Protein 6KST (pdb70)

Solvent-accessible surface area: 28276 Å² total; per-residue (Å²): 140,48,54,0,0,0,2,0,2,4,86,0,1,18,30,43,41,13,57,1,92,69,10,50,12,71,40,1,30,12,0,0,0,0,19,0,39,21,139,108,10,62,9,45,28,12,11,84,9,0,1,63,20,27,60,57,0,3,71,26,4,97,155,7,53,187,69,58,124,93,1,58,2,0,0,0,0,1,0,135,73,75,0,31,20,0,2,83,0,0,29,60,90,130,19,28,131,114,0,1,64,13,0,10,56,10,1,118,153,25,26,8,7,0,0,0,1,4,1,13,13,0,42,73,25,24,17,190,88,20,135,72,89,107,94,0,72,83,11,2,21,76,1,2,89,21,0,16,84,20,0,60,84,5,5,165,80,53,74,120,118,5,19,0,0,0,1,0,50,3,28,60,101,1,38,65,15,5,25,3,87,112,0,5,185,15,2,32,1,0,0,0,17,0,12,65,7,2,0,37,152,18,173,24,0,0,3,2,6,11,23,46,49,11,102,49,31,118,48,114,82,26,44,148,54,57,2,0,22,26,3,0,94,28,0,42,192,21,37,2,52,32,86,40,0,0,1,0,0,1,0,13,0,32,0,1,42,32,5,54,46,45,178,86,62,0,3,10,30,100,22,72,36,106,5,34,11,28,61,90,82,3,39,1,10,4,32,30,0,43,146,57,4,37,95,88,180,52,2,114,63,53,58,14,96,68,0,60,7,1,12,0,10,2,83,94,2,6,0,0,0,3,9,6,9,48,82,2,0,81,51,2,0,64,30,0,80,88,86,39,3,1,0,0,0,0,57,11,5,0,1,1,89,152,35,47,0,1,52,37,0,8,108,47,12,40,200,78,9,91,53,70,108,37,57,0,0,0,3,0,1,3,88,0,0,17,28,42,60,15,54,1,92,68,11,47,12,72,56,2,30,11,0,0,0,0,20,0,39,20,136,108,21,59,9,44,29,14,10,83,14,0,0,64,19,28,59,58,1,4,72,26,4,96,152,8,56,184,73,59,123,91,1,58,1,0,1,0,0,1,0,136,72,73,1,31,22,0,0,76,2,0,32,53,91,125,24,27,129,110,0,0,66,13,0,12,57,10,1,118,150,26,26,7,8,0,0,0,2,4,1,13,13,1,40,73,26,22,17,190,79,18,107,66,85,106,94,0,75,84,11,1,21,78,2,2,97,22,0,13,86,18,0,70,100,5,5,186,79,52,74,114,112,5,22,0,0,0,0,0,52,5,30,62,98,1,37,66,14,6,30,4,69,108,0,4,190,21,0,30,2,0,0,0,18,0,13,64,8,2,0,39,150,18,175,30,0,0,3,2,7,11,21,48,54,14,101,60,30,126,61,125,77,21,45,154,49,51,2,0,21,26,4,0,95,26,1,42,192,23,34,3,54,30,90,42,0,0,0,0,0,1,1,14,0,34,0,1,44,32,4,55,46,44,177,85,58,0,4,16,38,96,23,71,38,108,4,22,10,24,60,91,85,4,40,1,9,6,32,26,1,37,155,38,2,56,94,110,105,39,4,121,74,56,57,13,91,71,0,57,8,1,13,0,10,0,84,80,2,6,0,0,0,3,10,6,9,48,81,3,0,81,49,0,0,63,35,0,48,98,95,35,4,1,0,0,0,0,56,11,4,0,0,2,91,154,32,47,0,1,56,40,0,7,101,18,5,32,160

Foldseek 3Di:
DAFEEFEDELCCVPPVVCALLLDPQLLGQEYEYPAFAADP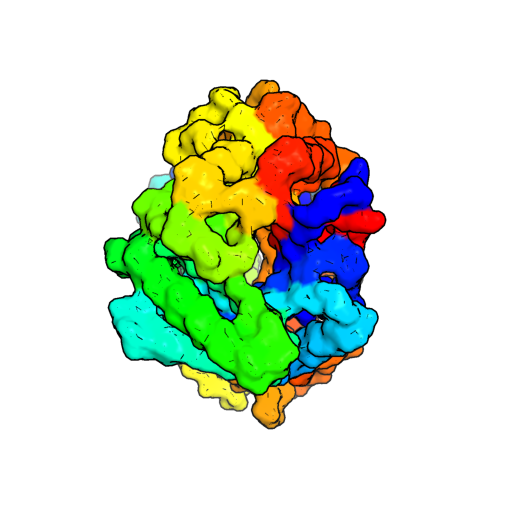LETHRPDQCRDCHNVPSLVSVQVVCVVPVSYAYAHEYAAQPRQQNVQVCLPDPVSLLRHLLRRLVVCVVSVHQAYEYERQAEADGGDPSHDYDLCSQVSVQVSLVSNLVSQVVSCVVVVHHHFYEYEAELDLVRLVSYQLQRRLVSHQAYEYQQFCLDAQVDQAAAARAQAAFDPVQDDPPSDGQSHQVSSLVSSVVSHNPQQRYAGEFEQKKFKFWAFDCPVPLRHNGGGDGFPPDDPDTGIHQNQCCVPDADCHDQWYWDADPVSRFIWTARNVGRMIMHHHDPSSLVVVLVVSVVSNHRAYYYDHDSSHSVCPVSVSRSVSRPD/DQPDDAFFEEFEDEQCCVPPVVCALVLDPQLLGQEYEYPAFAADPLETHRPDQCRDCDPVPSLVSVQVVCVVPVSYAYAHEYAAQPRQQNVAVCLPDPVSLLRHLVRQLVVCVVRVHQAYEYERQAEQDGGDPSHDYDLCSQVSVLVSLVSNLVSQVVSCVVVVHHHAYEYEAELDLVRLVSYQLQRSLVRHQAYEYQQFCLDAQVDQADEARAQAAFDPVQDDPPNDRCSHQVSSLVSSVVSNNPQQRYAGEFEQKKFKFWAQDCPVPLRHRGGGDGFPPDDPDTGIHQNQCCVVAPDCHPQWYWDADPVSRFIWIHRNVTRMIMHHHDPSSLVVVLVCSVVVNHRAYYYDHDSSHSVCPVSNSRSVSHHD

Nearest PDB structures (foldseek):
  6kxl-assembly2_B  TM=1.001E+00  e=2.683E-81  Chitiniphilus shinanonensis
  6kxn-assembly2_B  TM=1.002E+00  e=4.126E-81  Chitiniphilus shinanonensis
  6kxm-assembly2_B  TM=1.001E+00  e=2.388E-79  Chitiniphilus shinanonensis
  1itx-assembly1_A  TM=9.751E-01  e=5.792E-53  Niallia circulans
  5gzt-assembly1_B  TM=8.803E-01  e=6.454E-39  Paenibacillus sp. FPU-7

Secondary structure (DSSP, 8-state):
--EEEEEEEGGGGTTT---GGG--GGG-SEEEEEEEEEETTEEE-S-TTTSSSTT-HHHHHHHHHHH-TT-EEEEEEE-SSS-TTHHHHTSSHHHHHHHHHHHHHHHHHHT-SEEEEE-S-SSS-S-TT----TTHHHHHHHHHHHHHHHHHHHHHHHTS--EEEEEEESSTHHHHTS-HHHHGGG-SEEEEE---SS-TTSSB---SS-SS--TT---TT--TT-SHHHHHHHHHHTT--GGGEEEEEESEEEEESS---TTTTTTT-B--SB---SSBTTEEEHHHIIIIITTBTTEEEEEETTTTEEEEEETTTTEEEE---HHHHHHHHHHHHHHT--EEEEE-GGG-TT-HHHHHHHHHH--/--SSS--EEEEEEEGGGGTTT---GGG--GGG-SEEEEEEEEEETTEEEES-TTTSSSTT-HHHHHHHHHHH-TT-EEEEEEETTTS-TTHHHHTSSHHHHHHHHHHHHHHHHHHT-SEEEEE-S-SSS-S-TT----TTHHHHHHHHHHHHHHHHHHHHHHHTS--EEEEEEESSTHHHHTS-HHHHTTT-SEEEEE---SS-TTSSB---SS-SS--TT--BTTB-TT-SHHHHHHHHHHTT--GGGEEEEEESEEEEESS---TTTTTTT-B--SB---SSBTTEEEHHHIIIIITT-TTEEEEEETTTTEEEEEETTT--EEE---HHHHHHHHHHHHHHT--EEEEE-GGG-TT-HHHHHHHHHH--

InterPro domains:
  IPR001223 Glycoside hydrolase family 18, catalytic domain [PF00704] (42-391)
  IPR001223 Glycoside hydrolase family 18, catalytic domain [PS51910] (41-407)
  IPR001579 Glycosyl hydrolase family 18, active site [PS01095] (151-159)
  IPR011583 Chitinase II/V-like, catalytic domain [SM00636] (41-391)
  IPR017853 Glycoside hydrolase superfamily [SSF51445] (32-394)
  IPR029070 Chitinase insertion domain superfamily [G3DSA:3.10.50.10] (294-362)
  IPR029070 Chitinase insertion domain superfamily [SSF54556] (291-362)
  IPR050314 Glycosyl hydrolase family 18 [PTHR11177] (39-394)

Organism: NCBI:txid553088

Radius of gyration: 28.3 Å; Cα contacts (8 Å, |Δi|>4): 1835; chains: 2; bounding box: 66×50×90 Å

Sequence (739 aa):
SYRVVAYYISWGAYGRSYFPSDIDYSKVTHINYAFANIKKDGEVVVGDPGVDDGGKNNFTALRKAKKAHPHLRNLLISSVGGWSWSSGFSDAAATPEARKRFADSAVAFIRKKYGFDGVDIDDWEYPVEGGAENMKHRPEDKQNYTLLTRRSSLREEALDTAGKADGKYYELTTAVWGNDKFIANTEMDKVSRRDFDFINVMSYDFNGTWNKFSGHNAPFVNDPAYDDKPGIGGKKTFNVVSAVEAYLKKAGVPADKLVVGVPLYGYSWKGCAAGEERNGEYQDCNGKGRGTWEDGNLDFTDIEKNLLNKKGFKRYWNDTAKAAYLYNAETGEFVTYEDPQALKIKLDYIKSSKGLGGAMYWEITADRKQQTLVNLIADDELLTGGSGGSYRVVAYYISWGAYGRSYFPSDIDYSKVTHINYAFANIKDDGEVVVGDPGVDDGGKNNFTALRKAKKAHPHLRNLLISSVGGWSWSSGFSDAAATPEEARKRFADSAVAFIRKYGFDGVDIDDWEYPVEGGAENMKHRPEDKQNYTLLTRSSLREALDTAGKADGKYYELTTAVWGNDKFIANTEMDKVSSRDFDFIINVMSYDFNGTWNKFSGHNAPFVNDPAYDKPGIGKTFNVVSAVEAYLKAGVPADKLVVGVPLYGYSWKGCAAGERNGEYQDCNGKGRGTWEDGNLDFTDIEKNLLLNKKKGFKRYWNDTAKAAYLYNAETGEFVTYEDPQALKIKLDYIKSKGLGGAMYWEITADRKQTLVNLIADELLT

B-factor: mean 15.96, std 9.5, range [7.23, 70.88]

Structure (mmCIF, N/CA/C/O backbone):
data_6KST
#
_entry.id   6KST
#
_cell.length_a   69.189
_cell.length_b   81.547
_cell.length_c   130.012
_cell.angle_alpha   90.000
_cell.angle_beta   90.000
_cell.angle_gamma   90.000
#
_symmetry.space_group_name_H-M   'P 21 21 21'
#
loop_
_entity.id
_entity.type
_entity.pdbx_description
1 polymer 'Family 18 chitinase'
2 non-polymer GLYCEROL
3 non-polymer 'SULFATE ION'
4 non-polymer 1,2-ETHANEDIOL
5 non-polymer 2-METHOXYETHANOL
6 non-polymer 'CHLORIDE ION'
7 water water
#
loop_
_atom_site.group_PDB
_atom_site.id
_atom_site.type_symbol
_atom_site.label_atom_id
_atom_site.label_alt_id
_atom_site.label_comp_id
_atom_site.label_asym_id
_atom_site.label_entity_id
_atom_site.label_seq_id
_atom_site.pdbx_PDB_ins_code
_atom_site.Cartn_x
_atom_site.Cartn_y
_atom_site.Cartn_z
_atom_site.occupancy
_atom_site.B_iso_or_equiv
_atom_site.auth_seq_id
_atom_site.auth_comp_id
_atom_site.auth_asym_id
_atom_site.auth_atom_id
_atom_site.pdbx_PDB_model_num
ATOM 1 N N . SER A 1 6 ? -12.093 16.054 -42.831 1.00 34.92 40 SER A N 1
ATOM 2 C CA . SER A 1 6 ? -11.369 14.749 -42.732 1.00 32.41 40 SER A CA 1
ATOM 3 C C . SER A 1 6 ? -12.086 13.781 -41.779 1.00 26.93 40 SER A C 1
ATOM 4 O O . SER A 1 6 ? -11.983 12.559 -41.999 1.00 36.06 40 SER A O 1
ATOM 7 N N . TYR A 1 7 ? -12.741 14.293 -40.736 1.00 15.17 41 TYR A N 1
ATOM 8 C CA . TYR A 1 7 ? -13.245 13.445 -39.613 1.00 12.01 41 TYR A CA 1
ATOM 9 C C . TYR A 1 7 ? -14.768 13.410 -39.554 1.00 11.52 41 TYR A C 1
ATOM 10 O O . TYR A 1 7 ? -15.455 14.422 -39.749 1.00 14.13 41 TYR A O 1
ATOM 19 N N . ARG A 1 8 ? -15.250 12.218 -39.222 1.00 9.62 42 ARG A N 1
ATOM 20 C CA . ARG A 1 8 ? -16.689 12.003 -38.958 1.00 9.13 42 ARG A CA 1
ATOM 21 C C . ARG A 1 8 ? -16.990 12.218 -37.481 1.00 9.31 42 ARG A C 1
ATOM 22 O O . ARG A 1 8 ? -16.115 11.955 -36.626 1.00 9.72 42 ARG A O 1
ATOM 30 N N . VAL A 1 9 ? -18.213 12.663 -37.220 1.00 9.05 43 VAL A N 1
ATOM 31 C CA . VAL A 1 9 ? -18.768 12.659 -35.837 1.00 9.10 43 VAL A CA 1
ATOM 32 C C . VAL A 1 9 ? -20.122 11.974 -35.912 1.00 8.62 43 VAL A C 1
ATOM 33 O O . VAL A 1 9 ? -21.060 12.530 -36.488 1.00 9.22 43 VAL A O 1
ATOM 37 N N . VAL A 1 10 ? -20.153 10.764 -35.375 1.00 8.42 44 VAL A N 1
ATOM 38 C CA . VAL A 1 10 ? -21.316 9.843 -35.523 1.00 8.73 44 VAL A CA 1
ATOM 39 C C . VAL A 1 10 ? -22.037 9.754 -34.186 1.00 8.78 44 VAL A C 1
ATOM 40 O O . VAL A 1 10 ? -21.506 9.148 -33.254 1.00 9.70 44 VAL A O 1
ATOM 44 N N . ALA A 1 11 ? -23.199 10.374 -34.106 1.00 8.65 45 ALA A N 1
ATOM 45 C CA . ALA A 1 11 ? -23.989 10.394 -32.848 1.00 8.85 45 ALA A CA 1
ATOM 46 C C . ALA A 1 11 ? -25.123 9.380 -32.929 1.00 8.70 45 ALA A C 1
ATOM 47 O O . ALA A 1 11 ? -25.938 9.456 -33.841 1.00 9.40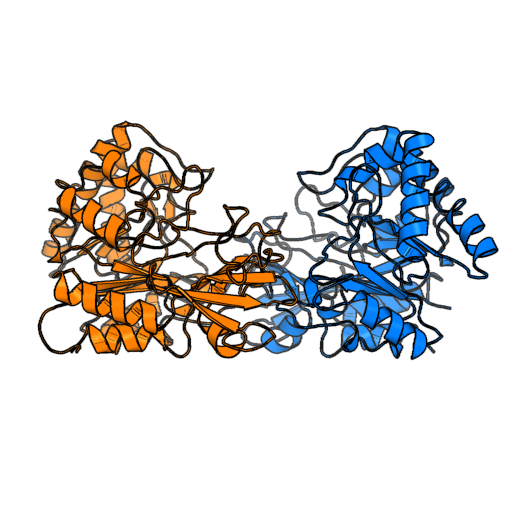 45 ALA A O 1
ATOM 49 N N . TYR A 1 12 ? -25.180 8.466 -31.969 1.00 8.48 46 TYR A N 1
ATOM 50 C CA . TYR A 1 12 ? -26.411 7.648 -31.787 1.00 8.65 46 TYR A CA 1
ATOM 51 C C . TYR A 1 12 ? -27.500 8.497 -31.124 1.00 8.44 46 TYR A C 1
ATOM 52 O O . TYR A 1 12 ? -27.246 9.156 -30.106 1.00 9.86 46 TYR A O 1
ATOM 61 N N . TYR A 1 13 ? -28.678 8.475 -31.738 1.00 8.34 47 TYR A N 1
ATOM 62 C CA . TYR A 1 13 ? -29.938 8.978 -31.129 1.00 8.57 47 TYR A CA 1
ATOM 63 C C . TYR A 1 13 ? -30.823 7.785 -30.798 1.00 8.61 47 TYR A C 1
ATOM 64 O O . TYR A 1 13 ? -31.071 6.973 -31.686 1.00 9.56 47 TYR A O 1
ATOM 73 N N . ILE A 1 14 ? -31.275 7.724 -29.549 1.00 9.13 48 ILE A N 1
ATOM 74 C CA . ILE A 1 14 ? -32.121 6.597 -29.048 1.00 9.14 48 ILE A CA 1
ATOM 75 C C . ILE A 1 14 ? -33.598 6.944 -29.241 1.00 8.94 48 ILE A C 1
ATOM 76 O O . ILE A 1 14 ? -34.046 8.018 -28.807 1.00 9.69 48 ILE A O 1
ATOM 81 N N . SER A 1 15 ? -34.343 6.056 -29.883 1.00 8.83 49 SER A N 1
ATOM 82 C CA . SER A 1 15 ? -35.786 6.318 -30.151 1.00 9.52 49 SER A CA 1
ATOM 83 C C . SER A 1 15 ? -36.513 6.629 -28.836 1.00 9.21 49 SER A C 1
ATOM 84 O O . SER A 1 15 ? -37.403 7.485 -28.812 1.00 9.55 49 SER A O 1
ATOM 87 N N . TRP A 1 16 ? -36.108 5.952 -27.768 1.00 9.13 50 TRP A N 1
ATOM 88 C CA . TRP A 1 16 ? -36.772 6.063 -26.440 1.00 9.49 50 TRP A CA 1
ATOM 89 C C . TRP A 1 16 ? -36.387 7.379 -25.758 1.00 9.43 50 TRP A C 1
ATOM 90 O O . TRP A 1 16 ? -36.964 7.682 -24.704 1.00 10.19 50 TRP A O 1
ATOM 101 N N . GLY A 1 17 ? -35.531 8.185 -26.387 1.00 9.13 51 GLY A N 1
ATOM 102 C CA . GLY A 1 17 ? -35.370 9.583 -25.938 1.00 9.16 51 GLY A CA 1
ATOM 103 C C . GLY A 1 17 ? -36.702 10.316 -25.933 1.00 9.38 51 GLY A C 1
ATOM 104 O O . GLY A 1 17 ? -36.882 11.258 -25.139 1.00 10.30 51 GLY A O 1
ATOM 105 N N . ALA A 1 18 ? -37.609 9.909 -26.809 1.00 9.49 52 ALA A N 1
ATOM 106 C CA . ALA A 1 18 ? -38.933 10.568 -27.003 1.00 10.49 52 ALA A CA 1
ATOM 107 C C . ALA A 1 18 ? -39.950 10.175 -25.919 1.00 10.05 52 ALA A C 1
ATOM 108 O O . ALA A 1 18 ? -41.117 10.594 -26.037 1.00 10.82 52 ALA A O 1
ATOM 110 N N . TYR A 1 19 ? -39.531 9.430 -24.894 1.00 9.94 53 TYR A N 1
ATOM 111 C CA . TYR A 1 19 ? -40.393 9.131 -23.712 1.00 10.10 53 TYR A CA 1
ATOM 112 C C . TYR A 1 19 ? -40.014 10.060 -22.548 1.00 9.36 53 TYR A C 1
ATOM 113 O O . TYR A 1 19 ? -39.956 11.281 -22.754 1.00 10.68 53 TYR A O 1
ATOM 122 N N . GLY A 1 20 ? -39.753 9.504 -21.365 1.00 10.08 54 GLY A N 1
ATOM 123 C CA . GLY A 1 20 ? -39.502 10.312 -20.151 1.00 11.34 54 GLY A CA 1
ATOM 124 C C . GLY A 1 20 ? -38.306 11.235 -20.299 1.00 10.87 54 GLY A C 1
ATOM 125 O O . GLY A 1 20 ? -38.296 12.304 -19.687 1.00 12.47 54 GLY A O 1
ATOM 126 N N . ARG A 1 21 ? -37.306 10.844 -21.079 1.00 10.18 55 ARG A N 1
ATOM 127 C CA . ARG A 1 21 ? -36.137 11.743 -21.321 1.00 10.61 55 ARG A CA 1
ATOM 128 C C . ARG A 1 21 ? -36.565 13.051 -21.998 1.00 10.64 55 ARG A C 1
ATOM 129 O O . ARG A 1 21 ? -35.863 14.062 -21.844 1.00 11.74 55 ARG A O 1
ATOM 137 N N . SER A 1 22 ? -37.662 13.022 -22.748 1.00 10.69 56 SER A N 1
ATOM 138 C CA . SER A 1 22 ? -38.194 14.220 -23.464 1.00 11.14 56 SER A CA 1
ATOM 139 C C . SER A 1 22 ? -37.061 14.866 -24.272 1.00 10.06 56 SER A C 1
ATOM 140 O O . SER A 1 22 ? -36.948 16.101 -24.274 1.00 12.30 56 SER A O 1
ATOM 143 N N . TYR A 1 23 ? -36.266 14.047 -24.946 1.00 10.51 57 TYR A N 1
ATOM 144 C CA . TYR A 1 23 ? -35.203 14.526 -25.868 1.00 11.06 57 TYR A CA 1
ATOM 145 C C . TYR A 1 23 ? -35.549 13.990 -27.246 1.00 10.01 57 TYR A C 1
ATOM 146 O O . TYR A 1 23 ? -35.461 12.769 -27.463 1.00 10.88 57 TYR A O 1
ATOM 155 N N . PHE A 1 24 ? -35.985 14.890 -28.111 1.00 10.75 58 PHE A N 1
ATOM 156 C CA . PHE A 1 24 ? -36.508 14.555 -29.462 1.00 10.80 58 PHE A CA 1
ATOM 157 C C . PHE A 1 24 ? -35.461 14.904 -30.506 1.00 10.10 58 PHE A C 1
ATOM 158 O O . PHE A 1 24 ? -34.520 15.642 -30.216 1.00 10.07 58 PHE A O 1
ATOM 166 N N . PRO A 1 25 ? -35.588 14.439 -31.767 1.00 10.77 59 PRO A N 1
ATOM 167 C CA . PRO A 1 25 ? -34.620 14.862 -32.782 1.00 10.88 59 PRO A CA 1
ATOM 168 C C . PRO A 1 25 ? -34.539 16.391 -32.941 1.00 11.05 59 PRO A C 1
ATOM 169 O O . PRO A 1 25 ? -33.483 16.907 -33.275 1.00 12.17 59 PRO A O 1
ATOM 173 N N . SER A 1 26 ? -35.634 17.100 -32.679 1.00 11.07 60 SER A N 1
ATOM 174 C CA . SER A 1 26 ? -35.622 18.593 -32.751 1.00 12.65 60 SER A CA 1
ATOM 175 C C . SER A 1 26 ? -34.611 19.184 -31.750 1.00 11.70 60 SER A C 1
ATOM 176 O O . SER A 1 26 ? -34.208 20.339 -31.933 1.00 13.14 60 SER A O 1
ATOM 179 N N . ASP A 1 27 ? -34.260 18.441 -30.703 1.00 11.60 61 ASP A N 1
ATOM 180 C CA . ASP A 1 27 ? -33.332 18.910 -29.633 1.00 12.72 61 ASP A CA 1
ATOM 181 C C . ASP A 1 27 ? -31.869 18.771 -30.060 1.00 12.09 61 ASP A C 1
ATOM 182 O O . ASP A 1 27 ? -31.007 19.384 -29.418 1.00 13.65 61 ASP A O 1
ATOM 187 N N . ILE A 1 28 ? -31.598 17.992 -31.100 1.00 11.48 62 ILE A N 1
ATOM 188 C CA . ILE A 1 28 ? -30.190 17.772 -31.557 1.00 11.23 62 ILE A CA 1
ATOM 189 C C . ILE A 1 28 ? -29.637 19.062 -32.169 1.00 12.00 62 ILE A C 1
ATOM 190 O O . ILE A 1 28 ? -30.344 19.706 -32.962 1.00 13.29 62 ILE A O 1
ATOM 195 N N . ASP A 1 29 ? -28.393 19.390 -31.830 1.00 13.05 63 ASP A N 1
ATOM 196 C CA . ASP A 1 29 ? -27.646 20.447 -32.566 1.00 13.79 63 ASP A CA 1
ATOM 197 C C . ASP A 1 29 ? -26.907 19.762 -33.719 1.00 12.66 63 ASP A C 1
ATOM 198 O O . ASP A 1 29 ? -25.793 19.235 -33.515 1.00 12.31 63 ASP A O 1
ATOM 203 N N . TYR A 1 30 ? -27.519 19.776 -34.896 1.00 12.16 64 TYR A N 1
ATOM 204 C CA . TYR A 1 30 ? -27.000 19.014 -36.068 1.00 12.53 64 TYR A CA 1
ATOM 205 C C . TYR A 1 30 ? -25.675 19.598 -36.564 1.00 11.72 64 TYR A C 1
ATOM 206 O O . TYR A 1 30 ? -24.974 18.898 -37.314 1.00 12.80 64 TYR A O 1
ATOM 215 N N . SER A 1 31 ? -25.342 20.824 -36.166 1.00 12.42 65 SER A N 1
ATOM 216 C CA . SER A 1 31 ? -24.018 21.426 -36.515 1.00 12.42 65 SER A CA 1
ATOM 217 C C . SER A 1 31 ? -22.878 20.654 -35.834 1.00 11.64 65 SER A C 1
ATOM 218 O O . SER A 1 31 ? -21.718 20.804 -36.256 1.00 13.62 65 SER A O 1
ATOM 221 N N . LYS A 1 32 ? -23.199 19.863 -34.813 1.00 11.14 66 LYS A N 1
ATOM 222 C CA . LYS A 1 32 ? -22.154 19.188 -33.984 1.00 11.36 66 LYS A CA 1
ATOM 223 C C . LYS A 1 32 ? -21.846 17.779 -34.497 1.00 10.39 66 LYS A C 1
ATOM 224 O O . LYS A 1 32 ? -20.988 17.128 -33.901 1.00 10.92 66 LYS A O 1
ATOM 230 N N . VAL A 1 33 ? -22.488 17.355 -35.580 1.00 10.07 67 VAL A N 1
ATOM 231 C CA . VAL A 1 33 ? -22.357 15.942 -36.058 1.00 9.62 67 VAL A CA 1
ATOM 232 C C . VAL A 1 33 ? -22.162 15.921 -37.568 1.00 9.82 67 VAL A C 1
ATOM 233 O O . VAL A 1 33 ? -22.520 16.890 -38.248 1.00 10.51 67 VAL A O 1
ATOM 237 N N . THR A 1 34 ? -21.650 14.803 -38.060 1.00 10.15 68 THR A N 1
ATOM 238 C CA . THR A 1 34 ? -21.734 14.484 -39.516 1.00 9.95 68 THR A CA 1
ATOM 239 C C . THR A 1 34 ? -22.871 13.491 -39.765 1.00 9.90 68 THR A C 1
ATOM 240 O O . THR A 1 34 ? -23.513 13.565 -40.824 1.00 9.96 68 THR A O 1
ATOM 244 N N . HIS A 1 35 ? -23.098 12.603 -38.807 1.00 9.31 69 HIS A N 1
ATOM 245 C CA . HIS A 1 35 ? -24.060 11.483 -38.955 1.00 9.21 69 HIS A CA 1
ATOM 246 C C . HIS A 1 35 ? -24.891 11.306 -37.696 1.00 9.04 69 HIS A C 1
ATOM 247 O O . HIS A 1 35 ? -24.341 11.431 -36.594 1.00 9.60 69 HIS A O 1
ATOM 254 N N . ILE A 1 36 ? -26.167 11.007 -37.891 1.00 8.95 70 ILE A N 1
ATOM 255 C CA . ILE A 1 36 ? -27.014 10.465 -36.790 1.00 8.74 70 ILE A CA 1
ATOM 256 C C . ILE A 1 36 ? -27.290 9.007 -37.118 1.00 8.80 70 ILE A C 1
ATOM 257 O O . ILE A 1 36 ? -27.773 8.725 -38.229 1.00 9.71 70 ILE A O 1
ATOM 262 N N . ASN A 1 37 ? -27.011 8.132 -36.154 1.00 8.88 71 ASN A N 1
ATOM 263 C CA . ASN A 1 37 ? -27.455 6.719 -36.210 1.00 8.82 71 ASN A CA 1
ATOM 264 C C . ASN A 1 37 ? -28.698 6.594 -35.344 1.00 8.48 71 ASN A C 1
ATOM 265 O O . ASN A 1 37 ? -28.626 6.868 -34.130 1.00 9.44 71 ASN A O 1
ATOM 270 N N . TYR A 1 38 ? -29.798 6.166 -35.949 1.00 8.38 72 TYR A N 1
ATOM 271 C CA . TYR A 1 38 ? -31.077 6.012 -35.212 1.00 8.13 72 TYR A CA 1
ATOM 272 C C . TYR A 1 38 ? -31.159 4.621 -34.602 1.00 7.83 72 TYR A C 1
ATOM 273 O O . TYR A 1 38 ? -31.248 3.630 -35.331 1.00 9.04 72 TYR A O 1
ATOM 282 N N . ALA A 1 39 ? -31.137 4.589 -33.275 1.00 8.50 73 ALA A N 1
ATOM 283 C CA . ALA A 1 39 ? -31.213 3.322 -32.504 1.00 8.57 73 ALA A CA 1
ATOM 284 C C . ALA A 1 39 ? -32.655 3.110 -32.056 1.00 8.65 73 ALA A C 1
ATOM 285 O O . ALA A 1 39 ? -33.144 3.880 -31.240 1.00 9.65 73 ALA A O 1
ATOM 287 N N . PHE A 1 40 ? -33.375 2.107 -32.570 1.00 8.68 74 PHE A N 1
ATOM 288 C CA . PHE A 1 40 ? -32.947 1.059 -33.486 1.00 8.50 74 PHE A CA 1
ATOM 289 C C . PHE A 1 40 ? -34.131 0.635 -34.353 1.00 8.55 74 PHE A C 1
ATOM 290 O O . PHE A 1 40 ? -35.295 0.877 -33.976 1.00 8.99 74 PHE A O 1
ATOM 298 N N . ALA A 1 41 ? -33.823 -0.060 -35.443 1.00 8.64 75 ALA A N 1
ATOM 299 C CA . ALA A 1 41 ? -34.797 -0.932 -36.142 1.00 9.17 75 ALA A CA 1
ATOM 300 C C . ALA A 1 41 ? -34.649 -2.361 -35.607 1.00 8.99 75 ALA A C 1
ATOM 301 O O . ALA A 1 41 ? -33.552 -2.755 -35.171 1.00 9.30 75 ALA A O 1
ATOM 303 N N . ASN A 1 42 ? -35.752 -3.097 -35.612 1.00 8.77 76 ASN A N 1
ATOM 304 C CA . ASN A 1 42 ? -35.779 -4.513 -35.173 1.00 9.09 76 ASN A CA 1
ATOM 305 C C . ASN A 1 42 ? -35.708 -5.408 -36.415 1.00 9.31 76 ASN A C 1
ATOM 306 O O . ASN A 1 42 ? -35.707 -4.901 -37.561 1.00 9.39 76 ASN A O 1
ATOM 311 N N . ILE A 1 43 ? -35.666 -6.714 -36.175 1.00 9.49 77 ILE A N 1
ATOM 312 C CA . ILE A 1 43 ? -35.767 -7.733 -37.256 1.00 9.94 77 ILE A CA 1
ATOM 313 C C . ILE A 1 43 ? -36.972 -8.601 -36.926 1.00 10.35 77 ILE A C 1
ATOM 314 O O . ILE A 1 43 ? -37.063 -9.089 -35.779 1.00 10.89 77 ILE A O 1
ATOM 319 N N . LYS A 1 44 ? -37.865 -8.763 -37.891 1.00 10.63 78 LYS A N 1
ATOM 320 C CA A LYS A 1 44 ? -39.035 -9.675 -37.740 0.60 11.90 78 LYS A CA 1
ATOM 321 C CA B LYS A 1 44 ? -39.023 -9.682 -37.737 0.40 11.82 78 LYS A CA 1
ATOM 322 C C . LYS A 1 44 ? -39.160 -10.521 -39.006 1.00 11.16 78 LYS A C 1
ATOM 323 O O . LYS A 1 44 ? -39.173 -9.938 -40.096 1.00 11.20 78 LYS A O 1
ATOM 334 N N . ASP A 1 45 ? -39.235 -11.835 -38.833 1.00 11.49 79 ASP A N 1
ATOM 335 C CA . ASP A 1 45 ? -39.356 -12.768 -39.989 1.00 12.31 79 ASP A CA 1
ATOM 336 C C . ASP A 1 45 ? -38.317 -12.382 -41.050 1.00 10.97 79 ASP A C 1
ATOM 337 O O . ASP A 1 45 ? -38.666 -12.294 -42.248 1.00 12.09 79 ASP A O 1
ATOM 342 N N . GLY A 1 46 ? -37.081 -12.153 -40.608 1.00 10.44 80 GLY A N 1
ATOM 343 C CA . GLY A 1 46 ? -35.942 -11.966 -41.536 1.00 10.68 80 GLY A CA 1
ATOM 344 C C . GLY A 1 46 ? -35.905 -10.613 -42.226 1.00 10.11 80 GLY A C 1
ATOM 345 O O . GLY A 1 46 ? -35.080 -10.449 -43.136 1.00 10.81 80 GLY A O 1
ATOM 346 N N . GLU A 1 47 ? -36.727 -9.658 -41.785 1.00 9.75 81 GLU A N 1
ATOM 347 C CA . GLU A 1 47 ? -36.791 -8.308 -42.408 1.00 9.97 81 GLU A CA 1
ATOM 348 C C . GLU A 1 47 ? -36.532 -7.233 -41.364 1.00 10.12 81 GLU A C 1
ATOM 349 O O . GLU A 1 47 ? -36.970 -7.347 -40.214 1.00 10.21 81 GLU A O 1
ATOM 355 N N . VAL A 1 48 ? -35.894 -6.168 -41.822 1.00 9.44 82 VAL A N 1
ATOM 356 C CA . VAL A 1 48 ? -35.775 -4.912 -41.031 1.00 9.45 82 VAL A CA 1
ATOM 357 C C . VAL A 1 48 ? -37.181 -4.334 -40.859 1.00 9.91 82 VAL A C 1
ATOM 358 O O . VAL A 1 48 ? -37.877 -4.135 -41.867 1.00 11.06 82 VAL A O 1
ATOM 362 N N . VAL A 1 49 ? -37.565 -4.060 -39.618 1.00 9.76 83 VAL A N 1
ATOM 363 C CA . VAL A 1 49 ? -38.916 -3.500 -39.310 1.00 9.87 83 VAL A CA 1
ATOM 364 C C . VAL A 1 49 ? -38.782 -2.316 -38.354 1.00 9.28 83 VAL A C 1
ATOM 365 O O . VAL A 1 49 ? -37.799 -2.205 -37.603 1.00 9.40 83 VAL A O 1
ATOM 369 N N . VAL A 1 50 ? -39.810 -1.489 -38.362 1.00 10.04 84 VAL A N 1
ATOM 370 C CA . VAL A 1 50 ? -39.888 -0.364 -37.394 1.00 10.32 84 VAL A CA 1
ATOM 371 C C . VAL A 1 50 ? -39.762 -0.912 -35.967 1.00 10.52 84 VAL A C 1
ATOM 372 O O . VAL A 1 50 ? -40.504 -1.853 -35.599 1.00 11.67 84 VAL A O 1
ATOM 376 N N . GLY A 1 51 ? -38.854 -0.323 -35.189 1.00 9.90 85 GLY A N 1
ATOM 377 C CA . GLY A 1 51 ? -38.589 -0.798 -33.812 1.00 10.53 85 GLY A CA 1
ATOM 378 C C . GLY A 1 51 ? -39.715 -0.443 -32.862 1.00 10.33 85 GLY A C 1
ATOM 379 O O . GLY A 1 51 ? -40.077 -1.276 -32.006 1.00 11.84 85 GLY A O 1
ATOM 380 N N . ASP A 1 52 ? -40.233 0.775 -32.991 1.00 10.31 86 ASP A N 1
ATOM 381 C CA . ASP A 1 52 ? -41.194 1.304 -31.992 1.00 10.00 86 ASP A CA 1
ATOM 382 C C . ASP A 1 52 ? -42.168 2.234 -32.694 1.00 10.21 86 ASP A C 1
ATOM 383 O O . ASP A 1 52 ? -41.906 3.427 -32.854 1.00 10.83 86 ASP A O 1
ATOM 388 N N . PRO A 1 53 ? -43.340 1.717 -33.105 1.00 10.86 87 PRO A N 1
ATOM 389 C CA . PRO A 1 53 ? -44.354 2.550 -33.755 1.00 11.60 87 PRO A CA 1
ATOM 390 C C . PRO A 1 53 ? -44.880 3.736 -32.934 1.00 11.36 87 PRO A C 1
ATOM 391 O O . PRO A 1 53 ? -45.495 4.613 -33.517 1.00 12.85 87 PRO A O 1
ATOM 395 N N . GLY A 1 54 ? -44.664 3.725 -31.618 1.00 11.02 88 GLY A N 1
ATOM 396 C CA . GLY A 1 54 ? -45.111 4.836 -30.743 1.00 11.18 88 GLY A CA 1
ATOM 397 C C . GLY A 1 54 ? -44.276 6.092 -30.904 1.00 10.93 88 GLY A C 1
ATOM 398 O O . GLY A 1 54 ? -44.757 7.180 -30.515 1.00 12.00 88 GLY A O 1
ATOM 399 N N . VAL A 1 55 ? -43.053 5.956 -31.415 1.00 10.01 89 VAL A N 1
ATOM 400 C CA . VAL A 1 55 ? -42.140 7.138 -31.542 1.00 10.68 89 VAL A CA 1
ATOM 401 C C . VAL A 1 55 ? -41.426 7.203 -32.893 1.00 10.02 89 VAL A C 1
ATOM 402 O O . VAL A 1 55 ? -40.878 8.278 -33.185 1.00 10.52 89 VAL A O 1
ATOM 406 N N . ASP A 1 56 ? -41.432 6.141 -33.696 1.00 10.03 90 ASP A N 1
ATOM 407 C CA . ASP A 1 56 ? -40.580 6.108 -34.917 1.00 9.43 90 ASP A CA 1
ATOM 408 C C . ASP A 1 56 ? -41.348 6.724 -36.094 1.00 9.62 90 ASP A C 1
ATOM 409 O O . ASP A 1 56 ? -41.117 7.921 -36.429 1.00 10.62 90 ASP A O 1
ATOM 414 N N . ASP A 1 57 ? -42.275 5.945 -36.652 1.00 10.88 91 ASP A N 1
ATOM 415 C CA . ASP A 1 57 ? -43.042 6.320 -37.872 1.00 12.13 91 ASP A CA 1
ATOM 416 C C . ASP A 1 57 ? -44.449 6.783 -37.488 1.00 11.78 91 ASP A C 1
ATOM 417 O O . ASP A 1 57 ? -45.270 6.992 -38.389 1.00 14.09 91 ASP A O 1
ATOM 422 N N . GLY A 1 58 ? -44.703 6.925 -36.193 1.00 11.71 92 GLY A N 1
ATOM 423 C CA . GLY A 1 58 ? -46.014 7.363 -35.679 1.00 12.61 92 GLY A CA 1
ATOM 424 C C . GLY A 1 58 ? -45.848 7.967 -34.307 1.00 11.89 92 GLY A C 1
ATOM 425 O O . GLY A 1 58 ? -44.701 8.054 -33.825 1.00 11.82 92 GLY A O 1
ATOM 426 N N . GLY A 1 59 ? -46.958 8.367 -33.700 1.00 12.30 93 GLY A N 1
ATOM 427 C CA . GLY A 1 59 ? -46.934 8.909 -32.326 1.00 12.98 93 GLY A CA 1
ATOM 428 C C . GLY A 1 59 ? -46.093 10.172 -32.241 1.00 12.28 93 GLY A C 1
ATOM 429 O O . GLY A 1 59 ? -46.498 11.200 -32.803 1.00 14.27 93 GLY A O 1
ATOM 430 N N . LYS A 1 60 ? -44.939 10.110 -31.579 1.00 11.79 94 LYS A N 1
ATOM 431 C CA . LYS A 1 60 ? -44.034 11.300 -31.493 1.00 12.19 94 LYS A CA 1
ATOM 432 C C . LYS A 1 60 ? -43.336 11.560 -32.838 1.00 11.96 94 LYS A C 1
ATOM 433 O O . LYS A 1 60 ? -42.801 12.657 -33.018 1.00 12.66 94 LYS A O 1
ATOM 439 N N . ASN A 1 61 ? -43.368 10.611 -33.769 1.00 11.32 95 ASN A N 1
ATOM 440 C CA . ASN A 1 61 ? -42.943 10.879 -35.177 1.00 11.37 95 ASN A CA 1
ATOM 441 C C . ASN A 1 61 ? -41.492 11.383 -35.219 1.00 11.37 95 ASN A C 1
ATOM 442 O O . ASN A 1 61 ? -41.185 12.383 -35.871 1.00 11.17 95 ASN A O 1
ATOM 447 N N . ASN A 1 62 ? -40.593 10.647 -34.592 1.00 10.19 96 ASN A N 1
ATOM 448 C CA . ASN A 1 62 ? -39.144 10.972 -34.674 1.00 10.35 96 ASN A CA 1
ATOM 449 C C . ASN A 1 62 ? -38.670 10.958 -36.130 1.00 10.53 96 ASN A C 1
ATOM 450 O O . ASN A 1 62 ? -37.793 11.767 -36.464 1.00 10.69 96 ASN A O 1
ATOM 455 N N . PHE A 1 63 ? -39.169 10.045 -36.957 1.00 9.94 97 PHE A N 1
ATOM 456 C CA . PHE A 1 63 ? -38.683 9.984 -38.368 1.00 9.98 97 PHE A CA 1
ATOM 457 C C . PHE A 1 63 ? -39.019 11.285 -39.109 1.00 10.36 97 PHE A C 1
ATOM 458 O O . PHE A 1 63 ? -38.184 11.786 -39.871 1.00 10.36 97 PHE A O 1
ATOM 466 N N . THR A 1 64 ? -40.223 11.810 -38.908 1.00 10.66 98 THR A N 1
ATOM 467 C CA . THR A 1 64 ? -40.616 13.112 -39.526 1.00 11.55 98 THR A CA 1
ATOM 468 C C . THR A 1 64 ? -39.593 14.183 -39.127 1.00 10.55 98 THR A C 1
ATOM 469 O O . THR A 1 64 ? -39.168 14.976 -39.983 1.00 11.74 98 THR A O 1
ATOM 473 N N . ALA A 1 65 ? -39.225 14.197 -37.853 1.00 10.86 99 ALA A N 1
ATOM 474 C CA . ALA A 1 65 ? -38.313 15.224 -37.283 1.00 11.58 99 ALA A CA 1
ATOM 475 C C . ALA A 1 65 ? -36.921 15.070 -37.909 1.00 10.54 99 ALA A C 1
ATOM 476 O O . ALA A 1 65 ? -36.268 16.080 -38.188 1.00 11.41 99 ALA A O 1
ATOM 478 N N . LEU A 1 66 ? -36.479 13.835 -38.133 1.00 10.42 100 LEU A N 1
ATOM 479 C CA . LEU A 1 66 ? -35.139 13.631 -38.754 1.00 10.18 100 LEU A CA 1
ATOM 480 C C . LEU A 1 66 ? -35.154 14.067 -40.221 1.00 10.24 100 LEU A C 1
ATOM 481 O O . LEU A 1 66 ? -34.136 14.620 -40.688 1.00 10.96 100 LEU A O 1
ATOM 486 N N . ARG A 1 67 ? -36.268 13.861 -40.922 1.00 10.67 101 ARG A N 1
ATOM 487 C CA . ARG A 1 67 ? -36.359 14.331 -42.333 1.00 11.41 101 ARG A CA 1
ATOM 488 C C . ARG A 1 67 ? -36.348 15.859 -42.354 1.00 11.82 101 ARG A C 1
ATOM 489 O O . ARG A 1 67 ? -35.741 16.427 -43.267 1.00 12.77 101 ARG A O 1
ATOM 497 N N . LYS A 1 68 ? -37.028 16.482 -41.393 1.00 10.77 102 LYS A N 1
ATOM 498 C CA . LYS A 1 68 ? -37.017 17.968 -41.257 1.00 12.22 102 LYS A CA 1
ATOM 499 C C . LYS A 1 68 ? -35.568 18.437 -41.072 1.00 11.65 102 LYS A C 1
ATOM 500 O O . LYS A 1 68 ? -35.136 19.407 -41.706 1.00 13.02 102 LYS A O 1
ATOM 506 N N . ALA A 1 69 ? -34.836 17.758 -40.203 1.00 11.41 103 ALA A N 1
ATOM 507 C CA . ALA A 1 69 ? -33.411 18.093 -39.932 1.00 12.34 103 ALA A CA 1
ATOM 508 C C . ALA A 1 69 ? -32.585 17.984 -41.223 1.00 11.62 103 ALA A C 1
ATOM 509 O O . ALA A 1 69 ? -31.755 18.874 -41.471 1.00 13.04 103 ALA A O 1
ATOM 511 N N . LYS A 1 70 ? -32.810 16.945 -42.029 1.00 12.32 104 LYS A N 1
ATOM 512 C CA . LYS A 1 70 ? -32.059 16.799 -43.311 1.00 12.74 104 LYS A CA 1
ATOM 513 C C . LYS A 1 70 ? -32.328 17.989 -44.234 1.00 15.00 104 LYS A C 1
ATOM 514 O O . LYS A 1 70 ? -31.389 18.412 -44.931 1.00 14.91 104 LYS A O 1
ATOM 520 N N . LYS A 1 71 ? -33.567 18.476 -44.274 1.00 14.78 105 LYS A N 1
ATOM 521 C CA . LYS A 1 71 ? -33.920 19.622 -45.167 1.00 17.11 105 LYS A CA 1
ATOM 522 C C . LYS A 1 71 ? -33.204 20.882 -44.663 1.00 16.44 105 LYS A C 1
ATOM 523 O O . LYS A 1 71 ? -32.722 21.671 -45.494 1.00 20.08 105 LYS A O 1
ATOM 529 N N . ALA A 1 72 ? -33.112 21.034 -43.345 1.00 14.39 106 ALA A N 1
ATOM 530 C CA . ALA A 1 72 ? -32.538 22.244 -42.690 1.00 16.30 106 ALA A CA 1
ATOM 531 C C . ALA A 1 72 ? -31.007 22.193 -42.727 1.00 15.70 106 ALA A C 1
ATOM 532 O O . ALA A 1 72 ? -30.365 23.248 -42.644 1.00 17.80 106 ALA A O 1
ATOM 534 N N . HIS A 1 73 ? -30.460 20.982 -42.821 1.00 14.48 107 HIS A N 1
ATOM 535 C CA . HIS A 1 73 ? -28.990 20.717 -42.735 1.00 14.61 107 HIS A CA 1
ATOM 536 C C . HIS A 1 73 ? -28.554 19.811 -43.879 1.00 13.74 107 HIS A C 1
ATOM 537 O O . HIS A 1 73 ? -28.447 18.599 -43.708 1.00 14.37 107 HIS A O 1
ATOM 544 N N . PRO A 1 74 ? -28.302 20.368 -45.085 1.00 15.30 108 PRO A N 1
ATOM 545 C CA . PRO A 1 74 ? -27.922 19.546 -46.233 1.00 15.43 108 PRO A CA 1
ATOM 546 C C . PRO A 1 74 ? -26.701 18.645 -45.989 1.00 15.02 108 PRO A C 1
ATOM 547 O O . PRO A 1 74 ? -26.611 17.645 -46.666 1.00 18.36 108 PRO A O 1
ATOM 551 N N . HIS A 1 75 ? -25.823 18.999 -45.046 1.00 13.98 109 HIS A N 1
ATOM 552 C CA . HIS A 1 75 ? -24.598 18.190 -44.733 1.00 14.74 109 HIS A CA 1
ATOM 553 C C . HIS A 1 75 ? -25.001 16.850 -44.111 1.00 13.61 109 HIS A C 1
ATOM 554 O O . HIS A 1 75 ? -24.242 15.856 -44.219 1.00 15.67 109 HIS A O 1
ATOM 561 N N . LEU A 1 76 ? -26.151 16.844 -43.445 1.00 12.48 110 LEU A N 1
ATOM 562 C CA . LEU A 1 76 ? -26.500 15.747 -42.498 1.00 11.25 110 LEU A CA 1
ATOM 563 C C . LEU A 1 76 ? -26.733 14.423 -43.233 1.00 11.68 110 LEU A C 1
ATOM 564 O O . LEU A 1 76 ? -27.401 14.408 -44.275 1.00 11.63 110 LEU A O 1
ATOM 569 N N . ARG A 1 77 ? -26.228 13.338 -42.646 1.00 10.36 111 ARG A N 1
ATOM 570 C CA . ARG A 1 77 ? -26.549 11.958 -43.089 1.00 10.31 111 ARG A CA 1
ATOM 571 C C . ARG A 1 77 ? -27.178 11.225 -41.916 1.00 8.62 111 ARG A C 1
ATOM 572 O O . ARG A 1 77 ? -26.574 11.213 -40.842 1.00 10.45 111 ARG A O 1
ATOM 580 N N . ASN A 1 78 ? -28.370 10.684 -42.140 1.00 9.47 112 ASN A N 1
ATOM 581 C CA . ASN A 1 78 ? -29.088 9.883 -41.111 1.00 9.10 112 ASN A CA 1
ATOM 582 C C . ASN A 1 78 ? -29.090 8.412 -41.514 1.00 8.95 112 ASN A C 1
ATOM 583 O O . ASN A 1 78 ? -29.518 8.104 -42.635 1.00 10.01 112 ASN A O 1
ATOM 588 N N . LEU A 1 79 ? -28.648 7.553 -40.609 1.00 8.77 113 LEU A N 1
ATOM 589 C CA A LEU A 1 79 ? -28.633 6.090 -40.862 0.80 8.88 113 LEU A CA 1
ATOM 590 C CA B LEU A 1 79 ? -28.609 6.085 -40.856 0.20 8.87 113 LEU A CA 1
ATOM 591 C C . LEU A 1 79 ? -29.573 5.403 -39.881 1.00 9.05 113 LEU A C 1
ATOM 592 O O . LEU A 1 79 ? -29.678 5.858 -38.729 1.00 9.97 113 LEU A O 1
ATOM 601 N N . ILE A 1 80 ? -30.218 4.339 -40.346 1.00 8.40 114 ILE A N 1
ATOM 602 C CA . ILE A 1 80 ? -30.999 3.471 -39.419 1.00 8.23 114 ILE A CA 1
ATOM 603 C C . ILE A 1 80 ? -30.044 2.417 -38.860 1.00 8.02 114 ILE A C 1
ATOM 604 O O . ILE A 1 80 ? -29.392 1.698 -39.646 1.00 8.86 114 ILE A O 1
ATOM 609 N N A SER A 1 81 ? -29.940 2.365 -37.542 0.50 7.97 115 SER A N 1
ATOM 610 N N B SER A 1 81 ? -29.933 2.351 -37.533 0.50 8.31 115 SER A N 1
ATOM 611 C CA A SER A 1 81 ? -29.168 1.288 -36.873 0.50 8.04 115 SER A CA 1
ATOM 612 C CA B SER A 1 81 ? -29.150 1.279 -36.848 0.50 8.76 115 SER A CA 1
ATOM 613 C C A SER A 1 81 ? -30.090 0.090 -36.657 0.50 8.28 115 SER A C 1
ATOM 614 C C B SER A 1 81 ? -30.049 0.070 -36.596 0.50 8.70 115 SER A C 1
ATOM 615 O O A SER A 1 81 ? -31.168 0.268 -36.067 0.50 8.40 115 SER A O 1
ATOM 616 O O B SER A 1 81 ? -31.022 0.197 -35.842 0.50 8.86 115 SER A O 1
ATOM 621 N N . VAL A 1 82 ? -29.697 -1.066 -37.189 1.00 8.75 116 VAL A N 1
ATOM 622 C CA . VAL A 1 82 ? -30.483 -2.321 -37.036 1.00 8.90 116 VAL A CA 1
ATOM 623 C C . VAL A 1 82 ? -29.834 -3.138 -35.929 1.00 8.90 116 VAL A C 1
ATOM 624 O O . VAL A 1 82 ? -28.630 -3.422 -36.025 1.00 9.23 116 VAL A O 1
ATOM 628 N N . GLY A 1 83 ? -30.647 -3.565 -34.967 1.00 9.33 117 GLY A N 1
ATOM 629 C CA . GLY A 1 83 ? -30.199 -4.546 -33.961 1.00 9.77 117 GLY A CA 1
ATOM 630 C C . GLY A 1 83 ? -29.927 -3.892 -32.622 1.00 9.69 117 GLY A C 1
ATOM 631 O O . GLY A 1 83 ? -30.891 -3.448 -31.974 1.00 11.86 117 GLY A O 1
ATOM 632 N N . GLY A 1 84 ? -28.658 -3.850 -32.229 1.00 9.44 118 GLY A N 1
ATOM 633 C CA . GLY A 1 84 ? -28.270 -3.464 -30.862 1.00 9.69 118 GLY A CA 1
ATOM 634 C C . GLY A 1 84 ? -28.341 -4.631 -29.896 1.00 10.31 118 GLY A C 1
ATOM 635 O O . GLY A 1 84 ? -28.611 -5.773 -30.293 1.00 11.40 118 GLY A O 1
ATOM 636 N N . TRP A 1 85 ? -28.116 -4.346 -28.626 1.00 12.88 119 TRP A N 1
ATOM 637 C CA . TRP A 1 85 ? -27.972 -5.424 -27.613 1.00 12.48 119 TRP A CA 1
ATOM 638 C C . TRP A 1 85 ? -29.229 -6.292 -27.563 1.00 13.37 119 TRP A C 1
ATOM 639 O O . TRP A 1 85 ? -29.104 -7.528 -27.540 1.00 14.29 119 TRP A O 1
ATOM 650 N N . SER A 1 86 ? -30.396 -5.662 -27.541 1.00 13.14 120 SER A N 1
ATOM 651 C CA . SER A 1 86 ? -31.688 -6.366 -27.282 1.00 14.43 120 SER A CA 1
ATOM 652 C C . SER A 1 86 ? -32.274 -7.007 -28.553 1.00 12.84 120 SER A C 1
ATOM 653 O O . SER A 1 86 ? -32.999 -8.014 -28.422 1.00 14.38 120 SER A O 1
ATOM 656 N N . TRP A 1 87 ? -31.975 -6.456 -29.733 1.00 11.83 121 TRP A N 1
ATOM 657 C CA . TRP A 1 87 ? -32.683 -6.840 -30.999 1.00 11.19 121 TRP A CA 1
ATOM 658 C C . TRP A 1 87 ? -31.728 -7.459 -32.022 1.00 10.29 121 TRP A C 1
ATOM 659 O O . TRP A 1 87 ? -31.955 -7.295 -33.231 1.00 11.43 121 TRP A O 1
ATOM 670 N N . SER A 1 88 ? -30.715 -8.176 -31.554 1.00 9.93 122 SER A N 1
ATOM 671 C CA . SER A 1 88 ? -29.746 -8.834 -32.482 1.00 9.12 122 SER A CA 1
ATOM 672 C C . SER A 1 88 ? -30.129 -10.291 -32.781 1.00 9.43 122 SER A C 1
ATOM 673 O O . SER A 1 88 ? -29.454 -10.895 -33.620 1.00 10.21 122 SER A O 1
ATOM 676 N N . SER A 1 89 ? -31.176 -10.829 -32.155 1.00 9.93 123 SER A N 1
ATOM 677 C CA . SER A 1 89 ? -31.458 -12.298 -32.221 1.00 9.98 123 SER A CA 1
ATOM 678 C C . SER A 1 89 ? -31.805 -12.773 -33.644 1.00 10.12 123 SER A C 1
ATOM 679 O O . SER A 1 89 ? -31.685 -13.979 -33.879 1.00 12.02 123 SER A O 1
ATOM 682 N N . GLY A 1 90 ? -32.213 -11.882 -34.555 1.00 9.87 124 GLY A N 1
ATOM 683 C CA . GLY A 1 90 ? -32.603 -12.285 -35.928 1.00 10.09 124 GLY A CA 1
ATOM 684 C C . GLY A 1 90 ? -31.442 -12.317 -36.913 1.00 9.14 124 GLY A C 1
ATOM 685 O O . GLY A 1 90 ? -31.630 -12.793 -38.042 1.00 9.87 124 GLY A O 1
ATOM 686 N N . PHE A 1 91 ? -30.276 -11.793 -36.553 1.00 8.79 125 PHE A N 1
ATOM 687 C CA . PHE A 1 91 ? -29.184 -11.640 -37.557 1.00 8.31 125 PHE A CA 1
ATOM 688 C C . PHE A 1 91 ? -28.695 -13.002 -38.057 1.00 9.02 125 PHE A C 1
ATOM 689 O O . PHE A 1 91 ? -28.414 -13.138 -39.252 1.00 9.20 125 PHE A O 1
ATOM 697 N N . SER A 1 92 ? -28.487 -13.952 -37.152 1.00 8.46 126 SER A N 1
ATOM 698 C CA . SER A 1 92 ? -27.841 -15.242 -37.537 1.00 8.50 126 SER A CA 1
ATOM 699 C C . SER A 1 92 ? -28.657 -15.921 -38.651 1.00 8.57 126 SER A C 1
ATOM 700 O O . SER A 1 92 ? -28.084 -16.377 -39.659 1.00 9.57 126 SER A O 1
ATOM 703 N N . ASP A 1 93 ? -29.969 -15.944 -38.480 1.00 8.74 127 ASP A N 1
ATOM 704 C CA . ASP A 1 93 ? -30.885 -16.514 -39.509 1.00 9.52 127 ASP A CA 1
ATOM 705 C C . ASP A 1 93 ? -30.862 -15.651 -40.778 1.00 9.32 127 ASP A C 1
ATOM 706 O O . ASP A 1 93 ? -30.841 -16.201 -41.892 1.00 10.12 127 ASP A O 1
ATOM 711 N N . ALA A 1 94 ? -30.903 -14.333 -40.624 1.00 9.13 128 ALA A N 1
ATOM 712 C CA . ALA A 1 94 ? -30.970 -13.411 -41.795 1.00 9.12 128 ALA A CA 1
ATOM 713 C C . ALA A 1 94 ? -29.729 -13.585 -42.685 1.00 9.00 128 ALA A C 1
ATOM 714 O O . ALA A 1 94 ? -29.796 -13.372 -43.916 1.00 10.07 128 ALA A O 1
ATOM 716 N N . ALA A 1 95 ? -28.609 -13.926 -42.063 1.00 8.54 129 ALA A N 1
ATOM 717 C CA . ALA A 1 95 ? -27.297 -13.995 -42.756 1.00 8.91 129 ALA A CA 1
ATOM 718 C C . ALA A 1 95 ? -27.001 -15.390 -43.324 1.00 9.37 129 ALA A C 1
ATOM 719 O O . ALA A 1 95 ? -25.987 -15.532 -44.032 1.00 10.07 129 ALA A O 1
ATOM 721 N N . ALA A 1 96 ? -27.820 -16.390 -43.018 1.00 8.97 130 ALA A N 1
ATOM 722 C CA . ALA A 1 96 ? -27.376 -17.811 -43.100 1.00 9.43 130 ALA A CA 1
ATOM 723 C C . ALA A 1 96 ? -27.474 -18.397 -44.514 1.00 9.64 130 ALA A C 1
ATOM 724 O O . ALA A 1 96 ? -26.832 -19.435 -44.759 1.00 10.42 130 ALA A O 1
ATOM 726 N N . THR A 1 97 ? -28.301 -17.825 -45.381 1.00 10.27 131 THR A N 1
ATOM 727 C CA . THR A 1 97 ? -28.515 -18.370 -46.759 1.00 10.75 131 THR A CA 1
ATOM 728 C C . THR A 1 97 ? -28.584 -17.223 -47.745 1.00 10.45 131 THR A C 1
ATOM 729 O O . THR A 1 97 ? -28.905 -16.097 -47.372 1.00 10.85 131 THR A O 1
ATOM 733 N N . PRO A 1 98 ? -28.315 -17.459 -49.046 1.00 11.11 132 PRO A N 1
ATOM 734 C CA . PRO A 1 98 ? -28.472 -16.387 -50.029 1.00 11.85 132 PRO A CA 1
ATOM 735 C C . PRO A 1 98 ? -29.894 -15.801 -50.024 1.00 10.41 132 PRO A C 1
ATOM 736 O O . PRO A 1 98 ? -30.055 -14.580 -50.126 1.00 11.55 132 PRO A O 1
ATOM 740 N N . GLU A 1 99 ? -30.888 -16.678 -49.866 1.00 11.66 133 GLU A N 1
ATOM 741 C CA . GLU A 1 99 ? -32.311 -16.237 -49.898 1.00 11.59 133 GLU A CA 1
ATOM 742 C C . GLU A 1 99 ? -32.599 -15.355 -48.681 1.00 10.69 133 GLU A C 1
ATOM 743 O O . GLU A 1 99 ? -33.239 -14.287 -48.824 1.00 11.15 133 GLU A O 1
ATOM 749 N N . ALA A 1 100 ? -32.108 -15.746 -47.515 1.00 10.85 134 ALA A N 1
ATOM 750 C CA . ALA A 1 100 ? -32.323 -14.933 -46.284 1.00 9.85 134 ALA A CA 1
ATOM 751 C C . ALA A 1 100 ? -31.606 -13.587 -46.431 1.00 9.61 134 ALA A C 1
ATOM 752 O O . ALA A 1 100 ? -32.154 -12.533 -46.046 1.00 9.80 134 ALA A O 1
ATOM 754 N N . ARG A 1 101 ? -30.399 -13.600 -46.980 1.00 9.57 135 ARG A N 1
ATOM 755 C CA . ARG A 1 101 ? -29.620 -12.334 -47.088 1.00 9.62 135 ARG A CA 1
ATOM 756 C C . ARG A 1 101 ? -30.320 -11.368 -48.039 1.00 9.94 135 ARG A C 1
ATOM 757 O O . ARG A 1 101 ? -30.364 -10.151 -47.752 1.00 10.33 135 ARG A O 1
ATOM 765 N N . LYS A 1 102 ? -30.827 -11.884 -49.152 1.00 11.44 136 LYS A N 1
ATOM 766 C CA . LYS A 1 102 ? -31.537 -11.027 -50.137 1.00 11.60 136 LYS A CA 1
ATOM 767 C C . LYS A 1 102 ? -32.824 -10.489 -49.505 1.00 10.59 136 LYS A C 1
ATOM 768 O O . LYS A 1 102 ? -33.120 -9.302 -49.670 1.00 10.55 136 LYS A O 1
ATOM 774 N N . ARG A 1 103 ? -33.577 -11.335 -48.815 1.00 10.70 137 ARG A N 1
ATOM 775 C CA . ARG A 1 103 ? -34.814 -10.877 -48.119 1.00 10.32 137 ARG A CA 1
ATOM 776 C C . ARG A 1 103 ? -34.476 -9.739 -47.145 1.00 9.71 137 ARG A C 1
ATOM 777 O O . ARG A 1 103 ? -35.176 -8.709 -47.108 1.00 10.38 137 ARG A O 1
ATOM 785 N N . PHE A 1 104 ? -33.419 -9.935 -46.369 1.00 9.68 138 PHE A N 1
ATOM 786 C CA . PHE A 1 104 ? -32.993 -8.924 -45.366 1.00 9.19 138 PHE A CA 1
ATOM 787 C C . PHE A 1 104 ? -32.568 -7.635 -46.076 1.00 8.79 138 PHE A C 1
ATOM 788 O O . PHE A 1 104 ? -33.023 -6.519 -45.743 1.00 9.07 138 PHE A O 1
ATOM 796 N N . ALA A 1 105 ? -31.695 -7.774 -47.064 1.00 9.14 139 ALA A N 1
ATOM 797 C CA . ALA A 1 105 ? -31.119 -6.601 -47.768 1.00 9.27 139 ALA A CA 1
ATOM 798 C C . ALA A 1 105 ? -32.242 -5.818 -48.453 1.00 8.84 139 ALA A C 1
ATOM 799 O O . ALA A 1 105 ? -32.265 -4.578 -48.364 1.00 9.20 139 ALA A O 1
ATOM 801 N N . ASP A 1 106 ? -33.158 -6.508 -49.121 1.00 9.69 140 ASP A N 1
ATOM 802 C CA . ASP A 1 106 ? -34.272 -5.811 -49.824 1.00 9.68 140 ASP A CA 1
ATOM 803 C C . ASP A 1 106 ? -35.139 -5.067 -48.802 1.00 9.00 140 ASP A C 1
ATOM 804 O O . ASP A 1 106 ? -35.607 -3.956 -49.093 1.00 9.71 140 ASP A O 1
ATOM 809 N N . SER A 1 107 ? -35.336 -5.646 -47.625 1.00 9.31 141 SER A N 1
ATOM 810 C CA . SER A 1 107 ? -36.152 -4.993 -46.558 1.00 9.70 141 SER A CA 1
ATOM 811 C C . SER A 1 107 ? -35.425 -3.752 -46.018 1.00 9.85 141 SER A C 1
ATOM 812 O O . SER A 1 107 ? -36.093 -2.755 -45.637 1.00 9.52 141 SER A O 1
ATOM 815 N N . ALA A 1 108 ? -34.096 -3.786 -45.988 1.00 9.03 142 ALA A N 1
ATOM 816 C CA . ALA A 1 108 ? -33.293 -2.627 -45.511 1.00 9.13 142 ALA A CA 1
ATOM 817 C C . ALA A 1 108 ? -33.435 -1.456 -46.493 1.00 8.75 142 ALA A C 1
ATOM 818 O O . ALA A 1 108 ? -33.638 -0.298 -46.078 1.00 8.99 142 ALA A O 1
ATOM 820 N N . VAL A 1 109 ? -33.325 -1.755 -47.778 1.00 9.15 143 VAL A N 1
ATOM 821 C CA . VAL A 1 109 ? -33.525 -0.736 -48.855 1.00 9.13 143 VAL A CA 1
ATOM 822 C C . VAL A 1 109 ? -34.947 -0.177 -48.749 1.00 8.86 143 VAL A C 1
ATOM 823 O O . VAL A 1 109 ? -35.126 1.052 -48.795 1.00 9.03 143 VAL A O 1
ATOM 827 N N . ALA A 1 110 ? -35.928 -1.052 -48.599 1.00 9.24 144 ALA A N 1
ATOM 828 C CA . ALA A 1 110 ? -37.347 -0.608 -48.544 1.00 9.14 144 ALA A CA 1
ATOM 829 C C . ALA A 1 110 ? -37.536 0.333 -47.346 1.00 9.13 144 ALA A C 1
ATOM 830 O O . ALA A 1 110 ? -38.240 1.352 -47.453 1.00 9.84 144 ALA A O 1
ATOM 832 N N . PHE A 1 111 ? -36.889 -0.001 -46.243 1.00 9.25 145 PHE A N 1
ATOM 833 C CA . PHE A 1 111 ? -37.007 0.785 -44.986 1.00 8.90 145 PHE A CA 1
ATOM 834 C C . PHE A 1 111 ? -36.432 2.192 -45.186 1.00 9.12 145 PHE A C 1
ATOM 835 O O . PHE A 1 111 ? -37.091 3.204 -44.841 1.00 9.30 145 PHE A O 1
ATOM 843 N N . ILE A 1 112 ? -35.211 2.280 -45.715 1.00 8.76 146 ILE A N 1
ATOM 844 C CA . ILE A 1 112 ? -34.572 3.630 -45.808 1.00 8.85 146 ILE A CA 1
ATOM 845 C C . ILE A 1 112 ? -35.321 4.477 -46.839 1.00 8.54 146 ILE A C 1
ATOM 846 O O . ILE A 1 112 ? -35.419 5.702 -46.633 1.00 9.03 146 ILE A O 1
ATOM 851 N N . ARG A 1 113 ? -35.858 3.858 -47.893 1.00 8.97 147 ARG A N 1
ATOM 852 C CA . ARG A 1 113 ? -36.659 4.634 -48.880 1.00 8.87 147 ARG A CA 1
ATOM 853 C C . ARG A 1 113 ? -37.926 5.166 -48.219 1.00 8.69 147 ARG A C 1
ATOM 854 O O . ARG A 1 113 ? -38.241 6.368 -48.365 1.00 9.74 147 ARG A O 1
ATOM 862 N N A LYS A 1 114 ? -38.627 4.305 -47.489 0.50 9.23 148 LYS A N 1
ATOM 863 N N B LYS A 1 114 ? -38.642 4.286 -47.519 0.50 9.71 148 LYS A N 1
ATOM 864 C CA A LYS A 1 114 ? -39.965 4.679 -46.952 0.50 9.05 148 LYS A CA 1
ATOM 865 C CA B LYS A 1 114 ? -39.962 4.646 -46.922 0.50 9.87 148 LYS A CA 1
ATOM 866 C C A LYS A 1 114 ? -39.845 5.719 -45.832 0.50 9.50 148 LYS A C 1
ATOM 867 C C B LYS A 1 114 ? -39.793 5.773 -45.897 0.50 9.72 148 LYS A C 1
ATOM 868 O O A LYS A 1 114 ? -40.781 6.527 -45.670 0.50 10.31 148 LYS A O 1
ATOM 869 O O B LYS A 1 114 ? -40.617 6.707 -45.894 0.50 10.42 148 LYS A O 1
ATOM 880 N N . TYR A 1 115 ? -38.753 5.686 -45.069 1.00 9.53 149 TYR A N 1
ATOM 881 C CA . TYR A 1 115 ? -38.617 6.573 -43.873 1.00 9.64 149 TYR A CA 1
ATOM 882 C C . TYR A 1 115 ? -37.590 7.692 -44.070 1.00 9.66 149 TYR A C 1
ATOM 883 O O . TYR A 1 115 ? -37.485 8.551 -43.178 1.00 11.22 149 TYR A O 1
ATOM 892 N N . GLY A 1 116 ? -36.899 7.731 -45.207 1.00 10.18 150 GLY A N 1
ATOM 893 C CA . GLY A 1 116 ? -36.054 8.898 -45.559 1.00 10.36 150 GLY A CA 1
ATOM 894 C C . GLY A 1 116 ? -34.668 8.843 -44.946 1.00 9.57 150 GLY A C 1
ATOM 895 O O . GLY A 1 116 ? -34.084 9.896 -44.668 1.00 10.81 150 GLY A O 1
ATOM 896 N N . PHE A 1 117 ? -34.141 7.642 -44.772 1.00 9.15 151 PHE A N 1
ATOM 897 C CA . PHE A 1 117 ? -32.748 7.461 -44.287 1.00 9.44 151 PHE A CA 1
ATOM 898 C C . PHE A 1 117 ? -31.759 7.396 -45.449 1.00 9.05 151 PHE A C 1
ATOM 899 O O . PHE A 1 117 ? -32.107 7.033 -46.589 1.00 10.23 151 PHE A O 1
ATOM 907 N N . ASP A 1 118 ? -30.508 7.661 -45.102 1.00 8.68 152 ASP A N 1
ATOM 908 C CA . ASP A 1 118 ? -29.382 7.736 -46.071 1.00 9.33 152 ASP A CA 1
ATOM 909 C C . ASP A 1 118 ? -28.522 6.479 -46.032 1.00 9.19 152 ASP A C 1
ATOM 910 O O . ASP A 1 118 ? -27.492 6.443 -46.728 1.00 10.89 152 ASP A O 1
ATOM 915 N N . GLY A 1 119 ? -28.907 5.496 -45.230 1.00 9.44 153 GLY A N 1
ATOM 916 C CA . GLY A 1 119 ? -28.138 4.251 -45.175 1.00 9.20 153 GLY A CA 1
ATOM 917 C C . GLY A 1 119 ? -28.444 3.475 -43.933 1.00 9.19 153 GLY A C 1
ATOM 918 O O . GLY A 1 119 ? -29.419 3.793 -43.226 1.00 8.89 153 GLY A O 1
ATOM 919 N N . VAL A 1 120 ? -27.640 2.438 -43.748 1.00 8.90 154 VAL A N 1
ATOM 920 C CA . VAL A 1 120 ? -27.895 1.347 -42.768 1.00 8.68 154 VAL A CA 1
ATOM 921 C C . VAL A 1 120 ? -26.650 1.131 -41.927 1.00 8.30 154 VAL A C 1
ATOM 922 O O . VAL A 1 120 ? -25.567 0.976 -42.506 1.00 8.83 154 VAL A O 1
ATOM 926 N N . ASP A 1 121 ? -26.855 1.089 -40.615 1.00 8.26 155 ASP A N 1
ATOM 927 C CA . ASP A 1 121 ? -25.794 0.732 -39.638 1.00 8.19 155 ASP A CA 1
ATOM 928 C C . ASP A 1 121 ? -26.148 -0.640 -39.064 1.00 8.48 155 ASP A C 1
ATOM 929 O O . ASP A 1 121 ? -27.225 -0.787 -38.464 1.00 9.63 155 ASP A O 1
ATOM 934 N N . ILE A 1 122 ? -25.253 -1.606 -39.227 1.00 8.38 156 ILE A N 1
ATOM 935 C CA . ILE A 1 122 ? -25.484 -2.991 -38.725 1.00 8.54 156 ILE A CA 1
ATOM 936 C C . ILE A 1 122 ? -24.883 -3.115 -37.325 1.00 7.89 156 ILE A C 1
ATOM 937 O O . ILE A 1 122 ? -23.651 -3.094 -37.182 1.00 8.62 156 ILE A O 1
ATOM 942 N N A ASP A 1 123 ? -25.748 -3.212 -36.319 0.60 7.85 157 ASP A N 1
ATOM 943 N N B ASP A 1 123 ? -25.761 -3.263 -36.331 0.40 8.19 157 ASP A N 1
ATOM 944 C CA A ASP A 1 123 ? -25.297 -3.334 -34.904 0.60 8.01 157 ASP A CA 1
ATOM 945 C CA B ASP A 1 123 ? -25.364 -3.357 -34.894 0.40 8.53 157 ASP A CA 1
ATOM 946 C C A ASP A 1 123 ? -25.621 -4.768 -34.455 0.60 7.94 157 ASP A C 1
ATOM 947 C C B ASP A 1 123 ? -25.596 -4.785 -34.401 0.40 8.33 157 ASP A C 1
ATOM 948 O O A ASP A 1 123 ? -26.612 -4.977 -33.718 0.60 8.37 157 ASP A O 1
ATOM 949 O O B ASP A 1 123 ? -26.446 -4.997 -33.508 0.40 8.62 157 ASP A O 1
ATOM 958 N N . TRP A 1 124 ? -24.856 -5.723 -34.984 1.00 8.06 158 TRP A N 1
ATOM 959 C CA . TRP A 1 124 ? -25.027 -7.166 -34.685 1.00 8.03 158 TRP A CA 1
ATOM 960 C C . TRP A 1 124 ? -24.198 -7.493 -33.444 1.00 8.08 158 TRP A C 1
ATOM 961 O O . TRP A 1 124 ? -22.948 -7.458 -33.531 1.00 8.98 158 TRP A O 1
ATOM 972 N N . GLU A 1 125 ? -24.879 -7.788 -32.332 1.00 8.46 159 GLU A N 1
ATOM 973 C CA . GLU A 1 125 ? -24.182 -8.013 -31.038 1.00 8.69 159 GLU A CA 1
ATOM 974 C C . GLU A 1 125 ? -24.421 -9.442 -30.562 1.00 8.41 159 GLU A C 1
ATOM 975 O O . GLU A 1 125 ? -25.428 -9.694 -29.904 1.00 9.55 159 GLU A O 1
ATOM 981 N N . TYR A 1 126 ? -23.531 -10.400 -30.858 1.00 9.62 160 TYR A N 1
ATOM 982 C CA . TYR A 1 126 ? -22.352 -10.319 -31.713 1.00 9.57 160 TYR A CA 1
ATOM 983 C C . TYR A 1 126 ? -22.269 -11.622 -32.498 1.00 9.42 160 TYR A C 1
ATOM 984 O O . TYR A 1 126 ? -22.779 -12.650 -32.044 1.00 9.55 160 TYR A O 1
ATOM 993 N N . PRO A 1 127 ? -21.604 -11.660 -33.673 1.00 9.03 161 PRO A N 1
ATOM 994 C CA . PRO A 1 127 ? -21.470 -12.920 -34.403 1.00 9.18 161 PRO A CA 1
ATOM 995 C C . PRO A 1 127 ? -20.750 -13.996 -33.578 1.00 9.10 161 PRO A C 1
ATOM 996 O O . PRO A 1 127 ? -19.783 -13.714 -32.900 1.00 9.45 161 PRO A O 1
ATOM 1000 N N . VAL A 1 128 ? -21.256 -15.224 -33.693 1.00 8.99 162 VAL A N 1
ATOM 1001 C CA . VAL A 1 128 ? -20.649 -16.495 -33.165 1.00 9.94 162 VAL A CA 1
ATOM 1002 C C . VAL A 1 128 ? -20.863 -16.616 -31.652 1.00 10.14 162 VAL A C 1
ATOM 1003 O O . VAL A 1 128 ? -21.305 -17.693 -31.201 1.00 10.69 162 VAL A O 1
ATOM 1007 N N . GLU A 1 129 ? -20.499 -15.590 -30.891 1.00 10.37 163 GLU A N 1
ATOM 1008 C CA . GLU A 1 129 ? -20.670 -15.633 -29.416 1.00 11.69 163 GLU A CA 1
ATOM 1009 C C . GLU A 1 129 ? -20.787 -14.217 -28.874 1.00 11.24 163 GLU A C 1
ATOM 1010 O O . GLU A 1 129 ? -20.243 -13.268 -29.484 1.00 12.24 163 GLU A O 1
ATOM 1016 N N . GLY A 1 130 ? -21.469 -14.112 -27.742 1.00 11.11 164 GLY A N 1
ATOM 1017 C CA . GLY A 1 130 ? -21.625 -12.814 -27.066 1.00 11.13 164 GLY A CA 1
ATOM 1018 C C . GLY A 1 130 ? -22.966 -12.187 -27.355 1.00 11.14 164 GLY A C 1
ATOM 1019 O O . GLY A 1 130 ? -23.591 -12.458 -28.400 1.00 11.46 164 GLY A O 1
ATOM 1020 N N . GLY A 1 131 ? -23.379 -11.338 -26.429 1.00 11.74 165 GLY A N 1
ATOM 1021 C CA . GLY A 1 131 ? -24.642 -10.599 -26.559 1.00 12.02 165 GLY A CA 1
ATOM 1022 C C . GLY A 1 131 ? -25.628 -10.965 -25.475 1.00 11.57 165 GLY A C 1
ATOM 1023 O O . GLY A 1 131 ? -25.250 -11.587 -24.473 1.00 13.31 165 GLY A O 1
ATOM 1024 N N . ALA A 1 132 ? -26.871 -10.584 -25.702 1.00 11.65 166 ALA A N 1
ATOM 1025 C CA . ALA A 1 132 ? -27.959 -10.691 -24.699 1.00 12.39 166 ALA A CA 1
ATOM 1026 C C . ALA A 1 132 ? -28.302 -12.164 -24.442 1.00 13.64 166 ALA A C 1
ATOM 1027 O O . ALA A 1 132 ? -27.927 -13.057 -25.248 1.00 14.51 166 ALA A O 1
ATOM 1029 N N . GLU A 1 133 ? -29.066 -12.398 -23.380 1.00 15.71 167 GLU A N 1
ATOM 1030 C CA . GLU A 1 133 ? -29.515 -13.774 -23.020 1.00 17.67 167 GLU A CA 1
ATOM 1031 C C . GLU A 1 133 ? -30.307 -14.392 -24.190 1.00 18.11 167 GLU A C 1
ATOM 1032 O O . GLU A 1 133 ? -30.159 -15.609 -24.419 1.00 23.20 167 GLU A O 1
ATOM 1038 N N . ASN A 1 134 ? -31.106 -13.578 -24.892 1.00 18.65 168 ASN A N 1
ATOM 1039 C CA . ASN A 1 134 ? -32.009 -14.035 -25.998 1.00 20.31 168 ASN A CA 1
ATOM 1040 C C . ASN A 1 134 ? -31.220 -14.193 -27.307 1.00 16.84 168 ASN A C 1
ATOM 1041 O O . ASN A 1 134 ? -31.816 -14.634 -28.300 1.00 17.25 168 ASN A O 1
ATOM 1046 N N . MET A 1 135 ? -29.922 -13.884 -27.311 1.00 12.86 169 MET A N 1
ATOM 1047 C CA . MET A 1 135 ? -29.166 -13.827 -28.597 1.00 12.01 169 MET A CA 1
ATOM 1048 C C . MET A 1 135 ? -29.057 -15.225 -29.229 1.00 11.88 169 MET A C 1
ATOM 1049 O O . MET A 1 135 ? -29.019 -16.249 -28.500 1.00 13.45 169 MET A O 1
ATOM 1054 N N . LYS A 1 136 ? -29.049 -15.255 -30.561 1.00 10.72 170 LYS A N 1
ATOM 1055 C CA . LYS A 1 136 ? -28.930 -16.517 -31.346 1.00 10.52 170 LYS A CA 1
ATOM 1056 C C . LYS A 1 136 ? -27.633 -16.456 -32.149 1.00 9.63 170 LYS A C 1
ATOM 1057 O O . LYS A 1 136 ? -27.304 -15.400 -32.686 1.00 10.64 170 LYS A O 1
ATOM 1063 N N . HIS A 1 137 ? -26.936 -17.571 -32.218 1.00 10.41 171 HIS A N 1
ATOM 1064 C CA . HIS A 1 137 ? -25.640 -17.667 -32.933 1.00 10.63 171 HIS A CA 1
ATOM 1065 C C . HIS A 1 137 ? -25.543 -18.960 -33.727 1.00 10.87 171 HIS A C 1
ATOM 1066 O O . HIS A 1 137 ? -26.276 -19.923 -33.445 1.00 11.81 171 HIS A O 1
ATOM 1073 N N . ARG A 1 138 ? -24.587 -18.986 -34.643 1.00 10.31 172 ARG A N 1
ATOM 1074 C CA . ARG A 1 138 ? -24.114 -20.265 -35.229 1.00 10.20 172 ARG A CA 1
ATOM 1075 C C . ARG A 1 138 ? -22.668 -20.060 -35.649 1.00 9.77 172 ARG A C 1
ATOM 1076 O O . ARG A 1 138 ? -22.255 -18.915 -35.880 1.00 10.36 172 ARG A O 1
ATOM 1084 N N . PRO A 1 139 ? -21.863 -21.144 -35.747 1.00 10.29 173 PRO A N 1
ATOM 1085 C CA . PRO A 1 139 ? -20.454 -20.971 -36.109 1.00 10.63 173 PRO A CA 1
ATOM 1086 C C . PRO A 1 139 ? -20.277 -20.268 -37.464 1.00 10.48 173 PRO A C 1
ATOM 1087 O O . PRO A 1 139 ? -19.331 -19.506 -37.648 1.00 11.69 173 PRO A O 1
ATOM 1091 N N . GLU A 1 140 ? -21.222 -20.510 -38.367 1.00 10.03 174 GLU A N 1
ATOM 1092 C CA . GLU A 1 140 ? -21.175 -19.938 -39.743 1.00 9.73 174 GLU A CA 1
ATOM 1093 C C . GLU A 1 140 ? -21.321 -18.404 -39.711 1.00 9.36 174 GLU A C 1
ATOM 1094 O O . GLU A 1 140 ? -21.040 -17.764 -40.733 1.00 9.65 174 GLU A O 1
ATOM 1100 N N . ASP A 1 141 ? -21.729 -17.812 -38.583 1.00 8.80 175 ASP A N 1
ATOM 1101 C CA . ASP A 1 141 ? -21.833 -16.330 -38.477 1.00 9.03 175 ASP A CA 1
ATOM 1102 C C . ASP A 1 141 ? -20.521 -15.675 -38.923 1.00 9.26 175 ASP A C 1
ATOM 1103 O O . ASP A 1 141 ? -20.576 -14.544 -39.426 1.00 9.95 175 ASP A O 1
ATOM 1108 N N . LYS A 1 142 ? -19.374 -16.308 -38.671 1.00 10.21 176 LYS A N 1
ATOM 1109 C CA . LYS A 1 142 ? -18.065 -15.655 -38.975 1.00 11.10 176 LYS A CA 1
ATOM 1110 C C . LYS A 1 142 ? -18.002 -15.307 -40.466 1.00 9.88 176 LYS A C 1
ATOM 1111 O O . LYS A 1 142 ? -17.644 -14.169 -40.816 1.00 12.30 176 LYS A O 1
ATOM 1117 N N . GLN A 1 143 ? -18.338 -16.267 -41.315 1.00 9.97 177 GLN A N 1
ATOM 1118 C CA . GLN A 1 143 ? -18.344 -16.032 -42.787 1.00 11.57 177 GLN A CA 1
ATOM 1119 C C . GLN A 1 143 ? -19.632 -15.293 -43.190 1.00 9.73 177 GLN A C 1
ATOM 1120 O O . GLN A 1 143 ? -19.605 -14.469 -44.127 1.00 11.25 177 GLN A O 1
ATOM 1126 N N . ASN A 1 144 ? -20.729 -15.541 -42.482 1.00 9.06 178 ASN A N 1
ATOM 1127 C CA . ASN A 1 144 ? -22.054 -15.009 -42.908 1.00 9.15 178 ASN A CA 1
ATOM 1128 C C . ASN A 1 144 ? -22.134 -13.498 -42.661 1.00 9.19 178 ASN A C 1
ATOM 1129 O O . ASN A 1 144 ? -22.863 -12.820 -43.403 1.00 9.76 178 ASN A O 1
ATOM 1134 N N . TYR A 1 145 ? -21.407 -12.984 -41.673 1.00 8.59 179 TYR A N 1
ATOM 1135 C CA . TYR A 1 145 ? -21.318 -11.508 -41.459 1.00 8.71 179 TYR A CA 1
ATOM 1136 C C . TYR A 1 145 ? -20.764 -10.868 -42.744 1.00 8.73 179 TYR A C 1
ATOM 1137 O O . TYR A 1 145 ? -21.271 -9.844 -43.220 1.00 9.25 179 TYR A O 1
ATOM 1146 N N . THR A 1 146 ? -19.730 -11.472 -43.321 1.00 9.56 180 THR A N 1
ATOM 1147 C CA . THR A 1 146 ? -19.135 -10.997 -44.608 1.00 10.16 180 THR A CA 1
ATOM 1148 C C . THR A 1 146 ? -20.195 -11.029 -45.714 1.00 8.85 180 THR A C 1
ATOM 1149 O O . THR A 1 146 ? -20.341 -10.058 -46.479 1.00 9.45 180 THR A O 1
ATOM 1153 N N . LEU A 1 147 ? -20.891 -12.157 -45.819 1.00 8.97 181 LEU A N 1
ATOM 1154 C CA . LEU A 1 147 ? -21.864 -12.362 -46.928 1.00 8.81 181 LEU A CA 1
ATOM 1155 C C . LEU A 1 147 ? -23.072 -11.438 -46.772 1.00 9.08 181 LEU A C 1
ATOM 1156 O O . LEU A 1 147 ? -23.554 -10.923 -47.789 1.00 9.72 181 LEU A O 1
ATOM 1161 N N . LEU A 1 148 ? -23.583 -11.285 -45.553 1.00 9.07 182 LEU A N 1
ATOM 1162 C CA . LEU A 1 148 ? -24.729 -10.354 -45.347 1.00 9.49 182 LEU A CA 1
ATOM 1163 C C . LEU A 1 148 ? -24.318 -8.928 -45.725 1.00 9.33 182 LEU A C 1
ATOM 1164 O O . LEU A 1 148 ? -25.090 -8.224 -46.394 1.00 9.61 182 LEU A O 1
ATOM 1169 N N . THR A 1 149 ? -23.124 -8.530 -45.308 1.00 8.83 183 THR A N 1
ATOM 1170 C CA . THR A 1 149 ? -22.617 -7.165 -45.613 1.00 9.24 183 THR A CA 1
ATOM 1171 C C . THR A 1 149 ? -22.552 -6.983 -47.137 1.00 9.18 183 THR A C 1
ATOM 1172 O O . THR A 1 149 ? -22.966 -5.932 -47.657 1.00 9.68 183 THR A O 1
ATOM 1176 N N A ARG A 1 150 ? -22.013 -7.986 -47.831 0.60 9.66 184 ARG A N 1
ATOM 1177 N N B ARG A 1 150 ? -22.081 -8.008 -47.848 0.40 10.10 184 ARG A N 1
ATOM 1178 C CA A ARG A 1 150 ? -21.872 -7.937 -49.317 0.60 9.60 184 ARG A CA 1
ATOM 1179 C CA B ARG A 1 150 ? -21.933 -7.889 -49.327 0.40 10.38 184 ARG A CA 1
ATOM 1180 C C A ARG A 1 150 ? -23.261 -7.752 -49.941 0.60 9.19 184 ARG A C 1
ATOM 1181 C C B ARG A 1 150 ? -23.334 -7.822 -49.961 0.40 9.19 184 ARG A C 1
ATOM 1182 O O A ARG A 1 150 ? -23.441 -6.908 -50.833 0.60 9.86 184 ARG A O 1
ATOM 1183 O O B ARG A 1 150 ? -23.539 -6.998 -50.867 0.40 9.54 184 ARG A O 1
ATOM 1198 N N A SER A 1 151 ? -24.219 -8.535 -49.449 0.40 9.36 185 SER A N 1
ATOM 1199 N N B SER A 1 151 ? -24.288 -8.620 -49.478 0.60 8.27 185 SER A N 1
ATOM 1200 C CA A SER A 1 151 ? -25.623 -8.552 -49.966 0.40 10.00 185 SER A CA 1
ATOM 1201 C CA B SER A 1 151 ? -25.682 -8.543 -50.004 0.60 8.19 185 SER A CA 1
ATOM 1202 C C A SER A 1 151 ? -26.273 -7.180 -49.758 0.40 9.65 185 SER A C 1
ATOM 1203 C C B SER A 1 151 ? -26.226 -7.125 -49.795 0.60 8.77 185 SER A C 1
ATOM 1204 O O A SER A 1 151 ? -27.021 -6.721 -50.640 0.40 9.25 185 SER A O 1
ATOM 1205 O O B SER A 1 151 ? -26.805 -6.544 -50.738 0.60 9.47 185 SER A O 1
ATOM 1210 N N . LEU A 1 152 ? -26.034 -6.589 -48.589 1.00 9.09 186 LEU A N 1
ATOM 1211 C CA . LEU A 1 152 ? -26.505 -5.210 -48.293 1.00 8.79 186 LEU A CA 1
ATOM 1212 C C . LEU A 1 152 ? -25.836 -4.200 -49.231 1.00 8.70 186 LEU A C 1
ATOM 1213 O O . LEU A 1 152 ? -26.534 -3.327 -49.780 1.00 9.78 186 LEU A O 1
ATOM 1218 N N . ARG A 1 153 ? -24.519 -4.280 -49.370 1.00 8.49 187 ARG A N 1
ATOM 1219 C CA . ARG A 1 153 ? -23.784 -3.275 -50.185 1.00 9.49 187 ARG A CA 1
ATOM 1220 C C . ARG A 1 153 ? -24.274 -3.343 -51.636 1.00 9.37 187 ARG A C 1
ATOM 1221 O O . ARG A 1 153 ? -24.466 -2.287 -52.271 1.00 10.17 187 ARG A O 1
ATOM 1229 N N A GLU A 1 154 ? -24.487 -4.555 -52.150 0.50 9.63 188 GLU A N 1
ATOM 1230 N N B GLU A 1 154 ? -24.481 -4.559 -52.146 0.50 9.85 188 GLU A N 1
ATOM 1231 C CA A GLU A 1 154 ? -24.954 -4.715 -53.559 0.50 9.80 188 GLU A CA 1
ATOM 1232 C CA B GLU A 1 154 ? -24.952 -4.735 -53.552 0.50 10.20 188 GLU A CA 1
ATOM 1233 C C A GLU A 1 154 ? -26.367 -4.140 -53.706 0.50 9.46 188 GLU A C 1
ATOM 1234 C C B GLU A 1 154 ? -26.357 -4.135 -53.696 0.50 9.58 188 GLU A C 1
ATOM 1235 O O A GLU A 1 154 ? -26.622 -3.427 -54.689 0.50 10.22 188 GLU A O 1
ATOM 1236 O O B GLU A 1 154 ? -26.589 -3.385 -54.657 0.50 10.41 188 GLU A O 1
ATOM 1247 N N . ALA A 1 155 ? -27.253 -4.443 -52.760 1.00 9.41 189 ALA A N 1
ATOM 1248 C CA . ALA A 1 155 ? -28.654 -3.938 -52.803 1.00 9.31 189 ALA A CA 1
ATOM 1249 C C . ALA A 1 155 ? -28.669 -2.406 -52.699 1.00 9.19 189 ALA A C 1
ATOM 1250 O O . ALA A 1 155 ? -29.440 -1.732 -53.428 1.00 9.92 189 ALA A O 1
ATOM 1252 N N . LEU A 1 156 ? -27.828 -1.870 -51.815 1.00 9.21 190 LEU A N 1
ATOM 1253 C CA . LEU A 1 156 ? -27.769 -0.392 -51.614 1.00 8.85 190 LEU A CA 1
ATOM 1254 C C . LEU A 1 156 ? -27.144 0.298 -52.835 1.00 9.11 190 LEU A C 1
ATOM 1255 O O . LEU A 1 156 ? -27.565 1.412 -53.160 1.00 10.28 190 LEU A O 1
ATOM 1260 N N . ASP A 1 157 ? -26.151 -0.326 -53.468 1.00 10.42 191 ASP A N 1
ATOM 1261 C CA . ASP A 1 157 ? -25.563 0.209 -54.728 1.00 11.40 191 ASP A CA 1
ATOM 1262 C C . ASP A 1 157 ? -26.657 0.308 -55.793 1.00 10.50 191 ASP A C 1
ATOM 1263 O O . ASP A 1 157 ? -26.808 1.359 -56.443 1.00 11.18 191 ASP A O 1
ATOM 1268 N N . THR A 1 158 ? -27.375 -0.789 -55.983 1.00 10.21 192 THR A N 1
ATOM 1269 C CA . THR A 1 158 ? -28.443 -0.874 -57.020 1.00 10.81 192 THR A CA 1
ATOM 1270 C C . THR A 1 158 ? -29.520 0.178 -56.719 1.00 10.33 192 THR A C 1
ATOM 1271 O O . THR A 1 158 ? -29.954 0.905 -57.637 1.00 11.18 192 THR A O 1
ATOM 1275 N N . ALA A 1 159 ? -29.940 0.264 -55.465 1.00 10.09 193 ALA A N 1
ATOM 1276 C CA . ALA A 1 159 ? -31.021 1.209 -55.071 1.00 9.94 193 ALA A CA 1
ATOM 1277 C C . ALA A 1 159 ? -30.543 2.653 -55.241 1.00 9.57 193 ALA A C 1
ATOM 1278 O O . ALA A 1 159 ? -31.312 3.487 -55.738 1.00 10.32 193 ALA A O 1
ATOM 1280 N N . GLY A 1 160 ? -29.292 2.926 -54.878 1.00 9.84 194 GLY A N 1
ATOM 1281 C CA . GLY A 1 160 ? -28.745 4.293 -55.028 1.00 10.59 194 GLY A CA 1
ATOM 1282 C C . GLY A 1 160 ? -28.734 4.728 -56.484 1.00 11.49 194 GLY A C 1
ATOM 1283 O O . GLY A 1 160 ? -29.097 5.882 -56.781 1.00 12.79 194 GLY A O 1
ATOM 1284 N N . LYS A 1 161 ? -28.352 3.819 -57.380 1.00 12.34 195 LYS A N 1
ATOM 1285 C CA . LYS A 1 161 ? -28.352 4.149 -58.832 1.00 13.77 195 LYS A CA 1
ATOM 1286 C C . LYS A 1 161 ? -29.782 4.449 -59.285 1.00 13.68 195 LYS A C 1
ATOM 1287 O O . LYS A 1 161 ? -29.978 5.421 -60.035 1.00 15.91 195 LYS A O 1
ATOM 1293 N N . ALA A 1 162 ? -30.742 3.652 -58.824 1.00 13.11 196 ALA A N 1
ATOM 1294 C CA . ALA A 1 162 ? -32.170 3.845 -59.197 1.00 14.11 196 ALA A CA 1
ATOM 1295 C C . ALA A 1 162 ? -32.651 5.202 -58.672 1.00 13.67 196 ALA A C 1
ATOM 1296 O O . ALA A 1 162 ? -33.411 5.895 -59.368 1.00 16.59 196 ALA A O 1
ATOM 1298 N N . ASP A 1 163 ? -32.190 5.567 -57.479 1.00 11.91 197 ASP A N 1
ATOM 1299 C CA . ASP A 1 163 ? -32.778 6.698 -56.703 1.00 12.22 197 ASP A CA 1
ATOM 1300 C C . ASP A 1 163 ? -31.987 7.997 -56.891 1.00 12.82 197 ASP A C 1
ATOM 1301 O O . ASP A 1 163 ? -32.456 9.032 -56.405 1.00 14.51 197 ASP A O 1
ATOM 1306 N N . GLY A 1 164 ? -30.840 7.938 -57.566 1.00 13.02 198 GLY A N 1
ATOM 1307 C CA . GLY A 1 164 ? -29.979 9.134 -57.749 1.00 14.14 198 GLY A CA 1
ATOM 1308 C C . GLY A 1 164 ? -29.426 9.626 -56.419 1.00 13.53 198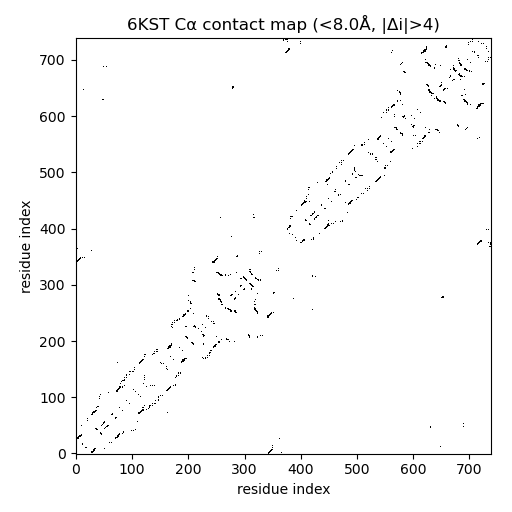 GLY A C 1
ATOM 1309 O O . GLY A 1 164 ? -29.323 10.855 -56.207 1.00 17.11 198 GLY A O 1
ATOM 1310 N N . LYS A 1 165 ? -29.066 8.668 -55.566 1.00 13.03 199 LYS A N 1
ATOM 1311 C CA . LYS A 1 165 ? -28.566 8.931 -54.186 1.00 14.84 199 LYS A CA 1
ATOM 1312 C C . LYS A 1 165 ? -27.418 7.971 -53.915 1.00 12.10 199 LYS A C 1
ATOM 1313 O O . LYS A 1 165 ? -27.379 6.884 -54.528 1.00 13.44 199 LYS A O 1
ATOM 1319 N N . TYR A 1 166 ? -26.557 8.331 -52.977 1.00 12.07 200 TYR A N 1
ATOM 1320 C CA . TYR A 1 166 ? -25.600 7.356 -52.396 1.00 12.24 200 TYR A CA 1
ATOM 1321 C C . TYR A 1 166 ? -26.099 6.939 -51.016 1.00 11.51 200 TYR A C 1
ATOM 1322 O O . TYR A 1 166 ? -26.382 7.800 -50.172 1.00 13.01 200 TYR A O 1
ATOM 1331 N N . TYR A 1 167 ? -26.209 5.632 -50.813 1.00 10.08 201 TYR A N 1
ATOM 1332 C CA . TYR A 1 167 ? -26.599 5.060 -49.499 1.00 10.77 201 TYR A CA 1
ATOM 1333 C C . TYR A 1 167 ? -25.365 4.481 -48.810 1.00 10.17 201 TYR A C 1
ATOM 1334 O O . TYR A 1 167 ? -24.607 3.702 -49.422 1.00 11.91 201 TYR A O 1
ATOM 1343 N N . GLU A 1 168 ? -25.189 4.856 -47.550 1.00 9.53 202 GLU A N 1
ATOM 1344 C CA . GLU A 1 168 ? -24.047 4.371 -46.730 1.00 9.52 202 GLU A CA 1
ATOM 1345 C C . GLU A 1 168 ? -24.408 3.045 -46.066 1.00 9.12 202 GLU A C 1
ATOM 1346 O O . GLU A 1 168 ? -25.601 2.773 -45.799 1.00 9.74 202 GLU A O 1
ATOM 1352 N N . LEU A 1 169 ? -23.363 2.284 -45.775 1.00 8.62 203 LEU A N 1
ATOM 1353 C CA . LEU A 1 169 ? -23.477 1.014 -45.021 1.00 7.98 203 LEU A CA 1
ATOM 1354 C C . LEU A 1 169 ? -22.373 1.021 -43.980 1.00 8.10 203 LEU A C 1
ATOM 1355 O O . LEU A 1 169 ? -21.197 1.118 -44.360 1.00 8.79 203 LEU A O 1
ATOM 1360 N N . THR A 1 170 ? -22.761 0.950 -42.715 1.00 8.03 204 THR A N 1
ATOM 1361 C CA . THR A 1 170 ? -21.776 0.984 -41.602 1.00 8.05 204 THR A CA 1
ATOM 1362 C C . THR A 1 170 ? -22.068 -0.157 -40.640 1.00 7.64 204 THR A C 1
ATOM 1363 O O . THR A 1 170 ? -23.053 -0.902 -40.823 1.00 8.58 204 THR A O 1
ATOM 1367 N N . THR A 1 171 ? -21.222 -0.271 -39.634 1.00 8.27 205 THR A N 1
ATOM 1368 C CA . THR A 1 171 ? -21.424 -1.293 -38.582 1.00 8.38 205 THR A CA 1
ATOM 1369 C C . THR A 1 171 ? -20.861 -0.774 -37.269 1.00 8.21 205 THR A C 1
ATOM 1370 O O . THR A 1 171 ? -19.940 0.068 -37.300 1.00 9.43 205 THR A O 1
ATOM 1374 N N . ALA A 1 172 ? -21.462 -1.242 -36.185 1.00 8.28 206 ALA A N 1
ATOM 1375 C CA . ALA A 1 172 ? -20.919 -1.102 -34.813 1.00 9.04 206 ALA A CA 1
ATOM 1376 C C . ALA A 1 172 ? -20.244 -2.415 -34.428 1.00 9.32 206 ALA A C 1
ATOM 1377 O O . ALA A 1 172 ? -20.891 -3.480 -34.527 1.00 10.43 206 ALA A O 1
ATOM 1379 N N . VAL A 1 173 ? -18.986 -2.344 -34.002 1.00 8.96 207 VAL A N 1
ATOM 1380 C CA . VAL A 1 173 ? -18.208 -3.576 -33.670 1.00 9.29 207 VAL A CA 1
ATOM 1381 C C . VAL A 1 173 ? -17.810 -3.551 -32.196 1.00 8.59 207 VAL A C 1
ATOM 1382 O O . VAL A 1 173 ? -17.574 -2.488 -31.613 1.00 9.18 207 VAL A O 1
ATOM 1386 N N . TRP A 1 174 ? -17.747 -4.738 -31.618 1.00 9.05 208 TRP A N 1
ATOM 1387 C CA . TRP A 1 174 ? -17.437 -4.920 -30.175 1.00 8.77 208 TRP A CA 1
ATOM 1388 C C . TRP A 1 174 ? -16.062 -4.345 -29.842 1.00 8.83 208 TRP A C 1
ATOM 1389 O O . TRP A 1 174 ? -15.113 -4.528 -30.621 1.00 9.77 208 TRP A O 1
ATOM 1400 N N . GLY A 1 175 ? -15.949 -3.748 -28.664 1.00 8.64 209 GLY A N 1
ATOM 1401 C CA . GLY A 1 175 ? -14.613 -3.378 -28.143 1.00 10.54 209 GLY A CA 1
ATOM 1402 C C . GLY A 1 175 ? -13.776 -4.593 -27.777 1.00 10.54 209 GLY A C 1
ATOM 1403 O O . GLY A 1 175 ? -12.549 -4.462 -27.667 1.00 12.31 209 GLY A O 1
ATOM 1404 N N . ASN A 1 176 ? -14.443 -5.727 -27.556 1.00 10.46 210 ASN A N 1
ATOM 1405 C CA . ASN A 1 176 ? -13.808 -7.018 -27.191 1.00 12.04 210 ASN A CA 1
ATOM 1406 C C . ASN A 1 176 ? -13.226 -7.651 -28.455 1.00 11.73 210 ASN A C 1
ATOM 1407 O O . ASN A 1 176 ? -13.989 -7.868 -29.408 1.00 11.71 210 ASN A O 1
ATOM 1412 N N . ASP A 1 177 ? -11.949 -8.032 -28.423 1.00 12.99 211 ASP A N 1
ATOM 1413 C CA . ASP A 1 177 ? -11.265 -8.563 -29.643 1.00 13.36 211 ASP A CA 1
ATOM 1414 C C . ASP A 1 177 ? -11.770 -9.977 -29.994 1.00 11.80 211 ASP A C 1
ATOM 1415 O O . ASP A 1 177 ? -11.391 -10.480 -31.068 1.00 12.66 211 ASP A O 1
ATOM 1420 N N . LYS A 1 178 ? -12.639 -10.580 -29.177 1.00 11.75 212 LYS A N 1
ATOM 1421 C CA . LYS A 1 178 ? -13.366 -11.813 -29.609 1.00 12.60 212 LYS A CA 1
ATOM 1422 C C . LYS A 1 178 ? -14.085 -11.540 -30.935 1.00 10.87 212 LYS A C 1
ATOM 1423 O O . LYS A 1 178 ? -14.184 -12.441 -31.768 1.00 11.46 212 LYS A O 1
ATOM 1429 N N . PHE A 1 179 ? -14.593 -10.326 -31.124 1.00 10.42 213 PHE A N 1
ATOM 1430 C CA . PHE A 1 179 ? -15.336 -9.983 -32.371 1.00 9.90 213 PHE A CA 1
ATOM 1431 C C . PHE A 1 179 ? -14.441 -10.226 -33.592 1.00 9.72 213 PHE A C 1
ATOM 1432 O O . PHE A 1 179 ? -14.916 -10.725 -34.610 1.00 9.88 213 PHE A O 1
ATOM 1440 N N . ILE A 1 180 ? -13.167 -9.872 -33.475 1.00 10.15 214 ILE A N 1
ATOM 1441 C CA . ILE A 1 180 ? -12.192 -9.990 -34.604 1.00 9.82 214 ILE A CA 1
ATOM 1442 C C . ILE A 1 180 ? -11.933 -11.473 -34.892 1.00 10.01 214 ILE A C 1
ATOM 1443 O O . ILE A 1 180 ? -11.813 -11.863 -36.076 1.00 10.86 214 ILE A O 1
ATOM 1448 N N . ALA A 1 181 ? -11.840 -12.286 -33.842 1.00 10.01 215 ALA A N 1
ATOM 1449 C CA . ALA A 1 181 ? -11.669 -13.756 -33.994 1.00 10.77 215 ALA A CA 1
ATOM 1450 C C . ALA A 1 181 ? -12.900 -14.370 -34.676 1.00 10.84 215 ALA A C 1
ATOM 1451 O O . ALA A 1 181 ? -12.770 -15.422 -35.322 1.00 12.65 215 ALA A O 1
ATOM 1453 N N . ASN A 1 182 ? -14.054 -13.723 -34.519 1.00 11.17 216 ASN A N 1
ATOM 1454 C CA . ASN A 1 182 ? -15.374 -14.280 -34.940 1.00 11.55 216 ASN A CA 1
ATOM 1455 C C . ASN A 1 182 ? -15.909 -13.609 -36.203 1.00 10.10 216 ASN A C 1
ATOM 1456 O O . ASN A 1 182 ? -17.089 -13.839 -36.555 1.00 10.60 216 ASN A O 1
ATOM 1461 N N . THR A 1 183 ? -15.069 -12.820 -36.857 1.00 9.56 217 THR A N 1
ATOM 1462 C CA . THR A 1 183 ? -15.439 -12.131 -38.126 1.00 9.82 217 THR A CA 1
ATOM 1463 C C . THR A 1 183 ? -14.238 -12.130 -39.062 1.00 9.78 217 THR A C 1
ATOM 1464 O O . THR A 1 183 ? -13.154 -12.612 -38.666 1.00 11.85 217 THR A O 1
ATOM 1468 N N . GLU A 1 184 ? -14.457 -11.620 -40.265 1.00 9.99 218 GLU A N 1
ATOM 1469 C CA . GLU A 1 184 ? -13.381 -11.463 -41.277 1.00 10.06 218 GLU A CA 1
ATOM 1470 C C . GLU A 1 184 ? -13.232 -9.970 -41.585 1.00 10.50 218 GLU A C 1
ATOM 1471 O O . GLU A 1 184 ? -13.672 -9.513 -42.664 1.00 11.75 218 GLU A O 1
ATOM 1477 N N . MET A 1 185 ? -12.663 -9.211 -40.656 1.00 10.20 219 MET A N 1
ATOM 1478 C CA . MET A 1 185 ? -12.670 -7.730 -40.810 1.00 11.48 219 MET A CA 1
ATOM 1479 C C . MET A 1 185 ? -11.859 -7.334 -42.057 1.00 12.20 219 MET A C 1
ATOM 1480 O O . MET A 1 185 ? -12.180 -6.292 -42.672 1.00 14.85 219 MET A O 1
ATOM 1485 N N . ASP A 1 186 ? -10.864 -8.146 -42.427 1.00 13.21 220 ASP A N 1
ATOM 1486 C CA . ASP A 1 186 ? -10.007 -7.900 -43.629 1.00 15.38 220 ASP A CA 1
ATOM 1487 C C . ASP A 1 186 ? -10.798 -8.126 -44.921 1.00 16.08 220 ASP A C 1
ATOM 1488 O O . ASP A 1 186 ? -10.395 -7.568 -45.965 1.00 15.21 220 ASP A O 1
ATOM 1493 N N . LYS A 1 187 ? -11.853 -8.941 -44.865 1.00 15.79 221 LYS A N 1
ATOM 1494 C CA . LYS A 1 187 ? -12.673 -9.213 -46.085 1.00 15.94 221 LYS A CA 1
ATOM 1495 C C . LYS A 1 187 ? -13.852 -8.243 -46.175 1.00 15.93 221 LYS A C 1
ATOM 1496 O O . LYS A 1 187 ? -14.228 -7.885 -47.308 1.00 17.71 221 LYS A O 1
ATOM 1502 N N . VAL A 1 188 ? -14.440 -7.884 -45.032 1.00 15.46 222 VAL A N 1
ATOM 1503 C CA . VAL A 1 188 ? -15.748 -7.157 -44.990 1.00 16.02 222 VAL A CA 1
ATOM 1504 C C . VAL A 1 188 ? -15.531 -5.633 -44.958 1.00 14.09 222 VAL A C 1
ATOM 1505 O O . VAL A 1 188 ? -16.432 -4.890 -45.396 1.00 15.56 222 VAL A O 1
ATOM 1509 N N . SER A 1 189 ? -14.368 -5.166 -44.504 1.00 12.59 223 SER A N 1
ATOM 1510 C CA . SER A 1 189 ? -14.103 -3.698 -44.396 1.00 12.88 223 SER A CA 1
ATOM 1511 C C . SER A 1 189 ? -14.395 -2.989 -45.723 1.00 13.16 223 SER A C 1
ATOM 1512 O O . SER A 1 189 ? -14.955 -1.869 -45.690 1.00 15.14 223 SER A O 1
ATOM 1515 N N A ARG A 1 190 ? -14.076 -3.642 -46.843 0.50 12.79 224 ARG A N 1
ATOM 1516 N N B ARG A 1 190 ? -14.059 -3.617 -46.854 0.50 12.11 224 ARG A N 1
ATOM 1517 C CA A ARG A 1 190 ? -14.209 -3.008 -48.193 0.50 13.92 224 ARG A CA 1
ATOM 1518 C CA B ARG A 1 190 ? -14.211 -2.924 -48.171 0.50 12.36 224 ARG A CA 1
ATOM 1519 C C A ARG A 1 190 ? -15.666 -2.634 -48.497 0.50 12.12 224 ARG A C 1
ATOM 1520 C C B ARG A 1 190 ? -15.675 -2.515 -48.389 0.50 11.24 224 ARG A C 1
ATOM 1521 O O A ARG A 1 190 ? -15.875 -1.815 -49.402 0.50 13.76 224 ARG A O 1
ATOM 1522 O O B ARG A 1 190 ? -15.901 -1.507 -49.071 0.50 11.87 224 ARG A O 1
ATOM 1537 N N . ASP A 1 191 ? -16.630 -3.239 -47.804 1.00 10.34 225 ASP A N 1
ATOM 1538 C CA . ASP A 1 191 ? -18.072 -2.975 -48.070 1.00 10.67 225 ASP A CA 1
ATOM 1539 C C . ASP A 1 191 ? -18.694 -2.013 -47.063 1.00 11.16 225 ASP A C 1
ATOM 1540 O O . ASP A 1 191 ? -19.836 -1.600 -47.283 1.00 13.80 225 ASP A O 1
ATOM 1545 N N . PHE A 1 192 ? -17.981 -1.679 -46.003 1.00 10.50 226 PHE A N 1
ATOM 1546 C CA . PHE A 1 192 ? -18.472 -0.660 -45.038 1.00 10.30 226 PHE A CA 1
ATOM 1547 C C . PHE A 1 192 ? -17.868 0.701 -45.362 1.00 10.13 226 PHE A C 1
ATOM 1548 O O . PHE A 1 192 ? -16.656 0.799 -45.589 1.00 11.10 226 PHE A O 1
ATOM 1556 N N . ASP A 1 193 ? -18.692 1.742 -45.361 1.00 9.94 227 ASP A N 1
ATOM 1557 C CA . ASP A 1 193 ? -18.166 3.121 -45.552 1.00 10.34 227 ASP A CA 1
ATOM 1558 C C . ASP A 1 193 ? -17.271 3.487 -44.367 1.00 10.40 227 ASP A C 1
ATOM 1559 O O . ASP A 1 193 ? -16.250 4.163 -44.554 1.00 11.16 227 ASP A O 1
ATOM 1564 N N . PHE A 1 194 ? -17.670 3.056 -43.182 1.00 9.14 228 PHE A N 1
ATOM 1565 C CA . PHE A 1 194 ? -16.845 3.234 -41.959 1.00 9.25 228 PHE A CA 1
ATOM 1566 C C . PHE A 1 194 ? -17.339 2.236 -40.918 1.00 9.02 228 PHE A C 1
ATOM 1567 O O . PHE A 1 194 ? -18.430 1.631 -41.066 1.00 10.06 228 PHE A O 1
ATOM 1575 N N . ILE A 1 195 ? -16.509 2.079 -39.901 1.00 9.20 229 ILE A N 1
ATOM 1576 C CA . ILE A 1 195 ? -16.689 1.029 -38.861 1.00 9.26 229 ILE A CA 1
ATOM 1577 C C . ILE A 1 195 ? -16.650 1.737 -37.509 1.00 9.23 229 ILE A C 1
ATOM 1578 O O . ILE A 1 195 ? -15.613 2.353 -37.180 1.00 10.06 229 ILE A O 1
ATOM 1583 N N . ASN A 1 196 ? -17.764 1.675 -36.785 1.00 8.76 230 ASN A N 1
ATOM 1584 C CA . ASN A 1 196 ? -17.902 2.350 -35.470 1.00 9.55 230 ASN A CA 1
ATOM 1585 C C . ASN A 1 196 ? -17.427 1.389 -34.386 1.00 8.79 230 ASN A C 1
ATOM 1586 O O . ASN A 1 196 ? -18.149 0.434 -34.051 1.00 9.39 230 ASN A O 1
ATOM 1591 N N . VAL A 1 197 ? -16.226 1.613 -33.874 1.00 9.13 231 VAL A N 1
ATOM 1592 C CA . VAL A 1 197 ? -15.664 0.718 -32.822 1.00 9.60 231 VAL A CA 1
ATOM 1593 C C . VAL A 1 197 ? -16.264 1.113 -31.472 1.00 8.72 231 VAL A C 1
ATOM 1594 O O . VAL A 1 197 ? -16.083 2.258 -31.040 1.00 8.99 231 VAL A O 1
ATOM 1598 N N . MET A 1 198 ? -16.974 0.188 -30.833 1.00 9.36 232 MET A N 1
ATOM 1599 C CA . MET A 1 198 ? -17.600 0.465 -29.512 1.00 9.55 232 MET A CA 1
ATOM 1600 C C . MET A 1 198 ? -16.521 0.295 -28.439 1.00 9.45 232 MET A C 1
ATOM 1601 O O . MET A 1 198 ? -16.537 -0.670 -27.665 1.00 9.25 232 MET A O 1
ATOM 1606 N N . SER A 1 199 ? -15.607 1.259 -28.425 1.00 9.24 233 SER A N 1
ATOM 1607 C CA . SER A 1 199 ? -14.425 1.304 -27.513 1.00 9.69 233 SER A CA 1
ATOM 1608 C C . SER A 1 199 ? -14.854 1.817 -26.128 1.00 8.82 233 SER A C 1
ATOM 1609 O O . SER A 1 199 ? -14.346 2.840 -25.635 1.00 9.96 233 SER A O 1
ATOM 1612 N N . TYR A 1 200 ? -15.799 1.095 -25.544 1.00 9.45 234 TYR A N 1
ATOM 1613 C CA . TYR A 1 200 ? -16.391 1.379 -24.210 1.00 8.90 234 TYR A CA 1
ATOM 1614 C C . TYR A 1 200 ? -17.044 0.079 -23.748 1.00 8.74 234 TYR A C 1
ATOM 1615 O O . TYR A 1 200 ? -16.913 -0.954 -24.428 1.00 9.52 234 TYR A O 1
ATOM 1624 N N . ASP A 1 201 ? -17.743 0.132 -22.621 1.00 9.38 235 ASP A N 1
ATOM 1625 C CA . ASP A 1 201 ? -18.322 -1.098 -22.001 1.00 9.36 235 ASP A CA 1
ATOM 1626 C C . ASP A 1 201 ? -17.199 -2.096 -21.693 1.00 9.19 235 ASP A C 1
ATOM 1627 O O . ASP A 1 201 ? -17.436 -3.316 -21.690 1.00 9.94 235 ASP A O 1
ATOM 1632 N N . PHE A 1 202 ? -16.008 -1.606 -21.378 1.00 9.58 236 PHE A N 1
ATOM 1633 C CA . PHE A 1 202 ? -14.880 -2.519 -21.033 1.00 9.66 236 PHE A CA 1
ATOM 1634 C C . PHE A 1 202 ? -15.044 -3.052 -19.613 1.00 9.62 236 PHE A C 1
ATOM 1635 O O . PHE A 1 202 ? -14.574 -4.163 -19.326 1.00 10.70 236 PHE A O 1
ATOM 1643 N N . ASN A 1 203 ? -15.679 -2.262 -18.757 1.00 9.60 237 ASN A N 1
ATOM 1644 C CA . ASN A 1 203 ? -15.961 -2.642 -17.346 1.00 10.19 237 ASN A CA 1
ATOM 1645 C C . ASN A 1 203 ? -17.302 -2.040 -16.959 1.00 9.28 237 ASN A C 1
ATOM 1646 O O . ASN A 1 203 ? -17.670 -0.997 -17.503 1.00 10.75 237 ASN A O 1
ATOM 1651 N N . GLY A 1 204 ? -17.967 -2.680 -16.012 1.00 10.43 238 GLY A N 1
ATOM 1652 C CA . GLY A 1 204 ? -19.322 -2.290 -15.594 1.00 10.56 238 GLY A CA 1
ATOM 1653 C C . GLY A 1 204 ? -19.824 -3.261 -14.555 1.00 10.26 238 GLY A C 1
ATOM 1654 O O . GLY A 1 204 ? -19.032 -4.110 -14.072 1.00 10.51 238 GLY A O 1
ATOM 1655 N N . THR A 1 205 ? -21.100 -3.157 -14.221 1.00 10.19 239 THR A N 1
ATOM 1656 C CA . THR A 1 205 ? -21.639 -3.795 -12.983 1.00 10.35 239 THR A CA 1
ATOM 1657 C C . THR A 1 205 ? -21.907 -5.290 -13.183 1.00 11.21 239 THR A C 1
ATOM 1658 O O . THR A 1 205 ? -22.305 -5.934 -12.202 1.00 12.31 239 THR A O 1
ATOM 1662 N N . TRP A 1 206 ? -21.632 -5.821 -14.372 1.00 11.02 240 TRP A N 1
ATOM 1663 C CA . TRP A 1 206 ? -21.470 -7.290 -14.562 1.00 11.50 240 TRP A CA 1
ATOM 1664 C C . TRP A 1 206 ? -20.301 -7.789 -13.705 1.00 11.61 240 TRP A C 1
ATOM 1665 O O . TRP A 1 206 ? -20.274 -8.990 -13.365 1.00 13.97 240 TRP A O 1
ATOM 1676 N N . ASN A 1 207 ? -19.357 -6.905 -13.393 1.00 11.61 241 ASN A N 1
ATOM 1677 C CA . ASN A 1 207 ? -18.286 -7.184 -12.398 1.00 12.26 241 ASN A CA 1
ATOM 1678 C C . ASN A 1 207 ? -18.752 -6.699 -11.031 1.00 11.23 241 ASN A C 1
ATOM 1679 O O . ASN A 1 207 ? -19.358 -5.622 -10.963 1.00 11.47 241 ASN A O 1
ATOM 1684 N N A LYS A 1 208 ? -18.447 -7.456 -9.976 0.60 11.41 242 LYS A N 1
ATOM 1685 N N B LYS A 1 208 ? -18.447 -7.456 -9.976 0.40 11.55 242 LYS A N 1
ATOM 1686 C CA . LYS A 1 208 ? -18.821 -7.041 -8.591 1.00 11.57 242 LYS A CA 1
ATOM 1687 C C . LYS A 1 208 ? -17.825 -5.999 -8.065 1.00 11.05 242 LYS A C 1
ATOM 1688 O O . LYS A 1 208 ? -18.102 -5.383 -7.016 1.00 11.95 242 LYS A O 1
ATOM 1694 N N . PHE A 1 209 ? -16.719 -5.836 -8.779 1.00 10.82 243 PHE A N 1
ATOM 1695 C CA . PHE A 1 209 ? -15.655 -4.845 -8.453 1.00 10.48 243 PHE A CA 1
ATOM 1696 C C . PHE A 1 209 ? -15.694 -3.690 -9.455 1.00 10.38 243 PHE A C 1
ATOM 1697 O O . PHE A 1 209 ? -16.137 -3.879 -10.603 1.00 10.08 243 PHE A O 1
ATOM 1705 N N . SER A 1 210 ? -15.185 -2.546 -9.015 1.00 9.96 244 SER A N 1
ATOM 1706 C CA . SER A 1 210 ? -15.164 -1.307 -9.837 1.00 9.36 244 SER A CA 1
ATOM 1707 C C . SER A 1 210 ? -14.050 -1.334 -10.888 1.00 9.70 244 SER A C 1
ATOM 1708 O O . SER A 1 210 ? -13.045 -2.062 -10.758 1.00 10.59 244 SER A O 1
ATOM 1711 N N . GLY A 1 211 ? -14.227 -0.487 -11.886 1.00 9.55 245 GLY A N 1
ATOM 1712 C CA . GLY A 1 211 ? -13.259 -0.342 -12.983 1.00 9.17 245 GLY A CA 1
ATOM 1713 C C . GLY A 1 211 ? -13.738 0.708 -13.948 1.00 8.75 245 GLY A C 1
ATOM 1714 O O . GLY A 1 211 ? -14.805 1.306 -13.725 1.00 9.96 245 GLY A O 1
ATOM 1715 N N . HIS A 1 212 ? -12.967 0.921 -14.993 1.00 8.46 246 HIS A N 1
ATOM 1716 C CA . HIS A 1 212 ? -13.209 2.038 -15.945 1.00 8.53 246 HIS A CA 1
ATOM 1717 C C . HIS A 1 212 ? -13.989 1.565 -17.164 1.00 8.14 246 HIS A C 1
ATOM 1718 O O . HIS A 1 212 ? -13.623 0.550 -17.777 1.00 9.17 246 HIS A O 1
ATOM 1725 N N . ASN A 1 213 ? -15.014 2.318 -17.532 1.00 8.45 247 ASN A N 1
ATOM 1726 C CA . ASN A 1 213 ? -15.814 1.973 -18.732 1.00 9.00 247 ASN A CA 1
ATOM 1727 C C . ASN A 1 213 ? -14.954 2.064 -19.998 1.00 8.82 247 ASN A C 1
ATOM 1728 O O . ASN A 1 213 ? -15.120 1.237 -20.922 1.00 9.04 247 ASN A O 1
ATOM 1733 N N . ALA A 1 214 ? -14.065 3.052 -20.067 1.00 8.52 248 ALA A N 1
ATOM 1734 C CA . ALA A 1 214 ? -13.328 3.325 -21.329 1.00 8.90 248 ALA A CA 1
ATOM 1735 C C . ALA A 1 214 ? -11.922 3.826 -21.039 1.00 8.31 248 ALA A C 1
ATOM 1736 O O . ALA A 1 214 ? -11.543 4.922 -21.458 1.00 8.76 248 ALA A O 1
ATOM 1738 N N . PRO A 1 215 ? -11.086 3.021 -20.355 1.00 8.53 249 PRO A N 1
ATOM 1739 C CA . PRO A 1 215 ? -9.709 3.426 -20.107 1.00 8.88 249 PRO A CA 1
ATOM 1740 C C . PRO A 1 215 ? -8.998 3.549 -21.459 1.00 8.93 249 PRO A C 1
ATOM 1741 O O . PRO A 1 215 ? -9.259 2.783 -22.379 1.00 9.16 249 PRO A O 1
ATOM 1745 N N . PHE A 1 216 ? -8.141 4.551 -21.562 1.00 8.93 250 PHE A N 1
ATOM 1746 C CA . PHE A 1 216 ? -7.430 4.834 -22.841 1.00 8.47 250 PHE A CA 1
ATOM 1747 C C . PHE A 1 216 ? -6.439 3.712 -23.167 1.00 8.53 250 PHE A C 1
ATOM 1748 O O . PHE A 1 216 ? -6.374 3.269 -24.327 1.00 9.77 250 PHE A O 1
ATOM 1756 N N . VAL A 1 217 ? -5.649 3.330 -22.172 1.00 9.33 251 VAL A N 1
ATOM 1757 C CA . VAL A 1 217 ? -4.640 2.244 -22.331 1.00 9.75 251 VAL A CA 1
ATOM 1758 C C . VAL A 1 217 ? -4.762 1.286 -21.158 1.00 9.48 251 VAL A C 1
ATOM 1759 O O . VAL A 1 217 ? -5.438 1.596 -20.162 1.00 10.15 251 VAL A O 1
ATOM 1763 N N . ASN A 1 218 ? -4.110 0.145 -21.307 1.00 9.41 252 ASN A N 1
ATOM 1764 C CA . ASN A 1 218 ? -4.062 -0.872 -20.230 1.00 9.93 252 ASN A CA 1
ATOM 1765 C C . ASN A 1 218 ? -3.438 -0.288 -18.960 1.00 9.98 252 ASN A C 1
ATOM 1766 O O . ASN A 1 218 ? -2.366 0.332 -19.025 1.00 10.51 252 ASN A O 1
ATOM 1771 N N . ASP A 1 219 ? -4.088 -0.545 -17.832 1.00 10.19 253 ASP A N 1
ATOM 1772 C CA . ASP A 1 219 ? -3.507 -0.242 -16.496 1.00 10.44 253 ASP A CA 1
ATOM 1773 C C . ASP A 1 219 ? -3.129 -1.561 -15.842 1.00 10.33 253 ASP A C 1
ATOM 1774 O O . ASP A 1 219 ? -4.009 -2.296 -15.394 1.00 10.96 253 ASP A O 1
ATOM 1779 N N . PRO A 1 220 ? -1.830 -1.929 -15.778 1.00 10.74 254 PRO A N 1
ATOM 1780 C CA . PRO A 1 220 ? -1.461 -3.198 -15.144 1.00 10.87 254 PRO A CA 1
ATOM 1781 C C . PRO A 1 220 ? -1.779 -3.305 -13.644 1.00 10.76 254 PRO A C 1
ATOM 1782 O O . PRO A 1 220 ? -1.775 -4.412 -13.112 1.00 12.41 254 PRO A O 1
ATOM 1786 N N . ALA A 1 221 ? -2.105 -2.178 -13.012 1.00 10.86 255 ALA A N 1
ATOM 1787 C CA . ALA A 1 221 ? -2.573 -2.164 -11.596 1.00 11.23 255 ALA A CA 1
ATOM 1788 C C . ALA A 1 221 ? -3.969 -2.788 -11.494 1.00 11.60 255 ALA A C 1
ATOM 1789 O O . ALA A 1 221 ? -4.361 -3.194 -10.392 1.00 13.19 255 ALA A O 1
ATOM 1791 N N . TYR A 1 222 ? -4.698 -2.812 -12.604 1.00 10.42 256 TYR A N 1
ATOM 1792 C CA . TYR A 1 222 ? -6.042 -3.446 -12.677 1.00 10.42 256 TYR A CA 1
ATOM 1793 C C . TYR A 1 222 ? -5.834 -4.925 -12.980 1.00 10.43 256 TYR A C 1
ATOM 1794 O O . TYR A 1 222 ? -5.512 -5.281 -14.120 1.00 13.64 256 TYR A O 1
ATOM 1803 N N . ASP A 1 223 ? -5.965 -5.753 -11.955 1.00 10.64 257 ASP A N 1
ATOM 1804 C CA A ASP A 1 223 ? -5.613 -7.202 -12.045 0.60 11.43 257 ASP A CA 1
ATOM 1805 C CA B ASP A 1 223 ? -5.625 -7.203 -12.061 0.40 11.46 257 ASP A CA 1
ATOM 1806 C C . ASP A 1 223 ? -6.733 -8.062 -11.454 1.00 14.07 257 ASP A C 1
ATOM 1807 O O . ASP A 1 223 ? -6.431 -9.004 -10.716 1.00 18.93 257 ASP A O 1
ATOM 1816 N N . LYS A 1 224 ? -7.961 -7.783 -11.844 1.00 16.93 258 LYS A N 1
ATOM 1817 C CA . LYS A 1 224 ? -9.144 -8.562 -11.386 1.00 16.79 258 LYS A CA 1
ATOM 1818 C C . LYS A 1 224 ? -9.343 -9.780 -12.277 1.00 18.35 258 LYS A C 1
ATOM 1819 O O . LYS A 1 224 ? -8.893 -9.800 -13.418 1.00 20.27 258 LYS A O 1
ATOM 1825 N N . PRO A 1 225 ? -10.043 -10.826 -11.781 1.00 20.19 259 PRO A N 1
ATOM 1826 C CA . PRO A 1 225 ? -10.120 -12.102 -12.499 1.00 20.77 259 PRO A CA 1
ATOM 1827 C C . PRO A 1 225 ? -10.731 -12.029 -13.904 1.00 19.85 259 PRO A C 1
ATOM 1828 O O . PRO A 1 225 ? -11.831 -11.532 -14.046 1.00 22.99 259 PRO A O 1
ATOM 1832 N N . GLY A 1 226 ? -9.957 -12.501 -14.887 1.00 20.29 260 GLY A N 1
ATOM 1833 C CA . GLY A 1 226 ? -10.410 -12.749 -16.280 1.00 22.73 260 GLY A CA 1
ATOM 1834 C C . GLY A 1 226 ? -10.467 -11.491 -17.128 1.00 20.90 260 GLY A C 1
ATOM 1835 O O . GLY A 1 226 ? -10.939 -11.574 -18.280 1.00 23.59 260 GLY A O 1
ATOM 1836 N N . ILE A 1 227 ? -10.029 -10.358 -16.585 1.00 20.59 261 ILE A N 1
ATOM 1837 C CA . ILE A 1 227 ? -10.111 -9.064 -17.335 1.00 19.27 261 ILE A CA 1
ATOM 1838 C C . ILE A 1 227 ? -8.684 -8.669 -17.725 1.00 19.24 261 ILE A C 1
ATOM 1839 O O . ILE A 1 227 ? -7.954 -8.088 -16.912 1.00 21.18 261 ILE A O 1
ATOM 1844 N N A GLY A 1 228 ? -8.344 -8.969 -18.969 0.75 15.74 262 GLY A N 1
ATOM 1845 N N B GLY A 1 228 ? -8.304 -9.010 -18.960 0.25 16.31 262 GLY A N 1
ATOM 1846 C CA A GLY A 1 228 ? -6.952 -8.913 -19.444 0.75 13.76 262 GLY A CA 1
ATOM 1847 C CA B GLY A 1 228 ? -6.889 -9.053 -19.419 0.25 13.68 262 GLY A CA 1
ATOM 1848 C C A GLY A 1 228 ? -6.603 -7.570 -20.038 0.75 13.10 262 GLY A C 1
ATOM 1849 C C B GLY A 1 228 ? -6.283 -7.684 -19.678 0.25 12.69 262 GLY A C 1
ATOM 1850 O O A GLY A 1 228 ? -7.399 -6.587 -19.965 0.75 13.71 262 GLY A O 1
ATOM 1851 O O B GLY A 1 228 ? -6.490 -6.764 -18.861 0.25 11.02 262 GLY A O 1
ATOM 1852 N N . LYS A 1 229 ? -5.495 -7.573 -20.751 1.00 13.52 263 LYS A N 1
ATOM 1853 C CA A LYS A 1 229 ? -4.714 -6.337 -21.030 0.50 12.82 263 LYS A CA 1
ATOM 1854 C CA B LYS A 1 229 ? -4.712 -6.338 -21.037 0.50 12.98 263 LYS A CA 1
ATOM 1855 C C . LYS A 1 229 ? -5.268 -5.645 -22.283 1.00 11.18 263 LYS A C 1
ATOM 1856 O O . LYS A 1 229 ? -4.728 -4.609 -22.636 1.00 12.30 263 LYS A O 1
ATOM 1867 N N . THR A 1 230 ? -6.307 -6.196 -22.907 1.00 10.15 264 THR A N 1
ATOM 1868 C CA . THR A 1 230 ? -6.836 -5.623 -24.186 1.00 10.75 264 THR A CA 1
ATOM 1869 C C . THR A 1 230 ? -8.147 -4.857 -23.982 1.00 10.08 264 THR A C 1
ATOM 1870 O O . THR A 1 230 ? -8.690 -4.356 -24.977 1.00 10.75 264 THR A O 1
ATOM 1874 N N . PHE A 1 231 ? -8.609 -4.748 -22.743 1.00 9.78 265 PHE A N 1
ATOM 1875 C CA . PHE A 1 231 ? -9.903 -4.079 -22.403 1.00 11.09 265 PHE A CA 1
ATOM 1876 C C . PHE A 1 231 ? -9.687 -2.565 -22.261 1.00 10.18 265 PHE A C 1
ATOM 1877 O O . PHE A 1 231 ? -9.868 -1.980 -21.174 1.00 10.50 265 PHE A O 1
ATOM 1885 N N . ASN A 1 232 ? -9.286 -1.927 -23.359 1.00 9.11 266 ASN A N 1
ATOM 1886 C CA . ASN A 1 232 ? -8.977 -0.471 -23.355 1.00 9.23 266 ASN A CA 1
ATOM 1887 C C . ASN A 1 232 ? -9.027 0.052 -24.790 1.00 8.48 266 ASN A C 1
ATOM 1888 O O . ASN A 1 232 ? -8.983 -0.746 -25.746 1.00 10.05 266 ASN A O 1
ATOM 1893 N N . VAL A 1 233 ? -9.131 1.370 -24.922 1.00 8.95 267 VAL A N 1
ATOM 1894 C CA . VAL A 1 233 ? -9.377 2.007 -26.255 1.00 8.98 267 VAL A CA 1
ATOM 1895 C C . VAL A 1 233 ? -8.227 1.716 -27.227 1.00 9.74 267 VAL A C 1
ATOM 1896 O O . VAL A 1 233 ? -8.500 1.295 -28.364 1.00 10.15 267 VAL A O 1
ATOM 1900 N N . VAL A 1 234 ? -6.993 1.961 -26.811 1.00 9.68 268 VAL A N 1
ATOM 1901 C CA . VAL A 1 234 ? -5.832 1.805 -27.741 1.00 9.88 268 VAL A CA 1
ATOM 1902 C C . VAL A 1 234 ? -5.732 0.332 -28.171 1.00 9.78 268 VAL A C 1
ATOM 1903 O O . VAL A 1 234 ? -5.508 0.053 -29.364 1.00 9.99 268 VAL A O 1
ATOM 1907 N N . SER A 1 235 ? -5.872 -0.603 -27.239 1.00 9.65 269 SER A N 1
ATOM 1908 C CA . SER A 1 235 ? -5.822 -2.047 -27.614 1.00 9.24 269 SER A CA 1
ATOM 1909 C C . SER A 1 235 ? -6.892 -2.343 -28.673 1.00 9.18 269 SER A C 1
ATOM 1910 O O . SER A 1 235 ? -6.598 -3.054 -29.652 1.00 10.07 269 SER A O 1
ATOM 1913 N N . ALA A 1 236 ? -8.110 -1.842 -28.476 1.00 9.27 270 ALA A N 1
ATOM 1914 C CA . ALA A 1 236 ? -9.217 -2.132 -29.428 1.00 10.16 270 ALA A CA 1
ATOM 1915 C C . ALA A 1 236 ? -8.875 -1.531 -30.801 1.00 9.33 270 ALA A C 1
ATOM 1916 O O . ALA A 1 236 ? -9.022 -2.220 -31.833 1.00 10.10 270 ALA A O 1
ATOM 1918 N N . VAL A 1 237 ? -8.433 -0.275 -30.817 1.00 9.86 271 VAL A N 1
ATOM 1919 C CA . VAL A 1 237 ? -8.092 0.405 -32.106 1.00 9.62 271 VAL A CA 1
ATOM 1920 C C . VAL A 1 237 ? -6.979 -0.388 -32.802 1.00 9.64 271 VAL A C 1
ATOM 1921 O O . VAL A 1 237 ? -7.110 -0.700 -34.000 1.00 10.36 271 VAL A O 1
ATOM 1925 N N . GLU A 1 238 ? -5.905 -0.684 -32.073 1.00 9.82 272 GLU A N 1
ATOM 1926 C CA . GLU A 1 238 ? -4.750 -1.411 -32.677 1.00 9.92 272 GLU A CA 1
ATOM 1927 C C . GLU A 1 238 ? -5.213 -2.774 -33.207 1.00 9.83 272 GLU A C 1
ATOM 1928 O O . GLU A 1 238 ? -4.727 -3.208 -34.272 1.00 10.31 272 GLU A O 1
ATOM 1934 N N . ALA A 1 239 ? -6.114 -3.435 -32.485 1.00 9.78 273 ALA A N 1
ATOM 1935 C CA . ALA A 1 239 ? -6.587 -4.784 -32.898 1.00 9.85 273 ALA A CA 1
ATOM 1936 C C . ALA A 1 239 ? -7.353 -4.674 -34.223 1.00 9.60 273 ALA A C 1
ATOM 1937 O O . ALA A 1 239 ? -7.135 -5.493 -35.134 1.00 9.98 273 ALA A O 1
ATOM 1939 N N . TYR A 1 240 ? -8.222 -3.675 -34.348 1.00 9.59 274 TYR A N 1
ATOM 1940 C CA . TYR A 1 240 ? -9.018 -3.521 -35.601 1.00 9.45 274 TYR A CA 1
ATOM 1941 C C . TYR A 1 240 ? -8.097 -3.109 -36.758 1.00 9.35 274 TYR A C 1
ATOM 1942 O O . TYR A 1 240 ? -8.290 -3.603 -37.882 1.00 10.19 274 TYR A O 1
ATOM 1951 N N . LEU A 1 241 ? -7.115 -2.244 -36.499 1.00 8.86 275 LEU A N 1
ATOM 1952 C CA . LEU A 1 241 ? -6.151 -1.879 -37.576 1.00 9.57 275 LEU A CA 1
ATOM 1953 C C . LEU A 1 241 ? -5.413 -3.140 -38.036 1.00 10.30 275 LEU A C 1
ATOM 1954 O O . LEU A 1 241 ? -5.287 -3.366 -39.240 1.00 11.02 275 LEU A O 1
ATOM 1959 N N . LYS A 1 242 ? -4.926 -3.932 -37.093 1.00 9.83 276 LYS A N 1
ATOM 1960 C CA A LYS A 1 242 ? -4.147 -5.160 -37.428 0.60 10.81 276 LYS A CA 1
ATOM 1961 C CA B LYS A 1 242 ? -4.154 -5.170 -37.414 0.40 10.50 276 LYS A CA 1
ATOM 1962 C C . LYS A 1 242 ? -5.045 -6.134 -38.205 1.00 10.77 276 LYS A C 1
ATOM 1963 O O . LYS A 1 242 ? -4.528 -6.853 -39.085 1.00 12.19 276 LYS A O 1
ATOM 1974 N N . ALA A 1 243 ? -6.334 -6.144 -37.886 1.00 10.70 277 ALA A N 1
ATOM 1975 C CA . ALA A 1 243 ? -7.318 -7.067 -38.520 1.00 11.15 277 ALA A CA 1
ATOM 1976 C C . ALA A 1 243 ? -7.692 -6.588 -39.929 1.00 10.75 277 ALA A C 1
ATOM 1977 O O . ALA A 1 243 ? -8.436 -7.309 -40.607 1.00 12.98 277 ALA A O 1
ATOM 1979 N N . GLY A 1 244 ? -7.218 -5.407 -40.344 1.00 11.04 278 GLY A N 1
ATOM 1980 C CA . GLY A 1 244 ? -7.401 -4.925 -41.735 1.00 10.68 278 GLY A CA 1
ATOM 1981 C C . GLY A 1 244 ? -8.446 -3.836 -41.879 1.00 10.58 278 GLY A C 1
ATOM 1982 O O . GLY A 1 244 ? -8.772 -3.497 -43.025 1.00 11.09 278 GLY A O 1
ATOM 1983 N N . VAL A 1 245 ? -8.953 -3.277 -40.780 1.00 10.02 279 VAL A N 1
ATOM 1984 C CA . VAL A 1 245 ? -9.788 -2.040 -40.903 1.00 9.51 279 VAL A CA 1
ATOM 1985 C C . VAL A 1 245 ? -8.866 -0.882 -41.267 1.00 9.59 279 VAL A C 1
ATOM 1986 O O . VAL A 1 245 ? -7.956 -0.585 -40.503 1.00 10.67 279 VAL A O 1
ATOM 1990 N N . PRO A 1 246 ? -9.031 -0.210 -42.428 1.00 9.69 280 PRO A N 1
ATOM 1991 C CA . PRO A 1 246 ? -8.165 0.919 -42.746 1.00 10.09 280 PRO A CA 1
ATOM 1992 C C . PRO A 1 246 ? -8.396 2.067 -41.757 1.00 9.56 280 PRO A C 1
ATOM 1993 O O . PRO A 1 246 ? -9.524 2.321 -41.378 1.00 9.36 280 PRO A O 1
ATOM 1997 N N . ALA A 1 247 ? -7.315 2.734 -41.378 1.00 9.59 281 ALA A N 1
ATOM 1998 C CA . ALA A 1 247 ? -7.358 3.824 -40.363 1.00 10.07 281 ALA A CA 1
ATOM 1999 C C . ALA A 1 247 ? -8.486 4.814 -40.680 1.00 9.71 281 ALA A C 1
ATOM 2000 O O . ALA A 1 247 ? -9.250 5.173 -39.784 1.00 9.41 281 ALA A O 1
ATOM 2002 N N . ASP A 1 248 ? -8.590 5.224 -41.939 1.00 9.48 282 ASP A N 1
ATOM 2003 C CA . ASP A 1 248 ? -9.553 6.285 -42.346 1.00 10.01 282 ASP A CA 1
ATOM 2004 C C . ASP A 1 248 ? -11.006 5.832 -42.159 1.00 9.63 282 ASP A C 1
ATOM 2005 O O . ASP A 1 248 ? -11.889 6.709 -42.140 1.00 10.48 282 ASP A O 1
ATOM 2010 N N . LYS A 1 249 ? -11.242 4.522 -42.031 1.00 8.99 283 LYS A N 1
ATOM 2011 C CA . LYS A 1 249 ? -12.622 3.987 -41.819 1.00 9.57 283 LYS A CA 1
ATOM 2012 C C . LYS A 1 249 ? -12.901 3.726 -40.339 1.00 9.36 283 LYS A C 1
ATOM 2013 O O . LYS A 1 249 ? -14.050 3.379 -40.029 1.00 10.21 283 LYS A O 1
ATOM 2019 N N . LEU A 1 250 ? -11.887 3.821 -39.480 1.00 9.04 284 LEU A N 1
ATOM 2020 C CA . LEU A 1 250 ? -12.024 3.352 -38.070 1.00 9.56 284 LEU A CA 1
ATOM 2021 C C . LEU A 1 250 ? -12.485 4.530 -37.217 1.00 9.08 284 LEU A C 1
ATOM 2022 O O . LEU A 1 250 ? -11.711 5.468 -37.016 1.00 9.83 284 LEU A O 1
ATOM 2027 N N . VAL A 1 251 ? -13.734 4.471 -36.770 1.00 8.61 285 VAL A N 1
ATOM 2028 C CA . VAL A 1 251 ? -14.348 5.568 -35.974 1.00 8.83 285 VAL A CA 1
ATOM 2029 C C . VAL A 1 251 ? -14.335 5.140 -34.507 1.00 8.59 285 VAL A C 1
ATOM 2030 O O . VAL A 1 251 ? -14.777 4.017 -34.191 1.00 9.33 285 VAL A O 1
ATOM 2034 N N . VAL A 1 252 ? -13.803 6.001 -33.648 1.00 8.61 286 VAL A N 1
ATOM 2035 C CA . VAL A 1 252 ? -13.557 5.642 -32.221 1.00 9.34 286 VAL A CA 1
ATOM 2036 C C . VAL A 1 252 ? -14.775 6.002 -31.375 1.00 8.26 286 VAL A C 1
ATOM 2037 O O . VAL A 1 252 ? -15.136 7.184 -31.294 1.00 9.55 286 VAL A O 1
ATOM 2041 N N . GLY A 1 253 ? -15.362 4.997 -30.747 1.00 8.50 287 GLY A N 1
ATOM 2042 C CA . GLY A 1 253 ? -16.532 5.176 -29.873 1.00 9.08 287 GLY A CA 1
ATOM 2043 C C . GLY A 1 253 ? -16.180 5.787 -28.532 1.00 8.59 287 GLY A C 1
ATOM 2044 O O . GLY A 1 253 ? -15.129 5.441 -27.927 1.00 8.96 287 GLY A O 1
ATOM 2045 N N . VAL A 1 254 ? -17.081 6.646 -28.071 1.00 8.77 288 VAL A N 1
ATOM 2046 C CA . VAL A 1 254 ? -16.968 7.376 -26.774 1.00 9.11 288 VAL A CA 1
ATOM 2047 C C . VAL A 1 254 ? -18.297 7.253 -26.047 1.00 8.48 288 VAL A C 1
ATOM 2048 O O . VAL A 1 254 ? -19.337 7.428 -26.678 1.00 9.23 288 VAL A O 1
ATOM 2052 N N . PRO A 1 255 ? -18.308 6.991 -24.719 1.00 8.40 289 PRO A N 1
ATOM 2053 C CA . PRO A 1 255 ? -19.561 6.943 -23.975 1.00 8.26 289 PRO A CA 1
ATOM 2054 C C . PRO A 1 255 ? -19.929 8.308 -23.389 1.00 8.54 289 PRO A C 1
ATOM 2055 O O . PRO A 1 255 ? -19.070 8.980 -22.815 1.00 9.11 289 PRO A O 1
ATOM 2059 N N . LEU A 1 256 ? -21.203 8.670 -23.516 1.00 8.18 290 LEU A N 1
ATOM 2060 C CA . LEU A 1 256 ? -21.732 9.913 -22.862 1.00 8.87 290 LEU A CA 1
ATOM 2061 C C . LEU A 1 256 ? -22.536 9.570 -21.601 1.00 9.21 290 LEU A C 1
ATOM 2062 O O . LEU A 1 256 ? -23.234 10.448 -21.060 1.00 10.02 290 LEU A O 1
ATOM 2067 N N . TYR A 1 257 ? -22.435 8.320 -21.173 1.00 8.88 291 TYR A N 1
ATOM 2068 C CA . TYR A 1 257 ? -23.020 7.798 -19.906 1.00 9.11 291 TYR A CA 1
ATOM 2069 C C . TYR A 1 257 ? -21.868 7.363 -19.002 1.00 8.85 291 TYR A C 1
ATOM 2070 O O . TYR A 1 257 ? -20.717 7.267 -19.477 1.00 9.50 291 TYR A O 1
ATOM 2079 N N . GLY A 1 258 ? -22.196 7.075 -17.748 1.00 8.64 292 GLY A N 1
ATOM 2080 C CA . GLY A 1 258 ? -21.257 6.452 -16.802 1.00 8.71 292 GLY A CA 1
ATOM 2081 C C . GLY A 1 258 ? -21.896 5.263 -16.133 1.00 8.34 292 GLY A C 1
ATOM 2082 O O . GLY A 1 258 ? -23.133 5.116 -16.190 1.00 8.76 292 GLY A O 1
ATOM 2083 N N . TYR A 1 259 ? -21.069 4.464 -15.491 1.00 8.10 293 TYR A N 1
ATOM 2084 C CA . TYR A 1 259 ? -21.560 3.324 -14.677 1.00 8.63 293 TYR A CA 1
ATOM 2085 C C . TYR A 1 259 ? -21.215 3.601 -13.219 1.00 8.69 293 TYR A C 1
ATOM 2086 O O . TYR A 1 259 ? -20.188 4.229 -12.920 1.00 9.81 293 TYR A O 1
ATOM 2095 N N . SER A 1 260 ? -22.068 3.104 -12.339 1.00 9.15 294 SER A N 1
ATOM 2096 C CA . SER A 1 260 ? -21.859 3.268 -10.881 1.00 8.97 294 SER A CA 1
ATOM 2097 C C . SER A 1 260 ? -22.052 1.955 -10.138 1.00 9.09 294 SER A C 1
ATOM 2098 O O . SER A 1 260 ? -22.905 1.135 -10.526 1.00 9.24 294 SER A O 1
ATOM 2101 N N . TRP A 1 261 ? -21.271 1.842 -9.075 1.00 8.96 295 TRP A N 1
ATOM 2102 C CA . TRP A 1 261 ? -21.401 0.781 -8.043 1.00 9.53 295 TRP A CA 1
ATOM 2103 C C . TRP A 1 261 ? -21.682 1.456 -6.703 1.00 9.72 295 TRP A C 1
ATOM 2104 O O . TRP A 1 261 ? -21.310 2.636 -6.547 1.00 10.21 295 TRP A O 1
ATOM 2115 N N . LYS A 1 262 ? -22.265 0.722 -5.758 1.00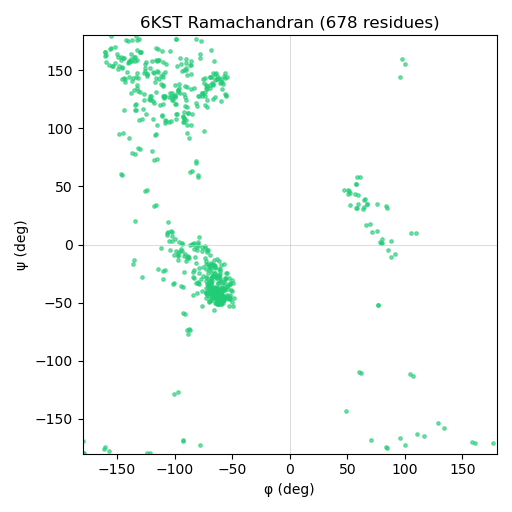 9.90 296 LYS A N 1
ATOM 2116 C CA . LYS A 1 262 ? -22.384 1.207 -4.357 1.00 10.35 296 LYS A CA 1
ATOM 2117 C C . LYS A 1 262 ? -21.549 0.320 -3.433 1.00 10.31 296 LYS A C 1
ATOM 2118 O O . LYS A 1 262 ? -21.271 -0.846 -3.785 1.00 10.52 296 LYS A O 1
ATOM 2124 N N . GLY A 1 263 ? -21.203 0.849 -2.262 1.00 11.10 297 GLY A N 1
ATOM 2125 C CA . GLY A 1 263 ? -20.573 0.033 -1.202 1.00 11.70 297 GLY A CA 1
ATOM 2126 C C . GLY A 1 263 ? -19.211 -0.502 -1.616 1.00 11.56 297 GLY A C 1
ATOM 2127 O O . GLY A 1 263 ? -18.817 -1.593 -1.160 1.00 12.65 297 GLY A O 1
ATOM 2128 N N . CYS A 1 264 ? -18.498 0.238 -2.459 1.00 11.76 298 CYS A N 1
ATOM 2129 C CA . CYS A 1 264 ? -17.097 -0.120 -2.814 1.00 11.87 298 CYS A CA 1
ATOM 2130 C C . CYS A 1 264 ? -16.186 0.186 -1.627 1.00 12.21 298 CYS A C 1
ATOM 2131 O O . CYS A 1 264 ? -16.235 1.300 -1.081 1.00 12.69 298 CYS A O 1
ATOM 2134 N N . ALA A 1 265 ? -15.352 -0.776 -1.267 1.00 12.15 299 ALA A N 1
ATOM 2135 C CA . ALA A 1 265 ? -14.255 -0.535 -0.303 1.00 12.99 299 ALA A CA 1
ATOM 2136 C C . ALA A 1 265 ? -13.394 0.612 -0.848 1.00 12.49 299 ALA A C 1
ATOM 2137 O O . ALA A 1 265 ? -13.245 0.726 -2.080 1.00 12.75 299 ALA A O 1
ATOM 2139 N N . ALA A 1 266 ? -12.818 1.425 0.032 1.00 12.88 300 ALA A N 1
ATOM 2140 C CA . ALA A 1 266 ? -11.882 2.501 -0.396 1.00 13.72 300 ALA A CA 1
ATOM 2141 C C . ALA A 1 266 ? -10.562 1.869 -0.846 1.00 13.55 300 ALA A C 1
ATOM 2142 O O . ALA A 1 266 ? -9.990 2.307 -1.863 1.00 14.00 300 ALA A O 1
ATOM 2144 N N . GLY A 1 267 ? -10.098 0.868 -0.099 1.00 14.04 301 GLY A N 1
ATOM 2145 C CA . GLY A 1 267 ? -8.718 0.379 -0.272 1.00 15.68 301 GLY A CA 1
ATOM 2146 C C . GLY A 1 267 ? -7.748 1.550 -0.202 1.00 15.74 301 GLY A C 1
ATOM 2147 O O . GLY A 1 267 ? -8.006 2.520 0.553 1.00 16.55 301 GLY A O 1
ATOM 2148 N N A GLU A 1 268 ? -6.678 1.496 -0.989 0.70 16.16 302 GLU A N 1
ATOM 2149 N N B GLU A 1 268 ? -6.654 1.483 -0.967 0.30 16.14 302 GLU A N 1
ATOM 2150 C CA A GLU A 1 268 ? -5.717 2.636 -1.051 0.70 16.74 302 GLU A CA 1
ATOM 2151 C CA B GLU A 1 268 ? -5.686 2.624 -1.067 0.30 16.89 302 GLU A CA 1
ATOM 2152 C C A GLU A 1 268 ? -5.842 3.319 -2.416 0.70 15.56 302 GLU A C 1
ATOM 2153 C C B GLU A 1 268 ? -5.861 3.362 -2.397 0.30 15.61 302 GLU A C 1
ATOM 2154 O O A GLU A 1 268 ? -4.870 3.965 -2.845 0.70 16.86 302 GLU A O 1
ATOM 2155 O O B GLU A 1 268 ? -4.929 4.091 -2.785 0.30 16.33 302 GLU A O 1
ATOM 2166 N N . ARG A 1 269 ? -7.012 3.191 -3.051 1.00 14.76 303 ARG A N 1
ATOM 2167 C CA . ARG A 1 269 ? -7.245 3.788 -4.397 1.00 13.29 303 ARG A CA 1
ATOM 2168 C C . ARG A 1 269 ? -8.554 4.578 -4.448 1.00 12.55 303 ARG A C 1
ATOM 2169 O O . ARG A 1 269 ? -9.047 4.794 -5.558 1.00 12.46 303 ARG A O 1
ATOM 2177 N N . ASN A 1 270 ? -9.095 5.007 -3.308 1.00 12.59 304 ASN A N 1
ATOM 2178 C CA . ASN A 1 270 ? -10.359 5.803 -3.310 1.00 13.21 304 ASN A CA 1
ATOM 2179 C C . ASN A 1 270 ? -11.424 5.058 -4.136 1.00 12.44 304 ASN A C 1
ATOM 2180 O O . ASN A 1 270 ? -12.115 5.682 -4.959 1.00 12.45 304 ASN A O 1
ATOM 2185 N N . GLY A 1 271 ? -11.548 3.753 -3.903 1.00 11.63 305 GLY A N 1
ATOM 2186 C CA . GLY A 1 271 ? -12.662 2.942 -4.452 1.00 11.57 305 GLY A CA 1
ATOM 2187 C C . GLY A 1 271 ? -12.364 2.290 -5.792 1.00 10.73 305 GLY A C 1
ATOM 2188 O O . GLY A 1 271 ? -13.175 1.474 -6.232 1.00 11.37 305 GLY A O 1
ATOM 2189 N N . GLU A 1 272 ? -11.242 2.629 -6.422 1.00 10.73 306 GLU A N 1
ATOM 2190 C CA . GLU A 1 272 ? -10.882 2.122 -7.778 1.00 10.33 306 GLU A CA 1
ATOM 2191 C C . GLU A 1 272 ? -10.380 0.675 -7.698 1.00 9.76 306 GLU A C 1
ATOM 2192 O O . GLU A 1 272 ? -9.436 0.403 -6.922 1.00 11.05 306 GLU A O 1
ATOM 2198 N N . TYR A 1 273 ? -10.968 -0.208 -8.509 1.00 10.33 307 TYR A N 1
ATOM 2199 C CA . TYR A 1 273 ? -10.576 -1.645 -8.623 1.00 10.98 307 TYR A CA 1
ATOM 2200 C C . TYR A 1 273 ? -10.832 -2.356 -7.289 1.00 10.98 307 TYR A C 1
ATOM 2201 O O . TYR A 1 273 ? -10.050 -3.223 -6.862 1.00 13.84 307 TYR A O 1
ATOM 2210 N N . GLN A 1 274 ? -11.933 -1.992 -6.643 1.00 10.60 308 GLN A N 1
ATOM 2211 C CA . GLN A 1 274 ? -12.264 -2.517 -5.292 1.00 11.25 308 GLN A CA 1
ATOM 2212 C C . GLN A 1 274 ? -13.545 -3.342 -5.362 1.00 10.93 308 GLN A C 1
ATOM 2213 O O . GLN A 1 274 ? -14.355 -3.152 -6.290 1.00 11.41 308 GLN A O 1
ATOM 2219 N N . ASP A 1 275 ? -13.720 -4.216 -4.382 1.00 11.15 309 ASP A N 1
ATOM 2220 C CA . ASP A 1 275 ? -14.963 -5.020 -4.274 1.00 11.15 309 ASP A CA 1
ATOM 2221 C C . ASP A 1 275 ? -16.114 -4.113 -3.838 1.00 11.33 309 ASP A C 1
ATOM 2222 O O . ASP A 1 275 ? -15.952 -3.336 -2.878 1.00 12.27 309 ASP A O 1
ATOM 2227 N N . CYS A 1 276 ? -17.242 -4.243 -4.519 1.00 10.75 310 CYS A N 1
ATOM 2228 C CA . CYS A 1 276 ? -18.439 -3.401 -4.245 1.00 10.42 310 CYS A CA 1
ATOM 2229 C C . CYS A 1 276 ? -19.661 -4.254 -3.873 1.00 10.88 310 CYS A C 1
ATOM 2230 O O . CYS A 1 276 ? -19.570 -5.493 -3.820 1.00 12.12 310 CYS A O 1
ATOM 2233 N N . ASN A 1 277 ? -20.769 -3.557 -3.623 1.00 11.07 311 ASN A N 1
ATOM 2234 C CA . ASN A 1 277 ? -22.041 -4.165 -3.154 1.00 11.64 311 ASN A CA 1
ATOM 2235 C C . ASN A 1 277 ? -23.176 -3.793 -4.112 1.00 10.92 311 ASN A C 1
ATOM 2236 O O . ASN A 1 277 ? -24.272 -3.437 -3.645 1.00 12.57 311 ASN A O 1
ATOM 2241 N N . GLY A 1 278 ? -22.923 -3.940 -5.408 1.00 10.45 312 GLY A N 1
ATOM 2242 C CA . GLY A 1 278 ? -23.991 -3.839 -6.421 1.00 10.32 312 GLY A CA 1
ATOM 2243 C C . GLY A 1 278 ? -24.020 -2.487 -7.111 1.00 10.25 312 GLY A C 1
ATOM 2244 O O . GLY A 1 278 ? -23.079 -1.690 -6.960 1.00 10.19 312 GLY A O 1
ATOM 2245 N N . LYS A 1 279 ? -25.053 -2.270 -7.916 1.00 10.26 313 LYS A N 1
ATOM 2246 C CA . LYS A 1 279 ? -25.193 -1.023 -8.714 1.00 10.21 313 LYS A CA 1
ATOM 2247 C C . LYS A 1 279 ? -25.323 0.196 -7.802 1.00 9.61 313 LYS A C 1
ATOM 2248 O O . LYS A 1 279 ? -25.972 0.114 -6.748 1.00 11.37 313 LYS A O 1
ATOM 2254 N N . GLY A 1 280 ? -24.753 1.309 -8.252 1.00 10.14 314 GLY A N 1
ATOM 2255 C CA . GLY A 1 280 ? -24.916 2.601 -7.564 1.00 9.86 314 GLY A CA 1
ATOM 2256 C C . GLY A 1 280 ? -26.077 3.390 -8.134 1.00 9.53 314 GLY A C 1
ATOM 2257 O O . GLY A 1 280 ? -26.846 2.868 -8.958 1.00 9.62 314 GLY A O 1
ATOM 2258 N N . ARG A 1 281 ? -26.167 4.654 -7.754 1.00 9.68 315 ARG A N 1
ATOM 2259 C CA . ARG A 1 281 ? -27.280 5.502 -8.254 1.00 9.78 315 ARG A CA 1
ATOM 2260 C C . ARG A 1 281 ? -27.165 5.661 -9.772 1.00 9.48 315 ARG A C 1
ATOM 2261 O O . ARG A 1 281 ? -26.042 5.713 -10.321 1.00 10.02 315 ARG A O 1
ATOM 2269 N N . GLY A 1 282 ? -28.322 5.769 -10.409 1.00 9.60 316 GLY A N 1
ATOM 2270 C CA . GLY A 1 282 ? -28.383 6.013 -11.856 1.00 10.02 316 GLY A CA 1
ATOM 2271 C C . GLY A 1 282 ? -29.368 7.105 -12.185 1.00 10.32 316 GLY A C 1
ATOM 2272 O O . GLY A 1 282 ? -30.018 7.657 -11.278 1.00 12.02 316 GLY A O 1
ATOM 2273 N N . THR A 1 283 ? -29.477 7.399 -13.465 1.00 10.02 317 THR A N 1
ATOM 2274 C CA . THR A 1 283 ? -30.433 8.423 -13.961 1.00 10.39 317 THR A CA 1
ATOM 2275 C C . THR A 1 283 ? -31.757 7.716 -14.253 1.00 10.49 317 THR A C 1
ATOM 2276 O O . THR A 1 283 ? -32.707 7.850 -13.456 1.00 13.19 317 THR A O 1
ATOM 2280 N N . TRP A 1 284 ? -31.786 6.946 -15.333 1.00 10.41 318 TRP A N 1
ATOM 2281 C CA . TRP A 1 284 ? -33.050 6.306 -15.805 1.00 11.16 318 TRP A CA 1
ATOM 2282 C C . TRP A 1 284 ? -33.155 4.864 -15.315 1.00 11.24 318 TRP A C 1
ATOM 2283 O O . TRP A 1 284 ? -34.251 4.300 -15.388 1.00 12.29 318 TRP A O 1
ATOM 2294 N N . GLU A 1 285 ? -32.054 4.322 -14.811 1.00 10.34 319 GLU A N 1
ATOM 2295 C CA . GLU A 1 285 ? -32.013 2.959 -14.221 1.00 10.54 319 GLU A CA 1
ATOM 2296 C C . GLU A 1 285 ? -30.822 2.941 -13.275 1.00 10.74 319 GLU A C 1
ATOM 2297 O O . GLU A 1 285 ? -29.881 3.731 -13.472 1.00 10.89 319 GLU A O 1
ATOM 2303 N N . ASP A 1 286 ? -30.868 2.077 -12.276 1.00 10.10 320 ASP A N 1
ATOM 2304 C CA . ASP A 1 286 ? -29.720 1.965 -11.341 1.00 9.62 320 ASP A CA 1
ATOM 2305 C C . ASP A 1 286 ? -28.435 1.710 -12.134 1.00 9.16 320 ASP A C 1
ATOM 2306 O O . ASP A 1 286 ? -28.451 0.951 -13.115 1.00 10.08 320 ASP A O 1
ATOM 2311 N N . GLY A 1 287 ? -27.337 2.288 -11.663 1.00 8.78 321 GLY A N 1
ATOM 2312 C CA . GLY A 1 287 ? -25.986 1.911 -12.131 1.00 9.72 321 GLY A CA 1
ATOM 2313 C C . GLY A 1 287 ? -25.595 2.530 -13.455 1.00 8.81 321 GLY A C 1
ATOM 2314 O O . GLY A 1 287 ? -24.486 2.250 -13.921 1.00 9.35 321 GLY A O 1
ATOM 2315 N N . ASN A 1 288 ? -26.464 3.347 -14.046 1.00 8.98 322 ASN A N 1
ATOM 2316 C CA . ASN A 1 288 ? -26.177 3.987 -15.355 1.00 9.23 322 ASN A CA 1
ATOM 2317 C C . ASN A 1 288 ? -26.554 5.458 -15.236 1.00 8.77 322 ASN A C 1
ATOM 2318 O O . ASN A 1 288 ? -27.735 5.734 -14.980 1.00 9.87 322 ASN A O 1
ATOM 2323 N N . LEU A 1 289 ? -25.562 6.339 -15.343 1.00 8.51 323 LEU A N 1
ATOM 2324 C CA . LEU A 1 289 ? -25.771 7.801 -15.203 1.00 8.53 323 LEU A CA 1
ATOM 2325 C C . LEU A 1 289 ? -25.601 8.492 -16.546 1.00 8.97 323 LEU A C 1
ATOM 2326 O O . LEU A 1 289 ? -24.608 8.242 -17.237 1.00 9.46 323 LEU A O 1
ATOM 2331 N N . ASP A 1 290 ? -26.498 9.419 -16.846 1.00 8.97 324 ASP A N 1
ATOM 2332 C CA . ASP A 1 290 ? -26.230 10.356 -17.963 1.00 9.55 324 ASP A CA 1
ATOM 2333 C C . ASP A 1 290 ? -25.062 11.264 -17.566 1.00 8.37 324 ASP A C 1
ATOM 2334 O O . ASP A 1 290 ? -24.996 11.698 -16.392 1.00 9.78 324 ASP A O 1
ATOM 2339 N N . PHE A 1 291 ? -24.211 11.628 -18.519 1.00 9.28 325 PHE A N 1
ATOM 2340 C CA . PHE A 1 291 ? -23.212 12.700 -18.246 1.00 9.69 325 PHE A CA 1
ATOM 2341 C C . PHE A 1 291 ? -23.900 13.944 -17.654 1.00 10.01 325 PHE A C 1
ATOM 2342 O O . PHE A 1 291 ? -23.350 14.572 -16.732 1.00 10.76 325 PHE A O 1
ATOM 2350 N N . THR A 1 292 ? -25.083 14.291 -18.150 1.00 10.28 326 THR A N 1
ATOM 2351 C CA . THR A 1 292 ? -25.793 15.517 -17.668 1.00 10.92 326 THR A CA 1
ATOM 2352 C C . THR A 1 292 ? -25.929 15.462 -16.139 1.00 11.29 326 THR A C 1
ATOM 2353 O O . THR A 1 292 ? -25.703 16.469 -15.436 1.00 11.79 326 THR A O 1
ATOM 2357 N N . ASP A 1 293 ? -26.317 14.294 -15.658 1.00 10.98 327 ASP A N 1
ATOM 2358 C CA . ASP A 1 293 ? -26.605 14.039 -14.219 1.00 11.16 327 ASP A CA 1
ATOM 2359 C C . ASP A 1 293 ? -25.297 14.085 -13.421 1.00 11.03 327 ASP A C 1
ATOM 2360 O O . ASP A 1 293 ? -25.225 14.778 -12.399 1.00 11.20 327 ASP A O 1
ATOM 2365 N N . ILE A 1 294 ? -24.281 13.383 -13.903 1.00 10.82 328 ILE A N 1
ATOM 2366 C CA . ILE A 1 294 ? -22.928 13.447 -13.270 1.00 10.64 328 ILE A CA 1
ATOM 2367 C C . ILE A 1 294 ? -22.494 14.910 -13.146 1.00 11.52 328 ILE A C 1
ATOM 2368 O O . ILE A 1 294 ? -22.072 15.333 -12.057 1.00 11.91 328 ILE A O 1
ATOM 2373 N N . GLU A 1 295 ? -22.540 15.633 -14.259 1.00 11.16 329 GLU A N 1
ATOM 2374 C CA . GLU A 1 295 ? -22.069 17.046 -14.319 1.00 10.97 329 GLU A CA 1
ATOM 2375 C C . GLU A 1 295 ? -22.858 17.915 -13.331 1.00 11.87 329 GLU A C 1
ATOM 2376 O O . GLU A 1 295 ? -22.241 18.738 -12.623 1.00 13.89 329 GLU A O 1
ATOM 2382 N N . LYS A 1 296 ? -24.175 17.745 -13.281 1.00 12.33 330 LYS A N 1
ATOM 2383 C CA . LYS A 1 296 ? -25.022 18.650 -12.451 1.00 13.47 330 LYS A CA 1
ATOM 2384 C C . LYS A 1 296 ? -24.895 18.280 -10.969 1.00 13.44 330 LYS A C 1
ATOM 2385 O O . LYS A 1 296 ? -24.859 19.191 -10.131 1.00 15.00 330 LYS A O 1
ATOM 2391 N N . ASN A 1 297 ? -24.856 16.983 -10.669 1.00 13.50 331 ASN A N 1
ATOM 2392 C CA . ASN A 1 297 ? -25.160 16.469 -9.301 1.00 13.89 331 ASN A CA 1
ATOM 2393 C C . ASN A 1 297 ? -23.956 15.830 -8.611 1.00 12.25 331 ASN A C 1
ATOM 2394 O O . ASN A 1 297 ? -24.008 15.719 -7.372 1.00 13.28 331 ASN A O 1
ATOM 2399 N N . LEU A 1 298 ? -22.934 15.399 -9.355 1.00 11.55 332 LEU A N 1
ATOM 2400 C CA . LEU A 1 298 ? -21.899 14.506 -8.744 1.00 12.35 332 LEU A CA 1
ATOM 2401 C C . LEU A 1 298 ? -20.464 14.994 -8.953 1.00 12.63 332 LEU A C 1
ATOM 2402 O O . LEU A 1 298 ? -19.624 14.624 -8.126 1.00 13.38 332 LEU A O 1
ATOM 2407 N N . LEU A 1 299 ? -20.163 15.728 -10.024 1.00 13.33 333 LEU A N 1
ATOM 2408 C CA . LEU A 1 299 ? -18.734 15.917 -10.426 1.00 14.55 333 LEU A CA 1
ATOM 2409 C C . LEU A 1 299 ? -18.073 16.906 -9.451 1.00 14.96 333 LEU A C 1
ATOM 2410 O O . LEU A 1 299 ? -18.239 18.142 -9.618 1.00 16.97 333 LEU A O 1
ATOM 2415 N N . ASN A 1 300 ? -17.354 16.376 -8.453 1.00 14.72 334 ASN A N 1
ATOM 2416 C CA . ASN A 1 300 ? -16.790 17.197 -7.337 1.00 15.51 334 ASN A CA 1
ATOM 2417 C C . ASN A 1 300 ? -17.943 17.909 -6.617 1.00 16.42 334 ASN A C 1
ATOM 2418 O O . ASN A 1 300 ? -17.816 19.113 -6.275 1.00 18.61 334 ASN A O 1
ATOM 2423 N N . LYS A 1 301 ? -19.030 17.169 -6.401 1.00 17.22 335 LYS A N 1
ATOM 2424 C CA . LYS A 1 301 ? -20.273 17.718 -5.794 1.00 18.61 335 LYS A CA 1
ATOM 2425 C C . LYS A 1 301 ? -20.846 16.693 -4.822 1.00 16.82 335 LYS A C 1
ATOM 2426 O O . LYS A 1 301 ? -20.733 15.481 -5.098 1.00 15.92 335 LYS A O 1
ATOM 2432 N N . LYS A 1 302 ? -21.427 17.181 -3.728 1.00 19.96 336 LYS A N 1
ATOM 2433 C CA . LYS A 1 302 ? -22.348 16.365 -2.881 1.00 21.41 336 LYS A CA 1
ATOM 2434 C C . LYS A 1 302 ? -21.644 15.084 -2.404 1.00 19.77 336 LYS A C 1
ATOM 2435 O O . LYS A 1 302 ? -22.264 13.996 -2.433 1.00 22.25 336 LYS A O 1
ATOM 2441 N N . GLY A 1 303 ? -20.388 15.222 -1.977 1.00 19.04 337 GLY A N 1
ATOM 2442 C CA . GLY A 1 303 ? -19.630 14.111 -1.350 1.00 18.16 337 GLY A CA 1
ATOM 2443 C C . GLY A 1 303 ? -18.948 13.191 -2.347 1.00 16.81 337 GLY A C 1
ATOM 2444 O O . GLY A 1 303 ? -18.226 12.285 -1.902 1.00 18.70 337 GLY A O 1
ATOM 2445 N N . PHE A 1 304 ? -19.183 13.410 -3.640 1.00 14.38 338 PHE A N 1
ATOM 2446 C CA . PHE A 1 304 ? -18.444 12.708 -4.727 1.00 13.10 338 PHE A CA 1
ATOM 2447 C C . PHE A 1 304 ? -17.215 13.539 -5.083 1.00 14.41 338 PHE A C 1
ATOM 2448 O O . PHE A 1 304 ? -17.372 14.736 -5.364 1.00 17.27 338 PHE A O 1
ATOM 2456 N N . LYS A 1 305 ? -16.043 12.911 -5.014 1.00 12.12 339 LYS A N 1
ATOM 2457 C CA . LYS A 1 305 ? -14.745 13.556 -5.354 1.00 11.94 339 LYS A CA 1
ATOM 2458 C C . LYS A 1 305 ? -14.185 12.931 -6.635 1.00 11.03 339 LYS A C 1
ATOM 2459 O O . LYS A 1 305 ? -14.243 11.695 -6.791 1.00 11.11 339 LYS A O 1
ATOM 2465 N N . ARG A 1 306 ? -13.652 13.788 -7.499 1.00 11.87 340 ARG A N 1
ATOM 2466 C CA . ARG A 1 306 ? -13.011 13.353 -8.764 1.00 11.42 340 ARG A CA 1
ATOM 2467 C C . ARG A 1 306 ? -11.566 12.934 -8.505 1.00 11.19 340 ARG A C 1
ATOM 2468 O O . ARG A 1 306 ? -10.818 13.654 -7.828 1.00 12.43 340 ARG A O 1
ATOM 2476 N N . TYR A 1 307 ? -11.206 11.801 -9.085 1.00 11.57 341 TYR A N 1
ATOM 2477 C CA . TYR A 1 307 ? -9.805 11.304 -9.101 1.00 11.22 341 TYR A CA 1
ATOM 2478 C C . TYR A 1 307 ? -9.404 11.039 -10.541 1.00 10.40 341 TYR A C 1
ATOM 2479 O O . TYR A 1 307 ? -10.264 10.736 -11.374 1.00 11.15 341 TYR A O 1
ATOM 2488 N N . TRP A 1 308 ? -8.107 11.097 -10.788 1.00 10.56 342 TRP A N 1
ATOM 2489 C CA . TRP A 1 308 ? -7.539 10.836 -12.132 1.00 10.48 342 TRP A CA 1
ATOM 2490 C C . TRP A 1 308 ? -6.535 9.697 -12.040 1.00 10.48 342 TRP A C 1
ATOM 2491 O O . TRP A 1 308 ? -5.600 9.790 -11.232 1.00 12.19 342 TRP A O 1
ATOM 2502 N N . ASN A 1 309 ? -6.741 8.671 -12.859 1.00 10.27 343 ASN A N 1
ATOM 2503 C CA . ASN A 1 309 ? -5.746 7.586 -13.024 1.00 10.53 343 ASN A CA 1
ATOM 2504 C C . ASN A 1 309 ? -4.845 7.952 -14.201 1.00 9.97 343 ASN A C 1
ATOM 2505 O O . ASN A 1 309 ? -5.334 7.946 -15.346 1.00 10.69 343 ASN A O 1
ATOM 2510 N N . ASP A 1 310 ? -3.584 8.274 -13.913 1.00 10.23 344 ASP A N 1
ATOM 2511 C CA . ASP A 1 310 ? -2.664 8.809 -14.958 1.00 11.14 344 ASP A CA 1
ATOM 2512 C C . ASP A 1 310 ? -2.003 7.688 -15.762 1.00 11.47 344 ASP A C 1
ATOM 2513 O O . ASP A 1 310 ? -1.183 8.000 -16.656 1.00 13.26 344 ASP A O 1
ATOM 2518 N N . THR A 1 311 ? -2.324 6.434 -15.457 1.00 11.19 345 THR A N 1
ATOM 2519 C CA . THR A 1 311 ? -1.891 5.284 -16.313 1.00 11.66 345 THR A CA 1
ATOM 2520 C C . THR A 1 311 ? -2.999 4.999 -17.327 1.00 10.84 345 THR A C 1
ATOM 2521 O O . THR A 1 311 ? -2.747 5.053 -18.542 1.00 12.73 345 THR A O 1
ATOM 2525 N N . ALA A 1 312 ? -4.186 4.701 -16.816 1.00 10.25 346 ALA A N 1
ATOM 2526 C CA . ALA A 1 312 ? -5.378 4.416 -17.656 1.00 10.97 346 ALA A CA 1
ATOM 2527 C C . ALA A 1 312 ? -5.778 5.648 -18.472 1.00 10.39 346 ALA A C 1
ATOM 2528 O O . ALA A 1 312 ? -6.440 5.483 -19.501 1.00 12.18 346 ALA A O 1
ATOM 2530 N N . LYS A 1 313 ? -5.445 6.836 -17.965 1.00 10.05 347 LYS A N 1
ATOM 2531 C CA . LYS A 1 313 ? -5.932 8.155 -18.489 1.00 10.45 347 LYS A CA 1
ATOM 2532 C C . LYS A 1 313 ? -7.463 8.172 -18.421 1.00 9.66 347 LYS A C 1
ATOM 2533 O O . LYS A 1 313 ? -8.147 8.331 -19.445 1.00 11.29 347 LYS A O 1
ATOM 2539 N N . ALA A 1 314 ? -7.968 7.978 -17.215 1.00 9.67 348 ALA A N 1
ATOM 2540 C CA . ALA A 1 314 ? -9.425 7.952 -16.951 1.00 9.30 348 ALA A CA 1
ATOM 2541 C C . ALA A 1 314 ? -9.717 8.610 -15.612 1.00 9.21 348 ALA A C 1
ATOM 2542 O O . ALA A 1 314 ? -8.939 8.453 -14.653 1.00 10.00 348 ALA A O 1
ATOM 2544 N N . ALA A 1 315 ? -10.824 9.330 -15.572 1.00 9.06 349 ALA A N 1
ATOM 2545 C CA . ALA A 1 315 ? -11.308 9.941 -14.314 1.00 9.35 349 ALA A CA 1
ATOM 2546 C C . ALA A 1 315 ? -12.381 9.072 -13.681 1.00 8.74 349 ALA A C 1
ATOM 2547 O O . ALA A 1 315 ? -13.100 8.356 -14.390 1.00 9.55 349 ALA A O 1
ATOM 2549 N N . TYR A 1 316 ? -12.500 9.180 -12.371 1.00 9.60 350 TYR A N 1
ATOM 2550 C CA . TYR A 1 316 ? -13.599 8.504 -11.643 1.00 9.27 350 TYR A CA 1
ATOM 2551 C C . TYR A 1 316 ? -14.061 9.386 -10.498 1.00 9.30 350 TYR A C 1
ATOM 2552 O O . TYR A 1 316 ? -13.311 10.272 -10.045 1.00 10.53 350 TYR A O 1
ATOM 2561 N N . LEU A 1 317 ? -15.266 9.105 -10.029 1.00 9.36 351 LEU A N 1
ATOM 2562 C CA . LEU A 1 317 ? -15.786 9.766 -8.806 1.00 9.83 351 LEU A CA 1
ATOM 2563 C C . LEU A 1 317 ? -15.900 8.727 -7.703 1.00 9.84 351 LEU A C 1
ATOM 2564 O O . LEU A 1 317 ? -16.250 7.570 -7.983 1.00 10.19 351 LEU A O 1
ATOM 2569 N N . TYR A 1 318 ? -15.643 9.148 -6.477 1.00 10.55 352 TYR A N 1
ATOM 2570 C CA . TYR A 1 318 ? -15.873 8.257 -5.311 1.00 10.69 352 TYR A CA 1
ATOM 2571 C C . TYR A 1 318 ? -16.512 9.062 -4.194 1.00 11.09 352 TYR A C 1
ATOM 2572 O O . TYR A 1 318 ? -16.012 10.151 -3.864 1.00 12.47 352 TYR A O 1
ATOM 2581 N N . ASN A 1 319 ? -17.591 8.508 -3.654 1.00 11.35 353 ASN A N 1
ATOM 2582 C CA . ASN A 1 319 ? -18.253 9.047 -2.441 1.00 11.44 353 ASN A CA 1
ATOM 2583 C C . ASN A 1 319 ? -17.848 8.145 -1.281 1.00 11.82 353 ASN A C 1
ATOM 2584 O O . ASN A 1 319 ? -18.329 7.014 -1.221 1.00 12.96 353 ASN A O 1
ATOM 2589 N N . ALA A 1 320 ? -16.973 8.627 -0.408 1.00 11.95 354 ALA A N 1
ATOM 2590 C CA . ALA A 1 320 ? -16.431 7.780 0.689 1.00 13.51 354 ALA A CA 1
ATOM 2591 C C . ALA A 1 320 ? -17.545 7.407 1.683 1.00 14.47 354 ALA A C 1
ATOM 2592 O O . ALA A 1 320 ? -17.456 6.336 2.328 1.00 15.31 354 ALA A O 1
ATOM 2594 N N . GLU A 1 321 ? -18.572 8.249 1.789 1.00 13.50 355 GLU A N 1
ATOM 2595 C CA . GLU A 1 321 ? -19.683 8.029 2.763 1.00 15.41 355 GLU A CA 1
ATOM 2596 C C . GLU A 1 321 ? -20.509 6.805 2.338 1.00 14.95 355 GLU A C 1
ATOM 2597 O O . GLU A 1 321 ? -20.810 5.953 3.191 1.00 17.52 355 GLU A O 1
ATOM 2603 N N . THR A 1 322 ? -20.860 6.728 1.056 1.00 14.13 356 THR A N 1
ATOM 2604 C CA . THR A 1 322 ? -21.751 5.655 0.511 1.00 14.43 356 THR A CA 1
ATOM 2605 C C . THR A 1 322 ? -20.946 4.555 -0.183 1.00 12.79 356 THR A C 1
ATOM 2606 O O . THR A 1 322 ? -21.543 3.534 -0.573 1.00 14.03 356 THR A O 1
ATOM 2610 N N . GLY A 1 323 ? -19.650 4.773 -0.382 1.00 12.30 357 GLY A N 1
ATOM 2611 C CA . GLY A 1 323 ? -18.823 3.848 -1.186 1.00 11.80 357 GLY A CA 1
ATOM 2612 C C . GLY A 1 323 ? -19.232 3.822 -2.651 1.00 10.84 357 GLY A C 1
ATOM 2613 O O . GLY A 1 323 ? -18.817 2.893 -3.366 1.00 11.61 357 GLY A O 1
ATOM 2614 N N . GLU A 1 324 ? -19.984 4.819 -3.117 1.00 10.84 358 GLU A N 1
ATOM 2615 C CA . GLU A 1 324 ? -20.385 4.834 -4.550 1.00 10.41 358 GLU A CA 1
ATOM 2616 C C . GLU A 1 324 ? -19.198 5.263 -5.411 1.00 9.99 358 GLU A C 1
ATOM 2617 O O . GLU A 1 324 ? -18.544 6.286 -5.118 1.00 11.12 358 GLU A O 1
ATOM 2623 N N . PHE A 1 325 ? -18.952 4.469 -6.446 1.00 9.90 359 PHE A N 1
ATOM 2624 C CA . PHE A 1 325 ? -17.866 4.692 -7.437 1.00 10.08 359 PHE A CA 1
ATOM 2625 C C . PHE A 1 325 ? -18.517 4.946 -8.795 1.00 9.67 359 PHE A C 1
ATOM 2626 O O . PHE A 1 325 ? -19.405 4.153 -9.188 1.00 9.79 359 PHE A O 1
ATOM 2634 N N . VAL A 1 326 ? -18.079 6.000 -9.482 1.00 8.64 360 VAL A N 1
ATOM 2635 C CA . VAL A 1 326 ? -18.604 6.315 -10.842 1.00 8.61 360 VAL A CA 1
ATOM 2636 C C . VAL A 1 326 ? -17.464 6.326 -11.846 1.00 8.29 360 VAL A C 1
ATOM 2637 O O . VAL A 1 326 ? -16.486 7.056 -11.637 1.00 9.71 360 VAL A O 1
ATOM 2641 N N . THR A 1 327 ? -17.616 5.517 -12.886 1.00 8.43 361 THR A N 1
ATOM 2642 C CA . THR A 1 327 ? -16.760 5.623 -14.093 1.00 7.97 361 THR A CA 1
ATOM 2643 C C . THR A 1 327 ? -17.516 6.444 -15.132 1.00 7.96 361 THR A C 1
ATOM 2644 O O . THR A 1 327 ? -18.701 6.203 -15.348 1.00 8.55 361 THR A O 1
ATOM 2648 N N . TYR A 1 328 ? -16.854 7.435 -15.712 1.00 8.28 362 TYR A N 1
ATOM 2649 C CA . TYR A 1 328 ? -17.501 8.314 -16.719 1.00 8.83 362 TYR A CA 1
ATOM 2650 C C . TYR A 1 328 ? -16.417 8.900 -17.611 1.00 8.61 362 TYR A C 1
ATOM 2651 O O . TYR A 1 328 ? -15.226 8.779 -17.273 1.00 9.03 362 TYR A O 1
ATOM 2660 N N . GLU A 1 329 ? -16.845 9.527 -18.700 1.00 8.60 363 GLU A N 1
ATOM 2661 C CA . GLU A 1 329 ? -15.901 10.126 -19.676 1.00 8.82 363 GLU A CA 1
ATOM 2662 C C . GLU A 1 329 ? -15.648 11.586 -19.301 1.00 9.29 363 GLU A C 1
ATOM 2663 O O . GLU A 1 329 ? -16.538 12.429 -19.466 1.00 10.13 363 GLU A O 1
ATOM 2669 N N . ASP A 1 330 ? -14.465 11.836 -18.756 1.00 9.32 364 ASP A N 1
ATOM 2670 C CA . ASP A 1 330 ? -14.080 13.216 -18.381 1.00 9.62 364 ASP A CA 1
ATOM 2671 C C . ASP A 1 330 ? -13.473 13.921 -19.590 1.00 9.53 364 ASP A C 1
ATOM 2672 O O . ASP A 1 330 ? -12.751 13.302 -20.373 1.00 9.95 364 ASP A O 1
ATOM 2677 N N . PRO A 1 331 ? -13.668 15.255 -19.745 1.00 10.43 365 PRO A N 1
ATOM 2678 C CA . PRO A 1 331 ? -12.972 15.990 -20.810 1.00 10.49 365 PRO A CA 1
ATOM 2679 C C . PRO A 1 331 ? -11.459 15.744 -20.891 1.00 9.65 365 PRO A C 1
ATOM 2680 O O . PRO A 1 331 ? -10.924 15.763 -21.997 1.00 11.33 365 PRO A O 1
ATOM 2684 N N . GLN A 1 332 ? -10.796 15.519 -19.753 1.00 9.92 366 GLN A N 1
ATOM 2685 C CA . GLN A 1 332 ? -9.323 15.279 -19.774 1.00 11.33 366 GLN A CA 1
ATOM 2686 C C . GLN A 1 332 ? -9.023 14.017 -20.595 1.00 10.73 366 GLN A C 1
ATOM 2687 O O . GLN A 1 332 ? -8.053 14.002 -21.367 1.00 11.49 366 GLN A O 1
ATOM 2693 N N . ALA A 1 333 ? -9.811 12.966 -20.391 1.00 9.49 367 ALA A N 1
ATOM 2694 C CA . ALA A 1 333 ? -9.649 11.681 -21.129 1.00 9.18 367 ALA A CA 1
ATOM 2695 C C . ALA A 1 333 ? -10.056 11.877 -22.593 1.00 9.78 367 ALA A C 1
ATOM 2696 O O . ALA A 1 333 ? -9.367 11.381 -23.512 1.00 10.39 367 ALA A O 1
ATOM 2698 N N . LEU A 1 334 ? -11.173 12.566 -22.804 1.00 9.05 368 LEU A N 1
ATOM 2699 C CA . LEU A 1 334 ? -11.719 12.700 -24.184 1.00 10.70 368 LEU A CA 1
ATOM 2700 C C . LEU A 1 334 ? -10.739 13.494 -25.056 1.00 10.20 368 LEU A C 1
ATOM 2701 O O . LEU A 1 334 ? -10.564 13.152 -26.243 1.00 10.20 368 LEU A O 1
ATOM 2706 N N . LYS A 1 335 ? -10.094 14.514 -24.493 1.00 10.19 369 LYS A N 1
ATOM 2707 C CA . LYS A 1 335 ? -9.102 15.294 -25.289 1.00 10.94 369 LYS A CA 1
ATOM 2708 C C . LYS A 1 335 ? -7.963 14.370 -25.749 1.00 10.93 369 LYS A C 1
ATOM 2709 O O . LYS A 1 335 ? -7.489 14.515 -26.891 1.00 11.02 369 LYS A O 1
ATOM 2715 N N . ILE A 1 336 ? -7.513 13.465 -24.883 1.00 10.03 370 ILE A N 1
ATOM 2716 C CA . ILE A 1 336 ? -6.428 12.499 -25.240 1.00 10.83 370 ILE A CA 1
ATOM 2717 C C . ILE A 1 336 ? -6.909 11.633 -26.413 1.00 10.00 370 ILE A C 1
ATOM 2718 O O . ILE A 1 336 ? -6.134 11.394 -27.356 1.00 10.36 370 ILE A O 1
ATOM 2723 N N . LYS A 1 337 ? -8.166 11.204 -26.372 1.00 9.69 371 LYS A N 1
ATOM 2724 C CA . LYS A 1 337 ? -8.710 10.324 -27.445 1.00 9.78 371 LYS A CA 1
ATOM 2725 C C . LYS A 1 337 ? -8.833 11.091 -28.764 1.00 9.51 371 LYS A C 1
ATOM 2726 O O . LYS A 1 337 ? -8.534 10.520 -29.827 1.00 10.41 371 LYS A O 1
ATOM 2732 N N . LEU A 1 338 ? -9.214 12.358 -28.692 1.00 9.64 372 LEU A N 1
ATOM 2733 C CA . LEU A 1 338 ? -9.381 13.161 -29.936 1.00 10.23 372 LEU A CA 1
ATOM 2734 C C . LEU A 1 338 ? -8.011 13.439 -30.558 1.00 9.65 372 LEU A C 1
ATOM 2735 O O . LEU A 1 338 ? -7.879 13.344 -31.798 1.00 11.20 372 LEU A O 1
ATOM 2740 N N . ASP A 1 339 ? -7.007 13.709 -29.728 1.00 10.35 373 ASP A N 1
ATOM 2741 C CA . ASP A 1 339 ? -5.622 13.863 -30.258 1.00 11.41 373 ASP A CA 1
ATOM 2742 C C . ASP A 1 339 ? -5.172 12.544 -30.901 1.00 10.80 373 ASP A C 1
ATOM 2743 O O . ASP A 1 339 ? -4.475 12.573 -31.928 1.00 11.79 373 ASP A O 1
ATOM 2748 N N . TYR A 1 340 ? -5.525 11.421 -30.284 1.00 10.72 374 TYR A N 1
ATOM 2749 C CA . TYR A 1 340 ? -5.117 10.073 -30.768 1.00 10.62 374 TYR A CA 1
ATOM 2750 C C . TYR A 1 340 ? -5.744 9.791 -32.136 1.00 9.86 374 TYR A C 1
ATOM 2751 O O . TYR A 1 340 ? -5.059 9.282 -33.039 1.00 10.43 374 TYR A O 1
ATOM 2760 N N . ILE A 1 341 ? -7.027 10.100 -32.278 1.00 10.09 375 ILE A N 1
ATOM 2761 C CA . ILE A 1 341 ? -7.730 9.996 -33.596 1.00 10.83 375 ILE A CA 1
ATOM 2762 C C . ILE A 1 341 ? -6.908 10.715 -34.669 1.00 9.80 375 ILE A C 1
ATOM 2763 O O . ILE A 1 341 ? -6.705 10.171 -35.766 1.00 10.86 375 ILE A O 1
ATOM 2768 N N . LYS A 1 342 ? -6.492 11.943 -34.382 1.00 10.37 376 LYS A N 1
ATOM 2769 C CA . LYS A 1 342 ? -5.745 12.753 -35.391 1.00 10.77 376 LYS A CA 1
ATOM 2770 C C . LYS A 1 342 ? -4.371 12.130 -35.664 1.00 11.02 376 LYS A C 1
ATOM 2771 O O . LYS A 1 342 ? -3.944 12.058 -36.830 1.00 12.04 376 LYS A O 1
ATOM 2777 N N A SER A 1 343 ? -3.700 11.680 -34.603 0.30 11.04 377 SER A N 1
ATOM 2778 N N B SER A 1 343 ? -3.702 11.699 -34.600 0.70 10.80 377 SER A N 1
ATOM 2779 C CA A SER A 1 343 ? -2.299 11.153 -34.671 0.30 11.57 377 SER A CA 1
ATOM 2780 C CA B SER A 1 343 ? -2.314 11.153 -34.679 0.70 11.86 377 SER A CA 1
ATOM 2781 C C A SER A 1 343 ? -2.242 9.853 -35.489 0.30 11.47 377 SER A C 1
ATOM 2782 C C B SER A 1 343 ? -2.281 9.894 -35.561 0.70 11.64 377 SER A C 1
ATOM 2783 O O A SER A 1 343 ? -1.200 9.599 -36.134 0.30 12.04 377 SER A O 1
ATOM 2784 O O B SER A 1 343 ? -1.317 9.722 -36.343 0.70 12.82 377 SER A O 1
ATOM 2789 N N . LYS A 1 344 ? -3.318 9.061 -35.444 1.00 11.29 378 LYS A N 1
ATOM 2790 C CA . LYS A 1 344 ? -3.385 7.738 -36.138 1.00 12.16 378 LYS A CA 1
ATOM 2791 C C . LYS A 1 344 ? -4.101 7.850 -37.492 1.00 11.15 378 LYS A C 1
ATOM 2792 O O . LYS A 1 344 ? -4.162 6.834 -38.210 1.00 12.09 378 LYS A O 1
ATOM 2798 N N . GLY A 1 345 ? -4.624 9.024 -37.843 1.00 10.75 379 GLY A N 1
ATOM 2799 C CA . GLY A 1 345 ? -5.369 9.188 -39.113 1.00 11.46 379 GLY A CA 1
ATOM 2800 C C . GLY A 1 345 ? -6.677 8.419 -39.101 1.00 10.09 379 GLY A C 1
ATOM 2801 O O . GLY A 1 345 ? -7.096 7.881 -40.157 1.00 10.92 379 GLY A O 1
ATOM 2802 N N . LEU A 1 346 ? -7.324 8.351 -37.942 1.00 9.44 380 LEU A N 1
ATOM 2803 C CA . LEU A 1 346 ? -8.574 7.557 -37.822 1.00 9.73 380 LEU A CA 1
ATOM 2804 C C . LEU A 1 346 ? -9.759 8.319 -38.431 1.00 9.04 380 LEU A C 1
ATOM 2805 O O . LEU A 1 346 ? -9.609 9.477 -38.886 1.00 10.95 380 LEU A O 1
ATOM 2810 N N . GLY A 1 347 ? -10.908 7.649 -38.470 1.00 9.64 381 GLY A N 1
ATOM 2811 C CA . GLY A 1 347 ? -12.077 8.110 -39.250 1.00 10.11 381 GLY A CA 1
ATOM 2812 C C . GLY A 1 347 ? -12.910 9.152 -38.531 1.00 10.39 381 GLY A C 1
ATOM 2813 O O . GLY A 1 347 ? -13.818 9.709 -39.169 1.00 10.92 381 GLY A O 1
ATOM 2814 N N . GLY A 1 348 ? -12.636 9.363 -37.243 1.00 9.51 382 GLY A N 1
ATOM 2815 C CA . GLY A 1 348 ? -13.379 10.323 -36.404 1.00 9.56 382 GLY A CA 1
ATOM 2816 C C . GLY A 1 348 ? -13.848 9.673 -35.123 1.00 9.16 382 GLY A C 1
ATOM 2817 O O . GLY A 1 348 ? -13.212 8.702 -34.666 1.00 9.72 382 GLY A O 1
ATOM 2818 N N . ALA A 1 349 ? -14.928 10.201 -34.565 1.00 8.44 383 ALA A N 1
ATOM 2819 C CA . ALA A 1 349 ? -15.484 9.752 -33.266 1.00 9.04 383 ALA A CA 1
ATOM 2820 C C . ALA A 1 349 ? -16.950 9.381 -33.444 1.00 8.56 383 ALA A C 1
ATOM 2821 O O . ALA A 1 349 ? -17.659 9.981 -34.280 1.00 9.25 383 ALA A O 1
ATOM 2823 N N . MET A 1 350 ? -17.362 8.424 -32.630 1.00 8.85 384 MET A N 1
ATOM 2824 C CA . MET A 1 350 ? -18.780 8.023 -32.509 1.00 8.77 384 MET A CA 1
ATOM 2825 C C . MET A 1 350 ? -19.147 8.109 -31.032 1.00 7.79 384 MET A C 1
ATOM 2826 O O . MET A 1 350 ? -18.259 7.948 -30.181 1.00 9.04 384 MET A O 1
ATOM 2831 N N . TYR A 1 351 ? -20.406 8.360 -30.718 1.00 8.07 385 TYR A N 1
ATOM 2832 C CA . TYR A 1 351 ? -20.793 8.334 -29.285 1.00 8.60 385 TYR A CA 1
ATOM 2833 C C . TYR A 1 351 ? -22.187 7.769 -29.061 1.00 8.57 385 TYR A C 1
ATOM 2834 O O . TYR A 1 351 ? -23.117 7.970 -29.856 1.00 8.48 385 TYR A O 1
ATOM 2843 N N . TRP A 1 352 ? -22.258 7.048 -27.945 1.00 8.52 386 TRP A N 1
ATOM 2844 C CA . TRP A 1 352 ? -23.518 6.530 -27.348 1.00 8.11 386 TRP A CA 1
ATOM 2845 C C . TRP A 1 352 ? -23.772 7.286 -26.054 1.00 8.05 386 TRP A C 1
ATOM 2846 O O . TRP A 1 352 ? -22.998 7.120 -25.119 1.00 8.73 386 TRP A O 1
ATOM 2857 N N . GLU A 1 353 ? -24.795 8.147 -25.969 1.00 9.32 387 GLU A N 1
ATOM 2858 C CA . GLU A 1 353 ? -25.727 8.539 -27.014 1.00 8.82 387 GLU A CA 1
ATOM 2859 C C . GLU A 1 353 ? -26.082 10.007 -26.741 1.00 9.07 387 GLU A C 1
ATOM 2860 O O . GLU A 1 353 ? -25.855 10.487 -25.603 1.00 10.00 387 GLU A O 1
ATOM 2866 N N . ILE A 1 354 ? -26.599 10.705 -27.746 1.00 8.89 388 ILE A N 1
ATOM 2867 C CA . ILE A 1 354 ? -26.599 12.202 -27.728 1.00 9.00 388 ILE A CA 1
ATOM 2868 C C . ILE A 1 354 ? -27.522 12.763 -26.636 1.00 9.37 388 ILE A C 1
ATOM 2869 O O . ILE A 1 354 ? -27.287 13.919 -26.210 1.00 10.43 388 ILE A O 1
ATOM 2874 N N . THR A 1 355 ? -28.537 12.018 -26.199 1.00 9.96 389 THR A N 1
ATOM 2875 C CA . THR A 1 355 ? -29.490 12.578 -25.190 1.00 10.38 389 THR A CA 1
ATOM 2876 C C . THR A 1 355 ? -28.808 12.709 -23.827 1.00 10.11 389 THR A C 1
ATOM 2877 O O . THR A 1 355 ? -29.324 13.445 -22.970 1.00 10.08 389 THR A O 1
ATOM 2881 N N . ALA A 1 356 ? -27.679 12.040 -23.631 1.00 9.48 390 ALA A N 1
ATOM 2882 C CA . ALA A 1 356 ? -27.078 11.858 -22.279 1.00 9.81 390 ALA A CA 1
ATOM 2883 C C . ALA A 1 356 ? -26.175 13.037 -21.885 1.00 9.97 390 ALA A C 1
ATOM 2884 O O . ALA A 1 356 ? -25.631 13.012 -20.763 1.00 10.34 390 ALA A O 1
ATOM 2886 N N . ASP A 1 357 ? -26.029 14.032 -22.759 1.00 10.50 391 ASP A N 1
ATOM 2887 C CA . ASP A 1 357 ? -25.150 15.211 -22.502 1.00 10.38 391 ASP A CA 1
ATOM 2888 C C . ASP A 1 357 ? -25.903 16.492 -22.884 1.00 10.90 391 ASP A C 1
ATOM 2889 O O . ASP A 1 357 ? -25.641 17.041 -23.969 1.00 11.58 391 ASP A O 1
ATOM 2894 N N . ARG A 1 358 ? -26.823 16.947 -22.032 1.00 11.53 392 ARG A N 1
ATOM 2895 C CA . ARG A 1 358 ? -27.765 18.043 -22.422 1.00 12.87 392 ARG A CA 1
ATOM 2896 C C . ARG A 1 358 ? -27.023 19.377 -22.568 1.00 12.46 392 ARG A C 1
ATOM 2897 O O . ARG A 1 358 ? -27.447 20.188 -23.396 1.00 14.48 392 ARG A O 1
ATOM 2905 N N . LYS A 1 359 ? -25.965 19.599 -21.788 1.00 12.33 393 LYS A N 1
ATOM 2906 C CA . LYS A 1 359 ? -25.184 20.870 -21.890 1.00 13.86 393 LYS A CA 1
ATOM 2907 C C . LYS A 1 359 ? -24.172 20.775 -23.037 1.00 13.09 393 LYS A C 1
ATOM 2908 O O . LYS A 1 359 ? -23.495 21.762 -23.289 1.00 13.43 393 LYS A O 1
ATOM 2914 N N . GLN A 1 360 ? -24.084 19.610 -23.682 1.00 12.11 394 GLN A N 1
ATOM 2915 C CA A GLN A 1 360 ? -23.170 19.374 -24.841 0.70 13.38 394 GLN A CA 1
ATOM 2916 C CA B GLN A 1 360 ? -23.171 19.379 -24.844 0.30 13.17 394 GLN A CA 1
ATOM 2917 C C . GLN A 1 360 ? -21.716 19.627 -24.425 1.00 11.97 394 GLN A C 1
ATOM 2918 O O . GLN A 1 360 ? -20.918 20.087 -25.262 1.00 12.40 394 GLN A O 1
ATOM 2929 N N . THR A 1 361 ? -21.374 19.292 -23.193 1.00 11.71 395 THR A N 1
ATOM 2930 C CA . THR A 1 361 ? -19.968 19.442 -22.714 1.00 13.22 395 THR A CA 1
ATOM 2931 C C . THR A 1 361 ? -19.032 18.546 -23.544 1.00 12.30 395 THR A C 1
ATOM 2932 O O . THR A 1 361 ? -17.985 19.008 -24.039 1.00 13.92 395 THR A O 1
ATOM 2936 N N . LEU A 1 362 ? -19.384 17.273 -23.667 1.00 10.57 396 LEU A N 1
ATOM 2937 C CA . LEU A 1 362 ? -18.553 16.309 -24.453 1.00 10.39 396 LEU A CA 1
ATOM 2938 C C . LEU A 1 362 ? -18.861 16.488 -25.946 1.00 10.68 396 LEU A C 1
ATOM 2939 O O . LEU A 1 362 ? -17.933 16.487 -26.767 1.00 11.13 396 LEU A O 1
ATOM 2944 N N . VAL A 1 363 ? -20.136 16.656 -26.271 1.00 10.22 397 VAL A N 1
ATOM 2945 C CA . VAL A 1 363 ? -20.577 16.875 -27.680 1.00 10.66 397 VAL A CA 1
ATOM 2946 C C . VAL A 1 363 ? -19.779 18.036 -28.286 1.00 10.27 397 VAL A C 1
ATOM 2947 O O . VAL A 1 363 ? -19.288 17.914 -29.426 1.00 11.02 397 VAL A O 1
ATOM 2951 N N . ASN A 1 364 ? -19.653 19.143 -27.558 1.00 11.14 398 ASN A N 1
ATOM 2952 C CA . ASN A 1 364 ? -19.005 20.360 -28.122 1.00 11.77 398 ASN A CA 1
ATOM 2953 C C . ASN A 1 364 ? -17.494 20.149 -28.240 1.00 11.56 398 ASN A C 1
ATOM 2954 O O . ASN A 1 364 ? -16.895 20.641 -29.210 1.00 12.15 398 ASN A O 1
ATOM 2959 N N . LEU A 1 365 ? -16.888 19.457 -27.278 1.00 11.23 399 LEU A N 1
ATOM 2960 C CA . LEU A 1 365 ? -15.422 19.193 -27.352 1.00 12.07 399 LEU A CA 1
ATOM 2961 C C . LEU A 1 365 ? -15.139 18.359 -28.609 1.00 11.12 399 LEU A C 1
ATOM 2962 O O . LEU A 1 365 ? -14.184 18.656 -29.337 1.00 11.41 399 LEU A O 1
ATOM 2967 N N . ILE A 1 366 ? -15.928 17.310 -28.836 1.00 10.29 400 ILE A N 1
ATOM 2968 C CA . ILE A 1 366 ? -15.726 16.434 -30.034 1.00 10.67 400 ILE A CA 1
ATOM 2969 C C . ILE A 1 366 ? -15.880 17.279 -31.310 1.00 11.10 400 ILE A C 1
ATOM 2970 O O . ILE A 1 366 ? -15.013 17.202 -32.199 1.00 11.63 400 ILE A O 1
ATOM 2975 N N . ALA A 1 367 ? -16.945 18.065 -31.395 1.00 11.47 401 ALA A N 1
ATOM 2976 C CA . ALA A 1 367 ? -17.213 18.891 -32.608 1.00 12.08 401 ALA A CA 1
ATOM 2977 C C . ALA A 1 367 ? -16.087 19.913 -32.805 1.00 12.53 401 ALA A C 1
ATOM 2978 O O . ALA A 1 367 ? -15.611 20.101 -33.939 1.00 13.44 401 ALA A O 1
ATOM 2980 N N . ASP A 1 368 ? -15.670 20.560 -31.725 1.00 12.71 402 ASP A N 1
ATOM 2981 C CA A ASP A 1 368 ? -14.609 21.610 -31.782 0.60 14.21 402 ASP A CA 1
ATOM 2982 C CA B ASP A 1 368 ? -14.624 21.619 -31.815 0.40 13.97 402 ASP A CA 1
ATOM 2983 C C . ASP A 1 368 ? -13.306 21.005 -32.311 1.00 13.84 402 ASP A C 1
ATOM 2984 O O . ASP A 1 368 ? -12.632 21.634 -33.134 1.00 16.13 402 ASP A O 1
ATOM 2993 N N . GLU A 1 369 ? -12.977 19.809 -31.850 1.00 12.41 403 GLU A N 1
ATOM 2994 C CA . GLU A 1 369 ? -11.671 19.188 -32.208 1.00 13.51 403 GLU A CA 1
ATOM 2995 C C . GLU A 1 369 ? -11.703 18.577 -33.613 1.00 12.22 403 GLU A C 1
ATOM 2996 O O . GLU A 1 369 ? -10.643 18.601 -34.261 1.00 14.10 403 GLU A O 1
ATOM 3002 N N . LEU A 1 370 ? -12.844 18.033 -34.057 1.00 11.72 404 LEU A N 1
ATOM 3003 C CA . LEU A 1 370 ? -12.856 17.194 -35.296 1.00 11.46 404 LEU A CA 1
ATOM 3004 C C . LEU A 1 370 ? -13.522 17.885 -36.483 1.00 12.85 404 LEU A C 1
ATOM 3005 O O . LEU A 1 370 ? -13.237 17.468 -37.622 1.00 14.95 404 LEU A O 1
ATOM 3010 N N . LEU A 1 371 ? -14.377 18.878 -36.241 1.00 12.58 405 LEU A N 1
ATOM 3011 C CA . LEU A 1 371 ? -15.139 19.521 -37.353 1.00 15.48 405 LEU A CA 1
ATOM 3012 C C . LEU A 1 371 ? -14.596 20.942 -37.602 1.00 21.35 405 LEU A C 1
ATOM 3013 O O . LEU A 1 371 ? -14.080 21.577 -36.666 1.00 23.63 405 LEU A O 1
ATOM 3018 N N . THR A 1 372 ? -14.657 21.379 -38.854 1.00 26.01 406 THR A N 1
ATOM 3019 C CA . THR A 1 372 ? -14.183 22.716 -39.358 1.00 32.80 406 THR A CA 1
ATOM 3020 C C . THR A 1 372 ? -14.179 22.710 -40.886 1.00 39.32 406 THR A C 1
ATOM 3021 O O . THR A 1 372 ? -14.149 21.647 -41.504 1.00 46.02 406 THR A O 1
ATOM 3026 N N . GLY B 1 1 ? -64.156 13.408 9.240 1.00 36.13 35 GLY B N 1
ATOM 3027 C CA . GLY B 1 1 ? -62.713 13.606 8.927 1.00 34.04 35 GLY B CA 1
ATOM 3028 C C . GLY B 1 1 ? -61.819 12.778 9.833 1.00 32.75 35 GLY B C 1
ATOM 3029 O O . GLY B 1 1 ? -62.226 11.657 10.201 1.00 33.09 35 GLY B O 1
ATOM 3030 N N . GLY B 1 2 ? -60.658 13.334 10.197 1.00 32.68 36 GLY B N 1
ATOM 3031 C CA . GLY B 1 2 ? -59.595 12.618 10.948 1.00 30.43 36 GLY B CA 1
ATOM 3032 C C . GLY B 1 2 ? -59.889 12.501 12.434 1.00 31.14 36 GLY B C 1
ATOM 3033 O O . GLY B 1 2 ? -59.288 11.628 13.094 1.00 30.46 36 GLY B O 1
ATOM 3034 N N . SER B 1 3 ? -60.776 13.358 12.933 1.00 29.46 37 SER B N 1
ATOM 3035 C CA . SER B 1 3 ? -61.201 13.367 14.368 1.00 26.59 37 SER B CA 1
ATOM 3036 C C . SER B 1 3 ? -62.140 12.184 14.631 1.00 26.37 37 SER B C 1
ATOM 3037 O O . SER B 1 3 ? -62.998 11.890 13.768 1.00 31.10 37 SER B O 1
ATOM 3040 N N . GLY B 1 4 ? -61.960 11.529 15.777 1.00 21.33 38 GLY B N 1
ATOM 3041 C CA . GLY B 1 4 ? -62.812 10.393 16.185 1.00 18.70 38 GLY B CA 1
ATOM 3042 C C . GLY B 1 4 ? -62.200 9.058 15.811 1.00 18.12 38 GLY B C 1
ATOM 3043 O O . GLY B 1 4 ? -61.523 8.955 14.764 1.00 19.31 38 GLY B O 1
ATOM 3044 N N . GLY B 1 5 ? -62.411 8.070 16.672 1.00 16.79 39 GLY B N 1
ATOM 3045 C CA . GLY B 1 5 ? -61.887 6.715 16.439 1.00 17.22 39 GLY B CA 1
ATOM 3046 C C . GLY B 1 5 ? -60.381 6.679 16.585 1.00 17.23 39 GLY B C 1
ATOM 3047 O O . GLY B 1 5 ? -59.772 7.649 17.104 1.00 18.90 39 GLY B O 1
ATOM 3048 N N . SER B 1 6 ? -59.820 5.567 16.150 1.00 17.53 40 SER B N 1
ATOM 3049 C CA . SER B 1 6 ? -58.369 5.263 16.264 1.00 16.98 40 SER B CA 1
ATOM 3050 C C . SER B 1 6 ? -57.918 4.506 15.023 1.00 14.60 40 SER B C 1
ATOM 3051 O O . SER B 1 6 ? -58.412 3.391 14.798 1.00 16.52 40 SER B O 1
ATOM 3054 N N . TYR B 1 7 ? -57.030 5.124 14.254 1.00 11.72 41 TYR B N 1
ATOM 3055 C CA . TYR B 1 7 ? -56.520 4.547 12.981 1.00 11.02 41 TYR B CA 1
ATOM 3056 C C . TYR B 1 7 ? -55.009 4.683 12.907 1.00 11.17 41 TYR B C 1
ATOM 3057 O O . TYR B 1 7 ? -54.444 5.701 13.336 1.00 12.71 41 TYR B O 1
ATOM 3066 N N . ARG B 1 8 ? -54.396 3.667 12.315 1.00 9.68 42 ARG B N 1
ATOM 3067 C CA . ARG B 1 8 ? -52.934 3.678 12.071 1.00 9.16 42 ARG B CA 1
ATOM 3068 C C . ARG B 1 8 ? -52.645 4.294 10.706 1.00 8.76 42 ARG B C 1
ATOM 3069 O O . ARG B 1 8 ? -53.477 4.195 9.779 1.00 9.17 42 ARG B O 1
ATOM 3077 N N . VAL B 1 9 ? -51.466 4.887 10.603 1.00 8.63 43 VAL B N 1
ATOM 3078 C CA . VAL B 1 9 ? -50.905 5.295 9.289 1.00 8.60 43 VAL B CA 1
ATOM 3079 C C . VAL B 1 9 ? -49.478 4.780 9.239 1.00 8.90 43 VAL B C 1
ATOM 3080 O O . VAL B 1 9 ? -48.603 5.292 9.970 1.00 9.24 43 VAL B O 1
ATOM 3084 N N . VAL B 1 10 ? -49.312 3.743 8.435 1.00 8.77 44 VAL B N 1
ATOM 3085 C CA . VAL B 1 10 ? -48.062 2.932 8.410 1.00 8.67 44 VAL B CA 1
ATOM 3086 C C . VAL B 1 10 ? -47.309 3.252 7.124 1.00 8.45 44 VAL B C 1
ATOM 3087 O O . VAL B 1 10 ? -47.744 2.825 6.042 1.00 9.43 44 VAL B O 1
ATOM 3091 N N . ALA B 1 11 ? -46.218 4.003 7.246 1.00 8.44 45 ALA B N 1
ATOM 3092 C CA . ALA B 1 11 ? -45.440 4.427 6.061 1.00 8.34 45 ALA B CA 1
ATOM 3093 C C . ALA B 1 11 ? -44.194 3.568 5.916 1.00 8.64 45 ALA B C 1
ATOM 3094 O O . ALA B 1 11 ? -43.387 3.520 6.852 1.00 9.62 45 ALA B O 1
ATOM 3096 N N . TYR B 1 12 ? -44.024 2.931 4.764 1.00 8.88 46 TYR B N 1
ATOM 3097 C CA . TYR B 1 12 ? -42.718 2.295 4.441 1.00 9.08 46 TYR B CA 1
ATOM 3098 C C . TYR B 1 12 ? -41.717 3.372 4.041 1.00 8.97 46 TYR B C 1
ATOM 3099 O O . TYR B 1 12 ? -42.033 4.246 3.210 1.00 9.89 46 TYR B O 1
ATOM 3108 N N . TYR B 1 13 ? -40.545 3.301 4.661 1.00 8.74 47 TYR B N 1
ATOM 3109 C CA . TYR B 1 13 ? -39.357 4.071 4.221 1.00 9.20 47 TYR B CA 1
ATOM 3110 C C . TYR B 1 13 ? -38.352 3.080 3.644 1.00 8.73 47 TYR B C 1
ATOM 3111 O O . TYR B 1 13 ? -38.015 2.106 4.321 1.00 9.97 47 TYR B O 1
ATOM 3120 N N . ILE B 1 14 ? -37.888 3.352 2.428 1.00 9.32 48 ILE B N 1
ATOM 3121 C CA . ILE B 1 14 ? -36.926 2.461 1.714 1.00 9.83 48 ILE B CA 1
ATOM 3122 C C . ILE B 1 14 ? -35.497 2.922 2.014 1.00 9.10 48 ILE B C 1
ATOM 3123 O O . ILE B 1 14 ? -35.178 4.105 1.821 1.00 9.01 48 ILE B O 1
ATOM 3128 N N . SER B 1 15 ? -34.637 1.998 2.421 1.00 9.11 49 SER B N 1
ATOM 3129 C CA . SER B 1 15 ? -33.237 2.357 2.777 1.00 9.59 49 SER B CA 1
ATOM 3130 C C . SER B 1 15 ? -32.560 3.037 1.584 1.00 9.61 49 SER B C 1
ATOM 3131 O O . SER B 1 15 ? -31.772 3.986 1.785 1.00 10.57 49 SER B O 1
ATOM 3134 N N . TRP B 1 16 ? -32.865 2.548 0.383 1.00 9.19 50 TRP B N 1
ATOM 3135 C CA . TRP B 1 16 ? -32.215 3.053 -0.861 1.00 9.43 50 TRP B CA 1
ATOM 3136 C C . TRP B 1 16 ? -32.754 4.444 -1.243 1.00 9.63 50 TRP B C 1
ATOM 3137 O O . TRP B 1 16 ? -32.214 5.042 -2.189 1.00 10.48 50 TRP B O 1
ATOM 3148 N N . GLY B 1 17 ? -33.724 4.976 -0.496 1.00 9.61 51 GLY B N 1
ATOM 3149 C CA . GLY B 1 17 ? -34.070 6.411 -0.590 1.00 9.71 51 GLY B CA 1
ATOM 3150 C C . GLY B 1 17 ? -32.844 7.293 -0.408 1.00 9.67 51 GLY B C 1
ATOM 3151 O O . GLY B 1 17 ? -32.808 8.413 -0.962 1.00 10.64 51 GLY B O 1
ATOM 3152 N N . ALA B 1 18 ? -31.865 6.799 0.348 1.00 10.02 52 ALA B N 1
ATOM 3153 C CA . ALA B 1 18 ? -30.666 7.585 0.749 1.00 10.59 52 ALA B CA 1
ATOM 3154 C C . ALA B 1 18 ? -29.629 7.661 -0.384 1.00 10.58 52 ALA B C 1
ATOM 3155 O O . ALA B 1 18 ? -28.583 8.307 -0.172 1.00 11.99 52 ALA B O 1
ATOM 3157 N N . TYR B 1 19 ? -29.916 7.080 -1.550 1.00 10.6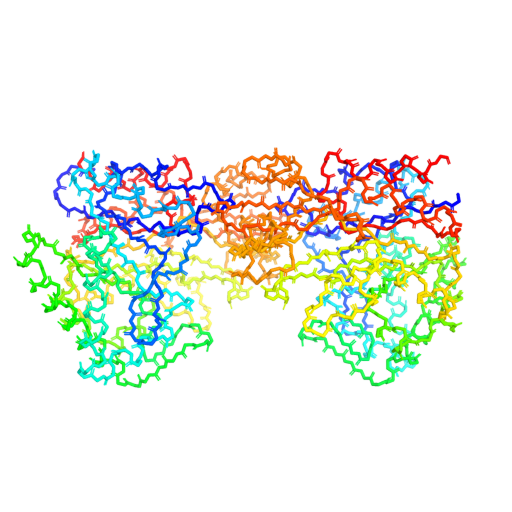1 53 TYR B N 1
ATOM 3158 C CA . TYR B 1 19 ? -29.010 7.178 -2.739 1.00 11.08 53 TYR B CA 1
ATOM 3159 C C . TYR B 1 19 ? -29.512 8.303 -3.656 1.00 10.42 53 TYR B C 1
ATOM 3160 O O . TYR B 1 19 ? -29.708 9.428 -3.163 1.00 11.62 53 TYR B O 1
ATOM 3169 N N . GLY B 1 20 ? -29.729 8.015 -4.940 1.00 11.11 54 GLY B N 1
ATOM 3170 C CA . GLY B 1 20 ? -30.074 9.071 -5.917 1.00 11.69 54 GLY B CA 1
ATOM 3171 C C . GLY B 1 20 ? -31.392 9.764 -5.602 1.00 10.78 54 GLY B C 1
ATOM 3172 O O . GLY B 1 20 ? -31.550 10.958 -5.949 1.00 11.13 54 GLY B O 1
ATOM 3173 N N . ARG B 1 21 ? -32.319 9.066 -4.951 1.00 10.08 55 ARG B N 1
ATOM 3174 C CA . ARG B 1 21 ? -33.588 9.718 -4.527 1.00 10.47 55 ARG B CA 1
ATOM 3175 C C . ARG B 1 21 ? -33.313 10.858 -3.539 1.00 10.54 55 ARG B C 1
ATOM 3176 O O . ARG B 1 21 ? -34.151 11.767 -3.426 1.00 10.71 55 ARG B O 1
ATOM 3184 N N . SER B 1 22 ? -32.203 10.795 -2.810 1.00 10.65 56 SER B N 1
ATOM 3185 C CA . SER B 1 22 ? -31.815 11.882 -1.859 1.00 11.46 56 SER B CA 1
ATOM 3186 C C . SER B 1 22 ? -32.982 12.179 -0.910 1.00 11.33 56 SER B C 1
ATOM 3187 O O . SER B 1 22 ? -33.287 13.363 -0.654 1.00 13.11 56 SER B O 1
ATOM 3190 N N . TYR B 1 23 ? -33.610 11.128 -0.403 1.00 10.96 57 TYR B N 1
ATOM 3191 C CA . TYR B 1 23 ? -34.725 11.251 0.576 1.00 10.24 57 TYR B CA 1
ATOM 3192 C C . TYR B 1 23 ? -34.346 10.420 1.799 1.00 9.95 57 TYR B C 1
ATOM 3193 O O . TYR B 1 23 ? -34.233 9.189 1.693 1.00 10.78 57 TYR B O 1
ATOM 3202 N N . PHE B 1 24 ? -34.101 11.111 2.901 1.00 10.99 58 PHE B N 1
ATOM 3203 C CA . PHE B 1 24 ? -33.546 10.533 4.156 1.00 11.13 58 PHE B CA 1
ATOM 3204 C C . PHE B 1 24 ? -34.615 10.543 5.234 1.00 10.97 58 PHE B C 1
ATOM 3205 O O . PHE B 1 24 ? -35.648 11.195 5.080 1.00 11.08 58 PHE B O 1
ATOM 3213 N N . PRO B 1 25 ? -34.423 9.826 6.362 1.00 10.95 59 PRO B N 1
ATOM 3214 C CA . PRO B 1 25 ? -35.389 9.954 7.454 1.00 11.43 59 PRO B CA 1
ATOM 3215 C C . PRO B 1 25 ? -35.594 11.406 7.910 1.00 11.89 59 PRO B C 1
ATOM 3216 O O . PRO B 1 25 ? -36.677 11.735 8.346 1.00 12.76 59 PRO B O 1
ATOM 3220 N N . SER B 1 26 ? -34.571 12.241 7.762 1.00 12.48 60 SER B N 1
ATOM 3221 C CA . SER B 1 26 ? -34.658 13.693 8.104 1.00 13.15 60 SER B CA 1
ATOM 3222 C C . SER B 1 26 ? -35.739 14.393 7.265 1.00 13.10 60 SER B C 1
ATOM 3223 O O . SER B 1 26 ? -36.232 15.454 7.686 1.00 15.85 60 SER B O 1
ATOM 3226 N N . ASP B 1 27 ? -36.121 13.810 6.130 1.00 12.56 61 ASP B N 1
ATOM 3227 C CA . ASP B 1 27 ? -37.122 14.430 5.211 1.00 12.83 61 ASP B CA 1
ATOM 3228 C C . ASP B 1 27 ? -38.546 14.007 5.563 1.00 12.80 61 ASP B C 1
ATOM 3229 O O . ASP B 1 27 ? -39.483 14.571 4.991 1.00 13.77 61 ASP B O 1
ATOM 3234 N N . ILE B 1 28 ? -38.691 13.006 6.420 1.00 12.43 62 ILE B N 1
ATOM 3235 C CA . ILE B 1 28 ? -40.053 12.469 6.733 1.00 12.67 62 ILE B CA 1
ATOM 3236 C C . ILE B 1 28 ? -40.810 13.475 7.594 1.00 13.33 62 ILE B C 1
ATOM 3237 O O . ILE B 1 28 ? -40.235 14.026 8.551 1.00 13.97 62 ILE B O 1
ATOM 3242 N N . ASP B 1 29 ? -42.073 13.679 7.249 1.00 14.03 63 ASP B N 1
ATOM 3243 C CA . ASP B 1 29 ? -43.008 14.453 8.104 1.00 14.91 63 ASP B CA 1
ATOM 3244 C C . ASP B 1 29 ? -43.653 13.507 9.123 1.00 12.61 63 ASP B C 1
ATOM 3245 O O . ASP B 1 29 ? -44.674 12.883 8.800 1.00 12.20 63 ASP B O 1
ATOM 3250 N N . TYR B 1 30 ? -43.053 13.369 10.303 1.00 13.00 64 TYR B N 1
ATOM 3251 C CA . TYR B 1 30 ? -43.468 12.304 11.269 1.00 12.54 64 TYR B CA 1
ATOM 3252 C C . TYR B 1 30 ? -44.863 12.602 11.839 1.00 12.86 64 TYR B C 1
ATOM 3253 O O . TYR B 1 30 ? -45.512 11.664 12.347 1.00 13.75 64 TYR B O 1
ATOM 3262 N N . SER B 1 31 ? -45.331 13.847 11.718 1.00 13.23 65 SER B N 1
ATOM 3263 C CA . SER B 1 31 ? -46.712 14.227 12.153 1.00 13.02 65 SER B CA 1
ATOM 3264 C C . SER B 1 31 ? -47.761 13.504 11.295 1.00 12.06 65 SER B C 1
ATOM 3265 O O . SER B 1 31 ? -48.935 13.452 11.704 1.00 13.46 65 SER B O 1
ATOM 3268 N N . LYS B 1 32 ? -47.350 13.000 10.132 1.00 11.20 66 LYS B N 1
ATOM 3269 C CA . LYS B 1 32 ? -48.301 12.420 9.136 1.00 10.81 66 LYS B CA 1
ATOM 3270 C C . LYS B 1 32 ? -48.437 10.901 9.306 1.00 10.18 66 LYS B C 1
ATOM 3271 O O . LYS B 1 32 ? -49.185 10.293 8.530 1.00 10.91 66 LYS B O 1
ATOM 3277 N N . VAL B 1 33 ? -47.745 10.310 10.277 1.00 10.23 67 VAL B N 1
ATOM 3278 C CA . VAL B 1 33 ? -47.715 8.819 10.407 1.00 10.00 67 VAL B CA 1
ATOM 3279 C C . VAL B 1 33 ? -47.920 8.420 11.861 1.00 9.53 67 VAL B C 1
ATOM 3280 O O . VAL B 1 33 ? -47.655 9.227 12.758 1.00 10.70 67 VAL B O 1
ATOM 3284 N N . THR B 1 34 ? -48.289 7.163 12.062 1.00 9.34 68 THR B N 1
ATOM 3285 C CA . THR B 1 34 ? -48.175 6.511 13.402 1.00 9.83 68 THR B CA 1
ATOM 3286 C C . THR B 1 34 ? -46.936 5.623 13.432 1.00 9.16 68 THR B C 1
ATOM 3287 O O . THR B 1 34 ? -46.305 5.501 14.502 1.00 10.07 68 THR B O 1
ATOM 3291 N N . HIS B 1 35 ? -46.611 5.024 12.293 1.00 9.04 69 HIS B N 1
ATOM 3292 C CA . HIS B 1 35 ? -45.518 4.023 12.212 1.00 9.36 69 HIS B CA 1
ATOM 3293 C C . HIS B 1 35 ? -44.663 4.267 10.977 1.00 8.99 69 HIS B C 1
ATOM 3294 O O . HIS B 1 35 ? -45.222 4.608 9.919 1.00 9.40 69 HIS B O 1
ATOM 3301 N N . ILE B 1 36 ? -43.361 4.051 11.130 1.00 8.61 70 ILE B N 1
ATOM 3302 C CA . ILE B 1 36 ? -42.439 3.881 9.970 1.00 9.27 70 ILE B CA 1
ATOM 3303 C C . ILE B 1 36 ? -42.016 2.421 9.947 1.00 9.09 70 ILE B C 1
ATOM 3304 O O . ILE B 1 36 ? -41.504 1.934 10.965 1.00 9.83 70 ILE B O 1
ATOM 3309 N N . ASN B 1 37 ? -42.209 1.780 8.802 1.00 8.46 71 ASN B N 1
ATOM 3310 C CA . ASN B 1 37 ? -41.626 0.441 8.546 1.00 8.91 71 ASN B CA 1
ATOM 3311 C C . ASN B 1 37 ? -40.364 0.631 7.717 1.00 8.64 71 ASN B C 1
ATOM 3312 O O . ASN B 1 37 ? -40.449 1.212 6.632 1.00 9.65 71 ASN B O 1
ATOM 3317 N N . TYR B 1 38 ? -39.231 0.186 8.241 1.00 8.91 72 TYR B N 1
ATOM 3318 C CA . TYR B 1 38 ? -37.935 0.343 7.532 1.00 8.85 72 TYR B CA 1
ATOM 3319 C C . TYR B 1 38 ? -37.702 -0.849 6.612 1.00 8.93 72 TYR B C 1
ATOM 3320 O O . TYR B 1 38 ? -37.519 -1.990 7.091 1.00 9.64 72 TYR B O 1
ATOM 3329 N N . ALA B 1 39 ? -37.715 -0.575 5.314 1.00 8.88 73 ALA B N 1
ATOM 3330 C CA . ALA B 1 39 ? -37.508 -1.616 4.273 1.00 9.16 73 ALA B CA 1
ATOM 3331 C C . ALA B 1 39 ? -36.050 -1.550 3.834 1.00 9.09 73 ALA B C 1
ATOM 3332 O O . ALA B 1 39 ? -35.651 -0.537 3.252 1.00 10.14 73 ALA B O 1
ATOM 3334 N N . PHE B 1 40 ? -35.226 -2.571 4.120 1.00 8.82 74 PHE B N 1
ATOM 3335 C CA . PHE B 1 40 ? -35.533 -3.857 4.742 1.00 8.72 74 PHE B CA 1
ATOM 3336 C C . PHE B 1 40 ? -34.315 -4.330 5.536 1.00 9.41 74 PHE B C 1
ATOM 3337 O O . PHE B 1 40 ? -33.186 -3.882 5.281 1.00 10.12 74 PHE B O 1
ATOM 3345 N N . ALA B 1 41 ? -34.555 -5.265 6.447 1.00 9.44 75 ALA B N 1
ATOM 3346 C CA . ALA B 1 41 ? -33.502 -6.178 6.959 1.00 9.50 75 ALA B CA 1
ATOM 3347 C C . ALA B 1 41 ? -33.479 -7.446 6.109 1.00 10.05 75 ALA B C 1
ATOM 3348 O O . ALA B 1 41 ? -34.523 -7.832 5.553 1.00 10.49 75 ALA B O 1
ATOM 3350 N N . ASN B 1 42 ? -32.298 -8.042 6.005 1.00 9.97 76 ASN B N 1
ATOM 3351 C CA . ASN B 1 42 ? -32.112 -9.319 5.271 1.00 10.78 76 ASN B CA 1
ATOM 3352 C C . ASN B 1 42 ? -32.093 -10.467 6.286 1.00 10.79 76 ASN B C 1
ATOM 3353 O O . ASN B 1 42 ? -32.194 -10.206 7.511 1.00 11.44 76 ASN B O 1
ATOM 3358 N N . ILE B 1 43 ? -31.994 -11.688 5.771 1.00 11.64 77 ILE B N 1
ATOM 3359 C CA . ILE B 1 43 ? -31.788 -12.902 6.615 1.00 12.30 77 ILE B CA 1
ATOM 3360 C C . ILE B 1 43 ? -30.478 -13.530 6.155 1.00 13.28 77 ILE B C 1
ATOM 3361 O O . ILE B 1 43 ? -30.316 -13.746 4.939 1.00 14.56 77 ILE B O 1
ATOM 3366 N N . LYS B 1 44 ? -29.582 -13.794 7.102 1.00 13.38 78 LYS B N 1
ATOM 3367 C CA . LYS B 1 44 ? -28.317 -14.511 6.792 1.00 14.32 78 LYS B CA 1
ATOM 3368 C C . LYS B 1 44 ? -28.114 -15.579 7.857 1.00 14.34 78 LYS B C 1
ATOM 3369 O O . LYS B 1 44 ? -28.171 -15.245 9.052 1.00 14.58 78 LYS B O 1
ATOM 3375 N N A ASP B 1 45 ? -27.895 -16.819 7.408 0.50 14.45 79 ASP B N 1
ATOM 3376 N N B ASP B 1 45 ? -27.894 -16.821 7.418 0.50 14.54 79 ASP B N 1
ATOM 3377 C CA A ASP B 1 45 ? -27.707 -18.014 8.290 0.50 15.91 79 ASP B CA 1
ATOM 3378 C CA B ASP B 1 45 ? -27.689 -17.984 8.334 0.50 16.25 79 ASP B CA 1
ATOM 3379 C C A ASP B 1 45 ? -28.803 -18.032 9.370 0.50 15.21 79 ASP B C 1
ATOM 3380 C C B ASP B 1 45 ? -28.804 -17.999 9.391 0.50 15.40 79 ASP B C 1
ATOM 3381 O O A ASP B 1 45 ? -28.493 -18.299 10.548 0.50 15.24 79 ASP B O 1
ATOM 3382 O O B ASP B 1 45 ? -28.506 -18.208 10.583 0.50 15.70 79 ASP B O 1
ATOM 3391 N N . GLY B 1 46 ? -30.040 -17.744 8.957 1.00 14.26 80 GLY B N 1
ATOM 3392 C CA . GLY B 1 46 ? -31.236 -17.858 9.825 1.00 14.77 80 GLY B CA 1
ATOM 3393 C C . GLY B 1 46 ? -31.411 -16.712 10.798 1.00 13.77 80 GLY B C 1
ATOM 3394 O O . GLY B 1 46 ? -32.241 -16.845 11.713 1.00 14.74 80 GLY B O 1
ATOM 3395 N N . GLU B 1 47 ? -30.673 -15.621 10.602 1.00 12.44 81 GLU B N 1
ATOM 3396 C CA . GLU B 1 47 ? -30.749 -14.461 11.531 1.00 12.68 81 GLU B CA 1
ATOM 3397 C C . GLU B 1 47 ? -31.101 -13.185 10.773 1.00 12.67 81 GLU B C 1
ATOM 3398 O O . GLU B 1 47 ? -30.685 -13.025 9.603 1.00 12.90 81 GLU B O 1
ATOM 3404 N N . VAL B 1 48 ? -31.834 -12.309 11.452 1.00 11.71 82 VAL B N 1
ATOM 3405 C CA . VAL B 1 48 ? -32.123 -10.932 10.955 1.00 11.40 82 VAL B CA 1
ATOM 3406 C C . VAL B 1 48 ? -30.806 -10.159 10.927 1.00 11.92 82 VAL B C 1
ATOM 3407 O O . VAL B 1 48 ? -30.120 -10.121 11.962 1.00 12.77 82 VAL B O 1
ATOM 3411 N N . VAL B 1 49 ? -30.461 -9.594 9.773 1.00 11.31 83 VAL B N 1
ATOM 3412 C CA . VAL B 1 49 ? -29.166 -8.867 9.613 1.00 11.53 83 VAL B CA 1
ATOM 3413 C C . VAL B 1 49 ? -29.420 -7.546 8.892 1.00 11.01 83 VAL B C 1
ATOM 3414 O O . VAL B 1 49 ? -30.422 -7.407 8.157 1.00 10.91 83 VAL B O 1
ATOM 3418 N N . VAL B 1 50 ? -28.489 -6.624 9.076 1.00 11.57 84 VAL B N 1
ATOM 3419 C CA . VAL B 1 50 ? -28.514 -5.322 8.352 1.00 11.28 84 VAL B CA 1
ATOM 3420 C C . VAL B 1 50 ? -28.576 -5.588 6.843 1.00 11.03 84 VAL B C 1
ATOM 3421 O O . VAL B 1 50 ? -27.734 -6.337 6.318 1.00 12.03 84 VAL B O 1
ATOM 3425 N N . GLY B 1 51 ? -29.538 -4.962 6.172 1.00 10.74 85 GLY B N 1
ATOM 3426 C CA . GLY B 1 51 ? -29.711 -5.115 4.707 1.00 10.87 85 GLY B CA 1
ATOM 3427 C C . GLY B 1 51 ? -28.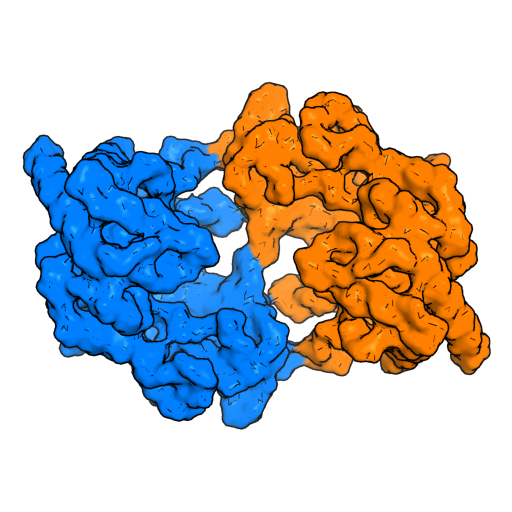641 -4.395 3.904 1.00 11.41 85 GLY B C 1
ATOM 3428 O O . GLY B 1 51 ? -28.182 -4.939 2.878 1.00 12.78 85 GLY B O 1
ATOM 3429 N N . ASP B 1 52 ? -28.289 -3.181 4.318 1.00 10.94 86 ASP B N 1
ATOM 3430 C CA . ASP B 1 52 ? -27.366 -2.336 3.507 1.00 10.90 86 ASP B CA 1
ATOM 3431 C C . ASP B 1 52 ? -26.481 -1.526 4.441 1.00 11.23 86 ASP B C 1
ATOM 3432 O O . ASP B 1 52 ? -26.871 -0.456 4.913 1.00 11.42 86 ASP B O 1
ATOM 3437 N N . PRO B 1 53 ? -25.255 -2.004 4.738 1.00 12.15 87 PRO B N 1
ATOM 3438 C CA . PRO B 1 53 ? -24.356 -1.271 5.631 1.00 12.95 87 PRO B CA 1
ATOM 3439 C C . PRO B 1 53 ? -23.956 0.127 5.143 1.00 12.64 87 PRO B C 1
ATOM 3440 O O . PRO B 1 53 ? -23.428 0.893 5.920 1.00 14.16 87 PRO B O 1
ATOM 3444 N N . GLY B 1 54 ? -24.200 0.419 3.869 1.00 11.99 88 GLY B N 1
ATOM 3445 C CA . GLY B 1 54 ? -23.836 1.728 3.285 1.00 12.76 88 GLY B CA 1
ATOM 3446 C C . GLY B 1 54 ? -24.781 2.832 3.705 1.00 11.75 88 GLY B C 1
ATOM 3447 O O . GLY B 1 54 ? -24.400 4.013 3.590 1.00 13.63 88 GLY B O 1
ATOM 3448 N N . VAL B 1 55 ? -25.980 2.470 4.164 1.00 10.90 89 VAL B N 1
ATOM 3449 C CA . VAL B 1 55 ? -27.009 3.503 4.528 1.00 11.18 89 VAL B CA 1
ATOM 3450 C C . VAL B 1 55 ? -27.712 3.189 5.851 1.00 10.65 89 VAL B C 1
ATOM 3451 O O . VAL B 1 55 ? -28.383 4.096 6.360 1.00 11.65 89 VAL B O 1
ATOM 3455 N N . ASP B 1 56 ? -27.635 1.959 6.354 1.00 10.17 90 ASP B N 1
ATOM 3456 C CA . ASP B 1 56 ? -28.474 1.550 7.517 1.00 10.16 90 ASP B CA 1
ATOM 3457 C C . ASP B 1 56 ? -27.754 1.933 8.817 1.00 10.64 90 ASP B C 1
ATOM 3458 O O . ASP B 1 56 ? -28.148 2.945 9.456 1.00 11.20 90 ASP B O 1
ATOM 3463 N N . ASP B 1 57 ? -26.700 1.185 9.144 1.00 10.94 91 ASP B N 1
ATOM 3464 C CA . ASP B 1 57 ? -25.932 1.349 10.414 1.00 11.60 91 ASP B CA 1
ATOM 3465 C C . ASP B 1 57 ? -24.576 1.996 10.141 1.00 11.69 91 ASP B C 1
ATOM 3466 O O . ASP B 1 57 ? -23.723 2.016 11.042 1.00 14.30 91 ASP B O 1
ATOM 3471 N N . GLY B 1 58 ? -24.393 2.477 8.922 1.00 11.41 92 GLY B N 1
ATOM 3472 C CA . GLY B 1 58 ? -23.155 3.164 8.513 1.00 11.63 92 GLY B CA 1
ATOM 3473 C C . GLY B 1 58 ? -23.440 4.096 7.357 1.00 11.64 92 GLY B C 1
ATOM 3474 O O . GLY B 1 58 ? -24.605 4.160 6.923 1.00 11.30 92 GLY B O 1
ATOM 3475 N N . GLY B 1 59 ? -22.415 4.798 6.884 1.00 12.85 93 GLY B N 1
ATOM 3476 C CA . GLY B 1 59 ? -22.545 5.684 5.709 1.00 13.13 93 GLY B CA 1
ATOM 3477 C C . GLY B 1 59 ? -23.568 6.779 5.944 1.00 12.49 93 GLY B C 1
ATOM 3478 O O . GLY B 1 59 ? -23.301 7.678 6.753 1.00 14.07 93 GLY B O 1
ATOM 3479 N N . LYS B 1 60 ? -24.714 6.713 5.271 1.00 12.11 94 LYS B N 1
ATOM 3480 C CA . LYS B 1 60 ? -25.788 7.724 5.504 1.00 12.63 94 LYS B CA 1
ATOM 3481 C C . LYS B 1 60 ? -26.414 7.566 6.899 1.00 12.41 94 LYS B C 1
ATOM 3482 O O . LYS B 1 60 ? -27.084 8.505 7.343 1.00 13.02 94 LYS B O 1
ATOM 3488 N N . ASN B 1 61 ? -26.269 6.404 7.543 1.00 11.65 95 ASN B N 1
ATOM 3489 C CA . ASN B 1 61 ? -26.696 6.235 8.967 1.00 11.68 95 ASN B CA 1
ATOM 3490 C C . ASN B 1 61 ? -28.186 6.570 9.120 1.00 10.64 95 ASN B C 1
ATOM 3491 O O . ASN B 1 61 ? -28.576 7.374 10.005 1.00 11.45 95 ASN B O 1
ATOM 3496 N N . ASN B 1 62 ? -29.010 5.942 8.297 1.00 9.67 96 ASN B N 1
ATOM 3497 C CA . ASN B 1 62 ? -30.484 6.095 8.426 1.00 10.34 96 ASN B CA 1
ATOM 3498 C C . ASN B 1 62 ? -30.959 5.658 9.817 1.00 9.99 96 ASN B C 1
ATOM 3499 O O . ASN B 1 62 ? -31.930 6.242 10.333 1.00 10.47 96 ASN B O 1
ATOM 3504 N N . PHE B 1 63 ? -30.342 4.646 10.414 1.00 10.09 97 PHE B N 1
ATOM 3505 C CA . PHE B 1 63 ? -30.812 4.183 11.753 1.00 10.17 97 PHE B CA 1
ATOM 3506 C C . PHE B 1 63 ? -30.613 5.278 12.806 1.00 10.16 97 PHE B C 1
ATOM 3507 O O . PHE B 1 63 ? -31.502 5.474 13.655 1.00 10.81 97 PHE B O 1
ATOM 3515 N N . THR B 1 64 ? -29.451 5.921 12.805 1.00 10.45 98 THR B N 1
ATOM 3516 C CA . THR B 1 64 ? -29.198 7.066 13.733 1.00 10.85 98 THR B CA 1
ATOM 3517 C C . THR B 1 64 ? -30.299 8.123 13.547 1.00 11.11 98 THR B C 1
ATOM 3518 O O . THR B 1 64 ? -30.816 8.655 14.546 1.00 11.28 98 THR B O 1
ATOM 3522 N N . ALA B 1 65 ? -30.644 8.404 12.297 1.00 10.99 99 ALA B N 1
ATOM 3523 C CA . ALA B 1 65 ? -31.642 9.452 11.951 1.00 11.79 99 ALA B CA 1
ATOM 3524 C C . ALA B 1 65 ? -33.027 9.053 12.484 1.00 11.15 99 ALA B C 1
ATOM 3525 O O . ALA B 1 65 ? -33.750 9.918 12.978 1.00 11.75 99 ALA B O 1
ATOM 3527 N N . LEU B 1 66 ? -33.364 7.768 12.428 1.00 10.75 100 LEU B N 1
ATOM 3528 C CA . LEU B 1 66 ? -34.688 7.293 12.934 1.00 10.84 100 LEU B CA 1
ATOM 3529 C C . LEU B 1 66 ? -34.727 7.358 14.468 1.00 10.52 100 LEU B C 1
ATOM 3530 O O . LEU B 1 66 ? -35.791 7.696 15.027 1.00 10.59 100 LEU B O 1
ATOM 3535 N N . ARG B 1 67 ? -33.600 7.098 15.135 1.00 10.24 101 ARG B N 1
ATOM 3536 C CA . ARG B 1 67 ? -33.551 7.228 16.621 1.00 10.71 101 ARG B CA 1
ATOM 3537 C C . ARG B 1 67 ? -33.721 8.710 16.991 1.00 10.75 101 ARG B C 1
ATOM 3538 O O . ARG B 1 67 ? -34.427 9.018 17.970 1.00 11.86 101 ARG B O 1
ATOM 3546 N N . LYS B 1 68 ? -33.080 9.591 16.228 1.00 11.33 102 LYS B N 1
ATOM 3547 C CA . LYS B 1 68 ? -33.221 11.066 16.415 1.00 12.19 102 LYS B CA 1
ATOM 3548 C C . LYS B 1 68 ? -34.697 11.454 16.255 1.00 11.69 102 LYS B C 1
ATOM 3549 O O . LYS B 1 68 ? -35.223 12.212 17.081 1.00 13.33 102 LYS B O 1
ATOM 3555 N N . ALA B 1 69 ? -35.355 10.901 15.249 1.00 11.79 103 ALA B N 1
ATOM 3556 C CA . ALA B 1 69 ? -36.792 11.190 14.986 1.00 12.84 103 ALA B CA 1
ATOM 3557 C C . ALA B 1 69 ? -37.639 10.752 16.191 1.00 11.82 103 ALA B C 1
ATOM 3558 O O . ALA B 1 69 ? -38.557 11.496 16.604 1.00 13.15 103 ALA B O 1
ATOM 3560 N N . LYS B 1 70 ? -37.343 9.572 16.738 1.00 11.93 104 LYS B N 1
ATOM 3561 C CA . LYS B 1 70 ? -38.104 9.044 17.910 1.00 13.42 104 LYS B CA 1
ATOM 3562 C C . LYS B 1 70 ? -37.995 10.001 19.098 1.00 13.52 104 LYS B C 1
ATOM 3563 O O . LYS B 1 70 ? -38.998 10.167 19.814 1.00 14.83 104 LYS B O 1
ATOM 3569 N N . LYS B 1 71 ? -36.815 10.583 19.303 1.00 14.76 105 LYS B N 1
ATOM 3570 C CA . LYS B 1 71 ? -36.600 11.510 20.449 1.00 17.24 105 LYS B CA 1
ATOM 3571 C C . LYS B 1 71 ? -37.430 12.783 20.236 1.00 16.41 105 LYS B C 1
ATOM 3572 O O . LYS B 1 71 ? -38.038 13.276 21.201 1.00 18.97 105 LYS B O 1
ATOM 3578 N N . ALA B 1 72 ? -37.489 13.249 18.992 1.00 15.65 106 ALA B N 1
ATOM 3579 C CA . ALA B 1 72 ? -38.207 14.496 18.596 1.00 16.89 106 ALA B CA 1
ATOM 3580 C C . ALA B 1 72 ? -39.723 14.255 18.568 1.00 16.34 106 ALA B C 1
ATOM 3581 O O . ALA B 1 72 ? -40.488 15.223 18.756 1.00 20.28 106 ALA B O 1
ATOM 3583 N N . HIS B 1 73 ? -40.119 13.004 18.337 1.00 15.29 107 HIS B N 1
ATOM 3584 C CA . HIS B 1 73 ? -41.548 12.604 18.149 1.00 16.09 107 HIS B CA 1
ATOM 3585 C C . HIS B 1 73 ? -41.900 11.417 19.035 1.00 15.52 107 HIS B C 1
ATOM 3586 O O . HIS B 1 73 ? -41.893 10.274 18.577 1.00 15.54 107 HIS B O 1
ATOM 3593 N N . PRO B 1 74 ? -42.222 11.649 20.327 1.00 17.01 108 PRO B N 1
ATOM 3594 C CA . PRO B 1 74 ? -42.546 10.553 21.242 1.00 18.00 108 PRO B CA 1
ATOM 3595 C C . PRO B 1 74 ? -43.668 9.624 20.762 1.00 15.74 108 PRO B C 1
ATOM 3596 O O . PRO B 1 74 ? -43.669 8.469 21.162 1.00 17.65 108 PRO B O 1
ATOM 3600 N N . HIS B 1 75 ? -44.562 10.112 19.896 1.00 14.62 109 HIS B N 1
ATOM 3601 C CA . HIS B 1 75 ? -45.668 9.258 19.351 1.00 14.57 109 HIS B CA 1
ATOM 3602 C C . HIS B 1 75 ? -45.103 8.159 18.445 1.00 13.39 109 HIS B C 1
ATOM 3603 O O . HIS B 1 75 ? -45.747 7.104 18.294 1.00 14.30 109 HIS B O 1
ATOM 3610 N N . LEU B 1 76 ? -43.961 8.429 17.823 1.00 12.59 110 LEU B N 1
ATOM 3611 C CA . LEU B 1 76 ? -43.504 7.625 16.657 1.00 12.31 110 LEU B CA 1
ATOM 3612 C C . LEU B 1 76 ? -43.160 6.195 17.077 1.00 12.12 110 LEU B C 1
ATOM 3613 O O . LEU B 1 76 ? -42.477 6.005 18.096 1.00 12.88 110 LEU B O 1
ATOM 3618 N N . ARG B 1 77 ? -43.584 5.240 16.259 1.00 10.66 111 ARG B N 1
ATOM 3619 C CA . ARG B 1 77 ? -43.152 3.826 16.399 1.00 10.85 111 ARG B CA 1
ATOM 3620 C C . ARG B 1 77 ? -42.424 3.438 15.118 1.00 9.77 111 ARG B C 1
ATOM 3621 O O . ARG B 1 77 ? -43.027 3.559 14.043 1.00 10.98 111 ARG B O 1
ATOM 3629 N N . ASN B 1 78 ? -41.183 2.984 15.257 1.00 9.66 112 ASN B N 1
ATOM 3630 C CA . ASN B 1 78 ? -40.372 2.552 14.091 1.00 10.23 112 ASN B CA 1
ATOM 3631 C C . ASN B 1 78 ? -40.217 1.038 14.144 1.00 10.09 112 ASN B C 1
ATOM 3632 O O . ASN B 1 78 ? -39.777 0.509 15.181 1.00 11.49 112 ASN B O 1
ATOM 3637 N N A LEU B 1 79 ? -40.585 0.358 13.059 0.50 9.64 113 LEU B N 1
ATOM 3638 N N B LEU B 1 79 ? -40.550 0.363 13.044 0.50 9.31 113 LEU B N 1
ATOM 3639 C CA A LEU B 1 79 ? -40.464 -1.128 12.987 0.50 9.84 113 LEU B CA 1
ATOM 3640 C CA B LEU B 1 79 ? -40.437 -1.123 12.977 0.50 9.51 113 LEU B CA 1
ATOM 3641 C C A LEU B 1 79 ? -39.423 -1.471 11.922 0.50 9.67 113 LEU B C 1
ATOM 3642 C C B LEU B 1 79 ? -39.451 -1.504 11.884 0.50 9.38 113 LEU B C 1
ATOM 3643 O O A LEU B 1 79 ? -39.319 -0.723 10.934 0.50 10.29 113 LEU B O 1
ATOM 3644 O O B LEU B 1 79 ? -39.470 -0.871 10.816 0.50 9.44 113 LEU B O 1
ATOM 3653 N N . ILE B 1 80 ? -38.667 -2.550 12.134 1.00 9.34 114 ILE B N 1
ATOM 3654 C CA . ILE B 1 80 ? -37.794 -3.104 11.058 1.00 9.15 114 ILE B CA 1
ATOM 3655 C C . ILE B 1 80 ? -38.624 -4.090 10.237 1.00 8.88 114 ILE B C 1
ATOM 3656 O O . ILE B 1 80 ? -39.186 -5.046 10.805 1.00 9.41 114 ILE B O 1
ATOM 3661 N N A SER B 1 81 ? -38.667 -3.879 8.925 0.50 9.05 115 SER B N 1
ATOM 3662 N N B SER B 1 81 ? -38.722 -3.846 8.933 0.50 8.86 115 SER B N 1
ATOM 3663 C CA A SER B 1 81 ? -39.345 -4.821 7.992 0.50 9.67 115 SER B CA 1
ATOM 3664 C CA B SER B 1 81 ? -39.338 -4.825 7.996 0.50 9.07 115 SER B CA 1
ATOM 3665 C C A SER B 1 81 ? -38.327 -5.842 7.480 0.50 9.29 115 SER B C 1
ATOM 3666 C C B SER B 1 81 ? -38.271 -5.835 7.581 0.50 9.03 115 SER B C 1
ATOM 3667 O O A SER B 1 81 ? -37.370 -5.445 6.793 0.50 8.79 115 SER B O 1
ATOM 3668 O O B SER B 1 81 ? -37.206 -5.414 7.100 0.50 9.74 115 SER B O 1
ATOM 3673 N N . VAL B 1 82 ? -38.563 -7.116 7.785 1.00 9.34 116 VAL B N 1
ATOM 3674 C CA . VAL B 1 82 ? -37.635 -8.221 7.411 1.00 9.68 116 VAL B CA 1
ATOM 3675 C C . VAL B 1 82 ? -38.175 -8.877 6.150 1.00 9.60 116 VAL B C 1
ATOM 3676 O O . VAL B 1 82 ? -39.337 -9.328 6.171 1.00 10.34 116 VAL B O 1
ATOM 3680 N N . GLY B 1 83 ? -37.334 -8.947 5.125 1.00 10.11 117 GLY B N 1
ATOM 3681 C CA . GLY B 1 83 ? -37.648 -9.717 3.907 1.00 10.72 117 GLY B CA 1
ATOM 3682 C C . GLY B 1 83 ? -37.982 -8.822 2.740 1.00 10.81 117 GLY B C 1
ATOM 3683 O O . GLY B 1 83 ? -37.087 -8.113 2.258 1.00 11.73 117 GLY B O 1
ATOM 3684 N N . GLY B 1 84 ? -39.236 -8.868 2.304 1.00 10.52 118 GLY B N 1
ATOM 3685 C CA . GLY B 1 84 ? -39.653 -8.220 1.048 1.00 11.10 118 GLY B CA 1
ATOM 3686 C C . GLY B 1 84 ? -39.394 -9.100 -0.147 1.00 12.14 118 GLY B C 1
ATOM 3687 O O . GLY B 1 84 ? -38.980 -10.262 0.028 1.00 13.20 118 GLY B O 1
ATOM 3688 N N . TRP B 1 85 ? -39.643 -8.561 -1.330 1.00 15.97 119 TRP B N 1
ATOM 3689 C CA . TRP B 1 85 ? -39.652 -9.403 -2.558 1.00 16.02 119 TRP B CA 1
ATOM 3690 C C . TRP B 1 85 ? -38.290 -10.087 -2.728 1.00 17.97 119 TRP B C 1
ATOM 3691 O O . TRP B 1 85 ? -38.264 -11.289 -3.030 1.00 21.09 119 TRP B O 1
ATOM 3702 N N . SER B 1 86 ? -37.212 -9.329 -2.544 1.00 17.80 120 SER B N 1
ATOM 3703 C CA . SER B 1 86 ? -35.817 -9.752 -2.893 1.00 20.01 120 SER B CA 1
ATOM 3704 C C . SER B 1 86 ? -35.191 -10.634 -1.803 1.00 17.58 120 SER B C 1
ATOM 3705 O O . SER B 1 86 ? -34.384 -11.526 -2.152 1.00 19.69 120 SER B O 1
ATOM 3708 N N . TRP B 1 87 ? -35.547 -10.390 -0.541 1.00 15.34 121 TRP B N 1
ATOM 3709 C CA . TRP B 1 87 ? -34.826 -10.971 0.634 1.00 15.21 121 TRP B CA 1
ATOM 3710 C C . TRP B 1 87 ? -35.719 -11.907 1.459 1.00 13.30 121 TRP B C 1
ATOM 3711 O O . TRP B 1 87 ? -35.503 -12.017 2.683 1.00 14.22 121 TRP B O 1
ATOM 3722 N N . SER B 1 88 ? -36.621 -12.634 0.809 1.00 14.05 122 SER B N 1
ATOM 3723 C CA . SER B 1 88 ? -37.516 -13.596 1.526 1.00 13.42 122 SER B CA 1
ATOM 3724 C C . SER B 1 88 ? -36.962 -15.029 1.508 1.00 14.76 122 SER B C 1
ATOM 3725 O O . SER B 1 88 ? -37.568 -15.894 2.156 1.00 15.82 122 SER B O 1
ATOM 3728 N N . SER B 1 89 ? -35.865 -15.278 0.796 1.00 16.00 123 SER B N 1
ATOM 3729 C CA . SER B 1 89 ? -35.434 -16.681 0.493 1.00 16.96 123 SER B CA 1
ATOM 3730 C C . SER B 1 89 ? -35.012 -17.436 1.768 1.00 15.74 123 SER B C 1
ATOM 3731 O O . SER B 1 89 ? -34.988 -18.675 1.712 1.00 18.25 123 SER B O 1
ATOM 3734 N N . GLY B 1 90 ? -34.717 -16.731 2.869 1.00 15.24 124 GLY B N 1
ATOM 3735 C CA . GLY B 1 90 ? -34.312 -17.384 4.141 1.00 14.97 124 GLY B CA 1
ATOM 3736 C C . GLY B 1 90 ? -35.468 -17.775 5.050 1.00 13.57 124 GLY B C 1
ATOM 3737 O O . GLY B 1 90 ? -35.224 -18.484 6.031 1.00 14.02 124 GLY B O 1
ATOM 3738 N N . PHE B 1 91 ? -36.683 -17.312 4.781 1.00 12.88 125 PHE B N 1
ATOM 3739 C CA . PHE B 1 91 ? -37.806 -17.508 5.750 1.00 11.93 125 PHE B CA 1
ATOM 3740 C C . PHE B 1 91 ? -38.146 -18.994 5.934 1.00 12.83 125 PHE B C 1
ATOM 3741 O O . PHE B 1 91 ? -38.390 -19.439 7.075 1.00 14.07 125 PHE B O 1
ATOM 3749 N N . SER B 1 92 ? -38.265 -19.730 4.840 1.00 12.92 126 SER B N 1
ATOM 3750 C CA . SER B 1 92 ? -38.779 -21.130 4.918 1.00 13.29 126 SER B CA 1
ATOM 3751 C C . SER B 1 92 ? -37.917 -21.937 5.903 1.00 13.51 126 SER B C 1
ATOM 3752 O O . SER B 1 92 ? -38.476 -22.627 6.796 1.00 14.43 126 SER B O 1
ATOM 3755 N N . ASP B 1 93 ? -36.597 -21.812 5.776 1.00 13.54 127 ASP B N 1
ATOM 3756 C CA . ASP B 1 93 ? -35.645 -22.531 6.677 1.00 15.61 127 ASP B CA 1
ATOM 3757 C C . ASP B 1 93 ? -35.680 -21.957 8.100 1.00 14.83 127 ASP B C 1
ATOM 3758 O O . ASP B 1 93 ? -35.637 -22.747 9.056 1.00 16.98 127 ASP B O 1
ATOM 3763 N N . ALA B 1 94 ? -35.734 -20.631 8.235 1.00 13.66 128 ALA B N 1
ATOM 3764 C CA . ALA B 1 94 ? -35.763 -19.965 9.571 1.00 13.82 128 ALA B CA 1
ATOM 3765 C C . ALA B 1 94 ? -36.994 -20.411 10.375 1.00 13.26 128 ALA B C 1
ATOM 3766 O O . ALA B 1 94 ? -36.938 -20.392 11.620 1.00 15.21 128 ALA B O 1
ATOM 3768 N N . ALA B 1 95 ? -38.076 -20.771 9.678 1.00 12.50 129 ALA B N 1
ATOM 3769 C CA . ALA B 1 95 ? -39.385 -21.092 10.319 1.00 13.02 129 ALA B CA 1
ATOM 3770 C C . ALA B 1 95 ? -39.543 -22.594 10.597 1.00 14.40 129 ALA B C 1
ATOM 3771 O O . ALA B 1 95 ? -40.556 -22.983 11.227 1.00 14.45 129 ALA B O 1
ATOM 3773 N N . ALA B 1 96 ? -38.589 -23.413 10.154 1.00 14.79 130 ALA B N 1
ATOM 3774 C CA . ALA B 1 96 ? -38.819 -24.864 9.884 1.00 15.65 130 ALA B CA 1
ATOM 3775 C C . ALA B 1 96 ? -38.690 -25.726 11.146 1.00 15.55 130 ALA B C 1
ATOM 3776 O O . ALA B 1 96 ? -39.218 -26.843 11.132 1.00 19.00 130 ALA B O 1
ATOM 3778 N N . THR B 1 97 ? -37.960 -25.275 12.160 1.00 17.32 131 THR B N 1
ATOM 3779 C CA . THR B 1 97 ? -37.724 -26.080 13.410 1.00 18.02 131 THR B CA 1
ATOM 3780 C C . THR B 1 97 ? -37.841 -25.200 14.648 1.00 17.40 131 THR B C 1
ATOM 3781 O O . THR B 1 97 ? -37.685 -23.991 14.529 1.00 16.23 131 THR B O 1
ATOM 3785 N N . PRO B 1 98 ? -38.084 -25.739 15.870 1.00 17.89 132 PRO B N 1
ATOM 3786 C CA . PRO B 1 98 ? -38.072 -24.879 17.057 1.00 19.57 132 PRO B CA 1
ATOM 3787 C C . PRO B 1 98 ? -36.736 -24.142 17.228 1.00 18.35 132 PRO B C 1
ATOM 3788 O O . PRO B 1 98 ? -36.741 -22.991 17.586 1.00 17.29 132 PRO B O 1
ATOM 3792 N N . GLU B 1 99 ? -35.634 -24.819 16.922 1.00 17.21 133 GLU B N 1
ATOM 3793 C CA A GLU B 1 99 ? -34.266 -24.230 17.075 0.60 18.18 133 GLU B CA 1
ATOM 3794 C CA B GLU B 1 99 ? -34.263 -24.242 17.068 0.40 17.27 133 GLU B CA 1
ATOM 3795 C C . GLU B 1 99 ? -34.100 -23.077 16.076 1.00 17.19 133 GLU B C 1
ATOM 3796 O O . GLU B 1 99 ? -33.624 -22.001 16.480 1.00 15.79 133 GLU B O 1
ATOM 3807 N N . ALA B 1 100 ? -34.492 -23.296 14.824 1.00 15.90 134 ALA B N 1
ATOM 3808 C CA . ALA B 1 100 ? -34.405 -22.235 13.775 1.00 15.29 134 ALA B CA 1
ATOM 3809 C C . ALA B 1 100 ? -35.307 -21.061 14.172 1.00 14.96 134 ALA B C 1
ATOM 3810 O O . ALA B 1 100 ? -34.890 -19.889 14.045 1.00 14.04 134 ALA B O 1
ATOM 3812 N N . ARG B 1 101 ? -36.510 -21.357 14.652 1.00 13.75 135 ARG B N 1
ATOM 3813 C CA . ARG B 1 101 ? -37.462 -20.259 14.989 1.00 13.90 135 ARG B CA 1
ATOM 3814 C C . ARG B 1 101 ? -36.916 -19.431 16.151 1.00 13.92 135 ARG B C 1
ATOM 3815 O O . ARG B 1 101 ? -36.992 -18.185 16.097 1.00 14.42 135 ARG B O 1
ATOM 3823 N N . LYS B 1 102 ? -36.358 -20.108 17.151 1.00 15.35 136 LYS B N 1
ATOM 3824 C CA . LYS B 1 102 ? -35.803 -19.399 18.339 1.00 16.09 136 LYS B CA 1
ATOM 3825 C C . LYS B 1 102 ? -34.567 -18.592 17.920 1.00 15.14 136 LYS B C 1
ATOM 3826 O O . LYS B 1 102 ? -34.404 -17.459 18.400 1.00 15.14 136 LYS B O 1
ATOM 3832 N N . ARG B 1 103 ? -33.717 -19.168 17.072 1.00 14.40 137 ARG B N 1
ATOM 3833 C CA . ARG B 1 103 ? -32.519 -18.449 16.541 1.00 14.79 137 ARG B CA 1
ATOM 3834 C C . ARG B 1 103 ? -32.974 -17.169 15.834 1.00 13.54 137 ARG B C 1
ATOM 3835 O O . ARG B 1 103 ? -32.407 -16.089 16.085 1.00 13.96 137 ARG B O 1
ATOM 3843 N N . PHE B 1 104 ? -33.980 -17.287 14.979 1.00 12.18 138 PHE B N 1
ATOM 3844 C CA . PHE B 1 104 ? -34.499 -16.111 14.225 1.00 12.52 138 PHE B CA 1
ATOM 3845 C C . PHE B 1 104 ? -35.081 -15.084 15.204 1.00 12.09 138 PHE B C 1
ATOM 3846 O O . PHE B 1 104 ? -34.746 -13.893 15.137 1.00 12.70 138 PHE B O 1
ATOM 3854 N N . ALA B 1 105 ? -35.958 -15.531 16.094 1.00 12.39 139 ALA B N 1
ATOM 3855 C CA . ALA B 1 105 ? -36.651 -14.626 17.052 1.00 12.82 139 ALA B CA 1
ATOM 3856 C C . ALA B 1 105 ? -35.625 -13.907 17.935 1.00 12.29 139 ALA B C 1
ATOM 3857 O O . ALA B 1 105 ? -35.739 -12.683 18.111 1.00 12.53 139 ALA B O 1
ATOM 3859 N N . ASP B 1 106 ? -34.638 -14.641 18.448 1.00 12.87 140 ASP B N 1
ATOM 3860 C CA . ASP B 1 106 ? -33.599 -14.039 19.330 1.00 13.58 140 ASP B CA 1
ATOM 3861 C C . ASP B 1 106 ? -32.807 -12.993 18.538 1.00 13.31 140 ASP B C 1
ATOM 3862 O O . ASP B 1 106 ? -32.485 -11.938 19.094 1.00 13.07 140 ASP B O 1
ATOM 3867 N N . SER B 1 107 ? -32.540 -13.268 17.268 1.00 11.85 141 SER B N 1
ATOM 3868 C CA . SER B 1 107 ? -31.786 -12.325 16.391 1.00 12.55 141 SER B CA 1
ATOM 3869 C C . SER B 1 107 ? -32.629 -11.071 16.125 1.00 12.63 141 SER B C 1
ATOM 3870 O O . SER B 1 107 ? -32.056 -9.980 15.992 1.00 12.39 141 SER B O 1
ATOM 3873 N N . ALA B 1 108 ? -33.946 -11.233 16.021 1.00 12.03 142 ALA B N 1
ATOM 3874 C CA . ALA B 1 108 ? -34.862 -10.079 15.800 1.00 11.81 142 ALA B CA 1
ATOM 3875 C C . ALA B 1 108 ? -34.865 -9.192 17.049 1.00 11.64 142 ALA B C 1
ATOM 3876 O O . ALA B 1 108 ? -34.778 -7.957 16.921 1.00 11.65 142 ALA B O 1
ATOM 3878 N N . VAL B 1 109 ? -34.942 -9.811 18.226 1.00 11.59 143 VAL B N 1
ATOM 3879 C CA . VAL B 1 109 ? -34.860 -9.048 19.511 1.00 11.96 143 VAL B CA 1
ATOM 3880 C C . VAL B 1 109 ? -33.510 -8.321 19.588 1.00 11.97 143 VAL B C 1
ATOM 3881 O O . VAL B 1 109 ? -33.485 -7.126 19.937 1.00 11.38 143 VAL B O 1
ATOM 3885 N N . ALA B 1 110 ? -32.420 -9.006 19.268 1.00 11.19 144 ALA B N 1
ATOM 3886 C CA . ALA B 1 110 ? -31.070 -8.381 19.349 1.00 12.04 144 ALA B CA 1
ATOM 3887 C C . ALA B 1 110 ? -31.018 -7.183 18.393 1.00 11.72 144 ALA B C 1
ATOM 3888 O O . ALA B 1 110 ? -30.463 -6.133 18.744 1.00 11.29 144 ALA B O 1
ATOM 3890 N N . PHE B 1 111 ? -31.570 -7.364 17.202 1.00 10.53 145 PHE B N 1
ATOM 3891 C CA . PHE B 1 111 ? -31.541 -6.311 16.147 1.00 11.06 145 PHE B CA 1
ATOM 3892 C C . PHE B 1 111 ? -32.270 -5.056 16.645 1.00 10.81 145 PHE B C 1
ATOM 3893 O O . PHE B 1 111 ? -31.752 -3.923 16.542 1.00 10.65 145 PHE B O 1
ATOM 3901 N N . ILE B 1 112 ? -33.481 -5.227 17.167 1.00 10.28 146 ILE B N 1
ATOM 3902 C CA . ILE B 1 112 ? -34.287 -4.016 17.529 1.00 10.94 146 ILE B CA 1
ATOM 3903 C C . ILE B 1 112 ? -33.661 -3.337 18.750 1.00 10.55 146 ILE B C 1
ATOM 3904 O O . ILE B 1 112 ? -33.676 -2.084 18.808 1.00 10.74 146 ILE B O 1
ATOM 3909 N N . ARG B 1 113 ? -33.078 -4.121 19.654 1.00 10.32 147 ARG B N 1
ATOM 3910 C CA . ARG B 1 113 ? -32.337 -3.538 20.804 1.00 10.54 147 ARG B CA 1
ATOM 3911 C C . ARG B 1 113 ? -31.104 -2.784 20.303 1.00 10.41 147 ARG B C 1
ATOM 3912 O O . ARG B 1 113 ? -30.788 -1.718 20.856 1.00 11.21 147 ARG B O 1
ATOM 3920 N N . LYS B 1 114 ? -30.417 -3.344 19.314 1.00 10.52 148 LYS B N 1
ATOM 3921 C CA . LYS B 1 114 ? -29.127 -2.774 18.841 1.00 11.34 148 LYS B CA 1
ATOM 3922 C C . LYS B 1 114 ? -29.378 -1.437 18.144 1.00 10.62 148 LYS B C 1
ATOM 3923 O O . LYS B 1 114 ? -28.558 -0.522 18.290 1.00 11.28 148 LYS B O 1
ATOM 3929 N N . TYR B 1 115 ? -30.465 -1.347 17.386 1.00 10.89 149 TYR B N 1
ATOM 3930 C CA . TYR B 1 115 ? -30.649 -0.233 16.414 1.00 11.44 149 TYR B CA 1
ATOM 3931 C C . TYR B 1 115 ? -31.782 0.711 16.820 1.00 10.94 149 TYR B C 1
ATOM 3932 O O . TYR B 1 115 ? -31.965 1.739 16.150 1.00 12.00 149 TYR B O 1
ATOM 3941 N N . GLY B 1 116 ? -32.483 0.411 17.909 1.00 10.59 150 GLY B N 1
ATOM 3942 C CA . GLY B 1 116 ? -33.482 1.351 18.467 1.00 11.30 150 GLY B CA 1
ATOM 3943 C C . GLY B 1 116 ? -34.835 1.248 17.787 1.00 11.01 150 GLY B C 1
ATOM 3944 O O . GLY B 1 116 ? -35.567 2.253 17.729 1.00 11.92 150 GLY B O 1
ATOM 3945 N N . PHE B 1 117 ? -35.194 0.047 17.352 1.00 10.50 151 PHE B N 1
ATOM 3946 C CA . PHE B 1 117 ? -36.539 -0.191 16.760 1.00 10.12 151 PHE B CA 1
ATOM 3947 C C . PHE B 1 117 ? -37.539 -0.600 17.841 1.00 10.46 151 PHE B C 1
ATOM 3948 O O . PHE B 1 117 ? -37.158 -1.165 18.892 1.00 11.74 151 PHE B O 1
ATOM 3956 N N . ASP B 1 118 ? -38.807 -0.349 17.520 1.00 10.62 152 ASP B N 1
ATOM 3957 C CA . ASP B 1 118 ? -39.965 -0.588 18.429 1.00 10.77 152 ASP B CA 1
ATOM 3958 C C . ASP B 1 118 ? -40.662 -1.904 18.088 1.00 11.07 152 ASP B C 1
ATOM 3959 O O . ASP B 1 118 ? -41.689 -2.213 18.708 1.00 11.73 152 ASP B O 1
ATOM 3964 N N . GLY B 1 119 ? -40.121 -2.665 17.153 1.00 10.51 153 GLY B N 1
ATOM 3965 C CA . GLY B 1 119 ? -40.751 -3.945 16.808 1.00 10.42 153 GLY B CA 1
ATOM 3966 C C . GLY B 1 119 ? -40.351 -4.403 15.432 1.00 9.89 153 GLY B C 1
ATOM 3967 O O . GLY B 1 119 ? -39.421 -3.831 14.817 1.00 9.92 153 GLY B O 1
ATOM 3968 N N . VAL B 1 120 ? -41.051 -5.429 14.982 1.00 9.56 154 VAL B N 1
ATOM 3969 C CA . VAL B 1 120 ? -40.638 -6.232 13.803 1.00 10.42 154 VAL B CA 1
ATOM 3970 C C . VAL B 1 120 ? -41.838 -6.397 12.881 1.00 10.03 154 VAL B C 1
ATOM 3971 O O . VAL B 1 120 ? -42.909 -6.787 13.362 1.00 10.43 154 VAL B O 1
ATOM 3975 N N . ASP B 1 121 ? -41.607 -6.150 11.596 1.00 9.51 155 ASP B N 1
ATOM 3976 C CA . ASP B 1 121 ? -42.623 -6.363 10.539 1.00 9.18 155 ASP B CA 1
ATOM 3977 C C . ASP B 1 121 ? -42.126 -7.505 9.659 1.00 9.75 155 ASP B C 1
ATOM 3978 O O . ASP B 1 121 ? -41.037 -7.384 9.076 1.00 10.80 155 ASP B O 1
ATOM 3983 N N . ILE B 1 122 ? -42.901 -8.577 9.581 1.00 9.84 156 ILE B N 1
ATOM 3984 C CA . ILE B 1 122 ? -42.509 -9.784 8.792 1.00 9.89 156 ILE B CA 1
ATOM 3985 C C . ILE B 1 122 ? -43.074 -9.643 7.380 1.00 8.92 156 ILE B C 1
ATOM 3986 O O . ILE B 1 122 ? -44.298 -9.686 7.213 1.00 9.36 156 ILE B O 1
ATOM 3991 N N . ASP B 1 123 ? -42.180 -9.520 6.406 1.00 8.69 157 ASP B N 1
ATOM 3992 C CA A ASP B 1 123 ? -42.577 -9.358 4.973 0.50 9.48 157 ASP B CA 1
ATOM 3993 C CA B ASP B 1 123 ? -42.543 -9.352 4.973 0.50 9.27 157 ASP B CA 1
ATOM 3994 C C . ASP B 1 123 ? -42.102 -10.607 4.216 1.00 9.87 157 ASP B C 1
ATOM 3995 O O . ASP B 1 123 ? -41.184 -10.521 3.395 1.00 10.56 157 ASP B O 1
ATOM 4004 N N . TRP B 1 124 ? -42.725 -11.729 4.533 1.00 10.34 158 TRP B N 1
ATOM 4005 C CA . TRP B 1 124 ? -42.409 -13.035 3.900 1.00 10.30 158 TRP B CA 1
ATOM 4006 C C . TRP B 1 124 ? -43.204 -13.133 2.594 1.00 10.95 158 TRP B C 1
ATOM 4007 O O . TRP B 1 124 ? -44.452 -13.228 2.651 1.00 11.21 158 TRP B O 1
ATOM 4018 N N . GLU B 1 125 ? -42.493 -13.111 1.466 1.00 10.46 159 GLU B N 1
ATOM 4019 C CA . GLU B 1 125 ? -43.146 -13.116 0.124 1.00 10.83 159 GLU B CA 1
ATOM 4020 C C . GLU B 1 125 ? -42.755 -14.399 -0.610 1.00 11.13 159 GLU B C 1
ATOM 4021 O O . GLU B 1 125 ? -41.703 -14.419 -1.241 1.00 12.88 159 GLU B O 1
ATOM 4027 N N . TYR B 1 126 ? -43.556 -15.479 -0.562 1.00 11.33 160 TYR B N 1
ATOM 4028 C CA . TYR B 1 126 ? -44.726 -15.696 0.278 1.00 11.50 160 TYR B CA 1
ATOM 4029 C C . TYR B 1 126 ? -44.692 -17.146 0.758 1.00 11.36 160 TYR B C 1
ATOM 4030 O O . TYR B 1 126 ? -44.064 -17.977 0.105 1.00 12.53 160 TYR B O 1
ATOM 4039 N N . PRO B 1 127 ? -45.362 -17.513 1.880 1.00 11.49 161 PRO B N 1
ATOM 4040 C CA . PRO B 1 127 ? -45.406 -18.915 2.302 1.00 11.61 161 PRO B CA 1
ATOM 4041 C C . PRO B 1 127 ? -46.008 -19.855 1.250 1.00 11.78 161 PRO B C 1
ATOM 4042 O O . PRO B 1 127 ? -47.006 -19.497 0.633 1.00 12.54 161 PRO B O 1
ATOM 4046 N N . VAL B 1 128 ? -45.370 -21.019 1.094 1.00 12.24 162 VAL B N 1
ATOM 4047 C CA . VAL B 1 128 ? -45.853 -22.189 0.274 1.00 13.88 162 VAL B CA 1
ATOM 4048 C C . VAL B 1 128 ? -45.640 -21.912 -1.218 1.00 13.22 162 VAL B C 1
ATOM 4049 O O . VAL B 1 128 ? -45.075 -22.792 -1.903 1.00 14.60 162 VAL B O 1
ATOM 4053 N N . GLU B 1 129 ? -46.113 -20.769 -1.714 1.00 14.02 163 GLU B N 1
ATOM 4054 C CA . GLU B 1 129 ? -45.950 -20.448 -3.159 1.00 14.31 163 GLU B CA 1
ATOM 4055 C C . GLU B 1 129 ? -45.939 -18.941 -3.363 1.00 14.18 163 GLU B C 1
ATOM 4056 O O . GLU B 1 129 ? -46.557 -18.219 -2.561 1.00 14.68 163 GLU B O 1
ATOM 4062 N N . GLY B 1 130 ? -45.282 -18.522 -4.439 1.00 14.60 164 GLY B N 1
ATOM 4063 C CA . GLY B 1 130 ? -45.236 -17.100 -4.834 1.00 14.52 164 GLY B CA 1
ATOM 4064 C C . GLY B 1 130 ? -43.966 -16.423 -4.368 1.00 14.48 164 GLY B C 1
ATOM 4065 O O . GLY B 1 130 ? -43.313 -16.903 -3.407 1.00 14.56 164 GLY B O 1
ATOM 4066 N N . GLY B 1 131 ? -43.653 -15.307 -5.017 1.00 15.38 165 GLY B N 1
ATOM 4067 C CA . GLY B 1 131 ? -42.437 -14.540 -4.697 1.00 15.64 165 GLY B CA 1
ATOM 4068 C C . GLY B 1 131 ? -41.416 -14.625 -5.810 1.00 17.10 165 GLY B C 1
ATOM 4069 O O . GLY B 1 131 ? -41.763 -15.045 -6.946 1.00 18.17 165 GLY B O 1
ATOM 4070 N N . ALA B 1 132 ? -40.188 -14.266 -5.463 1.00 17.34 166 ALA B N 1
ATOM 4071 C CA . ALA B 1 132 ? -39.054 -14.132 -6.418 1.00 18.74 166 ALA B CA 1
ATOM 4072 C C . ALA B 1 132 ? -38.694 -15.501 -7.009 1.00 20.70 166 ALA B C 1
ATOM 4073 O O . ALA B 1 132 ? -39.014 -16.529 -6.381 1.00 20.45 166 ALA B O 1
ATOM 4075 N N . GLU B 1 133 ? -38.035 -15.500 -8.170 1.00 26.43 167 GLU B N 1
ATOM 4076 C CA . GLU B 1 133 ? -37.529 -16.762 -8.796 1.00 29.29 167 GLU B CA 1
ATOM 4077 C C . GLU B 1 133 ? -36.666 -17.519 -7.774 1.00 30.18 167 GLU B C 1
ATOM 4078 O O . GLU B 1 133 ? -36.777 -18.761 -7.707 1.00 36.86 167 GLU B O 1
ATOM 4084 N N . ASN B 1 134 ? -35.883 -16.774 -6.982 1.00 30.80 168 ASN B N 1
ATOM 4085 C CA . ASN B 1 134 ? -34.906 -17.325 -5.986 1.00 35.21 168 ASN B CA 1
ATOM 4086 C C . ASN B 1 134 ? -35.615 -17.944 -4.772 1.00 31.74 168 ASN B C 1
ATOM 4087 O O . ASN B 1 134 ? -34.915 -18.535 -3.923 1.00 32.99 168 ASN B O 1
ATOM 4092 N N . MET B 1 135 ? -36.939 -17.813 -4.684 1.00 26.14 169 MET B N 1
ATOM 4093 C CA . MET B 1 135 ? -37.667 -18.051 -3.400 1.00 22.16 169 MET B CA 1
ATOM 4094 C C . MET B 1 135 ? -37.711 -19.552 -3.082 1.00 22.77 169 MET B C 1
ATOM 4095 O O . MET B 1 135 ? -37.926 -20.363 -4.000 1.00 27.25 169 MET B O 1
ATOM 4100 N N . LYS B 1 136 ? -37.477 -19.873 -1.810 1.00 20.28 170 LYS B N 1
ATOM 4101 C CA . LYS B 1 136 ? -37.561 -21.259 -1.261 1.00 19.67 170 LYS B CA 1
ATOM 4102 C C . LYS B 1 136 ? -38.900 -21.433 -0.549 1.00 16.57 170 LYS B C 1
ATOM 4103 O O . LYS B 1 136 ? -39.310 -20.524 0.184 1.00 16.65 170 LYS B O 1
ATOM 4109 N N . HIS B 1 137 ? -39.534 -22.575 -0.766 1.00 15.80 171 HIS B N 1
ATOM 4110 C CA . HIS B 1 137 ? -40.863 -22.894 -0.174 1.00 15.12 171 HIS B CA 1
ATOM 4111 C C . HIS B 1 137 ? -40.888 -24.324 0.344 1.00 16.07 171 HIS B C 1
ATOM 4112 O O . HIS B 1 137 ? -40.102 -25.167 -0.135 1.00 19.97 171 HIS B O 1
ATOM 4119 N N . ARG B 1 138 ? -41.807 -24.568 1.273 1.00 16.98 172 ARG B N 1
ATOM 4120 C CA . ARG B 1 138 ? -42.210 -25.938 1.692 1.00 17.61 172 ARG B CA 1
ATOM 4121 C C . ARG B 1 138 ? -43.708 -25.929 1.917 1.00 16.32 172 ARG B C 1
ATOM 4122 O O . ARG B 1 138 ? -44.235 -24.910 2.354 1.00 14.98 172 ARG B O 1
ATOM 4130 N N . PRO B 1 139 ? -44.437 -27.042 1.684 1.00 15.99 173 PRO B N 1
ATOM 4131 C CA . PRO B 1 139 ? -45.844 -27.071 2.084 1.00 15.39 173 PRO B CA 1
ATOM 4132 C C . PRO B 1 139 ? -46.048 -26.686 3.560 1.00 15.01 173 PRO B C 1
ATOM 4133 O O . PRO B 1 139 ? -47.030 -26.038 3.877 1.00 15.30 173 PRO B O 1
ATOM 4137 N N . GLU B 1 140 ? -45.094 -27.070 4.407 1.00 13.85 174 GLU B N 1
ATOM 4138 C CA . GLU B 1 140 ? -45.161 -26.855 5.886 1.00 14.68 174 GLU B CA 1
ATOM 4139 C C . GLU B 1 140 ? -45.023 -25.366 6.233 1.00 13.20 174 GLU B C 1
ATOM 4140 O O . GLU B 1 140 ? -45.249 -25.002 7.405 1.00 14.22 174 GLU B O 1
ATOM 4146 N N . ASP B 1 141 ? -44.683 -24.529 5.254 1.00 13.08 175 ASP B N 1
ATOM 4147 C CA . ASP B 1 141 ? -44.675 -23.057 5.469 1.00 12.30 175 ASP B CA 1
ATOM 4148 C C . ASP B 1 141 ? -46.026 -22.617 6.047 1.00 12.80 175 ASP B C 1
ATOM 4149 O O . ASP B 1 141 ? -46.066 -21.621 6.803 1.00 13.70 175 ASP B O 1
ATOM 4154 N N . LYS B 1 142 ? -47.101 -23.299 5.658 1.00 13.60 176 LYS B N 1
ATOM 4155 C CA . LYS B 1 142 ? -48.464 -22.918 6.124 1.00 15.15 176 LYS B CA 1
ATOM 4156 C C . LYS B 1 142 ? -48.507 -22.958 7.658 1.00 14.33 176 LYS B C 1
ATOM 4157 O O . LYS B 1 142 ? -49.017 -22.011 8.260 1.00 16.86 176 LYS B O 1
ATOM 4163 N N . GLN B 1 143 ? -48.032 -24.041 8.269 1.00 13.60 177 GLN B N 1
ATOM 4164 C CA . GLN B 1 143 ? -48.025 -24.123 9.759 1.00 14.87 177 GLN B CA 1
ATOM 4165 C C . GLN B 1 143 ? -46.840 -23.339 10.328 1.00 13.66 177 GLN B C 1
ATOM 4166 O O . GLN B 1 143 ? -46.963 -22.769 11.427 1.00 15.03 177 GLN B O 1
ATOM 4172 N N . ASN B 1 144 ? -45.728 -23.308 9.602 1.00 12.66 178 ASN B N 1
ATOM 4173 C CA . ASN B 1 144 ? -44.463 -22.747 10.160 1.00 13.02 178 ASN B CA 1
ATOM 4174 C C . ASN B 1 144 ? -44.551 -21.220 10.276 1.00 13.53 178 ASN B C 1
ATOM 4175 O O . ASN B 1 144 ? -43.910 -20.651 11.173 1.00 13.57 178 ASN B O 1
ATOM 4180 N N . TYR B 1 145 ? -45.330 -20.583 9.408 1.00 12.13 179 TYR B N 1
ATOM 4181 C CA . TYR B 1 145 ? -45.589 -19.118 9.508 1.00 11.51 179 TYR B CA 1
ATOM 4182 C C . TYR B 1 145 ? -46.233 -18.847 10.877 1.00 11.73 179 TYR B C 1
ATOM 4183 O O . TYR B 1 145 ? -45.841 -17.905 11.583 1.00 11.54 179 TYR B O 1
ATOM 4192 N N . THR B 1 146 ? -47.179 -19.696 11.268 1.00 11.99 180 THR B N 1
ATOM 4193 C CA . THR B 1 146 ? -47.871 -19.572 12.584 1.00 13.50 180 THR B CA 1
ATOM 4194 C C . THR B 1 146 ? -46.836 -19.732 13.696 1.00 11.85 180 THR B C 1
ATOM 4195 O O . THR B 1 146 ? -46.825 -18.928 14.636 1.00 12.31 180 THR B O 1
ATOM 4199 N N . LEU B 1 147 ? -46.025 -20.780 13.595 1.00 11.86 181 LEU B N 1
ATOM 4200 C CA . LEU B 1 147 ? -45.086 -21.114 14.701 1.00 11.94 181 LEU B CA 1
ATOM 4201 C C . LEU B 1 147 ? -44.000 -20.040 14.795 1.00 11.48 181 LEU B C 1
ATOM 4202 O O . LEU B 1 147 ? -43.579 -19.713 15.922 1.00 12.61 181 LEU B O 1
ATOM 4207 N N . LEU B 1 148 ? -43.542 -19.526 13.655 1.00 11.77 182 LEU B N 1
ATOM 4208 C CA . LEU B 1 148 ? -42.500 -18.459 13.686 1.00 12.13 182 LEU B CA 1
ATOM 4209 C C . LEU B 1 148 ? -43.097 -17.208 14.332 1.00 11.22 182 LEU B C 1
ATOM 4210 O O . LEU B 1 148 ? -42.424 -16.549 15.146 1.00 11.64 182 LEU B O 1
ATOM 4215 N N . THR B 1 149 ? -44.327 -16.894 13.957 1.00 11.37 183 THR B N 1
ATOM 4216 C CA . THR B 1 149 ? -45.038 -15.711 14.518 1.00 11.20 183 THR B CA 1
ATOM 4217 C C . THR B 1 149 ? -45.134 -15.859 16.048 1.00 11.16 183 THR B C 1
ATOM 4218 O O . THR B 1 149 ? -44.856 -14.901 16.773 1.00 11.29 183 THR B O 1
ATOM 4222 N N . ARG B 1 150 ? -45.500 -17.050 16.514 1.00 12.07 184 ARG B N 1
ATOM 4223 C CA . ARG B 1 150 ? -45.640 -17.331 17.975 1.00 12.23 184 ARG B CA 1
ATOM 4224 C C . ARG B 1 150 ? -44.283 -17.165 18.677 1.00 11.93 184 ARG B C 1
ATOM 4225 O O . ARG B 1 150 ? -44.220 -16.533 19.743 1.00 13.00 184 ARG B O 1
ATOM 4233 N N A SER B 1 151 ? -43.233 -17.727 18.086 0.50 11.87 185 SER B N 1
ATOM 4234 N N B SER B 1 151 ? -43.236 -17.725 18.071 0.50 11.73 185 SER B N 1
ATOM 4235 C CA A SER B 1 151 ? -41.848 -17.617 18.633 0.50 12.35 185 SER B CA 1
ATOM 4236 C CA B SER B 1 151 ? -41.834 -17.635 18.584 0.50 12.45 185 SER B CA 1
ATOM 4237 C C A SER B 1 151 ? -41.470 -16.132 18.740 0.50 11.60 185 SER B C 1
ATOM 4238 C C B SER B 1 151 ? -41.429 -16.157 18.708 0.50 11.90 185 SER B C 1
ATOM 4239 O O A SER B 1 151 ? -40.941 -15.711 19.790 0.50 11.88 185 SER B O 1
ATOM 4240 O O B SER B 1 151 ? -40.811 -15.777 19.725 0.50 12.99 185 SER B O 1
ATOM 4245 N N . LEU B 1 152 ? -41.758 -15.357 17.693 1.00 11.29 186 LEU B N 1
ATOM 4246 C CA . LEU B 1 152 ? -41.458 -13.899 17.698 1.00 10.78 186 LEU B CA 1
ATOM 4247 C C . LEU B 1 152 ? -42.268 -13.199 18.789 1.00 11.31 186 LEU B C 1
ATOM 4248 O O . LEU B 1 152 ? -41.702 -12.391 19.538 1.00 12.31 186 LEU B O 1
ATOM 4253 N N . ARG B 1 153 ? -43.555 -13.499 18.878 1.00 11.33 187 ARG B N 1
ATOM 4254 C CA . ARG B 1 153 ? -44.432 -12.814 19.872 1.00 12.76 187 ARG B CA 1
ATOM 4255 C C . ARG B 1 153 ? -43.906 -13.097 21.286 1.00 12.12 187 ARG B C 1
ATOM 4256 O O . ARG B 1 153 ? -43.832 -12.167 22.099 1.00 12.92 187 ARG B O 1
ATOM 4264 N N . GLU B 1 154 ? -43.578 -14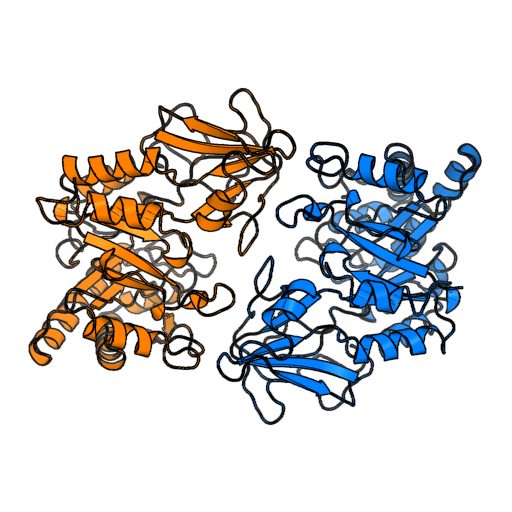.357 21.563 1.00 12.32 188 GLU B N 1
ATOM 4265 C CA . GLU B 1 154 ? -43.052 -14.766 22.900 1.00 13.90 188 GLU B CA 1
ATOM 4266 C C . GLU B 1 154 ? -41.734 -14.036 23.175 1.00 12.72 188 GLU B C 1
ATOM 4267 O O . GLU B 1 154 ? -41.569 -13.476 24.271 1.00 13.80 188 GLU B O 1
ATOM 4273 N N . ALA B 1 155 ? -40.821 -14.044 22.209 1.00 12.65 189 ALA B N 1
ATOM 4274 C CA . ALA B 1 155 ? -39.487 -13.413 22.404 1.00 13.56 189 ALA B CA 1
ATOM 4275 C C . ALA B 1 155 ? -39.654 -11.904 22.634 1.00 12.29 189 ALA B C 1
ATOM 4276 O O . ALA B 1 155 ? -38.962 -11.330 23.499 1.00 13.69 189 ALA B O 1
ATOM 4278 N N . LEU B 1 156 ? -40.548 -11.280 21.867 1.00 12.03 190 LEU B N 1
ATOM 4279 C CA . LEU B 1 156 ? -40.760 -9.807 21.971 1.00 11.96 190 LEU B CA 1
ATOM 4280 C C . LEU B 1 156 ? -41.480 -9.460 23.280 1.00 12.75 190 LEU B C 1
ATOM 4281 O O . LEU B 1 156 ? -41.174 -8.398 23.860 1.00 12.55 190 LEU B O 1
ATOM 4286 N N . ASP B 1 157 ? -42.374 -10.337 23.743 1.00 13.24 191 ASP B N 1
ATOM 4287 C CA . ASP B 1 157 ? -43.054 -10.131 25.057 1.00 14.29 191 ASP B CA 1
ATOM 4288 C C . ASP B 1 157 ? -41.997 -10.157 26.167 1.00 13.58 191 ASP B C 1
ATOM 4289 O O . ASP B 1 157 ? -41.984 -9.255 27.031 1.00 15.08 191 ASP B O 1
ATOM 4294 N N . THR B 1 158 ? -41.144 -11.172 26.132 1.00 13.53 192 THR B N 1
ATOM 4295 C CA . THR B 1 158 ? -40.105 -11.393 27.180 1.00 14.49 192 THR B CA 1
ATOM 4296 C C . THR B 1 158 ? -39.129 -10.210 27.168 1.00 13.07 192 THR B C 1
ATOM 4297 O O . THR B 1 158 ? -38.816 -9.651 28.235 1.00 14.99 192 THR B O 1
ATOM 4301 N N . ALA B 1 159 ? -38.692 -9.811 25.980 1.00 12.50 193 ALA B N 1
ATOM 4302 C CA . ALA B 1 159 ? -37.722 -8.691 25.836 1.00 12.80 193 ALA B CA 1
ATOM 4303 C C . ALA B 1 159 ? -38.356 -7.374 26.304 1.00 12.60 193 ALA B C 1
ATOM 4304 O O . ALA B 1 159 ? -37.673 -6.593 26.990 1.00 12.77 193 ALA B O 1
ATOM 4306 N N . GLY B 1 160 ? -39.613 -7.137 25.933 1.00 12.82 194 GLY B N 1
ATOM 4307 C CA . GLY B 1 160 ? -40.329 -5.918 26.373 1.00 13.50 194 GLY B CA 1
ATOM 4308 C C . GLY B 1 160 ? -40.430 -5.819 27.889 1.00 14.57 194 GLY B C 1
ATOM 4309 O O . GLY B 1 160 ? -40.204 -4.732 28.438 1.00 15.14 194 GLY B O 1
ATOM 4310 N N . LYS B 1 161 ? -40.730 -6.934 28.553 1.00 15.13 195 LYS B N 1
ATOM 4311 C CA . LYS B 1 161 ? -40.790 -6.945 30.045 1.00 15.74 195 LYS B CA 1
ATOM 4312 C C . LYS B 1 161 ? -39.410 -6.560 30.602 1.00 14.65 195 LYS B C 1
ATOM 4313 O O . LYS B 1 161 ? -39.341 -5.761 31.556 1.00 16.99 195 LYS B O 1
ATOM 4319 N N . ALA B 1 162 ? -38.348 -7.093 30.007 1.00 13.36 196 ALA B N 1
ATOM 4320 C CA . ALA B 1 162 ? -36.957 -6.829 30.472 1.00 14.45 196 ALA B CA 1
ATOM 4321 C C . ALA B 1 162 ? -36.564 -5.367 30.199 1.00 13.85 196 ALA B C 1
ATOM 4322 O O . ALA B 1 162 ? -35.709 -4.828 30.939 1.00 15.62 196 ALA B O 1
ATOM 4324 N N . ASP B 1 163 ? -37.146 -4.755 29.166 1.00 14.29 197 ASP B N 1
ATOM 4325 C CA . ASP B 1 163 ? -36.693 -3.421 28.666 1.00 14.58 197 ASP B CA 1
ATOM 4326 C C . ASP B 1 163 ? -37.650 -2.300 29.095 1.00 15.22 197 ASP B C 1
ATOM 4327 O O . ASP B 1 163 ? -37.332 -1.122 28.827 1.00 17.55 197 ASP B O 1
ATOM 4332 N N . GLY B 1 164 ? -38.770 -2.640 29.736 1.00 14.64 198 GLY B N 1
ATOM 4333 C CA . GLY B 1 164 ? -39.737 -1.612 30.188 1.00 15.96 198 GLY B CA 1
ATOM 4334 C C . GLY B 1 164 ? -40.410 -0.921 29.018 1.00 16.72 198 GLY B C 1
ATOM 4335 O O . GLY B 1 164 ? -40.705 0.285 29.108 1.00 19.06 198 GLY B O 1
ATOM 4336 N N . LYS B 1 165 ? -40.663 -1.667 27.946 1.00 15.84 199 LYS B N 1
ATOM 4337 C CA . LYS B 1 165 ? -41.407 -1.097 26.791 1.00 17.49 199 LYS B CA 1
ATOM 4338 C C . LYS B 1 165 ? -42.156 -2.220 26.085 1.00 14.21 199 LYS B C 1
ATOM 4339 O O . LYS B 1 165 ? -41.936 -3.414 26.395 1.00 15.89 199 LYS B O 1
ATOM 4345 N N . TYR B 1 166 ? -43.027 -1.813 25.174 1.00 13.94 200 TYR B N 1
ATOM 4346 C CA . TYR B 1 166 ? -43.799 -2.765 24.341 1.00 13.93 200 TYR B CA 1
ATOM 4347 C C . TYR B 1 166 ? -43.168 -2.811 22.954 1.00 13.29 200 TYR B C 1
ATOM 4348 O O . TYR B 1 166 ? -42.950 -1.751 22.336 1.00 14.74 200 TYR B O 1
ATOM 4357 N N . TYR B 1 167 ? -42.915 -4.027 22.487 1.00 12.28 201 TYR B N 1
ATOM 4358 C CA . TYR B 1 167 ? -42.428 -4.272 21.103 1.00 11.54 201 TYR B CA 1
ATOM 4359 C C . TYR B 1 167 ? -43.567 -4.823 20.251 1.00 11.46 201 TYR B C 1
ATOM 4360 O O . TYR B 1 167 ? -44.195 -5.827 20.641 1.00 12.81 201 TYR B O 1
ATOM 4369 N N . GLU B 1 168 ? -43.801 -4.175 19.113 1.00 10.96 202 GLU B N 1
ATOM 4370 C CA . GLU B 1 168 ? -44.883 -4.588 18.184 1.00 11.00 202 GLU B CA 1
ATOM 4371 C C . GLU B 1 168 ? -44.378 -5.684 17.244 1.00 10.62 202 GLU B C 1
ATOM 4372 O O . GLU B 1 168 ? -43.165 -5.787 16.952 1.00 10.91 202 GLU B O 1
ATOM 4378 N N . LEU B 1 169 ? -45.329 -6.476 16.777 1.00 9.90 203 LEU B N 1
ATOM 4379 C CA . LEU B 1 169 ? -45.072 -7.521 15.754 1.00 9.97 203 LEU B CA 1
ATOM 4380 C C . LEU B 1 169 ? -46.159 -7.415 14.698 1.00 9.11 203 LEU B C 1
ATOM 4381 O O . LEU B 1 169 ? -47.350 -7.490 15.048 1.00 9.90 203 LEU B O 1
ATOM 4386 N N . THR B 1 170 ? -45.744 -7.177 13.464 1.00 8.66 204 THR B N 1
ATOM 4387 C CA . THR B 1 170 ? -46.702 -6.994 12.348 1.00 8.84 204 THR B CA 1
ATOM 4388 C C . THR B 1 170 ? -46.258 -7.848 11.173 1.00 8.81 204 THR B C 1
ATOM 4389 O O . THR B 1 170 ? -45.188 -8.479 11.234 1.00 9.55 204 THR B O 1
ATOM 4393 N N . THR B 1 171 ? -47.076 -7.846 10.137 1.00 9.00 205 THR B N 1
ATOM 4394 C CA . THR B 1 171 ? -46.737 -8.550 8.884 1.00 9.20 205 THR B CA 1
ATOM 4395 C C . THR B 1 171 ? -47.345 -7.816 7.702 1.00 8.64 205 THR B C 1
ATOM 4396 O O . THR B 1 171 ? -48.382 -7.155 7.868 1.00 10.07 205 THR B O 1
ATOM 4400 N N . ALA B 1 172 ? -46.693 -7.986 6.561 1.00 9.12 206 ALA B N 1
ATOM 4401 C CA . ALA B 1 172 ? -47.251 -7.601 5.246 1.00 9.36 206 ALA B CA 1
ATOM 4402 C C . ALA B 1 172 ? -47.791 -8.866 4.590 1.00 9.76 206 ALA B C 1
ATOM 4403 O O . ALA B 1 172 ? -47.039 -9.863 4.488 1.00 10.95 206 ALA B O 1
ATOM 4405 N N . VAL B 1 173 ? -49.042 -8.816 4.147 1.00 9.60 207 VAL B N 1
ATOM 4406 C CA . VAL B 1 173 ? -49.679 -10.027 3.546 1.00 9.74 207 VAL B CA 1
ATOM 4407 C C . VAL B 1 173 ? -50.055 -9.714 2.099 1.00 9.37 207 VAL B C 1
ATOM 4408 O O . VAL B 1 173 ? -50.392 -8.559 1.767 1.00 10.22 207 VAL B O 1
ATOM 4412 N N . TRP B 1 174 ? -49.998 -10.749 1.278 1.00 10.03 208 TRP B N 1
ATOM 4413 C CA . TRP B 1 174 ? -50.259 -10.643 -0.177 1.00 9.46 208 TRP B CA 1
ATOM 4414 C C . TRP B 1 174 ? -51.694 -10.167 -0.423 1.00 9.41 208 TRP B C 1
ATOM 4415 O O . TRP B 1 174 ? -52.613 -10.625 0.276 1.00 10.48 208 TRP B O 1
ATOM 4426 N N . GLY B 1 175 ? -51.885 -9.340 -1.444 1.00 9.45 209 GLY B N 1
ATOM 4427 C CA . GLY B 1 175 ? -53.249 -9.006 -1.909 1.00 10.88 209 GLY B CA 1
ATOM 4428 C C . GLY B 1 175 ? -53.910 -10.192 -2.594 1.00 11.47 209 GLY B C 1
ATOM 4429 O O . GLY B 1 175 ? -55.130 -10.172 -2.775 1.00 13.00 209 GLY B O 1
ATOM 4430 N N . ASN B 1 176 ? -53.101 -11.160 -3.016 1.00 11.68 210 ASN B N 1
ATOM 4431 C CA . ASN B 1 176 ? -53.579 -12.401 -3.682 1.00 12.92 210 ASN B CA 1
ATOM 4432 C C . ASN B 1 176 ? -54.092 -13.373 -2.616 1.00 13.04 210 ASN B C 1
ATOM 4433 O O . ASN B 1 176 ? -53.334 -13.688 -1.693 1.00 12.94 210 ASN B O 1
ATOM 4438 N N . ASP B 1 177 ? -55.317 -13.878 -2.776 1.00 13.63 211 ASP B N 1
ATOM 4439 C CA . ASP B 1 177 ? -55.966 -14.722 -1.726 1.00 14.57 211 ASP B CA 1
ATOM 4440 C C . ASP B 1 177 ? -55.292 -16.102 -1.641 1.00 14.11 211 ASP B C 1
ATOM 4441 O O . ASP B 1 177 ? -55.636 -16.855 -0.721 1.00 14.73 211 ASP B O 1
ATOM 4446 N N . LYS B 1 178 ? -54.338 -16.417 -2.522 1.00 13.57 212 LYS B N 1
ATOM 4447 C CA . LYS B 1 178 ? -53.510 -17.649 -2.333 1.00 15.01 212 LYS B CA 1
ATOM 4448 C C . LYS B 1 178 ? -52.834 -17.588 -0.955 1.00 13.68 212 LYS B C 1
ATOM 4449 O O . LYS B 1 178 ? -52.656 -18.633 -0.311 1.00 13.73 212 LYS B O 1
ATOM 4455 N N . PHE B 1 179 ? -52.496 -16.389 -0.497 1.00 12.62 213 PHE B N 1
ATOM 4456 C CA . PHE B 1 179 ? -51.795 -16.247 0.808 1.00 11.97 213 PHE B CA 1
ATOM 4457 C C . PHE B 1 179 ? -52.655 -16.838 1.928 1.00 11.80 213 PHE B C 1
ATOM 4458 O O . PHE B 1 179 ? -52.135 -17.508 2.837 1.00 12.10 213 PHE B O 1
ATOM 4466 N N . ILE B 1 180 ? -53.959 -16.599 1.848 1.00 11.78 214 ILE B N 1
ATOM 4467 C CA . ILE B 1 180 ? -54.928 -17.073 2.889 1.00 11.74 214 ILE B CA 1
ATOM 4468 C C . ILE B 1 180 ? -55.017 -18.603 2.836 1.00 12.74 214 ILE B C 1
ATOM 4469 O O . ILE B 1 180 ? -55.078 -19.255 3.904 1.00 13.56 214 ILE B O 1
ATOM 4474 N N . ALA B 1 181 ? -55.028 -19.159 1.631 1.00 13.03 215 ALA B N 1
ATOM 4475 C CA . ALA B 1 181 ? -55.048 -20.637 1.439 1.00 14.11 215 ALA B CA 1
ATOM 4476 C C . ALA B 1 181 ? -53.788 -21.259 2.060 1.00 13.69 215 ALA B C 1
ATOM 4477 O O . ALA B 1 181 ? -53.832 -22.427 2.489 1.00 15.92 215 ALA B O 1
ATOM 4479 N N . ASN B 1 182 ? -52.704 -20.485 2.108 1.00 13.93 216 ASN B N 1
ATOM 4480 C CA . ASN B 1 182 ? -51.337 -21.002 2.414 1.00 14.31 216 ASN B CA 1
ATOM 4481 C C . ASN B 1 182 ? -50.886 -20.599 3.819 1.00 13.15 216 ASN B C 1
ATOM 4482 O O . ASN B 1 182 ? -49.705 -20.798 4.146 1.00 13.03 216 ASN B O 1
ATOM 4487 N N . THR B 1 183 ? -51.791 -20.024 4.603 1.00 12.21 217 THR B N 1
ATOM 4488 C CA . THR B 1 183 ? -51.490 -19.578 5.992 1.00 12.52 217 THR B CA 1
ATOM 4489 C C . THR B 1 183 ? -52.677 -19.892 6.891 1.00 12.04 217 THR B C 1
ATOM 4490 O O . THR B 1 183 ? -53.706 -20.362 6.383 1.00 14.06 217 THR B O 1
ATOM 4494 N N . GLU B 1 184 ? -52.488 -19.626 8.175 1.00 11.21 218 GLU B N 1
ATOM 4495 C CA . GLU B 1 184 ? -53.545 -19.765 9.211 1.00 12.33 218 GLU B CA 1
ATOM 4496 C C . GLU B 1 184 ? -53.843 -18.375 9.775 1.00 12.03 218 GLU B C 1
ATOM 4497 O O . GLU B 1 184 ? -53.401 -18.054 10.896 1.00 12.76 218 GLU B O 1
ATOM 4503 N N . MET B 1 185 ? -54.534 -17.548 8.998 1.00 11.89 219 MET B N 1
ATOM 4504 C CA . MET B 1 185 ? -54.655 -16.108 9.361 1.00 12.23 219 MET B CA 1
ATOM 4505 C C . MET B 1 185 ? -55.459 -15.959 10.659 1.00 13.25 219 MET B C 1
ATOM 4506 O O . MET B 1 185 ? -55.215 -14.991 11.396 1.00 14.07 219 MET B O 1
ATOM 4511 N N . ASP B 1 186 ? -56.347 -16.910 10.952 1.00 12.93 220 ASP B N 1
ATOM 4512 C CA . ASP B 1 186 ? -57.142 -16.864 12.214 1.00 15.58 220 ASP B CA 1
ATOM 4513 C C . ASP B 1 186 ? -56.202 -17.011 13.419 1.00 15.48 220 ASP B C 1
ATOM 4514 O O . ASP B 1 186 ? -56.431 -16.370 14.461 1.00 19.17 220 ASP B O 1
ATOM 4519 N N . LYS B 1 187 ? -55.186 -17.859 13.279 1.00 13.55 221 LYS B N 1
ATOM 4520 C CA . LYS B 1 187 ? -54.223 -18.122 14.388 1.00 13.95 221 LYS B CA 1
ATOM 4521 C C . LYS B 1 187 ? -53.248 -16.948 14.521 1.00 13.65 221 LYS B C 1
ATOM 4522 O O . LYS B 1 187 ? -53.108 -16.403 15.637 1.00 15.24 221 LYS B O 1
ATOM 4528 N N . VAL B 1 188 ? -52.586 -16.564 13.429 1.00 12.31 222 VAL B N 1
ATOM 4529 C CA . VAL B 1 188 ? -51.503 -15.528 13.539 1.00 13.60 222 VAL B CA 1
ATOM 4530 C C . VAL B 1 188 ? -52.088 -14.167 13.919 1.00 12.87 222 VAL B C 1
ATOM 4531 O O . VAL B 1 188 ? -51.379 -13.386 14.558 1.00 13.33 222 VAL B O 1
ATOM 4535 N N . SER B 1 189 ? -53.335 -13.908 13.563 1.00 12.97 223 SER B N 1
ATOM 4536 C CA A SER B 1 189 ? -53.955 -12.576 13.829 0.40 14.71 223 SER B CA 1
ATOM 4537 C CA B SER B 1 189 ? -54.000 -12.605 13.850 0.60 14.49 223 SER B CA 1
ATOM 4538 C C . SER B 1 189 ? -54.021 -12.332 15.354 1.00 14.69 223 SER B C 1
ATOM 4539 O O . SER B 1 189 ? -54.067 -11.153 15.739 1.00 17.09 223 SER B O 1
ATOM 4544 N N . ARG B 1 190 ? -54.015 -13.397 16.164 1.00 14.17 224 ARG B N 1
ATOM 4545 C CA . ARG B 1 190 ? -54.002 -13.239 17.649 1.00 16.50 224 ARG B CA 1
ATOM 4546 C C . ARG B 1 190 ? -52.651 -12.667 18.100 1.00 15.81 224 ARG B C 1
ATOM 4547 O O . ARG B 1 190 ? -52.613 -11.944 19.120 1.00 18.61 224 ARG B O 1
ATOM 4555 N N . ASP B 1 191 ? -51.585 -12.982 17.365 1.00 12.59 225 ASP B N 1
ATOM 4556 C CA . ASP B 1 191 ? -50.201 -12.619 17.793 1.00 12.65 225 ASP B CA 1
ATOM 4557 C C . ASP B 1 191 ? -49.772 -11.292 17.165 1.00 13.13 225 ASP B C 1
ATOM 4558 O O . ASP B 1 191 ? -49.044 -10.526 17.814 1.00 17.02 225 ASP B O 1
ATOM 4563 N N . PHE B 1 192 ? -50.192 -11.029 15.936 1.00 12.22 226 PHE B N 1
ATOM 4564 C CA . PHE B 1 192 ? -49.814 -9.755 15.264 1.00 11.61 226 PHE B CA 1
ATOM 4565 C C . PHE B 1 192 ? -50.593 -8.596 15.885 1.00 11.76 226 PHE B C 1
ATOM 4566 O O . PHE B 1 192 ? -51.808 -8.713 16.070 1.00 12.52 226 PHE B O 1
ATOM 4574 N N . ASP B 1 193 ? -49.901 -7.490 16.163 1.00 10.98 227 ASP B N 1
ATOM 4575 C CA . ASP B 1 193 ? -50.586 -6.254 16.636 1.00 11.83 227 ASP B CA 1
ATOM 4576 C C . ASP B 1 193 ? -51.501 -5.722 15.529 1.00 10.58 227 ASP B C 1
ATOM 4577 O O . ASP B 1 193 ? -52.589 -5.193 15.823 1.00 11.64 227 ASP B O 1
ATOM 4582 N N . PHE B 1 194 ? -51.037 -5.818 14.295 1.00 9.71 228 PHE B N 1
ATOM 4583 C CA . PHE B 1 194 ? -51.858 -5.466 13.110 1.00 9.83 228 PHE B CA 1
ATOM 4584 C C . PHE B 1 194 ? -51.235 -6.132 11.894 1.00 9.36 228 PHE B C 1
ATOM 4585 O O . PHE B 1 194 ? -50.097 -6.625 11.935 1.00 9.91 228 PHE B O 1
ATOM 4593 N N . ILE B 1 195 ? -52.032 -6.134 10.850 1.00 9.49 229 ILE B N 1
ATOM 4594 C CA A ILE B 1 195 ? -51.738 -6.856 9.579 0.70 10.19 229 ILE B CA 1
ATOM 4595 C CA B ILE B 1 195 ? -51.716 -6.854 9.582 0.30 9.89 229 ILE B CA 1
ATOM 4596 C C . ILE B 1 195 ? -51.838 -5.848 8.436 1.00 9.53 229 ILE B C 1
ATOM 4597 O O . ILE B 1 195 ? -52.918 -5.252 8.275 1.00 10.71 229 ILE B O 1
ATOM 4606 N N . ASN B 1 196 ? -50.737 -5.653 7.722 1.00 9.63 230 ASN B N 1
ATOM 4607 C CA . ASN B 1 196 ? -50.695 -4.695 6.590 1.00 9.89 230 ASN B CA 1
ATOM 4608 C C . ASN B 1 196 ? -51.026 -5.445 5.302 1.00 9.21 230 ASN B C 1
ATOM 4609 O O . ASN B 1 196 ? -50.190 -6.229 4.823 1.00 10.04 230 ASN B O 1
ATOM 4614 N N . VAL B 1 197 ? -52.236 -5.245 4.789 1.00 9.18 231 VAL B N 1
ATOM 4615 C CA . VAL B 1 197 ? -52.658 -5.946 3.541 1.00 9.80 231 VAL B CA 1
ATOM 4616 C C . VAL B 1 197 ? -52.077 -5.175 2.356 1.00 8.66 231 VAL B C 1
ATOM 4617 O O . VAL B 1 197 ? -52.363 -3.964 2.219 1.00 9.13 231 VAL B O 1
ATOM 4621 N N . MET B 1 198 ? -51.280 -5.854 1.534 1.00 9.34 232 MET B N 1
ATOM 4622 C CA . MET B 1 198 ? -50.673 -5.220 0.333 1.00 9.67 232 MET B CA 1
ATOM 4623 C C . MET B 1 198 ? -51.715 -5.216 -0.790 1.00 9.28 232 MET B C 1
ATOM 4624 O O . MET B 1 198 ? -51.610 -6.003 -1.770 1.00 9.75 232 MET B O 1
ATOM 4629 N N . SER B 1 199 ? -52.732 -4.375 -0.588 1.00 9.04 233 SER B N 1
ATOM 4630 C CA . SER B 1 199 ? -53.911 -4.252 -1.498 1.00 9.67 233 SER B CA 1
ATOM 4631 C C . SER B 1 199 ? -53.529 -3.387 -2.708 1.00 9.14 233 SER B C 1
ATOM 4632 O O . SER B 1 199 ? -54.110 -2.317 -2.947 1.00 9.93 233 SER B O 1
ATOM 4635 N N . TYR B 1 200 ? -52.527 -3.868 -3.421 1.00 9.40 234 TYR B N 1
ATOM 4636 C CA . TYR B 1 200 ? -51.961 -3.230 -4.639 1.00 9.80 234 TYR B CA 1
ATOM 4637 C C . TYR B 1 200 ? -51.179 -4.317 -5.377 1.00 9.46 234 TYR B C 1
ATOM 4638 O O . TYR B 1 200 ? -51.222 -5.495 -4.965 1.00 10.46 234 TYR B O 1
ATOM 4647 N N . ASP B 1 201 ? -50.512 -3.947 -6.462 1.00 9.38 235 ASP B N 1
ATOM 4648 C CA . ASP B 1 201 ? -49.834 -4.924 -7.362 1.00 9.55 235 ASP B CA 1
ATOM 4649 C C . ASP B 1 201 ? -50.850 -5.941 -7.893 1.00 9.64 235 ASP B C 1
ATOM 4650 O O . ASP B 1 201 ? -50.475 -7.093 -8.171 1.00 10.53 235 ASP B O 1
ATOM 4655 N N . PHE B 1 202 ? -52.097 -5.527 -8.071 1.00 9.54 236 PHE B N 1
ATOM 4656 C CA . PHE B 1 202 ? -53.129 -6.425 -8.663 1.00 9.79 236 PHE B CA 1
ATOM 4657 C C . PHE B 1 202 ? -52.877 -6.594 -10.160 1.00 9.40 236 PHE B C 1
ATOM 4658 O O . PHE B 1 202 ? -53.211 -7.661 -10.703 1.00 10.64 236 PHE B O 1
ATOM 4666 N N . ASN B 1 203 ? -52.326 -5.557 -10.794 1.00 9.43 237 ASN B N 1
ATOM 4667 C CA . ASN B 1 203 ? -52.019 -5.583 -12.249 1.00 10.19 237 ASN B CA 1
ATOM 4668 C C . ASN B 1 203 ? -50.763 -4.769 -12.485 1.00 10.15 237 ASN B C 1
ATOM 4669 O O . ASN B 1 203 ? -50.499 -3.861 -11.706 1.00 10.42 237 ASN B O 1
ATOM 4674 N N . GLY B 1 204 ? -50.031 -5.112 -13.528 1.00 10.33 238 GLY B N 1
ATOM 4675 C CA . GLY B 1 204 ? -48.742 -4.477 -13.828 1.00 10.40 238 GLY B CA 1
ATOM 4676 C C . GLY B 1 204 ? -48.160 -5.083 -15.079 1.00 10.11 238 GLY B C 1
ATOM 4677 O O . GLY B 1 204 ? -48.844 -5.895 -15.731 1.00 10.21 238 GLY B O 1
ATOM 4678 N N . THR B 1 205 ? -46.903 -4.777 -15.353 1.00 10.64 239 THR B N 1
ATOM 4679 C CA . THR B 1 205 ? -46.308 -5.044 -16.698 1.00 11.21 239 THR B CA 1
ATOM 4680 C C . THR B 1 205 ? -45.901 -6.518 -16.846 1.00 11.95 239 THR B C 1
ATOM 4681 O O . THR B 1 205 ? -45.438 -6.886 -17.931 1.00 12.72 239 THR B O 1
ATOM 4685 N N . TRP B 1 206 ? -46.090 -7.331 -15.807 1.00 10.71 240 TRP B N 1
ATOM 4686 C CA . TRP B 1 206 ? -46.094 -8.819 -15.953 1.00 10.93 240 TRP B CA 1
ATOM 4687 C C . TRP B 1 206 ? -47.236 -9.254 -16.886 1.00 11.41 240 TRP B C 1
ATOM 4688 O O . TRP B 1 206 ? -47.179 -10.387 -17.416 1.00 14.23 240 TRP B O 1
ATOM 4699 N N . ASN B 1 207 ? -48.250 -8.400 -17.048 1.00 10.94 241 ASN B N 1
ATOM 4700 C CA . ASN B 1 207 ? -49.326 -8.585 -18.063 1.00 11.67 241 ASN B CA 1
ATOM 4701 C C . ASN B 1 207 ? -48.981 -7.788 -19.317 1.00 10.84 241 ASN B C 1
ATOM 4702 O O . ASN B 1 207 ? -48.457 -6.670 -19.194 1.00 11.01 241 ASN B O 1
ATOM 4707 N N A LYS B 1 208 ? -49.305 -8.341 -20.486 0.60 11.86 242 LYS B N 1
ATOM 4708 N N B LYS B 1 208 ? -49.304 -8.341 -20.485 0.40 11.92 242 LYS B N 1
ATOM 4709 C CA . LYS B 1 208 ? -49.013 -7.661 -21.784 1.00 11.78 242 LYS B CA 1
ATOM 4710 C C . LYS B 1 208 ? -50.043 -6.562 -22.061 1.00 11.38 242 LYS B C 1
ATOM 4711 O O . LYS B 1 208 ? -49.775 -5.684 -22.917 1.00 11.97 242 LYS B O 1
ATOM 4717 N N . PHE B 1 209 ? -51.157 -6.620 -21.345 1.00 11.24 243 PHE B N 1
ATOM 4718 C CA . PHE B 1 209 ? -52.292 -5.656 -21.452 1.00 10.93 243 PHE B CA 1
ATOM 4719 C C . PHE B 1 209 ? -52.362 -4.803 -20.186 1.00 9.95 243 PHE B C 1
ATOM 4720 O O . PHE B 1 209 ? -51.839 -5.200 -19.127 1.00 10.44 243 PHE B O 1
ATOM 4728 N N . SER B 1 210 ? -52.974 -3.634 -20.322 1.00 10.00 244 SER B N 1
ATOM 4729 C CA . SER B 1 210 ? -53.080 -2.668 -19.198 1.00 9.61 244 SER B CA 1
ATOM 4730 C C . SER B 1 210 ? -54.175 -3.062 -18.207 1.00 9.84 244 SER B C 1
ATOM 4731 O O . SER B 1 210 ? -55.058 -3.901 -18.503 1.00 10.68 244 SER B O 1
ATOM 4734 N N . GLY B 1 211 ? -54.088 -2.449 -17.043 1.00 9.23 245 GLY B N 1
ATOM 4735 C CA . GLY B 1 211 ? -55.054 -2.683 -15.962 1.00 9.68 245 GLY B CA 1
ATOM 4736 C C . GLY B 1 211 ? -54.705 -1.828 -14.775 1.00 8.71 245 GLY B C 1
ATOM 4737 O O . GLY B 1 211 ? -53.721 -1.055 -14.852 1.00 9.82 245 GLY B O 1
ATOM 4738 N N . HIS B 1 212 ? -55.487 -1.948 -13.715 1.00 8.72 246 HIS B N 1
ATOM 4739 C CA . HIS B 1 212 ? -55.340 -1.060 -12.532 1.00 8.64 246 HIS B CA 1
ATOM 4740 C C . HIS B 1 212 ? -54.502 -1.718 -11.448 1.00 8.25 246 HIS B C 1
ATOM 4741 O O . HIS B 1 212 ? -54.726 -2.879 -11.112 1.00 9.03 246 HIS B O 1
ATOM 4748 N N . ASN B 1 213 ? -53.552 -0.974 -10.916 1.00 8.31 247 ASN B N 1
ATOM 4749 C CA . ASN B 1 213 ? -52.682 -1.478 -9.825 1.00 9.04 247 ASN B CA 1
ATOM 4750 C C . ASN B 1 213 ? -53.525 -1.736 -8.573 1.00 8.83 247 ASN B C 1
ATOM 4751 O O . ASN B 1 213 ? -53.261 -2.730 -7.857 1.00 8.75 247 ASN B O 1
ATOM 4756 N N . ALA B 1 214 ? -54.501 -0.872 -8.304 1.00 8.84 248 ALA B N 1
ATOM 4757 C CA . ALA B 1 214 ? -55.259 -0.966 -7.027 1.00 8.99 248 ALA B CA 1
ATOM 4758 C C . ALA B 1 214 ? -56.708 -0.555 -7.227 1.00 8.75 248 ALA B C 1
ATOM 4759 O O . ALA B 1 214 ? -57.204 0.381 -6.595 1.00 9.25 248 ALA B O 1
ATOM 4761 N N . PRO B 1 215 ? -57.450 -1.250 -8.106 1.00 8.74 249 PRO B N 1
ATOM 4762 C CA . PRO B 1 215 ? -58.853 -0.921 -8.289 1.00 9.76 249 PRO B CA 1
ATOM 4763 C C . PRO B 1 215 ? -59.574 -1.187 -6.967 1.00 9.57 249 PRO B C 1
ATOM 4764 O O . PRO B 1 215 ? -59.238 -2.128 -6.267 1.00 9.50 249 PRO B O 1
ATOM 4768 N N . PHE B 1 216 ? -60.528 -0.328 -6.643 1.00 9.20 250 PHE B N 1
ATOM 4769 C CA . PHE B 1 216 ? -61.227 -0.417 -5.335 1.00 9.43 250 PHE B CA 1
ATOM 4770 C C . PHE B 1 216 ? -62.125 -1.654 -5.297 1.00 9.29 250 PHE B C 1
ATOM 4771 O O . PHE B 1 216 ? -62.128 -2.393 -4.292 1.00 9.61 250 PHE B O 1
ATOM 4779 N N . VAL B 1 217 ? -62.916 -1.817 -6.353 1.00 10.03 251 VAL B N 1
ATOM 4780 C CA . VAL B 1 217 ? -63.822 -2.996 -6.493 1.00 10.40 251 VAL B CA 1
ATOM 4781 C C . VAL B 1 217 ? -63.622 -3.626 -7.867 1.00 10.04 251 VAL B C 1
ATOM 4782 O O . VAL B 1 217 ? -63.012 -3.005 -8.757 1.00 10.57 251 VAL B O 1
ATOM 4786 N N . ASN B 1 218 ? -64.141 -4.834 -8.008 1.00 10.19 252 ASN B N 1
ATOM 4787 C CA . ASN B 1 218 ? -64.073 -5.549 -9.302 1.00 10.14 252 ASN B CA 1
ATOM 4788 C C . ASN B 1 218 ? -64.764 -4.752 -10.411 1.00 10.30 252 ASN B C 1
ATOM 4789 O O . ASN B 1 218 ? -65.872 -4.234 -10.188 1.00 11.77 252 ASN B O 1
ATOM 4794 N N . ASP B 1 219 ? -64.150 -4.752 -11.591 1.00 9.95 253 ASP B N 1
ATOM 4795 C CA . ASP B 1 219 ? -64.796 -4.235 -12.825 1.00 9.98 253 ASP B CA 1
ATOM 4796 C C . ASP B 1 219 ? -64.976 -5.395 -13.786 1.00 10.17 253 ASP B C 1
ATOM 4797 O O . ASP B 1 219 ? -64.002 -5.832 -14.392 1.00 11.06 253 ASP B O 1
ATOM 4802 N N . PRO B 1 220 ? -66.202 -5.942 -13.927 1.00 10.63 254 PRO B N 1
ATOM 4803 C CA . PRO B 1 220 ? -66.407 -7.053 -14.853 1.00 11.37 254 PRO B CA 1
ATOM 4804 C C . PRO B 1 220 ? -66.010 -6.804 -16.313 1.00 11.27 254 PRO B C 1
ATOM 4805 O O . PRO B 1 220 ? -65.863 -7.767 -17.043 1.00 13.31 254 PRO B O 1
ATOM 4809 N N . ALA B 1 221 ? -65.832 -5.545 -16.706 1.00 11.77 255 ALA B N 1
ATOM 4810 C CA . ALA B 1 221 ? -65.350 -5.216 -18.079 1.00 12.86 255 ALA B CA 1
ATOM 4811 C C . ALA B 1 221 ? -63.922 -5.743 -18.268 1.00 13.58 255 ALA B C 1
ATOM 4812 O O . ALA B 1 221 ? -63.486 -5.900 -19.419 1.00 15.15 255 ALA B O 1
ATOM 4814 N N . TYR B 1 222 ? -63.226 -5.983 -17.161 1.00 12.73 256 TYR B N 1
ATOM 4815 C CA . TYR B 1 222 ? -61.841 -6.532 -17.171 1.00 12.31 256 TYR B CA 1
ATOM 4816 C C . TYR B 1 222 ? -61.923 -8.030 -16.912 1.00 13.49 256 TYR B C 1
ATOM 4817 O O . TYR B 1 222 ? -62.261 -8.407 -15.792 1.00 15.50 256 TYR B O 1
ATOM 4826 N N . ASP B 1 223 ? -61.674 -8.819 -17.951 1.00 17.29 257 ASP B N 1
ATOM 4827 C CA . ASP B 1 223 ? -61.862 -10.293 -17.907 1.00 19.12 257 ASP B CA 1
ATOM 4828 C C . ASP B 1 223 ? -60.695 -10.928 -18.653 1.00 21.81 257 ASP B C 1
ATOM 4829 O O . ASP B 1 223 ? -60.791 -11.094 -19.891 1.00 26.74 257 ASP B O 1
ATOM 4834 N N . LYS B 1 224 ? -59.641 -11.250 -17.905 1.00 20.32 258 LYS B N 1
ATOM 4835 C CA . LYS B 1 224 ? -58.396 -11.830 -18.486 1.00 20.56 258 LYS B CA 1
ATOM 4836 C C . LYS B 1 224 ? -58.014 -13.118 -17.777 1.00 21.14 258 LYS B C 1
ATOM 4837 O O . LYS B 1 224 ? -58.261 -13.271 -16.585 1.00 20.74 258 LYS B O 1
ATOM 4843 N N . PRO B 1 225 ? -57.400 -14.082 -18.502 1.00 22.77 259 PRO B N 1
ATOM 4844 C CA . PRO B 1 225 ? -57.029 -15.360 -17.903 1.00 24.34 259 PRO B CA 1
ATOM 4845 C C . PRO B 1 225 ? -56.123 -15.208 -16.678 1.00 20.89 259 PRO B C 1
ATOM 4846 O O . PRO B 1 225 ? -55.137 -14.480 -16.751 1.00 20.76 259 PRO B O 1
ATOM 4850 N N . GLY B 1 226 ? -56.510 -15.880 -15.590 1.00 22.53 260 GLY B N 1
ATOM 4851 C CA . GLY B 1 226 ? -55.715 -15.948 -14.341 1.00 25.05 260 GLY B CA 1
ATOM 4852 C C . GLY B 1 226 ? -55.861 -14.705 -13.482 1.00 23.89 260 GLY B C 1
ATOM 4853 O O . GLY B 1 226 ? -55.211 -14.635 -12.424 1.00 29.47 260 GLY B O 1
ATOM 4854 N N . ILE B 1 227 ? -56.677 -13.749 -13.923 1.00 19.18 261 ILE B N 1
ATOM 4855 C CA . ILE B 1 227 ? -56.897 -12.475 -13.168 1.00 18.21 261 ILE B CA 1
ATOM 4856 C C . ILE B 1 227 ? -58.384 -12.390 -12.826 1.00 19.78 261 ILE B C 1
ATOM 4857 O O . ILE B 1 227 ? -59.145 -11.696 -13.534 1.00 23.83 261 ILE B O 1
ATOM 4862 N N . GLY B 1 228 ? -58.766 -13.096 -11.768 1.00 17.78 262 GLY B N 1
ATOM 4863 C CA . GLY B 1 228 ? -60.188 -13.246 -11.407 1.00 17.91 262 GLY B CA 1
ATOM 4864 C C . GLY B 1 228 ? -60.753 -12.028 -10.710 1.00 15.58 262 GLY B C 1
ATOM 4865 O O . GLY B 1 228 ? -60.093 -10.969 -10.577 1.00 16.49 262 GLY B O 1
ATOM 4866 N N . LYS B 1 229 ? -61.963 -12.198 -10.252 1.00 16.51 263 LYS B N 1
ATOM 4867 C CA . LYS B 1 229 ? -62.788 -11.110 -9.685 1.00 15.31 263 LYS B CA 1
ATOM 4868 C C . LYS B 1 229 ? -62.317 -10.693 -8.294 1.00 12.70 263 LYS B C 1
ATOM 4869 O O . LYS B 1 229 ? -62.904 -9.764 -7.762 1.00 12.78 263 LYS B O 1
ATOM 4875 N N . THR B 1 230 ? -61.296 -11.327 -7.755 1.00 12.01 264 THR B N 1
ATOM 4876 C CA . THR B 1 230 ? -60.777 -10.984 -6.394 1.00 11.87 264 THR B CA 1
ATOM 4877 C C . THR B 1 230 ? -59.585 -10.024 -6.476 1.00 10.74 264 THR B C 1
ATOM 4878 O O . THR B 1 230 ? -59.036 -9.689 -5.416 1.00 10.90 264 THR B O 1
ATOM 4882 N N . PHE B 1 231 ? -59.197 -9.596 -7.670 1.00 10.84 265 PHE B N 1
ATOM 4883 C CA . PHE B 1 231 ? -57.972 -8.756 -7.852 1.00 10.31 265 PHE B CA 1
ATOM 4884 C C . PHE B 1 231 ? -58.320 -7.275 -7.654 1.00 9.94 265 PHE B C 1
ATOM 4885 O O . PHE B 1 231 ? -58.204 -6.449 -8.584 1.00 10.47 265 PHE B O 1
ATOM 4893 N N . ASN B 1 232 ? -58.760 -6.959 -6.442 1.00 9.36 266 ASN B N 1
ATOM 4894 C CA . ASN B 1 232 ? -59.184 -5.574 -6.102 1.00 8.93 266 ASN B CA 1
ATOM 4895 C C . ASN B 1 232 ? -59.153 -5.402 -4.589 1.00 9.37 266 ASN B C 1
ATOM 4896 O O . ASN B 1 232 ? -59.132 -6.407 -3.855 1.00 9.96 266 ASN B O 1
ATOM 4901 N N . VAL B 1 233 ? -59.167 -4.153 -4.154 1.00 9.16 267 VAL B N 1
ATOM 4902 C CA . VAL B 1 233 ? -58.953 -3.853 -2.711 1.00 9.23 267 VAL B CA 1
ATOM 4903 C C . VAL B 1 233 ? -60.060 -4.471 -1.854 1.00 9.42 267 VAL B C 1
ATOM 4904 O O . VAL B 1 233 ? -59.746 -5.116 -0.844 1.00 9.97 267 VAL B O 1
ATOM 4908 N N . VAL B 1 234 ? -61.314 -4.219 -2.201 1.00 9.27 268 VAL B N 1
ATOM 4909 C CA . VAL B 1 234 ? -62.449 -4.686 -1.347 1.00 9.66 268 VAL B CA 1
ATOM 4910 C C . VAL B 1 234 ? -62.418 -6.219 -1.271 1.00 9.78 268 VAL B C 1
ATOM 4911 O O . VAL B 1 234 ? -62.588 -6.773 -0.174 1.00 10.83 268 VAL B O 1
ATOM 4915 N N . SER B 1 235 ? -62.184 -6.894 -2.392 1.00 9.62 269 SER B N 1
ATOM 4916 C CA . SER B 1 235 ? -62.109 -8.387 -2.372 1.00 10.06 269 SER B CA 1
ATOM 4917 C C . SER B 1 235 ? -61.002 -8.855 -1.416 1.00 9.86 269 SER B C 1
ATOM 4918 O O . SER B 1 235 ? -61.232 -9.810 -0.639 1.00 11.01 269 SER B O 1
ATOM 4921 N N . ALA B 1 236 ? -59.837 -8.217 -1.468 1.00 10.26 270 ALA B N 1
ATOM 4922 C CA . ALA B 1 236 ? -58.696 -8.598 -0.592 1.00 10.59 270 ALA B CA 1
ATOM 4923 C C . ALA B 1 236 ? -59.084 -8.381 0.874 1.00 10.12 270 ALA B C 1
ATOM 4924 O O . ALA B 1 236 ? -58.868 -9.265 1.725 1.00 10.67 270 ALA B O 1
ATOM 4926 N N . VAL B 1 237 ? -59.652 -7.220 1.166 1.00 10.23 271 VAL B N 1
ATOM 4927 C CA . VAL B 1 237 ? -60.067 -6.900 2.565 1.00 10.42 271 VAL B CA 1
ATOM 4928 C C . VAL B 1 237 ? -61.088 -7.942 3.028 1.00 10.68 271 VAL B C 1
ATOM 4929 O O . VAL B 1 237 ? -60.918 -8.514 4.117 1.00 10.77 271 VAL B O 1
ATOM 4933 N N . GLU B 1 238 ? -62.114 -8.179 2.221 1.00 11.01 272 GLU B N 1
ATOM 4934 C CA . GLU B 1 238 ? -63.201 -9.119 2.619 1.00 11.98 272 GLU B CA 1
ATOM 4935 C C . GLU B 1 238 ? -62.611 -10.520 2.828 1.00 11.61 272 GLU B C 1
ATOM 4936 O O . GLU B 1 238 ? -63.047 -11.249 3.749 1.00 12.21 272 GLU B O 1
ATOM 4942 N N . ALA B 1 239 ? -61.641 -10.899 2.005 1.00 11.32 273 ALA B N 1
ATOM 4943 C CA . ALA B 1 239 ? -61.026 -12.251 2.126 1.00 11.56 273 ALA B CA 1
ATOM 4944 C C . ALA B 1 239 ? -60.312 -12.378 3.479 1.00 10.96 273 ALA B C 1
ATOM 4945 O O . ALA B 1 239 ? -60.464 -13.403 4.161 1.00 11.04 273 ALA B O 1
ATOM 4947 N N . TYR B 1 240 ? -59.545 -11.367 3.870 1.00 10.74 274 TYR B N 1
ATOM 4948 C CA . TYR B 1 240 ? -58.794 -11.411 5.159 1.00 10.83 274 TYR B CA 1
ATOM 4949 C C . TYR B 1 240 ? -59.779 -11.356 6.331 1.00 10.17 274 TYR B C 1
ATOM 4950 O O . TYR B 1 240 ? -59.548 -12.057 7.341 1.00 10.31 274 TYR B O 1
ATOM 4959 N N . LEU B 1 241 ? -60.858 -10.580 6.206 1.00 11.01 275 LEU B N 1
ATOM 4960 C CA . LEU B 1 241 ? -61.890 -10.569 7.285 1.00 10.96 275 LEU B CA 1
ATOM 4961 C C . LEU B 1 241 ? -62.476 -11.976 7.423 1.00 11.32 275 LEU B C 1
ATOM 4962 O O . LEU B 1 241 ? -62.587 -12.474 8.552 1.00 12.52 275 LEU B O 1
ATOM 4967 N N . LYS B 1 242 ? -62.853 -12.586 6.306 1.00 11.48 276 LYS B N 1
ATOM 4968 C CA . LYS B 1 242 ? -63.475 -13.944 6.350 1.00 12.30 276 LYS B CA 1
ATOM 4969 C C . LYS B 1 242 ? -62.492 -14.969 6.943 1.00 12.43 276 LYS B C 1
ATOM 4970 O O . LYS B 1 242 ? -62.943 -15.893 7.638 1.00 14.37 276 LYS B O 1
ATOM 4976 N N . ALA B 1 243 ? -61.202 -14.779 6.687 1.00 12.52 277 ALA B N 1
ATOM 4977 C CA . ALA B 1 243 ? -60.105 -15.666 7.163 1.00 13.68 277 ALA B CA 1
ATOM 4978 C C . ALA B 1 243 ? -59.841 -15.476 8.664 1.00 14.00 277 ALA B C 1
ATOM 4979 O O . ALA B 1 243 ? -59.081 -16.282 9.233 1.00 15.57 277 ALA B O 1
ATOM 4981 N N . GLY B 1 244 ? -60.416 -14.439 9.279 1.00 14.35 278 GLY B N 1
ATOM 4982 C CA . GLY B 1 244 ? -60.343 -14.266 10.749 1.00 14.76 278 GLY B CA 1
ATOM 4983 C C . GLY B 1 244 ? -59.457 -13.116 11.187 1.00 13.64 278 GLY B C 1
ATOM 4984 O O . GLY B 1 244 ? -59.204 -12.999 12.402 1.00 16.33 278 GLY B O 1
ATOM 4985 N N . VAL B 1 245 ? -59.012 -12.264 10.265 1.00 11.87 279 VAL B N 1
ATOM 4986 C CA . VAL B 1 245 ? -58.317 -11.014 10.698 1.00 11.90 279 VAL B CA 1
ATOM 4987 C C . VAL B 1 245 ? -59.370 -10.061 11.246 1.00 11.16 279 VAL B C 1
ATOM 4988 O O . VAL B 1 245 ? -60.277 -9.678 10.507 1.00 12.27 279 VAL B O 1
ATOM 4992 N N . PRO B 1 246 ? -59.293 -9.628 12.525 1.00 11.75 280 PRO B N 1
ATOM 4993 C CA . PRO B 1 246 ? -60.257 -8.650 13.012 1.00 11.51 280 PRO B CA 1
ATOM 4994 C C . PRO B 1 246 ? -60.158 -7.352 12.202 1.00 10.68 280 PRO B C 1
ATOM 4995 O O . PRO B 1 246 ? -59.049 -6.927 11.877 1.00 11.03 280 PRO B O 1
ATOM 4999 N N . ALA B 1 247 ? -61.300 -6.756 11.885 1.00 10.81 281 ALA B N 1
ATOM 5000 C CA . ALA B 1 247 ? -61.313 -5.514 11.068 1.00 10.24 281 ALA B CA 1
ATOM 5001 C C . ALA B 1 247 ? -60.368 -4.469 11.680 1.00 9.54 281 ALA B C 1
ATOM 5002 O O . ALA B 1 247 ? -59.600 -3.814 10.944 1.00 9.62 281 ALA B O 1
ATOM 5004 N N . ASP B 1 248 ? -60.403 -4.325 13.000 1.00 10.18 282 ASP B N 1
ATOM 5005 C CA . ASP B 1 248 ? -59.649 -3.224 13.665 1.00 10.38 282 ASP B CA 1
ATOM 5006 C C . ASP B 1 248 ? -58.131 -3.444 13.554 1.00 9.87 282 ASP B C 1
ATOM 5007 O O . ASP B 1 248 ? -57.376 -2.489 13.813 1.00 10.95 282 ASP B O 1
ATOM 5012 N N . LYS B 1 249 ? -57.704 -4.656 13.207 1.00 9.86 283 LYS B N 1
ATOM 5013 C CA . LYS B 1 249 ? -56.256 -4.971 13.003 1.00 9.84 283 LYS B CA 1
ATOM 5014 C C . LYS B 1 249 ? -55.874 -4.941 11.519 1.00 9.23 283 LYS B C 1
ATOM 5015 O O . LYS B 1 249 ? -54.682 -5.123 11.219 1.00 10.77 283 LYS B O 1
ATOM 5021 N N . LEU B 1 250 ? -56.847 -4.769 10.624 1.00 9.35 284 LEU B N 1
ATOM 5022 C CA . LEU B 1 250 ? -56.594 -4.906 9.164 1.00 9.31 284 LEU B CA 1
ATOM 5023 C C . LEU B 1 250 ? -56.266 -3.529 8.590 1.00 8.98 284 LEU B C 1
ATOM 5024 O O . LEU B 1 250 ? -57.176 -2.677 8.477 1.00 10.41 284 LEU B O 1
ATOM 5029 N N . VAL B 1 251 ? -55.006 -3.341 8.214 1.00 9.11 285 VAL B N 1
ATOM 5030 C CA . VAL B 1 251 ? -54.519 -2.034 7.689 1.00 9.17 285 VAL B CA 1
ATOM 5031 C C . VAL B 1 251 ? -54.468 -2.128 6.161 1.00 9.45 285 VAL B C 1
ATOM 5032 O O . VAL B 1 251 ? -53.885 -3.082 5.621 1.00 10.42 285 VAL B O 1
ATOM 5036 N N . VAL B 1 252 ? -55.083 -1.155 5.497 1.00 9.04 286 VAL B N 1
ATOM 5037 C CA . VAL B 1 252 ? -55.276 -1.189 4.013 1.00 9.49 286 VAL B CA 1
ATOM 5038 C C . VAL B 1 252 ? -54.078 -0.550 3.314 1.00 8.62 286 VAL B C 1
ATOM 5039 O O . VAL B 1 252 ? -53.841 0.651 3.515 1.00 8.75 286 VAL B O 1
ATOM 5043 N N . GLY B 1 253 ? -53.374 -1.338 2.503 1.00 8.38 287 GLY B N 1
ATOM 5044 C CA . GLY B 1 253 ? -52.216 -0.835 1.737 1.00 8.35 287 GLY B CA 1
ATOM 5045 C C . GLY B 1 253 ? -52.639 0.034 0.569 1.00 8.18 287 GLY B C 1
ATOM 5046 O O . GLY B 1 253 ? -53.646 -0.257 -0.099 1.00 8.38 287 GLY B O 1
ATOM 5047 N N . VAL B 1 254 ? -51.844 1.068 0.330 1.00 8.58 288 VAL B N 1
ATOM 5048 C CA . VAL B 1 254 ? -52.049 2.075 -0.757 1.00 8.95 288 VAL B CA 1
ATOM 5049 C C . VAL B 1 254 ? -50.719 2.262 -1.466 1.00 8.23 288 VAL B C 1
ATOM 5050 O O . VAL B 1 254 ? -49.700 2.404 -0.796 1.00 8.54 288 VAL B O 1
ATOM 5054 N N . PRO B 1 255 ? -50.681 2.276 -2.816 1.00 8.00 289 PRO B N 1
ATOM 5055 C CA . PRO B 1 255 ? -49.438 2.539 -3.529 1.00 7.72 289 PRO B CA 1
ATOM 5056 C C . PRO B 1 255 ? -49.230 4.037 -3.779 1.00 8.00 289 PRO B C 1
ATOM 5057 O O . PRO B 1 255 ? -50.166 4.719 -4.201 1.00 8.84 289 PRO B O 1
ATOM 5061 N N . LEU B 1 256 ? -48.002 4.518 -3.537 1.00 8.13 290 LEU B N 1
ATOM 5062 C CA . LEU B 1 256 ? -47.631 5.931 -3.877 1.00 8.36 290 LEU B CA 1
ATOM 5063 C C . LEU B 1 256 ? -46.797 5.968 -5.158 1.00 7.93 290 LEU B C 1
ATOM 5064 O O . LEU B 1 256 ? -46.238 7.027 -5.498 1.00 9.42 290 LEU B O 1
ATOM 5069 N N . TYR B 1 257 ? -46.738 4.831 -5.836 1.00 8.13 291 TYR B N 1
ATOM 5070 C CA . TYR B 1 257 ? -46.119 4.692 -7.180 1.00 9.10 291 TYR B CA 1
ATOM 5071 C C . TYR B 1 257 ? -47.219 4.334 -8.174 1.00 8.66 291 TYR B C 1
ATOM 5072 O O . TYR B 1 257 ? -48.342 3.981 -7.761 1.00 8.96 291 TYR B O 1
ATOM 5081 N N . GLY B 1 258 ? -46.875 4.415 -9.449 1.00 8.50 292 GLY B N 1
ATOM 5082 C CA . GLY B 1 258 ? -47.752 3.934 -10.525 1.00 8.89 292 GLY B CA 1
ATOM 5083 C C . GLY B 1 258 ? -46.996 3.013 -11.449 1.00 8.49 292 GLY B C 1
ATOM 5084 O O . GLY B 1 258 ? -45.754 2.984 -11.407 1.00 9.11 292 GLY B O 1
ATOM 5085 N N . TYR B 1 259 ? -47.731 2.287 -12.269 1.00 7.52 293 TYR B N 1
ATOM 5086 C CA . TYR B 1 259 ? -47.098 1.430 -13.301 1.00 8.03 293 TYR B CA 1
ATOM 5087 C C . TYR B 1 259 ? -47.499 1.969 -14.662 1.00 8.13 293 TYR B C 1
ATOM 5088 O O . TYR B 1 259 ? -48.595 2.531 -14.823 1.00 8.86 293 TYR B O 1
ATOM 5097 N N . SER B 1 260 ? -46.605 1.794 -15.617 1.00 7.97 294 SER B N 1
ATOM 5098 C CA . SER B 1 260 ? -46.840 2.278 -17.002 1.00 8.27 294 SER B CA 1
ATOM 5099 C C . SER B 1 260 ? -46.522 1.193 -18.025 1.00 8.72 294 SER B C 1
ATOM 5100 O O . SER B 1 260 ? -45.545 0.430 -17.869 1.00 9.31 294 SER B O 1
ATOM 5103 N N . TRP B 1 261 ? -47.351 1.193 -19.057 1.00 8.30 295 TRP B N 1
ATOM 5104 C CA . TRP B 1 261 ? -47.121 0.450 -20.321 1.00 8.51 295 TRP B CA 1
ATOM 5105 C C . TRP B 1 261 ? -46.919 1.456 -21.447 1.00 8.32 295 TRP B C 1
ATOM 5106 O O . TRP B 1 261 ? -47.358 2.614 -21.312 1.00 9.60 295 TRP B O 1
ATOM 5117 N N . LYS B 1 262 ? -46.289 1.021 -22.531 1.00 9.59 296 LYS B N 1
ATOM 5118 C CA . LYS B 1 262 ? -46.245 1.845 -23.772 1.00 10.10 296 LYS B CA 1
ATOM 5119 C C . LYS B 1 262 ? -47.001 1.134 -24.894 1.00 10.00 296 LYS B C 1
ATOM 5120 O O . LYS B 1 262 ? -47.148 -0.099 -24.840 1.00 10.43 296 LYS B O 1
ATOM 5126 N N . GLY B 1 263 ? -47.438 1.890 -25.899 1.00 10.24 297 GLY B N 1
ATOM 5127 C CA . GLY B 1 263 ? -47.988 1.284 -27.132 1.00 10.25 297 GLY B CA 1
ATOM 5128 C C . GLY B 1 263 ? -49.264 0.501 -26.884 1.00 9.58 297 GLY B C 1
ATOM 5129 O O . GLY B 1 263 ? -49.517 -0.487 -27.591 1.00 11.85 297 GLY B O 1
ATOM 5130 N N . CYS B 1 264 ? -50.056 0.931 -25.917 1.00 10.26 298 CYS B N 1
ATOM 5131 C CA . CYS B 1 264 ? -51.407 0.343 -25.699 1.00 10.78 298 CYS B CA 1
ATOM 5132 C C . CYS B 1 264 ? -52.360 0.824 -26.792 1.00 10.83 298 CYS B C 1
ATOM 5133 O O . CYS B 1 264 ? -52.451 2.045 -27.009 1.00 11.89 298 CYS B O 1
ATOM 5136 N N . ALA B 1 265 ? -53.040 -0.113 -27.450 1.00 11.40 299 ALA B N 1
ATOM 5137 C CA . ALA B 1 265 ? -54.125 0.243 -28.395 1.00 12.07 299 ALA B CA 1
ATOM 5138 C C . ALA B 1 265 ? -55.160 1.100 -27.654 1.00 12.08 299 ALA B C 1
ATOM 5139 O O . ALA B 1 265 ? -55.424 0.837 -26.463 1.00 12.60 299 ALA B O 1
ATOM 5141 N N . ALA B 1 266 ? -55.737 2.087 -28.331 1.00 12.10 300 ALA B N 1
ATOM 5142 C CA . ALA B 1 266 ? -56.775 2.940 -27.695 1.00 12.35 300 ALA B CA 1
ATOM 5143 C C . ALA B 1 266 ? -58.027 2.095 -27.441 1.00 12.48 300 ALA B C 1
ATOM 5144 O O . ALA B 1 266 ? -58.647 2.226 -26.367 1.00 12.61 300 ALA B O 1
ATOM 5146 N N . GLY B 1 267 ? -58.363 1.235 -28.403 1.00 13.20 301 GLY B N 1
ATOM 5147 C CA . GLY B 1 267 ? -59.670 0.555 -28.390 1.00 14.55 301 GLY B CA 1
ATOM 5148 C C . GLY B 1 267 ? -60.773 1.573 -28.168 1.00 15.04 301 GLY B C 1
ATOM 5149 O O . GLY B 1 267 ? -60.633 2.725 -28.624 1.00 16.48 301 GLY B O 1
ATOM 5150 N N . GLU B 1 268 ? -61.803 1.201 -27.425 1.00 16.13 302 GLU B N 1
ATOM 5151 C CA . GLU B 1 268 ? -62.914 2.155 -27.149 1.00 17.81 302 GLU B CA 1
ATOM 5152 C C . GLU B 1 268 ? -62.808 2.651 -25.708 1.00 16.56 302 GLU B C 1
ATOM 5153 O O . GLU B 1 268 ? -63.801 3.175 -25.199 1.00 17.46 302 GLU B O 1
ATOM 5159 N N . ARG B 1 269 ? -61.627 2.518 -25.101 1.00 14.01 303 ARG B N 1
ATOM 5160 C CA . ARG B 1 269 ? -61.468 2.747 -23.635 1.00 13.50 303 ARG B CA 1
ATOM 5161 C C . ARG B 1 269 ? -60.241 3.606 -23.332 1.00 12.38 303 ARG B C 1
ATOM 5162 O O . ARG B 1 269 ? -59.758 3.551 -22.195 1.00 13.00 303 ARG B O 1
ATOM 5170 N N . ASN B 1 270 ? -59.732 4.361 -24.306 1.00 12.04 304 ASN B N 1
ATOM 5171 C CA . ASN B 1 270 ? -58.519 5.194 -24.060 1.00 12.62 304 ASN B CA 1
ATOM 5172 C C . ASN B 1 270 ? -57.422 4.320 -23.423 1.00 11.64 304 ASN B C 1
ATOM 5173 O O . ASN B 1 270 ? -56.804 4.722 -22.425 1.00 11.89 304 ASN B O 1
ATOM 5178 N N . GLY B 1 271 ? -57.200 3.140 -24.002 1.00 11.20 305 GLY B N 1
ATOM 5179 C CA . GLY B 1 271 ? -56.052 2.280 -23.622 1.00 10.99 305 GLY B CA 1
ATOM 5180 C C . GLY B 1 271 ? -56.341 1.334 -22.468 1.00 10.58 305 GLY B C 1
ATOM 5181 O O . GLY B 1 271 ? -55.507 0.453 -22.212 1.00 11.62 305 GLY B O 1
ATOM 5182 N N . GLU B 1 272 ? -57.462 1.506 -21.775 1.00 9.86 306 GLU B N 1
ATOM 5183 C CA . GLU B 1 272 ? -57.757 0.707 -20.552 1.00 9.79 306 GLU B CA 1
ATOM 5184 C C . GLU B 1 272 ? -58.102 -0.741 -20.918 1.00 10.41 306 GLU B C 1
ATOM 5185 O O . GLU B 1 272 ? -59.029 -0.943 -21.727 1.00 11.55 306 GLU B O 1
ATOM 5191 N N . TYR B 1 273 ? -57.361 -1.694 -20.342 1.00 10.19 307 TYR B N 1
ATOM 5192 C CA . TYR B 1 273 ? -57.531 -3.165 -20.536 1.00 10.12 307 TYR B CA 1
ATOM 5193 C C . TYR B 1 273 ? -57.113 -3.584 -21.955 1.00 11.16 307 TYR B C 1
ATOM 5194 O O . TYR B 1 273 ? -57.454 -4.700 -22.391 1.00 13.81 307 TYR B O 1
ATOM 5203 N N . GLN B 1 274 ? -56.351 -2.737 -22.645 1.00 11.73 308 GLN B N 1
ATOM 5204 C CA . GLN B 1 274 ? -55.967 -2.964 -24.071 1.00 11.63 308 GLN B CA 1
ATOM 5205 C C . GLN B 1 274 ? -54.593 -3.635 -24.148 1.00 11.25 308 GLN B C 1
ATOM 5206 O O . GLN B 1 274 ? -53.819 -3.601 -23.165 1.00 11.11 308 GLN B O 1
ATOM 5212 N N . ASP B 1 275 ? -54.319 -4.243 -25.295 1.00 11.69 309 ASP B N 1
ATOM 5213 C CA . ASP B 1 275 ? -52.993 -4.860 -25.568 1.00 11.60 309 ASP B CA 1
ATOM 5214 C C . ASP B 1 275 ? -51.929 -3.774 -25.727 1.00 10.78 309 ASP B C 1
ATOM 5215 O O . ASP B 1 275 ? -52.167 -2.768 -26.432 1.00 11.89 309 ASP B O 1
ATOM 5220 N N . CYS B 1 276 ? -50.785 -3.993 -25.090 1.00 11.05 310 CYS B N 1
ATOM 5221 C CA . CYS B 1 276 ? -49.681 -2.991 -25.062 1.00 10.58 310 CYS B CA 1
ATOM 5222 C C . CYS B 1 276 ? -48.373 -3.586 -25.586 1.00 10.86 310 CYS B C 1
ATOM 5223 O O . CYS B 1 276 ? -48.335 -4.774 -25.969 1.00 11.87 310 CYS B O 1
ATOM 5226 N N . ASN B 1 277 ? -47.337 -2.756 -25.580 1.00 11.06 311 ASN B N 1
ATOM 5227 C CA . ASN B 1 277 ? -46.006 -3.083 -26.158 1.00 11.76 311 ASN B CA 1
ATOM 5228 C C . ASN B 1 277 ? -44.906 -2.877 -25.116 1.00 11.28 311 ASN B C 1
ATOM 5229 O O . ASN B 1 277 ? -43.873 -2.295 -25.456 1.00 12.55 311 ASN B O 1
ATOM 5234 N N . GLY B 1 278 ? -45.125 -3.371 -23.899 1.00 10.63 312 GLY B N 1
ATOM 5235 C CA . GLY B 1 278 ? -44.079 -3.371 -22.856 1.00 10.49 312 GLY B CA 1
ATOM 5236 C C . GLY B 1 278 ? -44.172 -2.179 -21.925 1.00 9.73 312 GLY B C 1
ATOM 5237 O O . GLY B 1 278 ? -45.216 -1.512 -21.878 1.00 9.82 312 GLY B O 1
ATOM 5238 N N . LYS B 1 279 ? -43.111 -1.974 -21.158 1.00 9.69 313 LYS B N 1
ATOM 5239 C CA . LYS B 1 279 ? -43.102 -0.932 -20.103 1.00 9.46 313 LYS B CA 1
ATOM 5240 C C . LYS B 1 279 ? -43.108 0.470 -20.714 1.00 9.29 313 LYS B C 1
ATOM 5241 O O . LYS B 1 279 ? -42.449 0.701 -21.738 1.00 10.55 313 LYS B O 1
ATOM 5247 N N . GLY B 1 280 ? -43.805 1.377 -20.040 1.00 8.57 314 GLY B N 1
ATOM 5248 C CA . GLY B 1 280 ? -43.790 2.811 -20.368 1.00 8.46 314 GLY B CA 1
ATOM 5249 C C . GLY B 1 280 ? -42.745 3.558 -19.571 1.00 8.02 314 GLY B C 1
ATOM 5250 O O . GLY B 1 280 ? -41.866 2.971 -18.913 1.00 9.16 314 GLY B O 1
ATOM 5251 N N . ARG B 1 281 ? -42.825 4.878 -19.636 1.00 8.27 315 ARG B N 1
ATOM 5252 C CA . ARG B 1 281 ? -41.814 5.721 -18.953 1.00 8.27 315 ARG B CA 1
ATOM 5253 C C . ARG B 1 281 ? -41.921 5.512 -17.442 1.00 8.20 315 ARG B C 1
ATOM 5254 O O . ARG B 1 281 ? -43.031 5.320 -16.902 1.00 8.66 315 ARG B O 1
ATOM 5262 N N . GLY B 1 282 ? -40.774 5.598 -16.786 1.00 8.39 316 GLY B N 1
ATOM 5263 C CA . GLY B 1 282 ? -40.704 5.466 -15.322 1.00 8.99 316 GLY B CA 1
ATOM 5264 C C . GLY B 1 282 ? -39.785 6.488 -14.708 1.00 9.17 316 GLY B C 1
ATOM 5265 O O . GLY B 1 282 ? -39.164 7.268 -15.434 1.00 10.01 316 GLY B O 1
ATOM 5266 N N . THR B 1 283 ? -39.731 6.487 -13.390 1.00 8.68 317 THR B N 1
ATOM 5267 C CA . THR B 1 283 ? -38.892 7.461 -12.652 1.00 9.51 317 THR B CA 1
ATOM 5268 C C . THR B 1 283 ? -37.485 6.874 -12.504 1.00 9.30 317 THR B C 1
ATOM 5269 O O . THR B 1 283 ? -36.549 7.334 -13.193 1.00 10.54 317 THR B O 1
ATOM 5273 N N . TRP B 1 284 ? -37.350 5.872 -11.643 1.00 9.73 318 TRP B N 1
ATOM 5274 C CA . TRP B 1 284 ? -36.013 5.297 -11.310 1.00 9.62 318 TRP B CA 1
ATOM 5275 C C . TRP B 1 284 ? -35.727 4.042 -12.128 1.00 9.24 318 TRP B C 1
ATOM 5276 O O . TRP B 1 284 ? -34.591 3.581 -12.110 1.00 10.71 318 TRP B O 1
ATOM 5287 N N . GLU B 1 285 ? -36.747 3.557 -12.819 1.00 9.58 319 GLU B N 1
ATOM 5288 C CA . GLU B 1 285 ? -36.666 2.385 -13.729 1.00 9.62 319 GLU B CA 1
ATOM 5289 C C . GLU B 1 285 ? -37.848 2.478 -14.683 1.00 9.12 319 GLU B C 1
ATOM 5290 O O . GLU B 1 285 ? -38.861 3.108 -14.325 1.00 9.65 319 GLU B O 1
ATOM 5296 N N . ASP B 1 286 ? -37.740 1.845 -15.840 1.00 9.63 320 ASP B N 1
ATOM 5297 C CA . ASP B 1 286 ? -38.881 1.850 -16.788 1.00 9.60 320 ASP B CA 1
ATOM 5298 C C . ASP B 1 286 ? -40.118 1.278 -16.087 1.00 8.73 320 ASP B C 1
ATOM 5299 O O . ASP B 1 286 ? -39.993 0.309 -15.322 1.00 9.53 320 ASP B O 1
ATOM 5304 N N . GLY B 1 287 ? -41.288 1.810 -16.423 1.00 8.87 321 GLY B N 1
ATOM 5305 C CA . GLY B 1 287 ? -42.582 1.173 -16.088 1.00 9.39 321 GLY B CA 1
ATOM 5306 C C . GLY B 1 287 ? -43.029 1.378 -14.651 1.00 8.78 321 GLY B C 1
ATOM 5307 O O . GLY B 1 287 ? -44.089 0.863 -14.297 1.00 8.59 321 GLY B O 1
ATOM 5308 N N . ASN B 1 288 ? -42.267 2.119 -13.855 1.00 8.87 322 ASN B N 1
ATOM 5309 C CA . ASN B 1 288 ? -42.617 2.396 -12.436 1.00 8.65 322 ASN B CA 1
ATOM 5310 C C . ASN B 1 288 ? -42.396 3.888 -12.202 1.00 8.35 322 ASN B C 1
ATOM 5311 O O . ASN B 1 288 ? -41.240 4.334 -12.329 1.00 8.80 322 ASN B O 1
ATOM 5316 N N . LEU B 1 289 ? -43.473 4.605 -11.906 1.00 8.00 323 LEU B N 1
ATOM 5317 C CA . LEU B 1 289 ? -43.414 6.073 -11.703 1.00 8.00 323 LEU B CA 1
ATOM 5318 C C . LEU B 1 289 ? -43.637 6.411 -10.233 1.00 8.27 323 LEU B C 1
ATOM 5319 O O . LEU B 1 289 ? -44.570 5.878 -9.632 1.00 9.34 323 LEU B O 1
ATOM 5324 N N . ASP B 1 290 ? -42.851 7.340 -9.704 1.00 7.95 324 ASP B N 1
ATOM 5325 C CA . ASP B 1 290 ? -43.228 7.953 -8.413 1.00 8.59 324 ASP B CA 1
ATOM 5326 C C . ASP B 1 290 ? -44.471 8.820 -8.634 1.00 8.26 324 ASP B C 1
ATOM 5327 O O . ASP B 1 290 ? -44.571 9.469 -9.691 1.00 8.49 324 ASP B O 1
ATOM 5332 N N . PHE B 1 291 ? -45.378 8.870 -7.666 1.00 8.28 325 PHE B N 1
ATOM 5333 C CA . PHE B 1 291 ? -46.485 9.870 -7.729 1.00 8.54 325 PHE B CA 1
ATOM 5334 C C . PHE B 1 291 ? -45.924 11.272 -8.010 1.00 8.21 325 PHE B C 1
ATOM 5335 O O . PHE B 1 291 ? -46.520 12.033 -8.780 1.00 8.88 325 PHE B O 1
ATOM 5343 N N . THR B 1 292 ? -44.802 11.609 -7.392 1.00 7.90 326 THR B N 1
ATOM 5344 C CA . THR B 1 292 ? -44.208 12.963 -7.571 1.00 8.25 326 THR B CA 1
ATOM 5345 C C . THR B 1 292 ? -44.064 13.277 -9.068 1.00 8.52 326 THR B C 1
ATOM 5346 O O . THR B 1 292 ? -44.334 14.424 -9.503 1.00 9.00 326 THR B O 1
ATOM 5350 N N . ASP B 1 293 ? -43.563 12.290 -9.797 1.00 8.98 327 ASP B N 1
ATOM 5351 C CA . ASP B 1 293 ? -43.239 12.402 -11.245 1.00 9.33 327 ASP B CA 1
ATOM 5352 C C . ASP B 1 293 ? -44.544 12.492 -12.046 1.00 9.17 327 ASP B C 1
ATOM 5353 O O . ASP B 1 293 ? -44.690 13.401 -12.891 1.00 9.26 327 ASP B O 1
ATOM 5358 N N . ILE B 1 294 ? -45.480 11.589 -11.782 1.00 8.98 328 ILE B N 1
ATOM 5359 C CA . ILE B 1 294 ? -46.835 11.696 -12.403 1.00 8.57 328 ILE B CA 1
ATOM 5360 C C . ILE B 1 294 ? -47.386 13.114 -12.211 1.00 9.34 328 ILE B C 1
ATOM 5361 O O . ILE B 1 294 ? -47.850 13.745 -13.178 1.00 9.66 328 ILE B O 1
ATOM 5366 N N . GLU B 1 295 ? -47.395 13.567 -10.971 1.00 9.04 329 GLU B N 1
ATOM 5367 C CA . GLU B 1 295 ? -48.003 14.882 -10.625 1.00 8.97 329 GLU B CA 1
ATOM 5368 C C . GLU B 1 295 ? -47.288 16.028 -11.359 1.00 9.84 329 GLU B C 1
ATOM 5369 O O . GLU B 1 295 ? -47.971 16.922 -11.912 1.00 11.13 329 GLU B O 1
ATOM 5375 N N . LYS B 1 296 ? -45.959 16.019 -11.360 1.00 9.99 330 LYS B N 1
ATOM 5376 C CA . LYS B 1 296 ? -45.185 17.147 -11.951 1.00 10.70 330 LYS B CA 1
ATOM 5377 C C . LYS B 1 296 ? -45.284 17.108 -13.478 1.00 10.95 330 LYS B C 1
ATOM 5378 O O . LYS B 1 296 ? -45.401 18.175 -14.100 1.00 11.99 330 LYS B O 1
ATOM 5384 N N . ASN B 1 297 ? -45.203 15.910 -14.052 1.00 10.16 331 ASN B N 1
ATOM 5385 C CA . ASN B 1 297 ? -44.852 15.740 -15.493 1.00 10.79 331 ASN B CA 1
ATOM 5386 C C . ASN B 1 297 ? -46.020 15.251 -16.343 1.00 9.80 331 ASN B C 1
ATOM 5387 O O . ASN B 1 297 ? -45.993 15.534 -17.556 1.00 10.63 331 ASN B O 1
ATOM 5392 N N . LEU B 1 298 ? -46.955 14.482 -15.772 1.00 9.43 332 LEU B N 1
ATOM 5393 C CA . LEU B 1 298 ? -47.884 13.679 -16.628 1.00 9.33 332 LEU B CA 1
ATOM 5394 C C . LEU B 1 298 ? -49.365 13.970 -16.411 1.00 9.81 332 LEU B C 1
ATOM 5395 O O . LEU B 1 298 ? -50.151 13.620 -17.288 1.00 10.01 332 LEU B O 1
ATOM 5400 N N A LEU B 1 299 ? -49.738 14.591 -15.297 0.50 10.66 333 LEU B N 1
ATOM 5401 N N B LEU B 1 299 ? -49.739 14.558 -15.270 0.50 10.12 333 LEU B N 1
ATOM 5402 C CA A LEU B 1 299 ? -51.183 14.748 -14.963 0.50 12.19 333 LEU B CA 1
ATOM 5403 C CA B LEU B 1 299 ? -51.183 14.803 -14.982 0.50 11.21 333 LEU B CA 1
ATOM 5404 C C A LEU B 1 299 ? -51.806 15.796 -15.897 0.50 11.67 333 LEU B C 1
ATOM 5405 C C B LEU B 1 299 ? -51.710 15.823 -15.984 0.50 10.92 333 LEU B C 1
ATOM 5406 O O A LEU B 1 299 ? -51.718 16.986 -15.567 0.50 13.20 333 LEU B O 1
ATOM 5407 O O B LEU B 1 299 ? -51.444 17.020 -15.798 0.50 11.79 333 LEU B O 1
ATOM 5416 N N . ASN B 1 300 ? -52.423 15.360 -17.004 1.00 11.32 334 ASN B N 1
ATOM 5417 C CA . ASN B 1 300 ? -52.901 16.272 -18.085 1.00 11.53 334 ASN B CA 1
ATOM 5418 C C . ASN B 1 300 ? -51.720 17.093 -18.631 1.00 11.14 334 ASN B C 1
ATOM 5419 O O . ASN B 1 300 ? -51.870 18.303 -18.914 1.00 13.13 334 ASN B O 1
ATOM 5424 N N . LYS B 1 301 ? -50.586 16.422 -18.786 1.00 10.93 335 LYS B N 1
ATOM 5425 C CA A LYS B 1 301 ? -49.321 17.036 -19.283 0.70 10.77 335 LYS B CA 1
ATOM 5426 C CA B LYS B 1 301 ? -49.318 17.037 -19.278 0.30 10.90 335 LYS B CA 1
ATOM 5427 C C . LYS B 1 301 ? -48.570 16.045 -20.175 1.00 9.78 335 LYS B C 1
ATOM 5428 O O . LYS B 1 301 ? -48.835 14.829 -20.078 1.00 9.89 335 LYS B O 1
ATOM 5439 N N . LYS B 1 302 ? -47.657 16.569 -20.994 1.00 10.31 336 LYS B N 1
ATOM 5440 C CA . LYS B 1 302 ? -46.737 15.750 -21.848 1.00 10.77 336 LYS B CA 1
ATOM 5441 C C . LYS B 1 302 ? -47.543 14.734 -22.675 1.00 10.25 336 LYS B C 1
ATOM 5442 O O . LYS B 1 302 ? -47.030 13.634 -22.961 1.00 11.01 336 LYS B O 1
ATOM 5448 N N . GLY B 1 303 ? -48.753 15.115 -23.084 1.00 10.27 337 GLY B N 1
ATOM 5449 C CA . GLY B 1 303 ? -49.566 14.296 -24.008 1.00 10.33 337 GLY B CA 1
ATOM 5450 C C . GLY B 1 303 ? -50.426 13.266 -23.303 1.00 9.98 337 GLY B C 1
ATOM 5451 O O . GLY B 1 303 ? -51.110 12.509 -23.989 1.00 10.37 337 GLY B O 1
ATOM 5452 N N . PHE B 1 304 ? -50.401 13.253 -21.981 1.00 9.65 338 PHE B N 1
ATOM 5453 C CA . PHE B 1 304 ? -51.239 12.322 -21.179 1.00 9.93 338 PHE B CA 1
ATOM 5454 C C . PHE B 1 304 ? -52.516 13.023 -20.733 1.00 9.96 338 PHE B C 1
ATOM 5455 O O . PHE B 1 304 ? -52.471 14.198 -20.323 1.00 11.03 338 PHE B O 1
ATOM 5463 N N . LYS B 1 305 ? -53.628 12.308 -20.820 1.00 9.82 339 LYS B N 1
ATOM 5464 C CA . LYS B 1 305 ? -54.931 12.789 -20.289 1.00 10.20 339 LYS B CA 1
ATOM 5465 C C . LYS B 1 305 ? -55.383 11.865 -19.166 1.00 9.11 339 LYS B C 1
ATOM 5466 O O . LYS B 1 305 ? -55.190 10.648 -19.265 1.00 9.33 339 LYS B O 1
ATOM 5472 N N . ARG B 1 306 ? -56.006 12.447 -18.151 1.00 9.69 340 ARG B N 1
ATOM 5473 C CA . ARG B 1 306 ? -56.583 11.676 -17.021 1.00 9.80 340 ARG B CA 1
ATOM 5474 C C . ARG B 1 306 ? -57.991 11.210 -17.373 1.00 9.71 340 ARG B C 1
ATOM 5475 O O . ARG B 1 306 ? -58.816 12.022 -17.846 1.00 10.37 340 ARG B O 1
ATOM 5483 N N . TYR B 1 307 ? -58.230 9.943 -17.088 1.00 9.35 341 TYR B N 1
ATOM 5484 C CA . TYR B 1 307 ? -59.574 9.310 -17.192 1.00 10.12 341 TYR B CA 1
ATOM 5485 C C . TYR B 1 307 ? -59.939 8.684 -15.850 1.00 9.26 341 TYR B C 1
ATOM 5486 O O . TYR B 1 307 ? -59.049 8.348 -15.043 1.00 9.96 341 TYR B O 1
ATOM 5495 N N . TRP B 1 308 ? -61.235 8.510 -15.651 1.00 9.73 342 TRP B N 1
ATOM 5496 C CA . TRP B 1 308 ? -61.772 7.924 -14.396 1.00 9.95 342 TRP B CA 1
ATOM 5497 C C . TRP B 1 308 ? -62.676 6.749 -14.738 1.00 10.87 342 TRP B C 1
ATOM 5498 O O . TRP B 1 308 ? -63.602 6.909 -15.534 1.00 11.64 342 TRP B O 1
ATOM 5509 N N . ASN B 1 309 ? -62.370 5.600 -14.162 1.00 10.62 343 ASN B N 1
ATOM 5510 C CA . ASN B 1 309 ? -63.271 4.419 -14.206 1.00 10.56 343 ASN B CA 1
ATOM 5511 C C . ASN B 1 309 ? -64.171 4.463 -12.971 1.00 9.82 343 ASN B C 1
ATOM 5512 O O . ASN B 1 309 ? -63.661 4.230 -11.863 1.00 9.96 343 ASN B O 1
ATOM 5517 N N . ASP B 1 310 ? -65.452 4.775 -13.170 1.00 10.06 344 ASP B N 1
ATOM 5518 C CA . ASP B 1 310 ? -66.395 4.971 -12.029 1.00 11.48 344 ASP B CA 1
ATOM 5519 C C . ASP B 1 310 ? -66.962 3.634 -11.545 1.00 11.12 344 ASP B C 1
ATOM 5520 O O . ASP B 1 310 ? -67.744 3.671 -10.590 1.00 12.97 344 ASP B O 1
ATOM 5525 N N . THR B 1 311 ? -66.573 2.518 -12.157 1.00 11.01 345 THR B N 1
ATOM 5526 C CA . THR B 1 311 ? -66.921 1.165 -11.630 1.00 11.22 345 THR B CA 1
ATOM 5527 C C . THR B 1 311 ? -65.808 0.704 -10.686 1.00 10.49 345 THR B C 1
ATOM 5528 O O . THR B 1 311 ? -66.065 0.457 -9.500 1.00 11.81 345 THR B O 1
ATOM 5532 N N . ALA B 1 312 ? -64.600 0.602 -11.219 1.00 9.52 346 ALA B N 1
ATOM 5533 C CA . ALA B 1 312 ? -63.401 0.212 -10.426 1.00 10.03 346 ALA B CA 1
ATOM 5534 C C . ALA B 1 312 ? -63.067 1.269 -9.364 1.00 9.81 346 ALA B C 1
ATOM 5535 O O . ALA B 1 312 ? -62.350 0.952 -8.406 1.00 10.89 346 ALA B O 1
ATOM 5537 N N . LYS B 1 313 ? -63.491 2.511 -9.601 1.00 9.64 347 LYS B N 1
ATOM 5538 C CA . LYS B 1 313 ? -63.116 3.705 -8.780 1.00 9.77 347 LYS B CA 1
ATOM 5539 C C . LYS B 1 313 ? -61.595 3.880 -8.848 1.00 8.81 347 LYS B C 1
ATOM 5540 O O . LYS B 1 313 ? -60.917 3.868 -7.797 1.00 10.15 347 LYS B O 1
ATOM 5546 N N . ALA B 1 314 ? -61.091 4.027 -10.065 1.00 8.09 348 ALA B N 1
ATOM 5547 C CA . ALA B 1 314 ? -59.635 4.169 -10.316 1.00 8.64 348 ALA B CA 1
ATOM 5548 C C . ALA B 1 314 ? -59.415 5.145 -11.457 1.00 8.80 348 ALA B C 1
ATOM 5549 O O . ALA B 1 314 ? -60.173 5.113 -12.444 1.00 9.23 348 ALA B O 1
ATOM 5551 N N . ALA B 1 315 ? -58.403 5.983 -11.296 1.00 8.15 349 ALA B N 1
ATOM 5552 C CA . ALA B 1 315 ? -57.972 6.890 -12.374 1.00 8.44 349 ALA B CA 1
ATOM 5553 C C . ALA B 1 315 ? -56.845 6.256 -13.166 1.00 8.19 349 ALA B C 1
ATOM 5554 O O . ALA B 1 315 ? -56.082 5.451 -12.627 1.00 9.28 349 ALA B O 1
ATOM 5556 N N . TYR B 1 316 ? -56.725 6.705 -14.395 1.00 8.79 350 TYR B N 1
ATOM 5557 C CA . TYR B 1 316 ? -55.584 6.303 -15.246 1.00 8.66 350 TYR B CA 1
ATOM 5558 C C . TYR B 1 316 ? -55.222 7.455 -16.162 1.00 8.52 350 TYR B C 1
ATOM 5559 O O . TYR B 1 316 ? -56.054 8.355 -16.405 1.00 9.58 350 TYR B O 1
ATOM 5568 N N . LEU B 1 317 ? -53.987 7.414 -16.644 1.00 8.21 351 LEU B N 1
ATOM 5569 C CA . LEU B 1 317 ? -53.564 8.364 -17.699 1.00 8.83 351 LEU B CA 1
ATOM 5570 C C . LEU B 1 317 ? -53.364 7.609 -19.001 1.00 8.67 351 LEU B C 1
ATOM 5571 O O . LEU B 1 317 ? -52.866 6.467 -18.979 1.00 9.56 351 LEU B O 1
ATOM 5576 N N . TYR B 1 318 ? -53.702 8.257 -20.102 1.00 9.05 352 TYR B N 1
ATOM 5577 C CA . TYR B 1 318 ? -53.436 7.687 -21.446 1.00 8.91 352 TYR B CA 1
ATOM 5578 C C . TYR B 1 318 ? -52.868 8.771 -22.345 1.00 8.71 352 TYR B C 1
ATOM 5579 O O . TYR B 1 318 ? -53.395 9.902 -22.365 1.00 9.36 352 TYR B O 1
ATOM 5588 N N . ASN B 1 319 ? -51.795 8.409 -23.040 1.00 9.43 353 ASN B N 1
ATOM 5589 C CA . ASN B 1 319 ? -51.128 9.276 -24.045 1.00 9.53 353 ASN B CA 1
ATOM 5590 C C . ASN B 1 319 ? -51.512 8.736 -25.421 1.00 9.44 353 ASN B C 1
ATOM 5591 O O . ASN B 1 319 ? -51.033 7.648 -25.788 1.00 10.57 353 ASN B O 1
ATOM 5596 N N . ALA B 1 320 ? -52.403 9.438 -26.114 1.00 9.96 354 ALA B N 1
ATOM 5597 C CA . ALA B 1 320 ? -52.939 8.958 -27.411 1.00 11.13 354 ALA B CA 1
ATOM 5598 C C . ALA B 1 320 ? -51.807 8.835 -28.435 1.00 11.28 354 ALA B C 1
ATOM 5599 O O . ALA B 1 320 ? -51.884 7.944 -29.293 1.00 12.24 354 ALA B O 1
ATOM 5601 N N . GLU B 1 321 ? -50.803 9.707 -28.366 1.00 10.90 355 GLU B N 1
ATOM 5602 C CA . GLU B 1 321 ? -49.675 9.631 -29.334 1.00 11.49 355 GLU B CA 1
ATOM 5603 C C . GLU B 1 321 ? -48.877 8.339 -29.138 1.00 11.57 355 GLU B C 1
ATOM 5604 O O . GLU B 1 321 ? -48.673 7.608 -30.117 1.00 13.57 355 GLU B O 1
ATOM 5610 N N . THR B 1 322 ? -48.374 8.112 -27.930 1.00 11.01 356 THR B N 1
ATOM 5611 C CA . THR B 1 322 ? -47.426 6.986 -27.665 1.00 11.62 356 THR B CA 1
ATOM 5612 C C . THR B 1 322 ? -48.161 5.709 -27.269 1.00 10.83 356 THR B C 1
ATOM 5613 O O . THR B 1 322 ? -47.525 4.654 -27.213 1.00 12.04 356 THR B O 1
ATOM 5617 N N . GLY B 1 323 ? -49.437 5.817 -26.932 1.00 9.86 357 GLY B N 1
ATOM 5618 C CA . GLY B 1 323 ? -50.173 4.674 -26.352 1.00 9.87 357 GLY B CA 1
ATOM 5619 C C . GLY B 1 323 ? -49.743 4.369 -24.928 1.00 10.13 357 GLY B C 1
ATOM 5620 O O . GLY B 1 323 ? -50.133 3.314 -24.407 1.00 10.32 357 GLY B O 1
ATOM 5621 N N . GLU B 1 324 ? -48.968 5.244 -24.292 1.00 9.64 358 GLU B N 1
ATOM 5622 C CA . GLU B 1 324 ? -48.583 4.978 -22.880 1.00 9.57 358 GLU B CA 1
ATOM 5623 C C . GLU B 1 324 ? -49.826 5.051 -21.990 1.00 9.26 358 GLU B C 1
ATOM 5624 O O . GLU B 1 324 ? -50.664 5.955 -22.154 1.00 9.98 358 GLU B O 1
ATOM 5630 N N . PHE B 1 325 ? -49.892 4.109 -21.062 1.00 8.98 359 PHE B N 1
ATOM 5631 C CA . PHE B 1 325 ? -51.004 4.002 -20.090 1.00 8.85 359 PHE B CA 1
ATOM 5632 C C . PHE B 1 325 ? -50.399 3.969 -18.700 1.00 9.46 359 PHE B C 1
ATOM 5633 O O . PHE B 1 325 ? -49.474 3.143 -18.485 1.00 9.56 359 PHE B O 1
ATOM 5641 N N . VAL B 1 326 ? -50.907 4.816 -17.809 1.00 8.45 360 VAL B N 1
ATOM 5642 C CA . VAL B 1 326 ? -50.408 4.871 -16.406 1.00 8.13 360 VAL B CA 1
ATOM 5643 C C . VAL B 1 326 ? -51.537 4.516 -15.450 1.00 7.91 360 VAL B C 1
ATOM 5644 O O . VAL B 1 326 ? -52.590 5.183 -15.484 1.00 8.46 360 VAL B O 1
ATOM 5648 N N . THR B 1 327 ? -51.311 3.477 -14.654 1.00 8.07 361 THR B N 1
ATOM 5649 C CA . THR B 1 327 ? -52.163 3.218 -13.465 1.00 7.62 361 THR B CA 1
ATOM 5650 C C . THR B 1 327 ? -51.488 3.841 -12.247 1.00 7.44 361 THR B C 1
ATOM 5651 O O . THR B 1 327 ? -50.285 3.648 -12.061 1.00 8.73 361 THR B O 1
ATOM 5655 N N . TYR B 1 328 ? -52.242 4.610 -11.471 1.00 7.81 362 TYR B N 1
ATOM 5656 C CA . TYR B 1 328 ? -51.673 5.307 -10.290 1.00 7.96 362 TYR B CA 1
ATOM 5657 C C . TYR B 1 328 ? -52.800 5.579 -9.305 1.00 8.07 362 TYR B C 1
ATOM 5658 O O . TYR B 1 328 ? -53.970 5.460 -9.696 1.00 8.51 362 TYR B O 1
ATOM 5667 N N . GLU B 1 329 ? -52.428 5.973 -8.090 1.00 7.63 363 GLU B N 1
ATOM 5668 C CA . GLU B 1 329 ? -53.421 6.286 -7.033 1.00 7.85 363 GLU B CA 1
ATOM 5669 C C . GLU B 1 329 ? -53.784 7.773 -7.097 1.00 8.05 363 GLU B C 1
ATOM 5670 O O . GLU B 1 329 ? -52.973 8.649 -6.726 1.00 9.29 363 GLU B O 1
ATOM 5676 N N . ASP B 1 330 ? -54.990 8.043 -7.576 1.00 8.51 364 ASP B N 1
ATOM 5677 C CA . ASP B 1 330 ? -55.491 9.433 -7.669 1.00 9.08 364 ASP B CA 1
ATOM 5678 C C . ASP B 1 330 ? -56.193 9.792 -6.368 1.00 9.31 364 ASP B C 1
ATOM 5679 O O . ASP B 1 330 ? -56.839 8.934 -5.764 1.00 9.08 364 ASP B O 1
ATOM 5684 N N . PRO B 1 331 ? -56.115 11.061 -5.907 1.00 9.33 365 PRO B N 1
ATOM 5685 C CA . PRO B 1 331 ? -56.877 11.463 -4.723 1.00 8.94 365 PRO B CA 1
ATOM 5686 C C . PRO B 1 331 ? -58.365 11.086 -4.748 1.00 8.60 365 PRO B C 1
ATOM 5687 O O . PRO B 1 331 ? -58.911 10.832 -3.690 1.00 9.85 365 PRO B O 1
ATOM 5691 N N . GLN B 1 332 ? -58.985 11.024 -5.921 1.00 9.19 366 GLN B N 1
ATOM 5692 C CA . GLN B 1 332 ? -60.434 10.680 -5.977 1.00 9.54 366 GLN B CA 1
ATOM 5693 C C . GLN B 1 332 ? -60.633 9.236 -5.477 1.00 9.41 366 GLN B C 1
ATOM 5694 O O . GLN B 1 332 ? -61.601 8.945 -4.738 1.00 10.61 366 GLN B O 1
ATOM 5700 N N . ALA B 1 333 ? -59.735 8.344 -5.870 1.00 8.56 367 ALA B N 1
ATOM 5701 C CA . ALA B 1 333 ? -59.772 6.917 -5.449 1.00 8.59 367 ALA B CA 1
ATOM 5702 C C . ALA B 1 333 ? -59.374 6.811 -3.974 1.00 8.31 367 ALA B C 1
ATOM 5703 O O . ALA B 1 333 ? -60.001 6.048 -3.203 1.00 9.20 367 ALA B O 1
ATOM 5705 N N . LEU B 1 334 ? -58.337 7.543 -3.586 1.00 8.57 368 LEU B N 1
ATOM 5706 C CA . LEU B 1 334 ? -57.808 7.401 -2.205 1.00 9.03 368 LEU B CA 1
ATOM 5707 C C . LEU B 1 334 ? -58.861 7.904 -1.204 1.00 9.03 368 LEU B C 1
ATOM 5708 O O . LEU B 1 334 ? -59.007 7.297 -0.132 1.00 9.34 368 LEU B O 1
ATOM 5713 N N . LYS B 1 335 ? -59.597 8.958 -1.544 1.00 9.03 369 LYS B N 1
ATOM 5714 C CA . LYS B 1 335 ? -60.673 9.427 -0.629 1.00 9.61 369 LYS B CA 1
ATOM 5715 C C . LYS B 1 335 ? -61.703 8.311 -0.409 1.00 9.61 369 LYS B C 1
ATOM 5716 O O . LYS B 1 335 ? -62.175 8.143 0.726 1.00 10.00 369 LYS B O 1
ATOM 5722 N N . ILE B 1 336 ? -62.079 7.608 -1.473 1.00 9.38 370 ILE B N 1
ATOM 5723 C CA . ILE B 1 336 ? -63.053 6.479 -1.344 1.00 9.50 370 ILE B CA 1
ATOM 5724 C C . ILE B 1 336 ? -62.485 5.412 -0.400 1.00 8.87 370 ILE B C 1
ATOM 5725 O O . ILE B 1 336 ? -63.229 4.885 0.448 1.00 9.97 370 ILE B O 1
ATOM 5730 N N . LYS B 1 337 ? -61.199 5.104 -0.546 1.00 9.03 371 LYS B N 1
ATOM 5731 C CA . LYS B 1 337 ? -60.563 4.073 0.316 1.00 9.47 371 LYS B CA 1
ATOM 5732 C C . LYS B 1 337 ? -60.516 4.546 1.769 1.00 8.96 371 LYS B C 1
ATOM 5733 O O . LYS B 1 337 ? -60.745 3.725 2.669 1.00 9.30 371 LYS B O 1
ATOM 5739 N N . LEU B 1 338 ? -60.232 5.827 1.998 1.00 9.46 372 LEU B N 1
ATOM 5740 C CA . LEU B 1 338 ? -60.143 6.338 3.396 1.00 9.90 372 LEU B CA 1
ATOM 5741 C C . LEU B 1 338 ? -61.541 6.324 4.032 1.00 9.87 372 LEU B C 1
ATOM 5742 O O . LEU B 1 338 ? -61.686 5.934 5.224 1.00 10.39 372 LEU B O 1
ATOM 5747 N N . ASP B 1 339 ? -62.554 6.670 3.246 1.00 10.14 373 ASP B N 1
ATOM 5748 C CA . ASP B 1 339 ? -63.952 6.614 3.761 1.00 10.46 373 ASP B CA 1
ATOM 5749 C C . ASP B 1 339 ? -64.312 5.162 4.103 1.00 10.72 373 ASP B C 1
ATOM 5750 O O . ASP B 1 339 ? -65.004 4.938 5.106 1.00 10.97 373 ASP B O 1
ATOM 5755 N N . TYR B 1 340 ? -63.858 4.224 3.283 1.00 10.10 374 TYR B N 1
ATOM 5756 C CA . TYR B 1 340 ? -64.101 2.765 3.479 1.00 10.18 374 TYR B CA 1
ATOM 5757 C C . TYR B 1 340 ? -63.399 2.276 4.749 1.00 9.82 374 TYR B C 1
ATOM 5758 O O . TYR B 1 340 ? -64.001 1.536 5.541 1.00 10.45 374 TYR B O 1
ATOM 5767 N N . ILE B 1 341 ? -62.150 2.676 4.950 1.00 9.22 375 ILE B N 1
ATOM 5768 C CA . ILE B 1 341 ? -61.421 2.290 6.196 1.00 9.93 375 ILE B CA 1
ATOM 5769 C C . ILE B 1 341 ? -62.283 2.679 7.403 1.00 10.03 375 ILE B C 1
ATOM 5770 O O . ILE B 1 341 ? -62.461 1.865 8.319 1.00 11.03 375 ILE B O 1
ATOM 5775 N N . LYS B 1 342 ? -62.829 3.888 7.389 1.00 10.80 376 LYS B N 1
ATOM 5776 C CA . LYS B 1 342 ? -63.630 4.377 8.549 1.00 11.09 376 LYS B CA 1
ATOM 5777 C C . LYS B 1 342 ? -64.992 3.659 8.598 1.00 11.25 376 LYS B C 1
ATOM 5778 O O . LYS B 1 342 ? -65.395 3.204 9.688 1.00 12.75 376 LYS B O 1
ATOM 5784 N N . SER B 1 343 ? -65.686 3.540 7.475 1.00 11.06 377 SER B N 1
ATOM 5785 C CA . SER B 1 343 ? -67.062 2.956 7.482 1.00 11.59 377 SER B CA 1
ATOM 5786 C C . SER B 1 343 ? -67.010 1.463 7.847 1.00 11.72 377 SER B C 1
ATOM 5787 O O . SER B 1 343 ? -67.954 0.963 8.486 1.00 12.78 377 SER B O 1
ATOM 5790 N N . LYS B 1 344 ? -65.931 0.779 7.477 1.00 11.36 378 LYS B N 1
ATOM 5791 C CA . LYS B 1 344 ? -65.833 -0.695 7.675 1.00 11.75 378 LYS B CA 1
ATOM 5792 C C . LYS B 1 344 ? -65.167 -1.018 9.018 1.00 11.35 378 LYS B C 1
ATOM 5793 O O . LYS B 1 344 ? -65.184 -2.198 9.411 1.00 12.92 378 LYS B O 1
ATOM 5799 N N . GLY B 1 345 ? -64.606 -0.020 9.701 1.00 11.40 379 GLY B N 1
ATOM 5800 C CA . GLY B 1 345 ? -63.961 -0.248 11.012 1.00 10.80 379 GLY B CA 1
ATOM 5801 C C . GLY B 1 345 ? -62.605 -0.908 10.856 1.00 10.03 379 GLY B C 1
ATOM 5802 O O . GLY B 1 345 ? -62.216 -1.719 11.706 1.00 10.86 379 GLY B O 1
ATOM 5803 N N . LEU B 1 346 ? -61.898 -0.566 9.792 1.00 9.42 380 LEU B N 1
ATOM 5804 C CA . LEU B 1 346 ? -60.568 -1.173 9.534 1.00 9.67 380 LEU B CA 1
ATOM 5805 C C . LEU B 1 346 ? -59.493 -0.465 10.366 1.00 9.79 380 LEU B C 1
ATOM 5806 O O . LEU B 1 346 ? -59.798 0.499 11.097 1.00 10.97 380 LEU B O 1
ATOM 5811 N N . GLY B 1 347 ? -58.262 -0.956 10.268 1.00 9.31 381 GLY B N 1
ATOM 5812 C CA . GLY B 1 347 ? -57.202 -0.588 11.233 1.00 9.77 381 GLY B CA 1
ATOM 5813 C C . GLY B 1 347 ? -56.442 0.661 10.840 1.00 9.38 381 GLY B C 1
ATOM 5814 O O . GLY B 1 347 ? -55.645 1.153 11.662 1.00 9.68 381 GLY B O 1
ATOM 5815 N N . GLY B 1 348 ? -56.668 1.135 9.622 1.00 9.41 382 GLY B N 1
ATOM 5816 C CA . GLY B 1 348 ? -55.941 2.302 9.109 1.00 8.82 382 GLY B CA 1
ATOM 5817 C C . GLY B 1 348 ? -55.433 2.069 7.713 1.00 8.49 382 GLY B C 1
ATOM 5818 O O . GLY B 1 348 ? -55.975 1.207 7.012 1.00 9.29 382 GLY B O 1
ATOM 5819 N N . ALA B 1 349 ? -54.416 2.838 7.347 1.00 8.56 383 ALA B N 1
ATOM 5820 C CA . ALA B 1 349 ? -53.795 2.789 6.001 1.00 8.61 383 ALA B CA 1
ATOM 5821 C C . ALA B 1 349 ? -52.305 2.509 6.144 1.00 7.91 383 ALA B C 1
ATOM 5822 O O . ALA B 1 349 ? -51.674 2.977 7.105 1.00 9.31 383 ALA B O 1
ATOM 5824 N N . MET B 1 350 ? -51.788 1.761 5.181 1.00 7.93 384 MET B N 1
ATOM 5825 C CA . MET B 1 350 ? -50.335 1.541 4.997 1.00 8.11 384 MET B CA 1
ATOM 5826 C C . MET B 1 350 ? -49.974 2.025 3.597 1.00 8.33 384 MET B C 1
ATOM 5827 O O . MET B 1 350 ? -50.834 1.964 2.709 1.00 8.72 384 MET B O 1
ATOM 5832 N N . TYR B 1 351 ? -48.748 2.472 3.380 1.00 8.29 385 TYR B N 1
ATOM 5833 C CA . TYR B 1 351 ? -48.362 2.831 1.994 1.00 8.43 385 TYR B CA 1
ATOM 5834 C C . TYR B 1 351 ? -46.907 2.519 1.695 1.00 7.90 385 TYR B C 1
ATOM 5835 O O . TYR B 1 351 ? -45.996 2.625 2.523 1.00 8.52 385 TYR B O 1
ATOM 5844 N N . TRP B 1 352 ? -46.768 2.083 0.457 1.00 8.06 386 TRP B N 1
ATOM 5845 C CA . TRP B 1 352 ? -45.467 1.844 -0.214 1.00 7.89 386 TRP B CA 1
ATOM 5846 C C . TRP B 1 352 ? -45.305 2.893 -1.303 1.00 8.33 386 TRP B C 1
ATOM 5847 O O . TRP B 1 352 ? -46.065 2.871 -2.268 1.00 8.16 386 TRP B O 1
ATOM 5858 N N . GLU B 1 353 ? -44.375 3.844 -1.165 1.00 8.66 387 GLU B N 1
ATOM 5859 C CA . GLU B 1 353 ? -43.492 4.101 -0.037 1.00 8.57 387 GLU B CA 1
ATOM 5860 C C . GLU B 1 353 ? -43.320 5.628 0.036 1.00 8.02 387 GLU B C 1
ATOM 5861 O O . GLU B 1 353 ? -43.602 6.345 -0.956 1.00 9.00 387 GLU B O 1
ATOM 5867 N N . ILE B 1 354 ? -42.895 6.126 1.190 1.00 8.01 388 ILE B N 1
ATOM 5868 C CA . ILE B 1 354 ? -43.048 7.578 1.519 1.00 8.56 388 ILE B CA 1
ATOM 5869 C C . ILE B 1 354 ? -42.198 8.471 0.601 1.00 9.20 388 ILE B C 1
ATOM 5870 O O . ILE B 1 354 ? -42.534 9.661 0.434 1.00 10.40 388 ILE B O 1
ATOM 5875 N N . THR B 1 355 ? -41.125 7.952 0.013 1.00 9.34 389 THR B N 1
ATOM 5876 C CA . THR B 1 355 ? -40.246 8.826 -0.826 1.00 9.16 389 THR B CA 1
ATOM 5877 C C . THR B 1 355 ? -40.940 9.162 -2.148 1.00 9.16 389 THR B 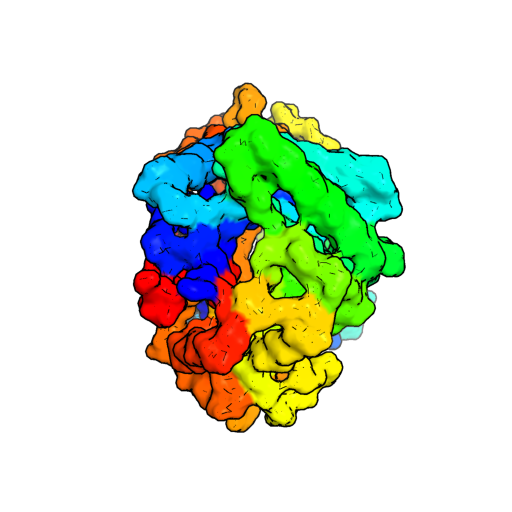C 1
ATOM 5878 O O . THR B 1 355 ? -40.518 10.101 -2.817 1.00 9.24 389 THR B O 1
ATOM 5882 N N . ALA B 1 356 ? -41.974 8.413 -2.515 1.00 8.95 390 ALA B N 1
ATOM 5883 C CA . ALA B 1 356 ? -42.564 8.492 -3.879 1.00 8.32 390 ALA B CA 1
ATOM 5884 C C . ALA B 1 356 ? -43.573 9.641 -4.024 1.00 8.57 390 ALA B C 1
ATOM 5885 O O . ALA B 1 356 ? -44.128 9.783 -5.123 1.00 8.82 390 ALA B O 1
ATOM 5887 N N . ASP B 1 357 ? -43.792 10.426 -2.969 1.00 8.83 391 ASP B N 1
ATOM 5888 C CA . ASP B 1 357 ? -44.786 11.541 -2.995 1.00 9.04 391 ASP B CA 1
ATOM 5889 C C . ASP B 1 357 ? -44.185 12.776 -2.317 1.00 9.73 391 ASP B C 1
ATOM 5890 O O . ASP B 1 357 ? -44.501 13.027 -1.138 1.00 9.96 391 ASP B O 1
ATOM 5895 N N . ARG B 1 358 ? -43.330 13.513 -3.022 1.00 9.69 392 ARG B N 1
ATOM 5896 C CA . ARG B 1 358 ? -42.540 14.569 -2.332 1.00 10.31 392 ARG B CA 1
ATOM 5897 C C . ARG B 1 358 ? -43.420 15.744 -1.888 1.00 10.69 392 ARG B C 1
ATOM 5898 O O . ARG B 1 358 ? -43.091 16.358 -0.862 1.00 11.72 392 ARG B O 1
ATOM 5906 N N . LYS B 1 359 ? -44.483 16.052 -2.626 1.00 9.86 393 LYS B N 1
ATOM 5907 C CA . LYS B 1 359 ? -45.394 17.165 -2.224 1.00 10.82 393 LYS B CA 1
ATOM 5908 C C . LYS B 1 359 ? -46.364 16.690 -1.141 1.00 10.59 393 LYS B C 1
ATOM 5909 O O . LYS B 1 359 ? -47.122 17.514 -0.631 1.00 11.48 393 LYS B O 1
ATOM 5915 N N . GLN B 1 360 ? -46.332 15.397 -0.810 1.00 9.86 394 GLN B N 1
ATOM 5916 C CA . GLN B 1 360 ? -47.232 14.792 0.226 1.00 10.83 394 GLN B CA 1
ATOM 5917 C C . GLN B 1 360 ? -48.700 14.999 -0.174 1.00 9.57 394 GLN B C 1
ATOM 5918 O O . GLN B 1 360 ? -49.567 15.130 0.696 1.00 10.04 394 GLN B O 1
ATOM 5924 N N . THR B 1 361 ? -48.987 14.960 -1.466 1.00 9.19 395 THR B N 1
ATOM 5925 C CA . THR B 1 361 ? -50.391 15.090 -1.941 1.00 10.81 395 THR B CA 1
ATOM 5926 C C . THR B 1 361 ? -51.238 13.928 -1.398 1.00 9.73 395 THR B C 1
ATOM 5927 O O . THR B 1 361 ? -52.361 14.153 -0.895 1.00 10.84 395 THR B O 1
ATOM 5931 N N . LEU B 1 362 ? -50.717 12.714 -1.496 1.00 9.34 396 LEU B N 1
ATOM 5932 C CA . LEU B 1 362 ? -51.436 11.516 -0.974 1.00 9.16 396 LEU B CA 1
ATOM 5933 C C . LEU B 1 362 ? -51.158 11.362 0.525 1.00 9.32 396 LEU B C 1
ATOM 5934 O O . LEU B 1 362 ? -52.090 11.098 1.296 1.00 9.63 396 LEU B O 1
ATOM 5939 N N . VAL B 1 363 ? -49.905 11.537 0.921 1.00 9.72 397 VAL B N 1
ATOM 5940 C CA . VAL B 1 363 ? -49.486 11.454 2.355 1.00 9.74 397 VAL B CA 1
ATOM 5941 C C . VAL B 1 363 ? -50.376 12.364 3.212 1.00 8.86 397 VAL B C 1
ATOM 5942 O O . VAL B 1 363 ? -50.857 11.935 4.270 1.00 9.37 397 VAL B O 1
ATOM 5946 N N . ASN B 1 364 ? -50.589 13.602 2.776 1.00 9.30 398 ASN B N 1
ATOM 5947 C CA . ASN B 1 364 ? -51.354 14.572 3.609 1.00 9.71 398 ASN B CA 1
ATOM 5948 C C . ASN B 1 364 ? -52.834 14.182 3.647 1.00 10.54 398 ASN B C 1
ATOM 5949 O O . ASN B 1 364 ? -53.468 14.369 4.699 1.00 11.27 398 ASN B O 1
ATOM 5954 N N . LEU B 1 365 ? -53.375 13.698 2.531 1.00 10.25 399 LEU B N 1
ATOM 5955 C CA . LEU B 1 365 ? -54.807 13.291 2.493 1.00 10.13 399 LEU B CA 1
ATOM 5956 C C . LEU B 1 365 ? -55.018 12.142 3.489 1.00 9.43 399 LEU B C 1
ATOM 5957 O O . LEU B 1 365 ? -56.004 12.155 4.248 1.00 10.32 399 LEU B O 1
ATOM 5962 N N . ILE B 1 366 ? -54.134 11.149 3.466 1.00 9.17 400 ILE B N 1
ATOM 5963 C CA . ILE B 1 366 ? -54.249 9.986 4.405 1.00 8.79 400 ILE B CA 1
ATOM 5964 C C . ILE B 1 366 ? -54.236 10.493 5.853 1.00 9.35 400 ILE B C 1
ATOM 5965 O O . ILE B 1 366 ? -55.102 10.106 6.654 1.00 10.01 400 ILE B O 1
ATOM 5970 N N . ALA B 1 367 ? -53.259 11.319 6.187 1.00 10.03 401 ALA B N 1
ATOM 5971 C CA . ALA B 1 367 ? -53.132 11.829 7.576 1.00 10.78 401 ALA B CA 1
ATOM 5972 C C . ALA B 1 367 ? -54.357 12.669 7.951 1.00 10.67 401 ALA B C 1
ATOM 5973 O O . ALA B 1 367 ? -54.846 12.576 9.090 1.00 11.93 401 ALA B O 1
ATOM 5975 N N . ASP B 1 368 ? -54.825 13.496 7.022 1.00 10.86 402 ASP B N 1
ATOM 5976 C CA . ASP B 1 368 ? -55.966 14.397 7.338 1.00 11.32 402 ASP B CA 1
ATOM 5977 C C . ASP B 1 368 ? -57.223 13.571 7.622 1.00 11.12 402 ASP B C 1
ATOM 5978 O O . ASP B 1 368 ? -58.029 13.971 8.459 1.00 13.07 402 ASP B O 1
ATOM 5983 N N . GLU B 1 369 ? -57.404 12.474 6.898 1.00 10.78 403 GLU B N 1
ATOM 5984 C CA . GLU B 1 369 ? -58.648 11.669 7.036 1.00 11.79 403 GLU B CA 1
ATOM 5985 C C . GLU B 1 369 ? -58.559 10.710 8.228 1.00 11.49 403 GLU B C 1
ATOM 5986 O O . GLU B 1 369 ? -59.613 10.396 8.802 1.00 14.22 403 GLU B O 1
ATOM 5992 N N . LEU B 1 370 ? -57.364 10.258 8.602 1.00 11.00 404 LEU B N 1
ATOM 5993 C CA . LEU B 1 370 ? -57.263 9.149 9.597 1.00 10.99 404 LEU B CA 1
ATOM 5994 C C . LEU B 1 370 ? -56.713 9.599 10.946 1.00 11.83 404 LEU B C 1
ATOM 5995 O O . LEU B 1 370 ? -56.947 8.875 11.928 1.00 13.79 404 LEU B O 1
ATOM 6000 N N . LEU B 1 371 ? -55.975 10.705 10.983 1.00 12.02 405 LEU B N 1
ATOM 6001 C CA . LEU B 1 371 ? -55.305 11.146 12.241 1.00 13.67 405 LEU B CA 1
ATOM 6002 C C . LEU B 1 371 ? -55.989 12.411 12.753 1.00 15.19 405 LEU B C 1
ATOM 6003 O O . LEU B 1 371 ? -56.461 13.217 11.940 1.00 17.48 405 LEU B O 1
ATOM 6008 N N . THR B 1 372 ? -56.040 12.561 14.067 1.00 18.47 406 THR B N 1
ATOM 6009 C CA . THR B 1 372 ? -56.711 13.733 14.709 1.00 21.36 406 THR B CA 1
ATOM 6010 C C . THR B 1 372 ? -56.003 15.020 14.269 1.00 23.73 406 THR B C 1
ATOM 6011 O O . THR B 1 372 ? -56.622 16.078 14.135 1.00 27.13 406 THR B O 1
#